Protein 8ENQ (pdb70)

Foldseek 3Di:
DDEEEEEAEEEDAEEEAEEEDCEPCEYEYEYEAYHDEYYYEYDNEYNEYHYEYEHEYQEYEYYYEHQEYCEYEYEHAEYENEYEYEYENYYNYYDYYYYYYYNHYDYYYYD/DDEEEEEAEEEEAEEEAEEEDCEELEYEYHYEAYHNEYEHEYDNEYNEYHAEYHHEHQEYEYYYEPCEYVEYEYEYHEYHNAYEYEYENYYPYYYYHYYYYYNHYYYYYYD/DDEEEEEAEEEEAEEEAEEEPCEECEYEYHYEAYHNEYYYEYANEYNEYAYYYEHEHQEYEYYYEPCEYNEYHAAYEYYHNEYEYEYENYYPYYDYHYYYYYNHYYYYYYD/DDEEEEEAEEEDAEEEAEEEDCEACEYEYEHEAYHAEYYYEYANEYNEYAYHYEHEHQEYEYYAEPQEYCEYHEEYEEYENAYEAEYANYYVYYDYYYYYYYNHYYYYYHD/DDEEEEEEEAEDAEEEAEEEPCEELEYEYYEEAYHNEYEYEYANEYNEYHEEYEYEHQEYEYYYAHCEYVEYEYEYHEYENAYEYEAHNYYNYYHYHYHYYYNHYYYYYDD/DDEEEEEAEEEDAEEEAEEEDCEECEYEYHYEAYHNEYYYEYDNEYLEYHAEYAHEHQEYEYYYEPQEYVEYEYEHHAYENEYEYEYENYYNYYYYHYHYYYNHYYYYYYD/DDEEEEEAEEEDAEEEAEEEPCEELEYEYAHEAYHAEYYYEYHNEYNEYEAEAEHEHQEYEAYYEHQEYNEYEYAHAYYHNEYEYEYHDYYPYYHYHYHYYYNHYYYYYYD

B-factor: mean 49.04, std 2.46, range [44.82, 58.32]

InterPro domains:
  IPR009742 Curlin associated [PF07012] (40-74)
  IPR009742 Curlin associated [PF07012] (86-119)
  IPR061451 Major curlin subunit, enterobacterales [NF007470] (1-151)

GO terms:
  GO:0042802 identical protein binding (F, IPI)
  GO:0044010 single-species biofilm formation (P, IMP)
  GO:0005515 protein binding (F, IPI)
  GO:1905906 regulation of amyloid fibril formation (P, IDA)
  GO:1990000 amyloid fibril formation (P, IDA)

Sequence (777 aa):
PNSELNIYQYGGGNSALALQTDCRNSDLTITQHGGGNGADVGQGSDDSSIDLTQRGFGNSATLDQWNGKNSEMTVKQFGGGNGAAVDQTASNSSVNVTQCGFGNNATAHQYPNSELNIYQYGGGNSALALQTDCRNSDLTITQHGGGNGADVGQGSDDSSIDLTQRGFGNSATLDQWNGKNSEMTVKQFGGGNGAAVDQTASNSSVNVTQCGFGNNATAHQYPNSELNIYQYGGGNSALALQTDCRNSDLTITQHGGGNGADVGQGSDDSSIDLTQRGFGNSATLDQWNGKNSEMTVKQFGGGNGAAVDQTASNSSVNVTQCGFGNNATAHQYPNSELNIYQYGGGNSALALQTDCRNSDLTITQHGGGNGADVGQGSDDSSIDLTQRGFGNSATLDQWNGKNSEMTVKQFGGGNGAAVDQTASNSSVNVTQCGFGNNATAHQYPNSELNIYQYGGGNSALALQTDCRNSDLTITQHGGGNGADVGQGSDDSSIDLTQRGFGNSATLDQWNGKNSEMTVKQFGGGNGAAVDQTASNSSVNVTQCGFGNNATAHQYPNSELNIYQYGGGNSALALQTDCRNSDLTITQHGGGNGADVGQGSDDSSIDLTQRGFGNSATLDQWNGKNSEMTVKQFGGGNGAAVDQTASNSSVNVTQCGFGNNATAHQYPNSELNIYQYGGGNSALALQTDCRNSDLTITQHGGGNGADVGQGSDDSSIDLTQRGFGNSATLDQWNGKNSEMTVKQFGGGNGAAVDQTASNSSVNVTQCGFGNNATAHQY

Nearest PDB structures (foldseek):
  8enr-assembly1_D  TM=1.000E+00  e=5.403E-21  Escherichia coli
  8c50-assembly1_A  TM=5.095E-01  e=7.195E-02  Pontibacter korlensis
  6pyk-assembly1_A-2  TM=2.033E-01  e=8.465E+00  Proteus mirabilis
  5keh-assembly1_A-2  TM=1.816E-01  e=7.923E+00  Proteus mirabilis
  8enr-assembly1_D  TM=1.001E+00  e=1.506E-17  Escherichia coli

Radius of gyration: 50.18 Å; Cα contacts (8 Å, |Δi|>4): 2850; chains: 7; bounding box: 32×31×168 Å

Solvent-accessible surface area: 28391 Å² total; per-residue (Å²): 101,112,6,67,0,12,4,66,4,79,35,30,46,1,54,0,79,0,64,8,41,129,4,114,69,0,69,0,33,0,34,0,75,25,10,48,1,23,9,64,1,6,0,13,1,44,51,5,37,3,58,1,31,0,158,12,144,43,2,59,4,66,2,46,0,75,117,2,102,93,4,91,0,18,1,87,0,71,26,10,48,1,17,9,40,4,50,0,46,16,51,119,19,56,16,104,20,100,10,100,24,174,61,47,127,22,99,17,100,51,181,48,85,6,46,0,13,0,56,4,100,48,37,44,1,46,3,89,0,74,2,32,78,0,43,86,1,71,0,36,0,30,0,75,35,22,44,0,24,9,48,5,7,0,11,1,35,68,7,38,4,60,0,30,0,158,22,119,38,2,60,2,51,0,43,3,80,122,2,112,92,6,86,1,25,0,62,0,64,22,2,42,1,22,7,40,1,47,3,52,13,46,58,4,21,2,38,4,29,0,63,22,140,50,5,81,3,42,1,44,0,107,79,72,2,39,3,20,2,60,0,94,38,21,28,1,40,2,71,2,66,4,28,103,2,131,59,0,65,0,34,0,25,0,78,35,20,46,1,25,9,65,1,7,0,12,1,36,64,4,38,2,54,0,34,0,156,22,120,38,1,60,2,60,0,44,0,78,124,2,115,78,0,73,2,32,0,83,0,71,22,2,41,1,24,8,44,2,43,0,46,19,49,65,4,26,0,32,1,28,0,60,21,134,42,2,76,0,38,0,45,1,105,83,127,13,69,0,15,1,68,1,71,33,30,47,0,53,1,75,0,54,5,39,131,9,96,65,1,71,0,33,0,28,0,77,34,21,46,1,24,9,62,1,5,0,14,0,28,58,5,37,3,56,0,34,0,158,22,123,38,1,62,2,61,2,51,2,76,119,2,101,92,4,81,3,19,0,84,0,66,23,2,41,1,21,8,42,8,31,2,33,12,58,119,7,14,2,28,5,41,0,64,18,137,39,4,71,6,50,4,69,0,117,80,58,3,37,1,12,0,53,6,104,48,32,36,6,47,4,78,2,73,1,40,91,2,110,78,0,68,0,33,1,26,0,78,34,21,47,1,23,9,60,1,5,0,12,0,18,64,6,36,3,50,1,35,0,154,21,121,38,1,60,2,64,0,42,0,75,122,1,113,90,3,88,0,20,0,83,0,69,23,3,42,1,20,9,36,1,46,1,54,8,44,80,3,10,2,41,2,48,0,84,23,149,52,2,72,4,41,9,52,1,104,43,76,5,35,0,11,0,55,3,104,52,33,32,6,50,6,81,1,78,2,44,86,2,93,85,0,65,0,33,0,27,0,74,36,22,47,0,25,10,63,1,5,0,12,0,18,73,5,37,3,54,0,15,0,120,24,120,34,0,59,4,67,1,43,0,74,124,2,116,90,2,92,2,17,0,88,0,67,22,2,42,1,24,7,39,1,45,0,47,13,38,54,4,24,0,36,1,25,0,48,12,123,52,2,76,0,32,0,42,2,102,53,116,3,69,0,14,0,72,0,81,40,35,48,2,40,0,83,4,64,1,27,105,7,128,81,5,58,0,18,0,31,0,76,34,21,49,1,22,1,63,6,6,0,12,2,17,68,5,34,0,56,0,31,0,156,20,121,40,1,60,0,65,0,41,2,76,127,3,113,89,5,92,0,18,0,86,0,71,21,2,40,1,22,7,39,2,50,2,49,20,52,123,21,58,12,109,14,101,8,100,23,150,60,51,126,27,87,27,95,54,173

Secondary structure (DSSP, 8-state):
--EEEEEEEEEES-EEEEEE-S-TT-EEEEEEEEES-EEEEEEEEET-EEEEEEEEES-EEEEEEEEEES-EEEEEEEEES-EEEEEE--SS-EEEEEEEEES-EEEEEE-/---EEEEEEEEES-EEEEEE-S--S-EEEEEEEEES-EEEEEEEEET-EEEEEEEEES-EEEEEEEEEES-EEEEEEEEES-EEEEEE--SSEEEEEEEEEES-EEEEEE-/---EEEEEEEEES-EEEEEE-S-TT-EEEEEEEEES-EEEEEEEEET-EEEEEEEEES-EEEEEEEEEES-EEEEEEEEES-EEEEEE--SSEEEEEEEEEES-EEEEEE-/--EEEEEEEEEES-EEEEEE-S-TT-EEEEEEEEES-EEEEEEEEET-EEEEEEEEES-EEEEEEEEEES-EEEEEEEEES-EEEEEE--SS-EEEEEEEEESEEEEEEE-/---EEEEEEEEES-EEEEEE-S-TT-EEEEEEEEES-EEEEEEEEET-EEEEEEEEES-EEEEEEEEEES-EEEEEEEEES-EEEEEE--SSEEEEEEEEEES-EEEEEE-/---EEEEEEEEES-EEEEEE-S--S-EEEEEEEEES-EEEEEEEEET-EEEEEEEEES-EEEEEEEEEES-EEEEEEEEES-EEEEEE--TT-EEEEEEEEES-EEEEEE-/---EEEEEEEEES-EEEEEE-S-TT-EEEEEEEEES-EEEEEEEEET-EEEEEEEEES-EEEEEEEEEES-EEEEEEEEES-EEEEEE--SS-EEEEEEEEES-EEEEEE-

Organism: Escherichia coli (strain K12) (NCBI:txid83333)

Structure (mmCIF, N/CA/C/O backbone):
data_8ENQ
#
_entry.id   8ENQ
#
_cell.length_a   1.00
_cell.length_b   1.00
_cell.length_c   1.00
_cell.angle_alpha   90.00
_cell.angle_beta   90.00
_cell.angle_gamma   90.00
#
_symmetry.space_group_name_H-M   'P 1'
#
loop_
_atom_site.group_PDB
_atom_site.id
_atom_site.type_symbol
_atom_site.label_atom_id
_atom_site.label_alt_id
_atom_site.label_comp_id
_atom_site.label_asym_id
_atom_site.label_entity_id
_atom_site.label_seq_id
_atom_site.pdbx_PDB_ins_code
_atom_site.Cartn_x
_atom_site.Cartn_y
_atom_site.Cartn_z
_atom_site.occupancy
_atom_site.B_iso_or_equiv
_atom_site.auth_seq_id
_atom_site.auth_comp_id
_atom_site.auth_asym_id
_atom_site.auth_atom_id
_atom_site.pdbx_PDB_model_num
ATOM 1 N N . PRO A 1 22 ? 103.370 121.809 37.574 1.00 45.96 41 PRO A N 1
ATOM 2 C CA . PRO A 1 22 ? 102.695 121.124 36.467 1.00 45.96 41 PRO A CA 1
ATOM 3 C C . PRO A 1 22 ? 101.367 120.503 36.886 1.00 45.96 41 PRO A C 1
ATOM 4 O O . PRO A 1 22 ? 101.353 119.448 37.522 1.00 45.96 41 PRO A O 1
ATOM 8 N N . ASN A 1 23 ? 100.260 121.149 36.525 1.00 46.34 42 ASN A N 1
ATOM 9 C CA . ASN A 1 23 ? 98.929 120.678 36.902 1.00 46.34 42 ASN A CA 1
ATOM 10 C C . ASN A 1 23 ? 98.530 119.547 35.964 1.00 46.34 42 ASN A C 1
ATOM 11 O O . ASN A 1 23 ? 98.029 119.783 34.863 1.00 46.34 42 ASN A O 1
ATOM 16 N N . SER A 1 24 ? 98.733 118.309 36.411 1.00 46.50 43 SER A N 1
ATOM 17 C CA . SER A 1 24 ? 98.456 117.121 35.614 1.00 46.50 43 SER A CA 1
ATOM 18 C C . SER A 1 24 ? 97.371 116.307 36.300 1.00 46.50 43 SER A C 1
ATOM 19 O O . SER A 1 24 ? 97.515 115.939 37.469 1.00 46.50 43 SER A O 1
ATOM 22 N N . GLU A 1 25 ? 96.297 116.015 35.572 1.00 47.22 44 GLU A N 1
ATOM 23 C CA . GLU A 1 25 ? 95.146 115.301 36.106 1.00 47.22 44 GLU A CA 1
ATOM 24 C C . GLU A 1 25 ? 94.896 114.040 35.294 1.00 47.22 44 GLU A C 1
ATOM 25 O O . GLU A 1 25 ? 94.929 114.076 34.059 1.00 47.22 44 GLU A O 1
ATOM 31 N N . LEU A 1 26 ? 94.665 112.927 35.986 1.00 47.76 45 LEU A N 1
ATOM 32 C CA . LEU A 1 26 ? 94.269 111.676 35.352 1.00 47.76 45 LEU A CA 1
ATOM 33 C C . LEU A 1 26 ? 92.998 111.185 36.032 1.00 47.76 45 LEU A C 1
ATOM 34 O O . LEU A 1 26 ? 92.998 110.913 37.237 1.00 47.76 45 LEU A O 1
ATOM 39 N N . ASN A 1 27 ? 91.922 111.076 35.258 1.00 47.70 46 ASN A N 1
ATOM 40 C CA . ASN A 1 27 ? 90.610 110.705 35.764 1.00 47.70 46 ASN A CA 1
ATOM 41 C C . ASN A 1 27 ? 90.099 109.492 35.000 1.00 47.70 46 ASN A C 1
ATOM 42 O O . ASN A 1 27 ? 90.179 109.450 33.766 1.00 47.70 46 ASN A O 1
ATOM 47 N N . ILE A 1 28 ? 89.584 108.508 35.731 1.00 47.87 47 ILE A N 1
ATOM 48 C CA . ILE A 1 28 ? 88.957 107.335 35.136 1.00 47.87 47 ILE A CA 1
ATOM 49 C C . ILE A 1 28 ? 87.578 107.177 35.755 1.00 47.87 47 ILE A C 1
ATOM 50 O O . ILE A 1 28 ? 87.450 107.094 36.982 1.00 47.87 47 ILE A O 1
ATOM 55 N N . TYR A 1 29 ? 86.552 107.145 34.911 1.00 46.91 48 TYR A N 1
ATOM 56 C CA . TYR A 1 29 ? 85.169 106.968 35.329 1.00 46.91 48 TYR A CA 1
ATOM 57 C C . TYR A 1 29 ? 84.656 105.693 34.679 1.00 46.91 48 TYR A C 1
ATOM 58 O O . TYR A 1 29 ? 84.758 105.537 33.457 1.00 46.91 48 TYR A O 1
ATOM 67 N N . GLN A 1 30 ? 84.142 104.772 35.488 1.00 47.30 49 GLN A N 1
ATOM 68 C CA . GLN A 1 30 ? 83.594 103.516 34.991 1.00 47.30 49 GLN A CA 1
ATOM 69 C C . GLN A 1 30 ? 82.201 103.312 35.567 1.00 47.30 49 GLN A C 1
ATOM 70 O O . GLN A 1 30 ? 82.006 103.413 36.783 1.00 47.30 49 GLN A O 1
ATOM 76 N N . TYR A 1 31 ? 81.239 103.032 34.693 1.00 46.87 50 TYR A N 1
ATOM 77 C CA . TYR A 1 31 ? 79.853 102.804 35.081 1.00 46.87 50 TYR A CA 1
ATOM 78 C C . TYR A 1 31 ? 79.417 101.476 34.484 1.00 46.87 50 TYR A C 1
ATOM 79 O O . TYR A 1 31 ? 79.654 101.222 33.299 1.00 46.87 50 TYR A O 1
ATOM 88 N N . GLY A 1 32 ? 78.798 100.626 35.298 1.00 47.19 51 GLY A N 1
ATOM 89 C CA . GLY A 1 32 ? 78.379 99.330 34.803 1.00 47.19 51 GLY A CA 1
ATOM 90 C C . GLY A 1 32 ? 79.134 98.174 35.422 1.00 47.19 51 GLY A C 1
ATOM 91 O O . GLY A 1 32 ? 79.289 98.118 36.644 1.00 47.19 51 GLY A O 1
ATOM 92 N N . GLY A 1 33 ? 79.582 97.227 34.598 1.00 46.70 52 GLY A N 1
ATOM 93 C CA . GLY A 1 33 ? 80.267 96.066 35.134 1.00 46.70 52 GLY A CA 1
ATOM 94 C C . GLY A 1 33 ? 81.399 95.503 34.298 1.00 46.70 52 GLY A C 1
ATOM 95 O O . GLY A 1 33 ? 81.307 95.440 33.069 1.00 46.70 52 GLY A O 1
ATOM 96 N N . GLY A 1 34 ? 82.470 95.072 34.963 1.00 46.25 53 GLY A N 1
ATOM 97 C CA . GLY A 1 34 ? 83.574 94.402 34.305 1.00 46.25 53 GLY A CA 1
ATOM 98 C C . GLY A 1 34 ? 84.535 95.292 33.552 1.00 46.25 53 GLY A C 1
ATOM 99 O O . GLY A 1 34 ? 85.420 94.773 32.867 1.00 46.25 53 GLY A O 1
ATOM 100 N N . ASN A 1 35 ? 84.405 96.611 33.662 1.00 46.43 54 ASN A N 1
ATOM 101 C CA . ASN A 1 35 ? 85.283 97.523 32.942 1.00 46.43 54 ASN A CA 1
ATOM 102 C C . ASN A 1 35 ? 86.669 97.526 33.566 1.00 46.43 54 ASN A C 1
ATOM 103 O O . ASN A 1 35 ? 86.813 97.383 34.778 1.00 46.43 54 ASN A O 1
ATOM 108 N N . SER A 1 36 ? 87.692 97.679 32.730 1.00 45.70 55 SER A N 1
ATOM 109 C CA . SER A 1 36 ? 89.071 97.714 33.193 1.00 45.70 55 SER A CA 1
ATOM 110 C C . SER A 1 36 ? 89.823 98.844 32.506 1.00 45.70 55 SER A C 1
ATOM 111 O O . SER A 1 36 ? 89.743 99.007 31.284 1.00 45.70 55 SER A O 1
ATOM 114 N N . ALA A 1 37 ? 90.570 99.610 33.295 1.00 46.35 56 ALA A N 1
ATOM 115 C CA . ALA A 1 37 ? 91.354 100.718 32.773 1.00 46.35 56 ALA A CA 1
ATOM 116 C C . ALA A 1 37 ? 92.735 100.707 33.407 1.00 46.35 56 ALA A C 1
ATOM 117 O O . ALA A 1 37 ? 92.859 100.590 34.628 1.00 46.35 56 ALA A O 1
ATOM 119 N N . LEU A 1 38 ? 93.765 100.803 32.573 1.00 47.02 57 LEU A N 1
ATOM 120 C CA . LEU A 1 38 ? 95.140 101.011 33.003 1.00 47.02 57 LEU A CA 1
ATOM 121 C C . LEU A 1 38 ? 95.605 102.368 32.497 1.00 47.02 57 LEU A C 1
ATOM 122 O O . LEU A 1 38 ? 95.498 102.654 31.299 1.00 47.02 57 LEU A O 1
ATOM 127 N N . ALA A 1 39 ? 96.112 103.203 33.402 1.00 47.53 58 ALA A N 1
ATOM 128 C CA . ALA A 1 39 ? 96.462 104.572 33.054 1.00 47.53 58 ALA A CA 1
ATOM 129 C C . ALA A 1 39 ? 97.824 104.943 33.622 1.00 47.53 58 ALA A C 1
ATOM 130 O O . ALA A 1 39 ? 98.132 104.632 34.775 1.00 47.53 58 ALA A O 1
ATOM 132 N N . LEU A 1 40 ? 98.631 105.609 32.798 1.00 48.12 59 LEU A N 1
ATOM 133 C CA . LEU A 1 40 ? 99.977 106.043 33.149 1.00 48.12 59 LEU A CA 1
ATOM 134 C C . LEU A 1 40 ? 100.174 107.481 32.699 1.00 48.12 59 LEU A C 1
ATOM 135 O O . LEU A 1 40 ? 99.926 107.799 31.533 1.00 48.12 59 LEU A O 1
ATOM 140 N N . GLN A 1 41 ? 100.602 108.352 33.612 1.00 46.19 60 GLN A N 1
ATOM 141 C CA . GLN A 1 41 ? 100.984 109.716 33.261 1.00 46.19 60 GLN A CA 1
ATOM 142 C C . GLN A 1 41 ? 102.341 110.026 33.877 1.00 46.19 60 GLN A C 1
ATOM 143 O O . GLN A 1 41 ? 102.482 110.021 35.104 1.00 46.19 60 GLN A O 1
ATOM 149 N N . THR A 1 42 ? 103.334 110.301 33.028 1.00 46.30 61 THR A N 1
ATOM 150 C CA . THR A 1 42 ? 104.694 110.584 33.470 1.00 46.30 61 THR A CA 1
ATOM 151 C C . THR A 1 42 ? 105.327 111.660 32.594 1.00 46.30 61 THR A C 1
ATOM 152 O O . THR A 1 42 ? 105.090 111.707 31.383 1.00 46.30 61 THR A O 1
ATOM 156 N N . ASP A 1 43 ? 106.114 112.538 33.225 1.00 46.13 62 ASP A N 1
ATOM 157 C CA . ASP A 1 43 ? 106.851 113.610 32.544 1.00 46.13 62 ASP A CA 1
ATOM 158 C C . ASP A 1 43 ? 105.927 114.522 31.741 1.00 46.13 62 ASP A C 1
ATOM 159 O O . ASP A 1 43 ? 106.349 115.145 30.763 1.00 46.13 62 ASP A O 1
ATOM 164 N N . CYS A 1 44 ? 104.664 114.604 32.142 1.00 46.16 63 CYS A N 1
ATOM 165 C CA . CYS A 1 44 ? 103.599 115.147 31.304 1.00 46.16 63 CYS A CA 1
ATOM 166 C C . CYS A 1 44 ? 102.986 116.342 32.034 1.00 46.16 63 CYS A C 1
ATOM 167 O O . CYS A 1 44 ? 102.135 116.185 32.910 1.00 46.16 63 CYS A O 1
ATOM 170 N N . ARG A 1 45 ? 103.439 117.548 31.677 1.00 45.95 64 ARG A N 1
ATOM 171 C CA . ARG A 1 45 ? 103.084 118.757 32.420 1.00 45.95 64 ARG A CA 1
ATOM 172 C C . ARG A 1 45 ? 101.852 119.455 31.854 1.00 45.95 64 ARG A C 1
ATOM 173 O O . ARG A 1 45 ? 101.663 119.532 30.636 1.00 45.95 64 ARG A O 1
ATOM 181 N N . ASN A 1 46 ? 101.028 119.986 32.765 1.00 46.05 65 ASN A N 1
ATOM 182 C CA . ASN A 1 46 ? 99.825 120.748 32.419 1.00 46.05 65 ASN A CA 1
ATOM 183 C C . ASN A 1 46 ? 98.953 119.986 31.430 1.00 46.05 65 ASN A C 1
ATOM 184 O O . ASN A 1 46 ? 98.484 120.532 30.431 1.00 46.05 65 ASN A O 1
ATOM 189 N N . SER A 1 47 ? 98.732 118.709 31.716 1.00 46.30 66 SER A N 1
ATOM 190 C CA . SER A 1 47 ? 98.052 117.820 30.793 1.00 46.30 66 SER A CA 1
ATOM 191 C C . SER A 1 47 ? 96.975 117.019 31.508 1.00 46.30 66 SER A C 1
ATOM 192 O O . SER A 1 47 ? 97.076 116.742 32.704 1.00 46.30 66 SER A O 1
ATOM 195 N N . ASP A 1 48 ? 95.945 116.644 30.753 1.00 47.22 67 ASP A N 1
ATOM 196 C CA . ASP A 1 48 ? 94.792 115.918 31.269 1.00 47.22 67 ASP A CA 1
ATOM 197 C C . ASP A 1 48 ? 94.644 114.600 30.523 1.00 47.22 67 ASP A C 1
ATOM 198 O O . ASP A 1 48 ? 94.810 114.553 29.300 1.00 47.22 67 ASP A O 1
ATOM 203 N N . LEU A 1 49 ? 94.358 113.531 31.261 1.00 47.30 68 LEU A N 1
ATOM 204 C CA . LEU A 1 49 ? 94.050 112.225 30.684 1.00 47.30 68 LEU A CA 1
ATOM 205 C C . LEU A 1 49 ? 92.742 111.760 31.311 1.00 47.30 68 LEU A C 1
ATOM 206 O O . LEU A 1 49 ? 92.656 111.628 32.535 1.00 47.30 68 LEU A O 1
ATOM 211 N N . THR A 1 50 ? 91.722 111.529 30.486 1.00 46.99 69 THR A N 1
ATOM 212 C CA . THR A 1 50 ? 90.405 111.138 30.969 1.00 46.99 69 THR A CA 1
ATOM 213 C C . THR A 1 50 ? 89.909 109.904 30.224 1.00 46.99 69 THR A C 1
ATOM 214 O O . THR A 1 50 ? 89.971 109.846 28.989 1.00 46.99 69 THR A O 1
ATOM 218 N N . ILE A 1 51 ? 89.430 108.920 30.982 1.00 47.36 70 ILE A N 1
ATOM 219 C CA . ILE A 1 51 ? 88.760 107.741 30.443 1.00 47.36 70 ILE A CA 1
ATOM 220 C C . ILE A 1 51 ? 87.340 107.727 30.988 1.00 47.36 70 ILE A C 1
ATOM 221 O O . ILE A 1 51 ? 87.135 107.914 32.194 1.00 47.36 70 ILE A O 1
ATOM 226 N N . THR A 1 52 ? 86.364 107.530 30.105 1.00 46.12 71 THR A N 1
ATOM 227 C CA . THR A 1 52 ? 84.974 107.339 30.501 1.00 46.12 71 THR A CA 1
ATOM 228 C C . THR A 1 52 ? 84.450 106.071 29.844 1.00 46.12 71 THR A C 1
ATOM 229 O O . THR A 1 52 ? 84.342 106.006 28.615 1.00 46.12 71 THR A O 1
ATOM 233 N N . GLN A 1 53 ? 84.125 105.071 30.658 1.00 46.82 72 GLN A N 1
ATOM 234 C CA . GLN A 1 53 ? 83.606 103.799 30.172 1.00 46.82 72 GLN A CA 1
ATOM 235 C C . GLN A 1 53 ? 82.212 103.578 30.739 1.00 46.82 72 GLN A C 1
ATOM 236 O O . GLN A 1 53 ? 82.012 103.650 31.957 1.00 46.82 72 GLN A O 1
ATOM 242 N N . HIS A 1 54 ? 81.256 103.326 29.854 1.00 46.50 73 HIS A N 1
ATOM 243 C CA . HIS A 1 54 ? 79.881 103.013 30.212 1.00 46.50 73 HIS A CA 1
ATOM 244 C C . HIS A 1 54 ? 79.551 101.632 29.667 1.00 46.50 73 HIS A C 1
ATOM 245 O O . HIS A 1 54 ? 79.828 101.347 28.498 1.00 46.50 73 HIS A O 1
ATOM 252 N N . GLY A 1 55 ? 78.981 100.773 30.508 1.00 46.55 74 GLY A N 1
ATOM 253 C CA . GLY A 1 55 ? 78.559 99.470 30.032 1.00 46.55 74 GLY A CA 1
ATOM 254 C C . GLY A 1 55 ? 79.346 98.309 30.601 1.00 46.55 74 GLY A C 1
ATOM 255 O O . GLY A 1 55 ? 79.494 98.187 31.824 1.00 46.55 74 GLY A O 1
ATOM 256 N N . GLY A 1 56 ? 79.863 97.449 29.724 1.00 46.18 75 GLY A N 1
ATOM 257 C CA . GLY A 1 56 ? 80.510 96.239 30.195 1.00 46.18 75 GLY A CA 1
ATOM 258 C C . GLY A 1 56 ? 81.693 95.729 29.398 1.00 46.18 75 GLY A C 1
ATOM 259 O O . GLY A 1 56 ? 81.733 95.851 28.173 1.00 46.18 75 GLY A O 1
ATOM 260 N N . GLY A 1 57 ? 82.671 95.154 30.097 1.00 45.80 76 GLY A N 1
ATOM 261 C CA . GLY A 1 57 ? 83.789 94.496 29.450 1.00 45.80 76 GLY A CA 1
ATOM 262 C C . GLY A 1 57 ? 84.741 95.407 28.711 1.00 45.80 76 GLY A C 1
ATOM 263 O O . GLY A 1 57 ? 85.614 94.917 27.991 1.00 45.80 76 GLY A O 1
ATOM 264 N N . ASN A 1 58 ? 84.613 96.719 28.879 1.00 46.19 77 ASN A N 1
ATOM 265 C CA . ASN A 1 58 ? 85.454 97.659 28.154 1.00 46.19 77 ASN A CA 1
ATOM 266 C C . ASN A 1 58 ? 86.874 97.612 28.694 1.00 46.19 77 ASN A C 1
ATOM 267 O O . ASN A 1 58 ? 87.089 97.508 29.903 1.00 46.19 77 ASN A O 1
ATOM 272 N N . GLY A 1 59 ? 87.842 97.680 27.797 1.00 45.39 78 GLY A N 1
ATOM 273 C CA . GLY A 1 59 ? 89.248 97.652 28.169 1.00 45.39 78 GLY A CA 1
ATOM 274 C C . GLY A 1 59 ? 89.959 98.895 27.677 1.00 45.39 78 GLY A C 1
ATOM 275 O O . GLY A 1 59 ? 89.793 99.297 26.525 1.00 45.39 78 GLY A O 1
ATOM 276 N N . ALA A 1 60 ? 90.755 99.500 28.556 1.00 46.16 79 ALA A N 1
ATOM 277 C CA . ALA A 1 60 ? 91.522 100.685 28.193 1.00 46.16 79 ALA A CA 1
ATOM 278 C C . ALA A 1 60 ? 92.941 100.566 28.725 1.00 46.16 79 ALA A C 1
ATOM 279 O O . ALA A 1 60 ? 93.142 100.135 29.862 1.00 46.16 79 ALA A O 1
ATOM 281 N N . ASP A 1 61 ? 93.921 100.926 27.896 1.00 46.54 80 ASP A N 1
ATOM 282 C CA . ASP A 1 61 ? 95.318 101.023 28.313 1.00 46.54 80 ASP A CA 1
ATOM 283 C C . ASP A 1 61 ? 95.908 102.290 27.716 1.00 46.54 80 ASP A C 1
ATOM 284 O O . ASP A 1 61 ? 96.069 102.374 26.497 1.00 46.54 80 ASP A O 1
ATOM 289 N N . VAL A 1 62 ? 96.260 103.259 28.562 1.00 46.91 81 VAL A N 1
ATOM 290 C CA . VAL A 1 62 ? 96.622 104.593 28.089 1.00 46.91 81 VAL A CA 1
ATOM 291 C C . VAL A 1 62 ? 97.893 105.068 28.786 1.00 46.91 81 VAL A C 1
ATOM 292 O O . VAL A 1 62 ? 98.000 104.994 30.016 1.00 46.91 81 VAL A O 1
ATOM 296 N N . GLY A 1 63 ? 98.853 105.540 27.995 1.00 47.37 82 GLY A N 1
ATOM 297 C CA . GLY A 1 63 ? 100.049 106.199 28.504 1.00 47.37 82 GLY A CA 1
ATOM 298 C C . GLY A 1 63 ? 100.147 107.621 27.962 1.00 47.37 82 GLY A C 1
ATOM 299 O O . GLY A 1 63 ? 99.905 107.855 26.776 1.00 47.37 82 GLY A O 1
ATOM 300 N N . GLN A 1 64 ? 100.499 108.557 28.846 1.00 46.41 83 GLN A N 1
ATOM 301 C CA . GLN A 1 64 ? 100.578 109.973 28.497 1.00 46.41 83 GLN A CA 1
ATOM 302 C C . GLN A 1 64 ? 101.882 110.569 29.006 1.00 46.41 83 GLN A C 1
ATOM 303 O O . GLN A 1 64 ? 102.087 110.671 30.219 1.00 46.41 83 GLN A O 1
ATOM 309 N N . GLY A 1 65 ? 102.756 110.968 28.085 1.00 46.18 84 GLY A N 1
ATOM 310 C CA . GLY A 1 65 ? 103.965 111.694 28.423 1.00 46.18 84 GLY A CA 1
ATOM 311 C C . GLY A 1 65 ? 104.255 112.899 27.545 1.00 46.18 84 GLY A C 1
ATOM 312 O O . GLY A 1 65 ? 105.422 113.165 27.244 1.00 46.18 84 GLY A O 1
ATOM 313 N N . SER A 1 66 ? 103.227 113.631 27.112 1.00 45.91 85 SER A N 1
ATOM 314 C CA . SER A 1 66 ? 103.406 114.737 26.178 1.00 45.91 85 SER A CA 1
ATOM 315 C C . SER A 1 66 ? 102.938 116.036 26.814 1.00 45.91 85 SER A C 1
ATOM 316 O O . SER A 1 66 ? 101.957 116.055 27.561 1.00 45.91 85 SER A O 1
ATOM 319 N N . ASP A 1 67 ? 103.627 117.123 26.491 1.00 45.42 86 ASP A N 1
ATOM 320 C CA . ASP A 1 67 ? 103.454 118.357 27.235 1.00 45.42 86 ASP A CA 1
ATOM 321 C C . ASP A 1 67 ? 102.254 119.153 26.733 1.00 45.42 86 ASP A C 1
ATOM 322 O O . ASP A 1 67 ? 101.987 119.229 25.531 1.00 45.42 86 ASP A O 1
ATOM 327 N N . ASP A 1 68 ? 101.535 119.752 27.686 1.00 45.68 87 ASP A N 1
ATOM 328 C CA . ASP A 1 68 ? 100.407 120.647 27.410 1.00 45.68 87 ASP A CA 1
ATOM 329 C C . ASP A 1 68 ? 99.389 120.011 26.469 1.00 45.68 87 ASP A C 1
ATOM 330 O O . ASP A 1 68 ? 98.868 120.655 25.556 1.00 45.68 87 ASP A O 1
ATOM 335 N N . SER A 1 69 ? 99.087 118.739 26.705 1.00 45.85 88 SER A N 1
ATOM 336 C CA . SER A 1 69 ? 98.282 117.950 25.790 1.00 45.85 88 SER A CA 1
ATOM 337 C C . SER A 1 69 ? 97.175 117.233 26.553 1.00 45.85 88 SER A C 1
ATOM 338 O O . SER A 1 69 ? 97.182 117.177 27.782 1.00 45.85 88 SER A O 1
ATOM 341 N N . SER A 1 70 ? 96.202 116.696 25.819 1.00 46.72 89 SER A N 1
ATOM 342 C CA . SER A 1 70 ? 95.057 116.066 26.462 1.00 46.72 89 SER A CA 1
ATOM 343 C C . SER A 1 70 ? 94.703 114.751 25.779 1.00 46.72 89 SER A C 1
ATOM 344 O O . SER A 1 70 ? 94.899 114.577 24.570 1.00 46.72 89 SER A O 1
ATOM 347 N N . ILE A 1 71 ? 94.177 113.830 26.584 1.00 46.72 90 ILE A N 1
ATOM 348 C CA . ILE A 1 71 ? 93.651 112.545 26.133 1.00 46.72 90 ILE A CA 1
ATOM 349 C C . ILE A 1 71 ? 92.215 112.424 26.616 1.00 46.72 90 ILE A C 1
ATOM 350 O O . ILE A 1 71 ? 91.942 112.603 27.809 1.00 46.72 90 ILE A O 1
ATOM 355 N N . ASP A 1 72 ? 91.302 112.114 25.700 1.00 46.06 91 ASP A N 1
ATOM 356 C CA . ASP A 1 72 ? 89.926 111.783 26.051 1.00 46.06 91 ASP A CA 1
ATOM 357 C C . ASP A 1 72 ? 89.541 110.485 25.348 1.00 46.06 91 ASP A C 1
ATOM 358 O O . ASP A 1 72 ? 89.477 110.429 24.110 1.00 46.06 91 ASP A O 1
ATOM 363 N N . LEU A 1 73 ? 89.285 109.449 26.138 1.00 46.74 92 LEU A N 1
ATOM 364 C CA . LEU A 1 73 ? 88.783 108.178 25.636 1.00 46.74 92 LEU A CA 1
ATOM 365 C C . LEU A 1 73 ? 87.369 107.986 26.162 1.00 46.74 92 LEU A C 1
ATOM 366 O O . LEU A 1 73 ? 87.140 108.089 27.372 1.00 46.74 92 LEU A O 1
ATOM 371 N N . THR A 1 74 ? 86.423 107.752 25.257 1.00 46.04 93 THR A N 1
ATOM 372 C CA . THR A 1 74 ? 85.045 107.450 25.614 1.00 46.04 93 THR A CA 1
ATOM 373 C C . THR A 1 74 ? 84.667 106.120 24.985 1.00 46.04 93 THR A C 1
ATOM 374 O O . THR A 1 74 ? 84.767 105.956 23.765 1.00 46.04 93 THR A O 1
ATOM 378 N N . GLN A 1 75 ? 84.270 105.167 25.818 1.00 46.82 94 GLN A N 1
ATOM 379 C CA . GLN A 1 75 ? 83.753 103.884 25.365 1.00 46.82 94 GLN A CA 1
ATOM 380 C C . GLN A 1 75 ? 82.365 103.717 25.958 1.00 46.82 94 GLN A C 1
ATOM 381 O O . GLN A 1 75 ? 82.202 103.785 27.180 1.00 46.82 94 GLN A O 1
ATOM 387 N N . ARG A 1 76 ? 81.366 103.526 25.103 1.00 46.28 95 ARG A N 1
ATOM 388 C CA . ARG A 1 76 ? 79.996 103.308 25.550 1.00 46.28 95 ARG A CA 1
ATOM 389 C C . ARG A 1 76 ? 79.479 102.044 24.880 1.00 46.28 95 ARG A C 1
ATOM 390 O O . ARG A 1 76 ? 79.286 102.017 23.659 1.00 46.28 95 ARG A O 1
ATOM 398 N N . GLY A 1 77 ? 79.259 101.000 25.674 1.00 46.29 96 GLY A N 1
ATOM 399 C CA . GLY A 1 77 ? 78.789 99.736 25.148 1.00 46.29 96 GLY A CA 1
ATOM 400 C C . GLY A 1 77 ? 79.466 98.536 25.774 1.00 46.29 96 GLY A C 1
ATOM 401 O O . GLY A 1 77 ? 79.714 98.509 26.986 1.00 46.29 96 GLY A O 1
ATOM 402 N N . PHE A 1 78 ? 79.753 97.521 24.960 1.00 46.09 97 PHE A N 1
ATOM 403 C CA . PHE A 1 78 ? 80.309 96.270 25.459 1.00 46.09 97 PHE A CA 1
ATOM 404 C C . PHE A 1 78 ? 81.488 95.819 24.610 1.00 46.09 97 PHE A C 1
ATOM 405 O O . PHE A 1 78 ? 81.512 96.029 23.395 1.00 46.09 97 PHE A O 1
ATOM 413 N N . GLY A 1 79 ? 82.471 95.208 25.270 1.00 45.67 98 GLY A N 1
ATOM 414 C CA . GLY A 1 79 ? 83.598 94.578 24.606 1.00 45.67 98 GLY A CA 1
ATOM 415 C C . GLY A 1 79 ? 84.536 95.511 23.876 1.00 45.67 98 GLY A C 1
ATOM 416 O O . GLY A 1 79 ? 85.398 95.042 23.130 1.00 45.67 98 GLY A O 1
ATOM 417 N N . ASN A 1 80 ? 84.422 96.816 24.090 1.00 46.21 99 ASN A N 1
ATOM 418 C CA . ASN A 1 80 ? 85.287 97.766 23.408 1.00 46.21 99 ASN A CA 1
ATOM 419 C C . ASN A 1 80 ? 86.707 97.663 23.945 1.00 46.21 99 ASN A C 1
ATOM 420 O O . ASN A 1 80 ? 86.926 97.362 25.121 1.00 46.21 99 ASN A O 1
ATOM 425 N N . SER A 1 81 ? 87.680 97.905 23.073 1.00 45.47 100 SER A N 1
ATOM 426 C CA . SER A 1 81 ? 89.082 97.844 23.457 1.00 45.47 100 SER A CA 1
ATOM 427 C C . SER A 1 81 ? 89.820 99.062 22.927 1.00 45.47 100 SER A C 1
ATOM 428 O O . SER A 1 81 ? 89.629 99.458 21.773 1.00 45.47 100 SER A O 1
ATOM 431 N N . ALA A 1 82 ? 90.666 99.656 23.769 1.00 46.03 101 ALA A N 1
ATOM 432 C CA . ALA A 1 82 ? 91.442 100.820 23.364 1.00 46.03 101 ALA A CA 1
ATOM 433 C C . ALA A 1 82 ? 92.853 100.750 23.930 1.00 46.03 101 ALA A C 1
ATOM 434 O O . ALA A 1 82 ? 93.041 100.502 25.126 1.00 46.03 101 ALA A O 1
ATOM 436 N N . THR A 1 83 ? 93.837 100.971 23.062 1.00 46.32 102 THR A N 1
ATOM 437 C CA . THR A 1 83 ? 95.239 101.099 23.447 1.00 46.32 102 THR A CA 1
ATOM 438 C C . THR A 1 83 ? 95.755 102.430 22.919 1.00 46.32 102 THR A C 1
ATOM 439 O O . THR A 1 83 ? 95.903 102.600 21.703 1.00 46.32 102 THR A O 1
ATOM 443 N N . LEU A 1 84 ? 96.059 103.354 23.828 1.00 46.57 103 LEU A N 1
ATOM 444 C CA . LEU A 1 84 ? 96.356 104.735 23.478 1.00 46.57 103 LEU A CA 1
ATOM 445 C C . LEU A 1 84 ? 97.700 105.128 24.077 1.00 46.57 103 LEU A C 1
ATOM 446 O O . LEU A 1 84 ? 97.933 104.935 25.275 1.00 46.57 103 LEU A O 1
ATOM 451 N N . ASP A 1 85 ? 98.577 105.683 23.245 1.00 47.08 104 ASP A N 1
ATOM 452 C CA . ASP A 1 85 ? 99.907 106.106 23.670 1.00 47.08 104 ASP A CA 1
ATOM 453 C C . ASP A 1 85 ? 100.162 107.493 23.100 1.00 47.08 104 ASP A C 1
ATOM 454 O O . ASP A 1 85 ? 100.097 107.683 21.881 1.00 47.08 104 ASP A O 1
ATOM 459 N N . GLN A 1 86 ? 100.425 108.460 23.971 1.00 46.22 105 GLN A N 1
ATOM 460 C CA . GLN A 1 86 ? 100.750 109.827 23.567 1.00 46.22 105 GLN A CA 1
ATOM 461 C C . GLN A 1 86 ? 102.117 110.174 24.150 1.00 46.22 105 GLN A C 1
ATOM 462 O O . GLN A 1 86 ? 102.292 110.168 25.370 1.00 46.22 105 GLN A O 1
ATOM 468 N N . TRP A 1 87 ? 103.106 110.416 23.286 1.00 46.17 106 TRP A N 1
ATOM 469 C CA . TRP A 1 87 ? 104.483 110.567 23.737 1.00 46.17 106 TRP A CA 1
ATOM 470 C C . TRP A 1 87 ? 105.216 111.620 22.913 1.00 46.17 106 TRP A C 1
ATOM 471 O O . TRP A 1 87 ? 105.036 111.702 21.696 1.00 46.17 106 TRP A O 1
ATOM 482 N N . ASN A 1 88 ? 106.034 112.432 23.590 1.00 45.68 107 ASN A N 1
ATOM 483 C CA . ASN A 1 88 ? 106.993 113.348 22.968 1.00 45.68 107 ASN A CA 1
ATOM 484 C C . ASN A 1 88 ? 106.367 114.477 22.149 1.00 45.68 107 ASN A C 1
ATOM 485 O O . ASN A 1 88 ? 107.092 115.262 21.531 1.00 45.68 107 ASN A O 1
ATOM 490 N N . GLY A 1 89 ? 105.037 114.576 22.125 1.00 45.57 108 GLY A N 1
ATOM 491 C CA . GLY A 1 89 ? 104.387 115.691 21.468 1.00 45.57 108 GLY A CA 1
ATOM 492 C C . GLY A 1 89 ? 104.179 116.876 22.397 1.00 45.57 108 GLY A C 1
ATOM 493 O O . GLY A 1 89 ? 104.398 116.804 23.605 1.00 45.57 108 GLY A O 1
ATOM 494 N N . LYS A 1 90 ? 103.767 118.001 21.812 1.00 44.82 109 LYS A N 1
ATOM 495 C CA . LYS A 1 90 ? 103.344 119.156 22.592 1.00 44.82 109 LYS A CA 1
ATOM 496 C C . LYS A 1 90 ? 102.136 119.821 21.947 1.00 44.82 109 LYS A C 1
ATOM 497 O O . LYS A 1 90 ? 102.008 119.864 20.721 1.00 44.82 109 LYS A O 1
ATOM 503 N N . ASN A 1 91 ? 101.254 120.344 22.803 1.00 45.11 110 ASN A N 1
ATOM 504 C CA . ASN A 1 91 ? 100.024 121.016 22.382 1.00 45.11 110 ASN A CA 1
ATOM 505 C C . ASN A 1 91 ? 99.186 120.112 21.482 1.00 45.11 110 ASN A C 1
ATOM 506 O O . ASN A 1 91 ? 98.712 120.517 20.419 1.00 45.11 110 ASN A O 1
ATOM 511 N N . SER A 1 92 ? 98.996 118.875 21.927 1.00 45.53 111 SER A N 1
ATOM 512 C CA . SER A 1 92 ? 98.347 117.846 21.131 1.00 45.53 111 SER A CA 1
ATOM 513 C C . SER A 1 92 ? 97.066 117.388 21.811 1.00 45.53 111 SER A C 1
ATOM 514 O O . SER A 1 92 ? 96.965 117.399 23.038 1.00 45.53 111 SER A O 1
ATOM 517 N N . GLU A 1 93 ? 96.075 117.011 21.014 1.00 46.47 112 GLU A N 1
ATOM 518 C CA . GLU A 1 93 ? 94.815 116.508 21.539 1.00 46.47 112 GLU A CA 1
ATOM 519 C C . GLU A 1 93 ? 94.503 115.157 20.916 1.00 46.47 112 GLU A C 1
ATOM 520 O O . GLU A 1 93 ? 94.626 114.980 19.696 1.00 46.47 112 GLU A O 1
ATOM 526 N N . MET A 1 94 ? 94.115 114.203 21.756 1.00 46.61 113 MET A N 1
ATOM 527 C CA . MET A 1 94 ? 93.775 112.861 21.308 1.00 46.61 113 MET A CA 1
ATOM 528 C C . MET A 1 94 ? 92.373 112.528 21.796 1.00 46.61 113 MET A C 1
ATOM 529 O O . MET A 1 94 ? 92.081 112.678 22.986 1.00 46.61 113 MET A O 1
ATOM 534 N N . THR A 1 95 ? 91.496 112.119 20.878 1.00 46.25 114 THR A N 1
ATOM 535 C CA . THR A 1 95 ? 90.138 111.713 21.227 1.00 46.25 114 THR A CA 1
ATOM 536 C C . THR A 1 95 ? 89.780 110.416 20.512 1.00 46.25 114 THR A C 1
ATOM 537 O O . THR A 1 95 ? 89.963 110.300 19.293 1.00 46.25 114 THR A O 1
ATOM 541 N N . VAL A 1 96 ? 89.278 109.443 21.268 1.00 46.66 115 VAL A N 1
ATOM 542 C CA . VAL A 1 96 ? 88.681 108.243 20.683 1.00 46.66 115 VAL A CA 1
ATOM 543 C C . VAL A 1 96 ? 87.291 108.064 21.274 1.00 46.66 115 VAL A C 1
ATOM 544 O O . VAL A 1 96 ? 87.118 108.159 22.494 1.00 46.66 115 VAL A O 1
ATOM 548 N N . LYS A 1 97 ? 86.300 107.845 20.412 1.00 46.37 116 LYS A N 1
ATOM 549 C CA . LYS A 1 97 ? 84.932 107.569 20.835 1.00 46.37 116 LYS A CA 1
ATOM 550 C C . LYS A 1 97 ? 84.456 106.281 20.180 1.00 46.37 116 LYS A C 1
ATOM 551 O O . LYS A 1 97 ? 84.365 106.204 18.951 1.00 46.37 116 LYS A O 1
ATOM 557 N N . GLN A 1 98 ? 84.150 105.281 21.003 1.00 47.01 117 GLN A N 1
ATOM 558 C CA . GLN A 1 98 ? 83.732 103.959 20.546 1.00 47.01 117 GLN A CA 1
ATOM 559 C C . GLN A 1 98 ? 82.344 103.669 21.097 1.00 47.01 117 GLN A C 1
ATOM 560 O O . GLN A 1 98 ? 82.174 103.524 22.313 1.00 47.01 117 GLN A O 1
ATOM 566 N N . PHE A 1 99 ? 81.364 103.547 20.208 1.00 46.65 118 PHE A N 1
ATOM 567 C CA . PHE A 1 99 ? 79.984 103.270 20.582 1.00 46.65 118 PHE A CA 1
ATOM 568 C C . PHE A 1 99 ? 79.585 101.907 20.031 1.00 46.65 118 PHE A C 1
ATOM 569 O O . PHE A 1 99 ? 79.736 101.650 18.831 1.00 46.65 118 PHE A O 1
ATOM 577 N N . GLY A 1 100 ? 79.090 101.035 20.906 1.00 46.60 119 GLY A N 1
ATOM 578 C CA . GLY A 1 100 ? 78.612 99.741 20.459 1.00 46.60 119 GLY A CA 1
ATOM 579 C C . GLY A 1 100 ? 79.378 98.544 20.986 1.00 46.60 119 GLY A C 1
ATOM 580 O O . GLY A 1 100 ? 79.689 98.467 22.181 1.00 46.60 119 GLY A O 1
ATOM 581 N N . GLY A 1 101 ? 79.674 97.593 20.102 1.00 46.17 120 GLY A N 1
ATOM 582 C CA . GLY A 1 101 ? 80.261 96.334 20.519 1.00 46.17 120 GLY A CA 1
ATOM 583 C C . GLY A 1 101 ? 81.485 95.888 19.745 1.00 46.17 120 GLY A C 1
ATOM 584 O O . GLY A 1 101 ? 81.554 96.048 18.527 1.00 46.17 120 GLY A O 1
ATOM 585 N N . GLY A 1 102 ? 82.469 95.342 20.453 1.00 45.81 121 GLY A N 1
ATOM 586 C CA . GLY A 1 102 ? 83.616 94.724 19.813 1.00 45.81 121 GLY A CA 1
ATOM 587 C C . GLY A 1 102 ? 84.517 95.669 19.052 1.00 45.81 121 GLY A C 1
ATOM 588 O O . GLY A 1 102 ? 85.342 95.216 18.256 1.00 45.81 121 GLY A O 1
ATOM 589 N N . ASN A 1 103 ? 84.407 96.971 19.300 1.00 46.48 122 ASN A N 1
ATOM 590 C CA . ASN A 1 103 ? 85.206 97.948 18.578 1.00 46.48 122 ASN A CA 1
ATOM 591 C C . ASN A 1 103 ? 86.653 97.883 19.042 1.00 46.48 122 ASN A C 1
ATOM 592 O O . ASN A 1 103 ? 86.930 97.645 20.220 1.00 46.48 122 ASN A O 1
ATOM 597 N N . GLY A 1 104 ? 87.578 98.089 18.114 1.00 46.28 123 GLY A N 1
ATOM 598 C CA . GLY A 1 104 ? 88.981 98.117 18.473 1.00 46.28 123 GLY A CA 1
ATOM 599 C C . GLY A 1 104 ? 89.639 99.428 18.103 1.00 46.28 123 GLY A C 1
ATOM 600 O O . GLY A 1 104 ? 89.428 99.922 16.996 1.00 46.28 123 GLY A O 1
ATOM 601 N N . ALA A 1 105 ? 90.417 100.019 19.010 1.00 46.57 124 ALA A N 1
ATOM 602 C CA . ALA A 1 105 ? 91.174 101.227 18.703 1.00 46.57 124 ALA A CA 1
ATOM 603 C C . ALA A 1 105 ? 92.607 101.087 19.196 1.00 46.57 124 ALA A C 1
ATOM 604 O O . ALA A 1 105 ? 92.839 100.684 20.340 1.00 46.57 124 ALA A O 1
ATOM 606 N N . ALA A 1 106 ? 93.562 101.418 18.330 1.00 46.72 125 ALA A N 1
ATOM 607 C CA . ALA A 1 106 ? 94.970 101.500 18.706 1.00 46.72 125 ALA A CA 1
ATOM 608 C C . ALA A 1 106 ? 95.541 102.791 18.142 1.00 46.72 125 ALA A C 1
ATOM 609 O O . ALA A 1 106 ? 95.541 102.985 16.922 1.00 46.72 125 ALA A O 1
ATOM 611 N N . VAL A 1 107 ? 96.028 103.672 19.016 1.00 46.64 126 VAL A N 1
ATOM 612 C CA . VAL A 1 107 ? 96.465 105.002 18.602 1.00 46.64 126 VAL A CA 1
ATOM 613 C C . VAL A 1 107 ? 97.817 105.321 19.227 1.00 46.64 126 VAL A C 1
ATOM 614 O O . VAL A 1 107 ? 98.011 105.130 20.434 1.00 46.64 126 VAL A O 1
ATOM 618 N N . ASP A 1 108 ? 98.749 105.792 18.402 1.00 47.34 127 ASP A N 1
ATOM 619 C CA . ASP A 1 108 ? 100.017 106.357 18.848 1.00 47.34 127 ASP A CA 1
ATOM 620 C C . ASP A 1 108 ? 100.147 107.779 18.316 1.00 47.34 127 ASP A C 1
ATOM 621 O O . ASP A 1 108 ? 99.974 108.011 17.112 1.00 47.34 127 ASP A O 1
ATOM 626 N N . GLN A 1 109 ? 100.457 108.727 19.200 1.00 46.60 128 GLN A N 1
ATOM 627 C CA . GLN A 1 109 ? 100.656 110.112 18.785 1.00 46.60 128 GLN A CA 1
ATOM 628 C C . GLN A 1 109 ? 102.012 110.556 19.315 1.00 46.60 128 GLN A C 1
ATOM 629 O O . GLN A 1 109 ? 102.358 110.267 20.465 1.00 46.60 128 GLN A O 1
ATOM 635 N N . THR A 1 110 ? 102.821 111.159 18.441 1.00 46.55 129 THR A N 1
ATOM 636 C CA . THR A 1 110 ? 104.023 111.877 18.842 1.00 46.55 129 THR A CA 1
ATOM 637 C C . THR A 1 110 ? 104.132 113.270 18.238 1.00 46.55 129 THR A C 1
ATOM 638 O O . THR A 1 110 ? 104.962 114.061 18.705 1.00 46.55 129 THR A O 1
ATOM 642 N N . ALA A 1 111 ? 103.335 113.588 17.216 1.00 46.60 130 ALA A N 1
ATOM 643 C CA . ALA A 1 111 ? 103.442 114.865 16.521 1.00 46.60 130 ALA A CA 1
ATOM 644 C C . ALA A 1 111 ? 103.054 116.025 17.430 1.00 46.60 130 ALA A C 1
ATOM 645 O O . ALA A 1 111 ? 102.210 115.894 18.320 1.00 46.60 130 ALA A O 1
ATOM 647 N N . SER A 1 112 ? 103.679 117.175 17.193 1.00 45.56 131 SER A N 1
ATOM 648 C CA . SER A 1 112 ? 103.413 118.376 17.970 1.00 45.56 131 SER A CA 1
ATOM 649 C C . SER A 1 112 ? 102.353 119.236 17.292 1.00 45.56 131 SER A C 1
ATOM 650 O O . SER A 1 112 ? 102.220 119.240 16.065 1.00 45.56 131 SER A O 1
ATOM 653 N N . ASN A 1 113 ? 101.595 119.969 18.114 1.00 45.50 132 ASN A N 1
ATOM 654 C CA . ASN A 1 113 ? 100.523 120.847 17.638 1.00 45.50 132 ASN A CA 1
ATOM 655 C C . ASN A 1 113 ? 99.550 120.090 16.738 1.00 45.50 132 ASN A C 1
ATOM 656 O O . ASN A 1 113 ? 99.112 120.595 15.703 1.00 45.50 132 ASN A O 1
ATOM 661 N N . SER A 1 114 ? 99.211 118.866 17.131 1.00 45.97 133 SER A N 1
ATOM 662 C CA . SER A 1 114 ? 98.440 117.973 16.284 1.00 45.97 133 SER A CA 1
ATOM 663 C C . SER A 1 114 ? 97.302 117.345 17.075 1.00 45.97 133 SER A C 1
ATOM 664 O O . SER A 1 114 ? 97.359 117.225 18.299 1.00 45.97 133 SER A O 1
ATOM 667 N N . SER A 1 115 ? 96.260 116.936 16.357 1.00 46.49 134 SER A N 1
ATOM 668 C CA . SER A 1 115 ? 95.082 116.331 16.963 1.00 46.49 134 SER A CA 1
ATOM 669 C C . SER A 1 115 ? 94.697 115.083 16.186 1.00 46.49 134 SER A C 1
ATOM 670 O O . SER A 1 115 ? 94.683 115.095 14.951 1.00 46.49 134 SER A O 1
ATOM 673 N N . VAL A 1 116 ? 94.388 114.011 16.909 1.00 46.76 135 VAL A N 1
ATOM 674 C CA . VAL A 1 116 ? 93.880 112.780 16.310 1.00 46.76 135 VAL A CA 1
ATOM 675 C C . VAL A 1 116 ? 92.504 112.497 16.892 1.00 46.76 135 VAL A C 1
ATOM 676 O O . VAL A 1 116 ? 92.318 112.552 18.113 1.00 46.76 135 VAL A O 1
ATOM 680 N N . ASN A 1 117 ? 91.541 112.222 16.016 1.00 46.69 136 ASN A N 1
ATOM 681 C CA . ASN A 1 117 ? 90.173 111.909 16.408 1.00 46.69 136 ASN A CA 1
ATOM 682 C C . ASN A 1 117 ? 89.758 110.623 15.712 1.00 46.69 136 ASN A C 1
ATOM 683 O O . ASN A 1 117 ? 89.814 110.539 14.481 1.00 46.69 136 ASN A O 1
ATOM 688 N N . VAL A 1 118 ? 89.358 109.622 16.488 1.00 46.98 137 VAL A N 1
ATOM 689 C CA . VAL A 1 118 ? 88.836 108.376 15.937 1.00 46.98 137 VAL A CA 1
ATOM 690 C C . VAL A 1 118 ? 87.428 108.175 16.477 1.00 46.98 137 VAL A C 1
ATOM 691 O O . VAL A 1 118 ? 87.199 108.299 17.687 1.00 46.98 137 VAL A O 1
ATOM 695 N N . THR A 1 119 ? 86.484 107.895 15.580 1.00 46.61 138 THR A N 1
ATOM 696 C CA . THR A 1 119 ? 85.102 107.629 15.956 1.00 46.61 138 THR A CA 1
ATOM 697 C C . THR A 1 119 ? 84.672 106.311 15.333 1.00 46.61 138 THR A C 1
ATOM 698 O O . THR A 1 119 ? 84.721 106.156 14.108 1.00 46.61 138 THR A O 1
ATOM 702 N N . GLN A 1 120 ? 84.260 105.366 16.171 1.00 47.19 139 GLN A N 1
ATOM 703 C CA . GLN A 1 120 ? 83.771 104.069 15.727 1.00 47.19 139 GLN A CA 1
ATOM 704 C C . GLN A 1 120 ? 82.362 103.877 16.264 1.00 47.19 139 GLN A C 1
ATOM 705 O O . GLN A 1 120 ? 82.116 104.088 17.457 1.00 47.19 139 GLN A O 1
ATOM 711 N N . CYS A 1 121 ? 81.441 103.493 15.390 1.00 47.09 140 CYS A N 1
ATOM 712 C CA . CYS A 1 121 ? 80.072 103.193 15.783 1.00 47.09 140 CYS A CA 1
ATOM 713 C C . CYS A 1 121 ? 79.677 101.838 15.216 1.00 47.09 140 CYS A C 1
ATOM 714 O O . CYS A 1 121 ? 79.943 101.550 14.045 1.00 47.09 140 CYS A O 1
ATOM 717 N N . GLY A 1 122 ? 79.059 101.007 16.051 1.00 46.92 141 GLY A N 1
ATOM 718 C CA . GLY A 1 122 ? 78.554 99.731 15.583 1.00 46.92 141 GLY A CA 1
ATOM 719 C C . GLY A 1 122 ? 79.252 98.526 16.179 1.00 46.92 141 GLY A C 1
ATOM 720 O O . GLY A 1 122 ? 79.622 98.537 17.357 1.00 46.92 141 GLY A O 1
ATOM 721 N N . PHE A 1 123 ? 79.427 97.477 15.379 1.00 46.67 142 PHE A N 1
ATOM 722 C CA . PHE A 1 123 ? 79.995 96.217 15.840 1.00 46.67 142 PHE A CA 1
ATOM 723 C C . PHE A 1 123 ? 81.181 95.815 14.974 1.00 46.67 142 PHE A C 1
ATOM 724 O O . PHE A 1 123 ? 81.131 95.937 13.747 1.00 46.67 142 PHE A O 1
ATOM 732 N N . GLY A 1 124 ? 82.245 95.344 15.623 1.00 46.24 143 GLY A N 1
ATOM 733 C CA . GLY A 1 124 ? 83.392 94.779 14.937 1.00 46.24 143 GLY A CA 1
ATOM 734 C C . GLY A 1 124 ? 84.331 95.767 14.283 1.00 46.24 143 GLY A C 1
ATOM 735 O O . GLY A 1 124 ? 85.191 95.357 13.501 1.00 46.24 143 GLY A O 1
ATOM 736 N N . ASN A 1 125 ? 84.214 97.053 14.596 1.00 46.85 144 ASN A N 1
ATOM 737 C CA . ASN A 1 125 ? 85.072 98.053 13.975 1.00 46.85 144 ASN A CA 1
ATOM 738 C C . ASN A 1 125 ? 86.500 97.941 14.499 1.00 46.85 144 ASN A C 1
ATOM 739 O O . ASN A 1 125 ? 86.724 97.651 15.677 1.00 46.85 144 ASN A O 1
ATOM 744 N N . ASN A 1 126 ? 87.471 98.166 13.615 1.00 46.97 145 ASN A N 1
ATOM 745 C CA . ASN A 1 126 ? 88.877 98.235 13.998 1.00 46.97 145 ASN A CA 1
ATOM 746 C C . ASN A 1 126 ? 89.490 99.498 13.411 1.00 46.97 145 ASN A C 1
ATOM 747 O O . ASN A 1 126 ? 89.328 99.772 12.218 1.00 46.97 145 ASN A O 1
ATOM 752 N N . ALA A 1 127 ? 90.194 100.262 14.247 1.00 47.07 146 ALA A N 1
ATOM 753 C CA . ALA A 1 127 ? 90.813 101.514 13.837 1.00 47.07 146 ALA A CA 1
ATOM 754 C C . ALA A 1 127 ? 92.224 101.607 14.398 1.00 47.07 146 ALA A C 1
ATOM 755 O O . ALA A 1 127 ? 92.447 101.354 15.588 1.00 47.07 146 ALA A O 1
ATOM 757 N N . THR A 1 128 ? 93.169 101.964 13.536 1.00 47.49 147 THR A N 1
ATOM 758 C CA . THR A 1 128 ? 94.553 102.198 13.916 1.00 47.49 147 THR A CA 1
ATOM 759 C C . THR A 1 128 ? 94.955 103.594 13.466 1.00 47.49 147 THR A C 1
ATOM 760 O O . THR A 1 128 ? 94.810 103.937 12.287 1.00 47.49 147 THR A O 1
ATOM 764 N N . ALA A 1 129 ? 95.459 104.393 14.402 1.00 47.15 148 ALA A N 1
ATOM 765 C CA . ALA A 1 129 ? 95.878 105.759 14.120 1.00 47.15 148 ALA A CA 1
ATOM 766 C C . ALA A 1 129 ? 97.305 105.955 14.604 1.00 47.15 148 ALA A C 1
ATOM 767 O O . ALA A 1 129 ? 97.643 105.574 15.728 1.00 47.15 148 ALA A O 1
ATOM 769 N N . HIS A 1 130 ? 98.142 106.525 13.745 1.00 47.58 149 HIS A N 1
ATOM 770 C CA . HIS A 1 130 ? 99.514 106.869 14.086 1.00 47.58 149 HIS A CA 1
ATOM 771 C C . HIS A 1 130 ? 99.792 108.264 13.557 1.00 47.58 149 HIS A C 1
ATOM 772 O O . HIS A 1 130 ? 99.544 108.541 12.379 1.00 47.58 149 HIS A O 1
ATOM 779 N N . GLN A 1 131 ? 100.307 109.140 14.414 1.00 47.15 150 GLN A N 1
ATOM 780 C CA . GLN A 1 131 ? 100.612 110.506 14.004 1.00 47.15 150 GLN A CA 1
ATOM 781 C C . GLN A 1 131 ? 101.993 110.885 14.515 1.00 47.15 150 GLN A C 1
ATOM 782 O O . GLN A 1 131 ? 102.226 110.903 15.727 1.00 47.15 150 GLN A O 1
ATOM 788 N N . TYR A 1 132 ? 102.899 111.190 13.590 1.00 47.18 151 TYR A N 1
ATOM 789 C CA . TYR A 1 132 ? 104.293 111.451 13.931 1.00 47.18 151 TYR A CA 1
ATOM 790 C C . TYR A 1 132 ? 104.702 112.876 13.578 1.00 47.18 151 TYR A C 1
ATOM 791 O O . TYR A 1 132 ? 104.287 113.424 12.555 1.00 47.18 151 TYR A O 1
ATOM 800 N N . PRO B 1 22 ? 102.179 120.386 61.984 1.00 46.56 41 PRO B N 1
ATOM 801 C CA . PRO B 1 22 ? 101.559 119.656 60.875 1.00 46.56 41 PRO B CA 1
ATOM 802 C C . PRO B 1 22 ? 100.211 119.058 61.255 1.00 46.56 41 PRO B C 1
ATOM 803 O O . PRO B 1 22 ? 100.146 117.979 61.843 1.00 46.56 41 PRO B O 1
ATOM 807 N N . ASN B 1 23 ? 99.138 119.760 60.906 1.00 47.43 42 ASN B N 1
ATOM 808 C CA . ASN B 1 23 ? 97.788 119.319 61.238 1.00 47.43 42 ASN B CA 1
ATOM 809 C C . ASN B 1 23 ? 97.459 118.140 60.331 1.00 47.43 42 ASN B C 1
ATOM 810 O O . ASN B 1 23 ? 97.094 118.320 59.168 1.00 47.43 42 ASN B O 1
ATOM 815 N N . SER B 1 24 ? 97.607 116.924 60.856 1.00 47.54 43 SER B N 1
ATOM 816 C CA . SER B 1 24 ? 97.355 115.703 60.100 1.00 47.54 43 SER B CA 1
ATOM 817 C C . SER B 1 24 ? 96.259 114.900 60.781 1.00 47.54 43 SER B C 1
ATOM 818 O O . SER B 1 24 ? 96.398 114.516 61.946 1.00 47.54 43 SER B O 1
ATOM 821 N N . GLU B 1 25 ? 95.189 114.623 60.041 1.00 47.99 44 GLU B N 1
ATOM 822 C CA . GLU B 1 25 ? 94.016 113.939 60.563 1.00 47.99 44 GLU B CA 1
ATOM 823 C C . GLU B 1 25 ? 93.720 112.699 59.735 1.00 47.99 44 GLU B C 1
ATOM 824 O O . GLU B 1 25 ? 93.691 112.762 58.501 1.00 47.99 44 GLU B O 1
ATOM 830 N N . LEU B 1 26 ? 93.502 111.575 60.411 1.00 48.29 45 LEU B N 1
ATOM 831 C CA . LEU B 1 26 ? 93.070 110.349 59.755 1.00 48.29 45 LEU B CA 1
ATOM 832 C C . LEU B 1 26 ? 91.817 109.853 60.470 1.00 48.29 45 LEU B C 1
ATOM 833 O O . LEU B 1 26 ? 91.848 109.589 61.676 1.00 48.29 45 LEU B O 1
ATOM 838 N N . ASN B 1 27 ? 90.724 109.730 59.724 1.00 47.74 46 ASN B N 1
ATOM 839 C CA . ASN B 1 27 ? 89.422 109.348 60.250 1.00 47.74 46 ASN B CA 1
ATOM 840 C C . ASN B 1 27 ? 88.904 108.147 59.475 1.00 47.74 46 ASN B C 1
ATOM 841 O O . ASN B 1 27 ? 89.024 108.101 58.248 1.00 47.74 46 ASN B O 1
ATOM 846 N N . ILE B 1 28 ? 88.349 107.170 60.186 1.00 47.35 47 ILE B N 1
ATOM 847 C CA . ILE B 1 28 ? 87.589 106.091 59.561 1.00 47.35 47 ILE B CA 1
ATOM 848 C C . ILE B 1 28 ? 86.270 105.925 60.297 1.00 47.35 47 ILE B C 1
ATOM 849 O O . ILE B 1 28 ? 86.254 105.752 61.521 1.00 47.35 47 ILE B O 1
ATOM 854 N N . TYR B 1 29 ? 85.171 105.970 59.549 1.00 47.30 48 TYR B N 1
ATOM 855 C CA . TYR B 1 29 ? 83.821 105.806 60.072 1.00 47.30 48 TYR B CA 1
ATOM 856 C C . TYR B 1 29 ? 83.264 104.526 59.469 1.00 47.30 48 TYR B C 1
ATOM 857 O O . TYR B 1 29 ? 83.347 104.335 58.252 1.00 47.30 48 TYR B O 1
ATOM 866 N N . GLN B 1 30 ? 82.738 103.633 60.305 1.00 48.26 49 GLN B N 1
ATOM 867 C CA . GLN B 1 30 ? 82.102 102.412 59.820 1.00 48.26 49 GLN B CA 1
ATOM 868 C C . GLN B 1 30 ? 80.700 102.293 60.398 1.00 48.26 49 GLN B C 1
ATOM 869 O O . GLN B 1 30 ? 80.509 102.413 61.612 1.00 48.26 49 GLN B O 1
ATOM 875 N N . TYR B 1 31 ? 79.728 102.049 59.522 1.00 48.83 50 TYR B N 1
ATOM 876 C CA . TYR B 1 31 ? 78.331 101.881 59.900 1.00 48.83 50 TYR B CA 1
ATOM 877 C C . TYR B 1 31 ? 77.871 100.539 59.349 1.00 48.83 50 TYR B C 1
ATOM 878 O O . TYR B 1 31 ? 78.064 100.262 58.161 1.00 48.83 50 TYR B O 1
ATOM 887 N N . GLY B 1 32 ? 77.288 99.701 60.202 1.00 49.64 51 GLY B N 1
ATOM 888 C CA . GLY B 1 32 ? 76.899 98.376 59.759 1.00 49.64 51 GLY B CA 1
ATOM 889 C C . GLY B 1 32 ? 77.731 97.275 60.385 1.00 49.64 51 GLY B C 1
ATOM 890 O O . GLY B 1 32 ? 78.040 97.338 61.576 1.00 49.64 51 GLY B O 1
ATOM 891 N N . GLY B 1 33 ? 78.087 96.254 59.608 1.00 49.72 52 GLY B N 1
ATOM 892 C CA . GLY B 1 33 ? 78.835 95.142 60.171 1.00 49.72 52 GLY B CA 1
ATOM 893 C C . GLY B 1 33 ? 79.806 94.433 59.247 1.00 49.72 52 GLY B C 1
ATOM 894 O O . GLY B 1 33 ? 79.544 94.286 58.054 1.00 49.72 52 GLY B O 1
ATOM 895 N N . GLY B 1 34 ? 80.920 93.954 59.799 1.00 49.23 53 GLY B N 1
ATOM 896 C CA . GLY B 1 34 ? 81.900 93.200 59.039 1.00 49.23 53 GLY B CA 1
ATOM 897 C C . GLY B 1 34 ? 82.877 94.019 58.229 1.00 49.23 53 GLY B C 1
ATOM 898 O O . GLY B 1 34 ? 83.687 93.441 57.499 1.00 49.23 53 GLY B O 1
ATOM 899 N N . ASN B 1 35 ? 82.842 95.344 58.342 1.00 48.91 54 ASN B N 1
ATOM 900 C CA . ASN B 1 35 ? 83.777 96.188 57.614 1.00 48.91 54 ASN B CA 1
ATOM 901 C C . ASN B 1 35 ? 85.146 96.162 58.280 1.00 48.91 54 ASN B C 1
ATOM 902 O O . ASN B 1 35 ? 85.255 96.067 59.505 1.00 48.91 54 ASN B O 1
ATOM 907 N N . SER B 1 36 ? 86.194 96.239 57.465 1.00 47.09 55 SER B N 1
ATOM 908 C CA . SER B 1 36 ? 87.564 96.251 57.954 1.00 47.09 55 SER B CA 1
ATOM 909 C C . SER B 1 36 ? 88.349 97.353 57.260 1.00 47.09 55 SER B C 1
ATOM 910 O O . SER B 1 36 ? 88.300 97.490 56.032 1.00 47.09 55 SER B O 1
ATOM 913 N N . ALA B 1 37 ? 89.091 98.126 58.047 1.00 46.53 56 ALA B N 1
ATOM 914 C CA . ALA B 1 37 ? 89.843 99.246 57.507 1.00 46.53 56 ALA B CA 1
ATOM 915 C C . ALA B 1 37 ? 91.244 99.272 58.096 1.00 46.53 56 ALA B C 1
ATOM 916 O O . ALA B 1 37 ? 91.413 99.205 59.316 1.00 46.53 56 ALA B O 1
ATOM 918 N N . LEU B 1 38 ? 92.235 99.360 57.218 1.00 46.84 57 LEU B N 1
ATOM 919 C CA . LEU B 1 38 ? 93.638 99.535 57.563 1.00 46.84 57 LEU B CA 1
ATOM 920 C C . LEU B 1 38 ? 94.093 100.895 57.061 1.00 46.84 57 LEU B C 1
ATOM 921 O O . LEU B 1 38 ? 93.918 101.209 55.882 1.00 46.84 57 LEU B O 1
ATOM 926 N N . ALA B 1 39 ? 94.656 101.707 57.952 1.00 47.48 58 ALA B N 1
ATOM 927 C CA . ALA B 1 39 ? 95.079 103.048 57.582 1.00 47.48 58 ALA B CA 1
ATOM 928 C C . ALA B 1 39 ? 96.379 103.408 58.284 1.00 47.48 58 ALA B C 1
ATOM 929 O O . ALA B 1 39 ? 96.519 103.205 59.493 1.00 47.48 58 ALA B O 1
ATOM 931 N N . LEU B 1 40 ? 97.324 103.947 57.518 1.00 48.48 59 LEU B N 1
ATOM 932 C CA . LEU B 1 40 ? 98.614 104.378 58.048 1.00 48.48 59 LEU B CA 1
ATOM 933 C C . LEU B 1 40 ? 98.954 105.759 57.512 1.00 48.48 59 LEU B C 1
ATOM 934 O O . LEU B 1 40 ? 98.844 105.999 56.305 1.00 48.48 59 LEU B O 1
ATOM 939 N N . GLN B 1 41 ? 99.347 106.667 58.405 1.00 47.87 60 GLN B N 1
ATOM 940 C CA . GLN B 1 41 ? 99.766 108.010 58.023 1.00 47.87 60 GLN B CA 1
ATOM 941 C C . GLN B 1 41 ? 101.122 108.305 58.649 1.00 47.87 60 GLN B C 1
ATOM 942 O O . GLN B 1 41 ? 101.229 108.435 59.872 1.00 47.87 60 GLN B O 1
ATOM 948 N N . THR B 1 42 ? 102.152 108.421 57.809 1.00 47.78 61 THR B N 1
ATOM 949 C CA . THR B 1 42 ? 103.517 108.679 58.251 1.00 47.78 61 THR B CA 1
ATOM 950 C C . THR B 1 42 ? 104.216 109.607 57.267 1.00 47.78 61 THR B C 1
ATOM 951 O O . THR B 1 42 ? 103.965 109.546 56.060 1.00 47.78 61 THR B O 1
ATOM 955 N N . ASP B 1 43 ? 105.087 110.472 57.794 1.00 47.73 62 ASP B N 1
ATOM 956 C CA . ASP B 1 43 ? 105.811 111.474 57.006 1.00 47.73 62 ASP B CA 1
ATOM 957 C C . ASP B 1 43 ? 104.861 112.390 56.237 1.00 47.73 62 ASP B C 1
ATOM 958 O O . ASP B 1 43 ? 105.222 112.943 55.196 1.00 47.73 62 ASP B O 1
ATOM 963 N N . CYS B 1 44 ? 103.647 112.563 56.746 1.00 47.66 63 CYS B N 1
ATOM 964 C CA . CYS B 1 44 ? 102.554 113.165 55.995 1.00 47.66 63 CYS B CA 1
ATOM 965 C C . CYS B 1 44 ? 102.084 114.414 56.740 1.00 47.66 63 CYS B C 1
ATOM 966 O O . CYS B 1 44 ? 101.239 114.345 57.635 1.00 47.66 63 CYS B O 1
ATOM 969 N N . ARG B 1 45 ? 102.652 115.563 56.373 1.00 47.31 64 ARG B N 1
ATOM 970 C CA . ARG B 1 45 ? 102.264 116.849 56.944 1.00 47.31 64 ARG B CA 1
ATOM 971 C C . ARG B 1 45 ? 101.057 117.456 56.254 1.00 47.31 64 ARG B C 1
ATOM 972 O O . ARG B 1 45 ? 100.884 117.334 55.037 1.00 47.31 64 ARG B O 1
ATOM 980 N N . ASN B 1 46 ? 100.245 118.148 57.054 1.00 46.95 65 ASN B N 1
ATOM 981 C CA . ASN B 1 46 ? 99.161 119.004 56.574 1.00 46.95 65 ASN B CA 1
ATOM 982 C C . ASN B 1 46 ? 98.227 118.256 55.634 1.00 46.95 65 ASN B C 1
ATOM 983 O O . ASN B 1 46 ? 97.807 118.780 54.601 1.00 46.95 65 ASN B O 1
ATOM 988 N N . SER B 1 47 ? 97.900 117.020 55.988 1.00 47.60 66 SER B N 1
ATOM 989 C CA . SER B 1 47 ? 97.127 116.163 55.107 1.00 47.60 66 SER B CA 1
ATOM 990 C C . SER B 1 47 ? 96.032 115.440 55.877 1.00 47.60 66 SER B C 1
ATOM 991 O O . SER B 1 47 ? 96.127 115.233 57.089 1.00 47.60 66 SER B O 1
ATOM 994 N N . ASP B 1 48 ? 94.981 115.065 55.152 1.00 48.09 67 ASP B N 1
ATOM 995 C CA . ASP B 1 48 ? 93.831 114.360 55.699 1.00 48.09 67 ASP B CA 1
ATOM 996 C C . ASP B 1 48 ? 93.640 113.042 54.963 1.00 48.09 67 ASP B C 1
ATOM 997 O O . ASP B 1 48 ? 93.776 112.985 53.736 1.00 48.09 67 ASP B O 1
ATOM 1002 N N . LEU B 1 49 ? 93.344 111.988 55.717 1.00 48.00 68 LEU B N 1
ATOM 1003 C CA . LEU B 1 49 ? 92.955 110.691 55.169 1.00 48.00 68 LEU B CA 1
ATOM 1004 C C . LEU B 1 49 ? 91.618 110.318 55.800 1.00 48.00 68 LEU B C 1
ATOM 1005 O O . LEU B 1 49 ? 91.509 110.253 57.027 1.00 48.00 68 LEU B O 1
ATOM 1010 N N . THR B 1 50 ? 90.601 110.091 54.973 1.00 46.94 69 THR B N 1
ATOM 1011 C CA . THR B 1 50 ? 89.263 109.761 55.443 1.00 46.94 69 THR B CA 1
ATOM 1012 C C . THR B 1 50 ? 88.759 108.507 54.740 1.00 46.94 69 THR B C 1
ATOM 1013 O O . THR B 1 50 ? 88.849 108.399 53.513 1.00 46.94 69 THR B O 1
ATOM 1017 N N . ILE B 1 51 ? 88.250 107.558 55.521 1.00 46.86 70 ILE B N 1
ATOM 1018 C CA . ILE B 1 51 ? 87.600 106.357 55.007 1.00 46.86 70 ILE B CA 1
ATOM 1019 C C . ILE B 1 51 ? 86.209 106.292 55.623 1.00 46.86 70 ILE B C 1
ATOM 1020 O O . ILE B 1 51 ? 86.058 106.451 56.841 1.00 46.86 70 ILE B O 1
ATOM 1025 N N . THR B 1 52 ? 85.196 106.087 54.786 1.00 46.67 71 THR B N 1
ATOM 1026 C CA . THR B 1 52 ? 83.814 105.969 55.235 1.00 46.67 71 THR B CA 1
ATOM 1027 C C . THR B 1 52 ? 83.200 104.718 54.624 1.00 46.67 71 THR B C 1
ATOM 1028 O O . THR B 1 52 ? 83.056 104.634 53.401 1.00 46.67 71 THR B O 1
ATOM 1032 N N . GLN B 1 53 ? 82.829 103.758 55.469 1.00 48.12 72 GLN B N 1
ATOM 1033 C CA . GLN B 1 53 ? 82.254 102.496 55.020 1.00 48.12 72 GLN B CA 1
ATOM 1034 C C . GLN B 1 53 ? 80.844 102.347 55.574 1.00 48.12 72 GLN B C 1
ATOM 1035 O O . GLN B 1 53 ? 80.628 102.473 56.784 1.00 48.12 72 GLN B O 1
ATOM 1041 N N . HIS B 1 54 ? 79.894 102.091 54.683 1.00 49.08 73 HIS B N 1
ATOM 1042 C CA . HIS B 1 54 ? 78.496 101.860 55.013 1.00 49.08 73 HIS B CA 1
ATOM 1043 C C . HIS B 1 54 ? 78.119 100.466 54.532 1.00 49.08 73 HIS B C 1
ATOM 1044 O O . HIS B 1 54 ? 78.403 100.112 53.383 1.00 49.08 73 HIS B O 1
ATOM 1051 N N . GLY B 1 55 ? 77.495 99.675 55.401 1.00 49.51 74 GLY B N 1
ATOM 1052 C CA . GLY B 1 55 ? 77.036 98.362 54.991 1.00 49.51 74 GLY B CA 1
ATOM 1053 C C . GLY B 1 55 ? 77.802 97.214 55.615 1.00 49.51 74 GLY B C 1
ATOM 1054 O O . GLY B 1 55 ? 77.977 97.166 56.837 1.00 49.51 74 GLY B O 1
ATOM 1055 N N . GLY B 1 56 ? 78.271 96.286 54.782 1.00 49.64 75 GLY B N 1
ATOM 1056 C CA . GLY B 1 56 ? 78.912 95.098 55.312 1.00 49.64 75 GLY B CA 1
ATOM 1057 C C . GLY B 1 56 ? 80.039 94.477 54.511 1.00 49.64 75 GLY B C 1
ATOM 1058 O O . GLY B 1 56 ? 79.978 94.406 53.283 1.00 49.64 75 GLY B O 1
ATOM 1059 N N . GLY B 1 57 ? 81.075 94.009 55.204 1.00 48.92 76 GLY B N 1
ATOM 1060 C CA . GLY B 1 57 ? 82.133 93.251 54.562 1.00 48.92 76 GLY B CA 1
ATOM 1061 C C . GLY B 1 57 ? 83.074 94.043 53.682 1.00 48.92 76 GLY B C 1
ATOM 1062 O O . GLY B 1 57 ? 83.868 93.444 52.952 1.00 48.92 76 GLY B O 1
ATOM 1063 N N . ASN B 1 58 ? 83.021 95.371 53.732 1.00 48.74 77 ASN B N 1
ATOM 1064 C CA . ASN B 1 58 ? 83.919 96.187 52.929 1.00 48.74 77 ASN B CA 1
ATOM 1065 C C . ASN B 1 58 ? 85.328 96.127 53.500 1.00 48.74 77 ASN B C 1
ATOM 1066 O O . ASN B 1 58 ? 85.518 96.123 54.719 1.00 48.74 77 ASN B O 1
ATOM 1071 N N . GLY B 1 59 ? 86.312 96.070 52.619 1.00 47.05 78 GLY B N 1
ATOM 1072 C CA . GLY B 1 59 ? 87.711 96.031 53.016 1.00 47.05 78 GLY B CA 1
ATOM 1073 C C . GLY B 1 59 ? 88.474 97.190 52.410 1.00 47.05 78 GLY B C 1
ATOM 1074 O O . GLY B 1 59 ? 88.351 97.469 51.214 1.00 47.05 78 GLY B O 1
ATOM 1075 N N . ALA B 1 60 ? 89.263 97.865 53.238 1.00 46.56 79 ALA B N 1
ATOM 1076 C CA . ALA B 1 60 ? 90.046 98.998 52.763 1.00 46.56 79 ALA B CA 1
ATOM 1077 C C . ALA B 1 60 ? 91.437 98.946 53.368 1.00 46.56 79 ALA B C 1
ATOM 1078 O O . ALA B 1 60 ? 91.583 98.625 54.549 1.00 46.56 79 ALA B O 1
ATOM 1080 N N . ASP B 1 61 ? 92.455 99.236 52.560 1.00 46.90 80 ASP B N 1
ATOM 1081 C CA . ASP B 1 61 ? 93.817 99.413 53.059 1.00 46.90 80 ASP B CA 1
ATOM 1082 C C . ASP B 1 61 ? 94.413 100.649 52.397 1.00 46.90 80 ASP B C 1
ATOM 1083 O O . ASP B 1 61 ? 94.430 100.748 51.167 1.00 46.90 80 ASP B O 1
ATOM 1088 N N . VAL B 1 62 ? 94.837 101.615 53.214 1.00 47.19 81 VAL B N 1
ATOM 1089 C CA . VAL B 1 62 ? 95.208 102.950 52.752 1.00 47.19 81 VAL B CA 1
ATOM 1090 C C . VAL B 1 62 ? 96.473 103.412 53.473 1.00 47.19 81 VAL B C 1
ATOM 1091 O O . VAL B 1 62 ? 96.527 103.414 54.711 1.00 47.19 81 VAL B O 1
ATOM 1095 N N . GLY B 1 63 ? 97.478 103.811 52.698 1.00 47.70 82 GLY B N 1
ATOM 1096 C CA . GLY B 1 63 ? 98.702 104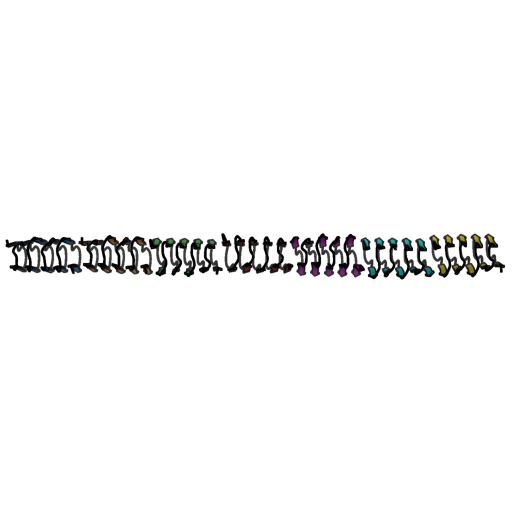.399 53.226 1.00 47.70 82 GLY B CA 1
ATOM 1097 C C . GLY B 1 63 ? 98.907 105.799 52.666 1.00 47.70 82 GLY B C 1
ATOM 1098 O O . GLY B 1 63 ? 98.704 106.031 51.470 1.00 47.70 82 GLY B O 1
ATOM 1099 N N . GLN B 1 64 ? 99.305 106.725 53.541 1.00 47.27 83 GLN B N 1
ATOM 1100 C CA . GLN B 1 64 ? 99.505 108.117 53.149 1.00 47.27 83 GLN B CA 1
ATOM 1101 C C . GLN B 1 64 ? 100.827 108.633 53.697 1.00 47.27 83 GLN B C 1
ATOM 1102 O O . GLN B 1 64 ? 101.015 108.691 54.916 1.00 47.27 83 GLN B O 1
ATOM 1108 N N . GLY B 1 65 ? 101.735 109.014 52.803 1.00 47.04 84 GLY B N 1
ATOM 1109 C CA . GLY B 1 65 ? 102.961 109.680 53.190 1.00 47.04 84 GLY B CA 1
ATOM 1110 C C . GLY B 1 65 ? 103.270 110.917 52.370 1.00 47.04 84 GLY B C 1
ATOM 1111 O O . GLY B 1 65 ? 104.440 111.210 52.111 1.00 47.04 84 GLY B O 1
ATOM 1112 N N . SER B 1 66 ? 102.241 111.659 51.965 1.00 46.89 85 SER B N 1
ATOM 1113 C CA . SER B 1 66 ? 102.400 112.755 51.019 1.00 46.89 85 SER B CA 1
ATOM 1114 C C . SER B 1 66 ? 101.994 114.069 51.669 1.00 46.89 85 SER B C 1
ATOM 1115 O O . SER B 1 66 ? 100.988 114.137 52.381 1.00 46.89 85 SER B O 1
ATOM 1118 N N . ASP B 1 67 ? 102.776 115.113 51.412 1.00 46.72 86 ASP B N 1
ATOM 1119 C CA . ASP B 1 67 ? 102.540 116.405 52.037 1.00 46.72 86 ASP B CA 1
ATOM 1120 C C . ASP B 1 67 ? 101.406 117.151 51.347 1.00 46.72 86 ASP B C 1
ATOM 1121 O O . ASP B 1 67 ? 101.249 117.097 50.123 1.00 46.72 86 ASP B O 1
ATOM 1126 N N . ASP B 1 68 ? 100.620 117.862 52.158 1.00 46.69 87 ASP B N 1
ATOM 1127 C CA . ASP B 1 68 ? 99.511 118.688 51.680 1.00 46.69 87 ASP B CA 1
ATOM 1128 C C . ASP B 1 68 ? 98.584 117.903 50.757 1.00 46.69 87 ASP B C 1
ATOM 1129 O O . ASP B 1 68 ? 98.138 118.400 49.721 1.00 46.69 87 ASP B O 1
ATOM 1134 N N . SER B 1 69 ? 98.278 116.668 51.142 1.00 47.20 88 SER B N 1
ATOM 1135 C CA . SER B 1 69 ? 97.527 115.757 50.294 1.00 47.20 88 SER B CA 1
ATOM 1136 C C . SER B 1 69 ? 96.235 115.350 50.986 1.00 47.20 88 SER B C 1
ATOM 1137 O O . SER B 1 69 ? 96.031 115.611 52.172 1.00 47.20 88 SER B O 1
ATOM 1140 N N . SER B 1 70 ? 95.334 114.740 50.224 1.00 47.78 89 SER B N 1
ATOM 1141 C CA . SER B 1 70 ? 94.076 114.292 50.793 1.00 47.78 89 SER B CA 1
ATOM 1142 C C . SER B 1 70 ? 93.692 112.940 50.215 1.00 47.78 89 SER B C 1
ATOM 1143 O O . SER B 1 70 ? 93.925 112.649 49.037 1.00 47.78 89 SER B O 1
ATOM 1146 N N . ILE B 1 71 ? 93.093 112.121 51.072 1.00 47.40 90 ILE B N 1
ATOM 1147 C CA . ILE B 1 71 ? 92.537 110.827 50.704 1.00 47.40 90 ILE B CA 1
ATOM 1148 C C . ILE B 1 71 ? 91.080 110.817 51.136 1.00 47.40 90 ILE B C 1
ATOM 1149 O O . ILE B 1 71 ? 90.774 111.100 52.300 1.00 47.40 90 ILE B O 1
ATOM 1154 N N . ASP B 1 72 ? 90.184 110.510 50.204 1.00 46.72 91 ASP B N 1
ATOM 1155 C CA . ASP B 1 72 ? 88.785 110.244 50.516 1.00 46.72 91 ASP B CA 1
ATOM 1156 C C . ASP B 1 72 ? 88.418 108.903 49.899 1.00 46.72 91 ASP B C 1
ATOM 1157 O O . ASP B 1 72 ? 88.448 108.751 48.672 1.00 46.72 91 ASP B O 1
ATOM 1162 N N . LEU B 1 73 ? 88.090 107.935 50.742 1.00 46.96 92 LEU B N 1
ATOM 1163 C CA . LEU B 1 73 ? 87.573 106.651 50.298 1.00 46.96 92 LEU B CA 1
ATOM 1164 C C . LEU B 1 73 ? 86.164 106.498 50.846 1.00 46.96 92 LEU B C 1
ATOM 1165 O O . LEU B 1 73 ? 85.946 106.649 52.052 1.00 46.96 92 LEU B O 1
ATOM 1170 N N . THR B 1 74 ? 85.208 106.244 49.959 1.00 46.97 93 THR B N 1
ATOM 1171 C CA . THR B 1 74 ? 83.829 105.984 50.347 1.00 46.97 93 THR B CA 1
ATOM 1172 C C . THR B 1 74 ? 83.428 104.631 49.784 1.00 46.97 93 THR B C 1
ATOM 1173 O O . THR B 1 74 ? 83.541 104.404 48.578 1.00 46.97 93 THR B O 1
ATOM 1177 N N . GLN B 1 75 ? 83.010 103.724 50.659 1.00 48.25 94 GLN B N 1
ATOM 1178 C CA . GLN B 1 75 ? 82.440 102.444 50.262 1.00 48.25 94 GLN B CA 1
ATOM 1179 C C . GLN B 1 75 ? 81.038 102.364 50.839 1.00 48.25 94 GLN B C 1
ATOM 1180 O O . GLN B 1 75 ? 80.852 102.561 52.042 1.00 48.25 94 GLN B O 1
ATOM 1186 N N . ARG B 1 76 ? 80.054 102.106 49.986 1.00 48.91 95 ARG B N 1
ATOM 1187 C CA . ARG B 1 76 ? 78.670 101.948 50.417 1.00 48.91 95 ARG B CA 1
ATOM 1188 C C . ARG B 1 76 ? 78.120 100.684 49.773 1.00 48.91 95 ARG B C 1
ATOM 1189 O O . ARG B 1 76 ? 77.966 100.625 48.548 1.00 48.91 95 ARG B O 1
ATOM 1197 N N . GLY B 1 77 ? 77.828 99.677 50.592 1.00 49.36 96 GLY B N 1
ATOM 1198 C CA . GLY B 1 77 ? 77.331 98.411 50.095 1.00 49.36 96 GLY B CA 1
ATOM 1199 C C . GLY B 1 77 ? 77.959 97.219 50.786 1.00 49.36 96 GLY B C 1
ATOM 1200 O O . GLY B 1 77 ? 78.133 97.222 52.010 1.00 49.36 96 GLY B O 1
ATOM 1201 N N . PHE B 1 78 ? 78.303 96.189 50.013 1.00 50.00 97 PHE B N 1
ATOM 1202 C CA . PHE B 1 78 ? 78.877 94.974 50.575 1.00 50.00 97 PHE B CA 1
ATOM 1203 C C . PHE B 1 78 ? 80.025 94.444 49.725 1.00 50.00 97 PHE B C 1
ATOM 1204 O O . PHE B 1 78 ? 79.989 94.519 48.495 1.00 50.00 97 PHE B O 1
ATOM 1212 N N . GLY B 1 79 ? 81.046 93.915 50.398 1.00 48.93 98 GLY B N 1
ATOM 1213 C CA . GLY B 1 79 ? 82.124 93.196 49.740 1.00 48.93 98 GLY B CA 1
ATOM 1214 C C . GLY B 1 79 ? 83.046 94.024 48.874 1.00 48.93 98 GLY B C 1
ATOM 1215 O O . GLY B 1 79 ? 83.800 93.460 48.077 1.00 48.93 98 GLY B O 1
ATOM 1216 N N . ASN B 1 80 ? 83.027 95.346 49.013 1.00 48.57 99 ASN B N 1
ATOM 1217 C CA . ASN B 1 80 ? 83.921 96.195 48.241 1.00 48.57 99 ASN B CA 1
ATOM 1218 C C . ASN B 1 80 ? 85.339 96.108 48.791 1.00 48.57 99 ASN B C 1
ATOM 1219 O O . ASN B 1 80 ? 85.550 95.885 49.985 1.00 48.57 99 ASN B O 1
ATOM 1224 N N . SER B 1 81 ? 86.319 96.276 47.905 1.00 46.90 100 SER B N 1
ATOM 1225 C CA . SER B 1 81 ? 87.722 96.235 48.291 1.00 46.90 100 SER B CA 1
ATOM 1226 C C . SER B 1 81 ? 88.471 97.404 47.669 1.00 46.90 100 SER B C 1
ATOM 1227 O O . SER B 1 81 ? 88.319 97.688 46.476 1.00 46.90 100 SER B O 1
ATOM 1230 N N . ALA B 1 82 ? 89.287 98.076 48.478 1.00 46.88 101 ALA B N 1
ATOM 1231 C CA . ALA B 1 82 ? 90.069 99.204 47.985 1.00 46.88 101 ALA B CA 1
ATOM 1232 C C . ALA B 1 82 ? 91.478 99.164 48.557 1.00 46.88 101 ALA B C 1
ATOM 1233 O O . ALA B 1 82 ? 91.665 98.921 49.754 1.00 46.88 101 ALA B O 1
ATOM 1235 N N . THR B 1 83 ? 92.465 99.393 47.692 1.00 46.91 102 THR B N 1
ATOM 1236 C CA . THR B 1 83 ? 93.868 99.485 48.083 1.00 46.91 102 THR B CA 1
ATOM 1237 C C . THR B 1 83 ? 94.434 100.798 47.562 1.00 46.91 102 THR B C 1
ATOM 1238 O O . THR B 1 83 ? 94.583 100.967 46.348 1.00 46.91 102 THR B O 1
ATOM 1242 N N . LEU B 1 84 ? 94.783 101.706 48.475 1.00 47.50 103 LEU B N 1
ATOM 1243 C CA . LEU B 1 84 ? 95.169 103.067 48.126 1.00 47.50 103 LEU B CA 1
ATOM 1244 C C . LEU B 1 84 ? 96.533 103.385 48.721 1.00 47.50 103 LEU B C 1
ATOM 1245 O O . LEU B 1 84 ? 96.755 103.182 49.921 1.00 47.50 103 LEU B O 1
ATOM 1250 N N . ASP B 1 85 ? 97.442 103.887 47.888 1.00 47.61 104 ASP B N 1
ATOM 1251 C CA . ASP B 1 85 ? 98.782 104.252 48.344 1.00 47.61 104 ASP B CA 1
ATOM 1252 C C . ASP B 1 85 ? 99.161 105.611 47.775 1.00 47.61 104 ASP B C 1
ATOM 1253 O O . ASP B 1 85 ? 99.427 105.728 46.577 1.00 47.61 104 ASP B O 1
ATOM 1258 N N . GLN B 1 86 ? 99.227 106.627 48.634 1.00 46.78 105 GLN B N 1
ATOM 1259 C CA . GLN B 1 86 ? 99.617 107.979 48.231 1.00 46.78 105 GLN B CA 1
ATOM 1260 C C . GLN B 1 86 ? 100.965 108.302 48.861 1.00 46.78 105 GLN B C 1
ATOM 1261 O O . GLN B 1 86 ? 101.037 108.613 50.052 1.00 46.78 105 GLN B O 1
ATOM 1267 N N . TRP B 1 87 ? 102.027 108.260 48.057 1.00 46.73 106 TRP B N 1
ATOM 1268 C CA . TRP B 1 87 ? 103.382 108.380 48.578 1.00 46.73 106 TRP B CA 1
ATOM 1269 C C . TRP B 1 87 ? 104.201 109.394 47.793 1.00 46.73 106 TRP B C 1
ATOM 1270 O O . TRP B 1 87 ? 104.104 109.470 46.566 1.00 46.73 106 TRP B O 1
ATOM 1281 N N . ASN B 1 88 ? 105.011 110.166 48.519 1.00 45.79 107 ASN B N 1
ATOM 1282 C CA . ASN B 1 88 ? 106.026 111.073 47.985 1.00 45.79 107 ASN B CA 1
ATOM 1283 C C . ASN B 1 88 ? 105.449 112.221 47.166 1.00 45.79 107 ASN B C 1
ATOM 1284 O O . ASN B 1 88 ? 106.212 113.012 46.597 1.00 45.79 107 ASN B O 1
ATOM 1289 N N . GLY B 1 89 ? 104.128 112.336 47.079 1.00 46.07 108 GLY B N 1
ATOM 1290 C CA . GLY B 1 89 ? 103.526 113.433 46.353 1.00 46.07 108 GLY B CA 1
ATOM 1291 C C . GLY B 1 89 ? 103.331 114.666 47.213 1.00 46.07 108 GLY B C 1
ATOM 1292 O O . GLY B 1 89 ? 103.477 114.645 48.434 1.00 46.07 108 GLY B O 1
ATOM 1293 N N . LYS B 1 90 ? 103.012 115.773 46.545 1.00 46.17 109 LYS B N 1
ATOM 1294 C CA . LYS B 1 90 ? 102.620 117.001 47.220 1.00 46.17 109 LYS B CA 1
ATOM 1295 C C . LYS B 1 90 ? 101.438 117.625 46.494 1.00 46.17 109 LYS B C 1
ATOM 1296 O O . LYS B 1 90 ? 101.344 117.569 45.265 1.00 46.17 109 LYS B O 1
ATOM 1302 N N . ASN B 1 91 ? 100.537 118.223 47.277 1.00 46.29 110 ASN B N 1
ATOM 1303 C CA . ASN B 1 91 ? 99.336 118.879 46.754 1.00 46.29 110 ASN B CA 1
ATOM 1304 C C . ASN B 1 91 ? 98.526 117.920 45.881 1.00 46.29 110 ASN B C 1
ATOM 1305 O O . ASN B 1 91 ? 98.086 118.261 44.782 1.00 46.29 110 ASN B O 1
ATOM 1310 N N . SER B 1 92 ? 98.328 116.708 46.390 1.00 46.97 111 SER B N 1
ATOM 1311 C CA . SER B 1 92 ? 97.739 115.613 45.634 1.00 46.97 111 SER B CA 1
ATOM 1312 C C . SER B 1 92 ? 96.453 115.151 46.305 1.00 46.97 111 SER B C 1
ATOM 1313 O O . SER B 1 92 ? 96.366 115.114 47.534 1.00 46.97 111 SER B O 1
ATOM 1316 N N . GLU B 1 93 ? 95.452 114.806 45.501 1.00 47.67 112 GLU B N 1
ATOM 1317 C CA . GLU B 1 93 ? 94.163 114.355 46.008 1.00 47.67 112 GLU B CA 1
ATOM 1318 C C . GLU B 1 93 ? 93.794 113.017 45.384 1.00 47.67 112 GLU B C 1
ATOM 1319 O O . GLU B 1 93 ? 93.948 112.829 44.173 1.00 47.67 112 GLU B O 1
ATOM 1325 N N . MET B 1 94 ? 93.328 112.083 46.212 1.00 48.09 113 MET B N 1
ATOM 1326 C CA . MET B 1 94 ? 92.769 110.824 45.728 1.00 48.09 113 MET B CA 1
ATOM 1327 C C . MET B 1 94 ? 91.364 110.653 46.287 1.00 48.09 113 MET B C 1
ATOM 1328 O O . MET B 1 94 ? 91.161 110.765 47.500 1.00 48.09 113 MET B O 1
ATOM 1333 N N . THR B 1 95 ? 90.399 110.410 45.401 1.00 47.53 114 THR B N 1
ATOM 1334 C CA . THR B 1 95 ? 89.027 110.087 45.779 1.00 47.53 114 THR B CA 1
ATOM 1335 C C . THR B 1 95 ? 88.619 108.785 45.105 1.00 47.53 114 THR B C 1
ATOM 1336 O O . THR B 1 95 ? 88.694 108.667 43.878 1.00 47.53 114 THR B O 1
ATOM 1340 N N . VAL B 1 96 ? 88.188 107.815 45.905 1.00 47.78 115 VAL B N 1
ATOM 1341 C CA . VAL B 1 96 ? 87.692 106.541 45.397 1.00 47.78 115 VAL B CA 1
ATOM 1342 C C . VAL B 1 96 ? 86.318 106.304 46.001 1.00 47.78 115 VAL B C 1
ATOM 1343 O O . VAL B 1 96 ? 86.160 106.365 47.226 1.00 47.78 115 VAL B O 1
ATOM 1347 N N . LYS B 1 97 ? 85.326 106.056 45.150 1.00 47.81 116 LYS B N 1
ATOM 1348 C CA . LYS B 1 97 ? 83.948 105.849 45.579 1.00 47.81 116 LYS B CA 1
ATOM 1349 C C . LYS B 1 97 ? 83.449 104.532 45.002 1.00 47.81 116 LYS B C 1
ATOM 1350 O O . LYS B 1 97 ? 83.516 104.320 43.787 1.00 47.81 116 LYS B O 1
ATOM 1356 N N . GLN B 1 98 ? 82.984 103.642 45.876 1.00 48.53 117 GLN B N 1
ATOM 1357 C CA . GLN B 1 98 ? 82.522 102.307 45.508 1.00 48.53 117 GLN B CA 1
ATOM 1358 C C . GLN B 1 98 ? 81.095 102.140 46.009 1.00 48.53 117 GLN B C 1
ATOM 1359 O O . GLN B 1 98 ? 80.869 102.070 47.222 1.00 48.53 117 GLN B O 1
ATOM 1365 N N . PHE B 1 99 ? 80.141 102.036 45.090 1.00 48.83 118 PHE B N 1
ATOM 1366 C CA . PHE B 1 99 ? 78.742 101.813 45.430 1.00 48.83 118 PHE B CA 1
ATOM 1367 C C . PHE B 1 99 ? 78.331 100.432 44.937 1.00 48.83 118 PHE B C 1
ATOM 1368 O O . PHE B 1 99 ? 78.526 100.106 43.761 1.00 48.83 118 PHE B O 1
ATOM 1376 N N . GLY B 1 100 ? 77.773 99.624 45.835 1.00 49.18 119 GLY B N 1
ATOM 1377 C CA . GLY B 1 100 ? 77.264 98.326 45.445 1.00 49.18 119 GLY B CA 1
ATOM 1378 C C . GLY B 1 100 ? 77.994 97.147 46.052 1.00 49.18 119 GLY B C 1
ATOM 1379 O O . GLY B 1 100 ? 78.308 97.142 47.248 1.00 49.18 119 GLY B O 1
ATOM 1380 N N . GLY B 1 101 ? 78.260 96.131 45.235 1.00 49.29 120 GLY B N 1
ATOM 1381 C CA . GLY B 1 101 ? 78.814 94.894 45.746 1.00 49.29 120 GLY B CA 1
ATOM 1382 C C . GLY B 1 101 ? 80.040 94.364 45.030 1.00 49.29 120 GLY B C 1
ATOM 1383 O O . GLY B 1 101 ? 80.073 94.301 43.799 1.00 49.29 120 GLY B O 1
ATOM 1384 N N . GLY B 1 102 ? 81.058 93.981 45.796 1.00 48.77 121 GLY B N 1
ATOM 1385 C CA . GLY B 1 102 ? 82.198 93.275 45.241 1.00 48.77 121 GLY B CA 1
ATOM 1386 C C . GLY B 1 102 ? 83.082 94.079 44.313 1.00 48.77 121 GLY B C 1
ATOM 1387 O O . GLY B 1 102 ? 83.803 93.493 43.499 1.00 48.77 121 GLY B O 1
ATOM 1388 N N . ASN B 1 103 ? 83.058 95.404 44.417 1.00 48.57 122 ASN B N 1
ATOM 1389 C CA . ASN B 1 103 ? 83.900 96.240 43.574 1.00 48.57 122 ASN B CA 1
ATOM 1390 C C . ASN B 1 103 ? 85.339 96.198 44.067 1.00 48.57 122 ASN B C 1
ATOM 1391 O O . ASN B 1 103 ? 85.597 96.135 45.272 1.00 48.57 122 ASN B O 1
ATOM 1396 N N . GLY B 1 104 ? 86.278 96.223 43.127 1.00 47.11 123 GLY B N 1
ATOM 1397 C CA . GLY B 1 104 ? 87.682 96.261 43.479 1.00 47.11 123 GLY B CA 1
ATOM 1398 C C . GLY B 1 104 ? 88.390 97.455 42.879 1.00 47.11 123 GLY B C 1
ATOM 1399 O O . GLY B 1 104 ? 88.240 97.724 41.688 1.00 47.11 123 GLY B O 1
ATOM 1400 N N . ALA B 1 105 ? 89.142 98.200 43.683 1.00 47.30 124 ALA B N 1
ATOM 1401 C CA . ALA B 1 105 ? 89.917 99.325 43.172 1.00 47.30 124 ALA B CA 1
ATOM 1402 C C . ALA B 1 105 ? 91.321 99.294 43.757 1.00 47.30 124 ALA B C 1
ATOM 1403 O O . ALA B 1 105 ? 91.489 99.093 44.964 1.00 47.30 124 ALA B O 1
ATOM 1405 N N . ALA B 1 106 ? 92.326 99.481 42.902 1.00 47.34 125 ALA B N 1
ATOM 1406 C CA . ALA B 1 106 ? 93.720 99.546 43.336 1.00 47.34 125 ALA B CA 1
ATOM 1407 C C . ALA B 1 106 ? 94.365 100.785 42.735 1.00 47.34 125 ALA B C 1
ATOM 1408 O O . ALA B 1 106 ? 94.506 100.875 41.513 1.00 47.34 125 ALA B O 1
ATOM 1410 N N . VAL B 1 107 ? 94.773 101.730 43.585 1.00 47.57 126 VAL B N 1
ATOM 1411 C CA . VAL B 1 107 ? 95.218 103.043 43.127 1.00 47.57 126 VAL B CA 1
ATOM 1412 C C . VAL B 1 107 ? 96.513 103.423 43.840 1.00 47.57 126 VAL B C 1
ATOM 1413 O O . VAL B 1 107 ? 96.577 103.418 45.078 1.00 47.57 126 VAL B O 1
ATOM 1417 N N . ASP B 1 108 ? 97.534 103.761 43.056 1.00 47.81 127 ASP B N 1
ATOM 1418 C CA . ASP B 1 108 ? 98.808 104.270 43.549 1.00 47.81 127 ASP B CA 1
ATOM 1419 C C . ASP B 1 108 ? 99.029 105.673 42.998 1.00 47.81 127 ASP B C 1
ATOM 1420 O O . ASP B 1 108 ? 98.835 105.907 41.800 1.00 47.81 127 ASP B O 1
ATOM 1425 N N . GLN B 1 109 ? 99.420 106.607 43.863 1.00 46.44 128 GLN B N 1
ATOM 1426 C CA . GLN B 1 109 ? 99.609 107.997 43.461 1.00 46.44 128 GLN B CA 1
ATOM 1427 C C . GLN B 1 109 ? 100.895 108.543 44.071 1.00 46.44 128 GLN B C 1
ATOM 1428 O O . GLN B 1 109 ? 101.038 108.599 45.298 1.00 46.44 128 GLN B O 1
ATOM 1434 N N . THR B 1 110 ? 101.828 108.939 43.205 1.00 45.45 129 THR B N 1
ATOM 1435 C CA . THR B 1 110 ? 103.074 109.569 43.608 1.00 45.45 129 THR B CA 1
ATOM 1436 C C . THR B 1 110 ? 103.246 110.961 43.010 1.00 45.45 129 THR B C 1
ATOM 1437 O O . THR B 1 110 ? 103.953 111.789 43.597 1.00 45.45 129 THR B O 1
ATOM 1441 N N . ALA B 1 111 ? 102.566 111.260 41.904 1.00 46.37 130 ALA B N 1
ATOM 1442 C CA . ALA B 1 111 ? 102.719 112.542 41.230 1.00 46.37 130 ALA B CA 1
ATOM 1443 C C . ALA B 1 111 ? 102.270 113.689 42.127 1.00 46.37 130 ALA B C 1
ATOM 1444 O O . ALA B 1 111 ? 101.350 113.554 42.938 1.00 46.37 130 ALA B O 1
ATOM 1446 N N . SER B 1 112 ? 102.940 114.827 41.977 1.00 46.17 131 SER B N 1
ATOM 1447 C CA . SER B 1 112 ? 102.590 116.031 42.714 1.00 46.17 131 SER B CA 1
ATOM 1448 C C . SER B 1 112 ? 101.641 116.898 41.895 1.00 46.17 131 SER B C 1
ATOM 1449 O O . SER B 1 112 ? 101.634 116.851 40.661 1.00 46.17 131 SER B O 1
ATOM 1452 N N . ASN B 1 113 ? 100.833 117.692 42.604 1.00 46.29 132 ASN B N 1
ATOM 1453 C CA . ASN B 1 113 ? 99.852 118.586 41.986 1.00 46.29 132 ASN B CA 1
ATOM 1454 C C . ASN B 1 113 ? 98.913 117.821 41.057 1.00 46.29 132 ASN B C 1
ATOM 1455 O O . ASN B 1 113 ? 98.562 118.292 39.973 1.00 46.29 132 ASN B O 1
ATOM 1460 N N . SER B 1 114 ? 98.499 116.630 41.484 1.00 46.91 133 SER B N 1
ATOM 1461 C CA . SER B 1 114 ? 97.707 115.740 40.651 1.00 46.91 133 SER B CA 1
ATOM 1462 C C . SER B 1 114 ? 96.530 115.186 41.443 1.00 46.91 133 SER B C 1
ATOM 1463 O O . SER B 1 114 ? 96.542 115.157 42.676 1.00 46.91 133 SER B O 1
ATOM 1466 N N . SER B 1 115 ? 95.506 114.743 40.716 1.00 47.45 134 SER B N 1
ATOM 1467 C CA . SER B 1 115 ? 94.283 114.219 41.313 1.00 47.45 134 SER B CA 1
ATOM 1468 C C . SER B 1 115 ? 93.898 112.910 40.639 1.00 47.45 134 SER B C 1
ATOM 1469 O O . SER B 1 115 ? 93.966 112.796 39.411 1.00 47.45 134 SER B O 1
ATOM 1472 N N . VAL B 1 116 ? 93.501 111.927 41.444 1.00 47.88 135 VAL B N 1
ATOM 1473 C CA . VAL B 1 116 ? 92.980 110.655 40.954 1.00 47.88 135 VAL B CA 1
ATOM 1474 C C . VAL B 1 116 ? 91.559 110.490 41.470 1.00 47.88 135 VAL B C 1
ATOM 1475 O O . VAL B 1 116 ? 91.300 110.694 42.661 1.00 47.88 135 VAL B O 1
ATOM 1479 N N . ASN B 1 117 ? 90.640 110.145 40.571 1.00 47.93 136 ASN B N 1
ATOM 1480 C CA . ASN B 1 117 ? 89.238 109.939 40.912 1.00 47.93 136 ASN B CA 1
ATOM 1481 C C . ASN B 1 117 ? 88.776 108.622 40.308 1.00 47.93 136 ASN B C 1
ATOM 1482 O O . ASN B 1 117 ? 88.835 108.443 39.088 1.00 47.93 136 ASN B O 1
ATOM 1487 N N . VAL B 1 118 ? 88.331 107.702 41.157 1.00 48.73 137 VAL B N 1
ATOM 1488 C CA . VAL B 1 118 ? 87.799 106.416 40.721 1.00 48.73 137 VAL B CA 1
ATOM 1489 C C . VAL B 1 118 ? 86.366 106.313 41.219 1.00 48.73 137 VAL B C 1
ATOM 1490 O O . VAL B 1 118 ? 86.097 106.556 42.402 1.00 48.73 137 VAL B O 1
ATOM 1494 N N . THR B 1 119 ? 85.447 105.975 40.319 1.00 47.90 138 THR B N 1
ATOM 1495 C CA . THR B 1 119 ? 84.043 105.797 40.667 1.00 47.90 138 THR B CA 1
ATOM 1496 C C . THR B 1 119 ? 83.576 104.453 40.131 1.00 47.90 138 THR B C 1
ATOM 1497 O O . THR B 1 119 ? 83.643 104.208 38.923 1.00 47.90 138 THR B O 1
ATOM 1501 N N . GLN B 1 120 ? 83.114 103.584 41.027 1.00 48.61 139 GLN B N 1
ATOM 1502 C CA . GLN B 1 120 ? 82.593 102.273 40.671 1.00 48.61 139 GLN B CA 1
ATOM 1503 C C . GLN B 1 120 ? 81.158 102.176 41.160 1.00 48.61 139 GLN B C 1
ATOM 1504 O O . GLN B 1 120 ? 80.878 102.466 42.328 1.00 48.61 139 GLN B O 1
ATOM 1510 N N . CYS B 1 121 ? 80.255 101.782 40.273 1.00 48.61 140 CYS B N 1
ATOM 1511 C CA . CYS B 1 121 ? 78.861 101.561 40.625 1.00 48.61 140 CYS B CA 1
ATOM 1512 C C . CYS B 1 121 ? 78.441 100.181 40.145 1.00 48.61 140 CYS B C 1
ATOM 1513 O O . CYS B 1 121 ? 78.704 99.812 38.995 1.00 48.61 140 CYS B O 1
ATOM 1516 N N . GLY B 1 122 ? 77.800 99.420 41.027 1.00 48.72 141 GLY B N 1
ATOM 1517 C CA . GLY B 1 122 ? 77.273 98.130 40.636 1.00 48.72 141 GLY B CA 1
ATOM 1518 C C . GLY B 1 122 ? 77.962 96.956 41.296 1.00 48.72 141 GLY B C 1
ATOM 1519 O O . GLY B 1 122 ? 78.322 97.021 42.475 1.00 48.72 141 GLY B O 1
ATOM 1520 N N . PHE B 1 123 ? 78.142 95.872 40.545 1.00 49.19 142 PHE B N 1
ATOM 1521 C CA . PHE B 1 123 ? 78.654 94.617 41.077 1.00 49.19 142 PHE B CA 1
ATOM 1522 C C . PHE B 1 123 ? 79.850 94.143 40.261 1.00 49.19 142 PHE B C 1
ATOM 1523 O O . PHE B 1 123 ? 79.796 94.120 39.027 1.00 49.19 142 PHE B O 1
ATOM 1531 N N . GLY B 1 124 ? 80.923 93.763 40.955 1.00 48.66 143 GLY B N 1
ATOM 1532 C CA . GLY B 1 124 ? 82.047 93.088 40.331 1.00 48.66 143 GLY B CA 1
ATOM 1533 C C . GLY B 1 124 ? 82.975 93.944 39.500 1.00 48.66 143 GLY B C 1
ATOM 1534 O O . GLY B 1 124 ? 83.715 93.407 38.673 1.00 48.66 143 GLY B O 1
ATOM 1535 N N . ASN B 1 125 ? 82.969 95.259 39.697 1.00 48.26 144 ASN B N 1
ATOM 1536 C CA . ASN B 1 125 ? 83.879 96.130 38.966 1.00 48.26 144 ASN B CA 1
ATOM 1537 C C . ASN B 1 125 ? 85.307 95.958 39.465 1.00 48.26 144 ASN B C 1
ATOM 1538 O O . ASN B 1 125 ? 85.541 95.693 40.647 1.00 48.26 144 ASN B O 1
ATOM 1543 N N . ASN B 1 126 ? 86.268 96.101 38.555 1.00 46.62 145 ASN B N 1
ATOM 1544 C CA . ASN B 1 126 ? 87.677 96.170 38.917 1.00 46.62 145 ASN B CA 1
ATOM 1545 C C . ASN B 1 126 ? 88.256 97.380 38.200 1.00 46.62 145 ASN B C 1
ATOM 1546 O O . ASN B 1 126 ? 88.072 97.533 36.993 1.00 46.62 145 ASN B O 1
ATOM 1551 N N . ALA B 1 127 ? 88.950 98.237 38.939 1.00 47.18 146 ALA B N 1
ATOM 1552 C CA . ALA B 1 127 ? 89.607 99.400 38.359 1.00 47.18 146 ALA B CA 1
ATOM 1553 C C . ALA B 1 127 ? 90.981 99.569 38.987 1.00 47.18 146 ALA B C 1
ATOM 1554 O O . ALA B 1 127 ? 91.129 99.473 40.212 1.00 47.18 146 ALA B O 1
ATOM 1556 N N . THR B 1 128 ? 91.982 99.813 38.149 1.00 47.25 147 THR B N 1
ATOM 1557 C CA . THR B 1 128 ? 93.345 100.056 38.595 1.00 47.25 147 THR B CA 1
ATOM 1558 C C . THR B 1 128 ? 93.790 101.422 38.095 1.00 47.25 147 THR B C 1
ATOM 1559 O O . THR B 1 128 ? 93.644 101.730 36.909 1.00 47.25 147 THR B O 1
ATOM 1563 N N . ALA B 1 129 ? 94.316 102.242 38.999 1.00 47.70 148 ALA B N 1
ATOM 1564 C CA . ALA B 1 129 ? 94.788 103.577 38.663 1.00 47.70 148 ALA B CA 1
ATOM 1565 C C . ALA B 1 129 ? 96.191 103.771 39.215 1.00 47.70 148 ALA B C 1
ATOM 1566 O O . ALA B 1 129 ? 96.457 103.452 40.377 1.00 47.70 148 ALA B O 1
ATOM 1568 N N . HIS B 1 130 ? 97.085 104.279 38.374 1.00 47.82 149 HIS B N 1
ATOM 1569 C CA . HIS B 1 130 ? 98.453 104.595 38.759 1.00 47.82 149 HIS B CA 1
ATOM 1570 C C . HIS B 1 130 ? 98.787 105.982 38.235 1.00 47.82 149 HIS B C 1
ATOM 1571 O O . HIS B 1 130 ? 98.515 106.288 37.071 1.00 47.82 149 HIS B O 1
ATOM 1578 N N . GLN B 1 131 ? 99.361 106.822 39.092 1.00 46.36 150 GLN B N 1
ATOM 1579 C CA . GLN B 1 131 ? 99.731 108.177 38.703 1.00 46.36 150 GLN B CA 1
ATOM 1580 C C . GLN B 1 131 ? 101.082 108.509 39.316 1.00 46.36 150 GLN B C 1
ATOM 1581 O O . GLN B 1 131 ? 101.205 108.578 40.541 1.00 46.36 150 GLN B O 1
ATOM 1587 N N . TYR B 1 132 ? 102.085 108.717 38.469 1.00 46.13 151 TYR B N 1
ATOM 1588 C CA . TYR B 1 132 ? 103.452 108.943 38.934 1.00 46.13 151 TYR B CA 1
ATOM 1589 C C . TYR B 1 132 ? 103.974 110.319 38.540 1.00 46.13 151 TYR B C 1
ATOM 1590 O O . TYR B 1 132 ? 103.529 110.914 37.560 1.00 46.13 151 TYR B O 1
ATOM 1599 N N . PRO C 1 22 ? 108.761 116.467 62.128 1.00 46.23 41 PRO C N 1
ATOM 1600 C CA . PRO C 1 22 ? 107.687 116.070 63.045 1.00 46.23 41 PRO C CA 1
ATOM 1601 C C . PRO C 1 22 ? 106.890 114.870 62.538 1.00 46.23 41 PRO C C 1
ATOM 1602 O O . PRO C 1 22 ? 105.931 115.029 61.777 1.00 46.23 41 PRO C O 1
ATOM 1606 N N . ASN C 1 23 ? 107.294 113.676 62.966 1.00 46.84 42 ASN C N 1
ATOM 1607 C CA . ASN C 1 23 ? 106.658 112.430 62.544 1.00 46.84 42 ASN C CA 1
ATOM 1608 C C . ASN C 1 23 ? 105.455 112.152 63.434 1.00 46.84 42 ASN C C 1
ATOM 1609 O O . ASN C 1 23 ? 105.597 111.710 64.575 1.00 46.84 42 ASN C O 1
ATOM 1614 N N . SER C 1 24 ? 104.260 112.392 62.902 1.00 47.14 43 SER C N 1
ATOM 1615 C CA . SER C 1 24 ? 103.015 112.174 63.624 1.00 47.14 43 SER C CA 1
ATOM 1616 C C . SER C 1 24 ? 102.220 111.091 62.913 1.00 47.14 43 SER C C 1
ATOM 1617 O O . SER C 1 24 ? 101.945 111.205 61.715 1.00 47.14 43 SER C O 1
ATOM 1620 N N . GLU C 1 25 ? 101.854 110.044 63.650 1.00 46.98 44 GLU C N 1
ATOM 1621 C CA . GLU C 1 25 ? 101.156 108.895 63.089 1.00 46.98 44 GLU C CA 1
ATOM 1622 C C . GLU C 1 25 ? 99.856 108.655 63.842 1.00 46.98 44 GLU C C 1
ATOM 1623 O O . GLU C 1 25 ? 99.842 108.647 65.079 1.00 46.98 44 GLU C O 1
ATOM 1629 N N . LEU C 1 26 ? 98.768 108.480 63.093 1.00 48.09 45 LEU C N 1
ATOM 1630 C CA . LEU C 1 26 ? 97.471 108.091 63.632 1.00 48.09 45 LEU C CA 1
ATOM 1631 C C . LEU C 1 26 ? 97.051 106.818 62.910 1.00 48.09 45 LEU C C 1
ATOM 1632 O O . LEU C 1 26 ? 96.940 106.807 61.680 1.00 48.09 45 LEU C O 1
ATOM 1637 N N . ASN C 1 27 ? 96.827 105.750 63.665 1.00 48.66 46 ASN C N 1
ATOM 1638 C CA . ASN C 1 27 ? 96.482 104.451 63.104 1.00 48.66 46 ASN C CA 1
ATOM 1639 C C . ASN C 1 27 ? 95.154 103.999 63.688 1.00 48.66 46 ASN C C 1
ATOM 1640 O O . ASN C 1 27 ? 94.912 104.180 64.883 1.00 48.66 46 ASN C O 1
ATOM 1645 N N . ILE C 1 28 ? 94.282 103.453 62.842 1.00 47.35 47 ILE C N 1
ATOM 1646 C CA . ILE C 1 28 ? 93.016 102.872 63.283 1.00 47.35 47 ILE C CA 1
ATOM 1647 C C . ILE C 1 28 ? 92.837 101.521 62.600 1.00 47.35 47 ILE C C 1
ATOM 1648 O O . ILE C 1 28 ? 92.926 101.422 61.370 1.00 47.35 47 ILE C O 1
ATOM 1653 N N . TYR C 1 29 ? 92.596 100.488 63.402 1.00 48.04 48 TYR C N 1
ATOM 1654 C CA . TYR C 1 29 ? 92.417 99.115 62.953 1.00 48.04 48 TYR C CA 1
ATOM 1655 C C . TYR C 1 29 ? 91.061 98.661 63.477 1.00 48.04 48 TYR C C 1
ATOM 1656 O O . TYR C 1 29 ? 90.837 98.685 64.692 1.00 48.04 48 TYR C O 1
ATOM 1665 N N . GLN C 1 30 ? 90.155 98.260 62.590 1.00 47.70 49 GLN C N 1
ATOM 1666 C CA . GLN C 1 30 ? 88.826 97.836 63.018 1.00 47.70 49 GLN C CA 1
ATOM 1667 C C . GLN C 1 30 ? 88.528 96.447 62.470 1.00 47.70 49 GLN C C 1
ATOM 1668 O O . GLN C 1 30 ? 88.616 96.221 61.260 1.00 47.70 49 GLN C O 1
ATOM 1674 N N . TYR C 1 31 ? 88.183 95.521 63.364 1.00 48.92 50 TYR C N 1
ATOM 1675 C CA . TYR C 1 31 ? 87.938 94.127 63.016 1.00 48.92 50 TYR C CA 1
ATOM 1676 C C . TYR C 1 31 ? 86.564 93.748 63.542 1.00 48.92 50 TYR C C 1
ATOM 1677 O O . TYR C 1 31 ? 86.281 93.931 64.731 1.00 48.92 50 TYR C O 1
ATOM 1686 N N . GLY C 1 32 ? 85.718 93.213 62.671 1.00 49.65 51 GLY C N 1
ATOM 1687 C CA . GLY C 1 32 ? 84.369 92.880 63.072 1.00 49.65 51 GLY C CA 1
ATOM 1688 C C . GLY C 1 32 ? 83.386 93.884 62.516 1.00 49.65 51 GLY C C 1
ATOM 1689 O O . GLY C 1 32 ? 83.571 94.376 61.401 1.00 49.65 51 GLY C O 1
ATOM 1690 N N . GLY C 1 33 ? 82.351 94.216 63.280 1.00 49.60 52 GLY C N 1
ATOM 1691 C CA . GLY C 1 33 ? 81.329 95.092 62.738 1.00 49.60 52 GLY C CA 1
ATOM 1692 C C . GLY C 1 33 ? 80.665 96.054 63.699 1.00 49.60 52 GLY C C 1
ATOM 1693 O O . GLY C 1 33 ? 80.469 95.740 64.873 1.00 49.60 52 GLY C O 1
ATOM 1694 N N . GLY C 1 34 ? 80.285 97.227 63.196 1.00 49.62 53 GLY C N 1
ATOM 1695 C CA . GLY C 1 34 ? 79.596 98.209 64.008 1.00 49.62 53 GLY C CA 1
ATOM 1696 C C . GLY C 1 34 ? 80.476 99.037 64.910 1.00 49.62 53 GLY C C 1
ATOM 1697 O O . GLY C 1 34 ? 79.953 99.801 65.725 1.00 49.62 53 GLY C O 1
ATOM 1698 N N . ASN C 1 35 ? 81.793 98.907 64.800 1.00 49.49 54 ASN C N 1
ATOM 1699 C CA . ASN C 1 35 ? 82.694 99.776 65.538 1.00 49.49 54 ASN C CA 1
ATOM 1700 C C . ASN C 1 35 ? 82.876 101.092 64.792 1.00 49.49 54 ASN C C 1
ATOM 1701 O O . ASN C 1 35 ? 82.987 101.116 63.563 1.00 49.49 54 ASN C O 1
ATOM 1706 N N . SER C 1 36 ? 82.903 102.188 65.545 1.00 48.02 55 SER C N 1
ATOM 1707 C CA . SER C 1 36 ? 83.050 103.526 64.995 1.00 48.02 55 SER C CA 1
ATOM 1708 C C . SER C 1 36 ? 84.100 104.281 65.792 1.00 48.02 55 SER C C 1
ATOM 1709 O O . SER C 1 36 ? 84.130 104.198 67.023 1.00 48.02 55 SER C O 1
ATOM 1712 N N . ALA C 1 37 ? 84.968 105.011 65.093 1.00 47.22 56 ALA C N 1
ATOM 1713 C CA . ALA C 1 37 ? 86.019 105.762 65.765 1.00 47.22 56 ALA C CA 1
ATOM 1714 C C . ALA C 1 37 ? 86.253 107.095 65.074 1.00 47.22 56 ALA C C 1
ATOM 1715 O O . ALA C 1 37 ? 86.429 107.151 63.855 1.00 47.22 56 ALA C O 1
ATOM 1717 N N . LEU C 1 38 ? 86.265 108.159 65.867 1.00 47.61 57 LEU C N 1
ATOM 1718 C CA . LEU C 1 38 ? 86.663 109.489 65.433 1.00 47.61 57 LEU C CA 1
ATOM 1719 C C . LEU C 1 38 ? 87.980 109.842 66.108 1.00 47.61 57 LEU C C 1
ATOM 1720 O O . LEU C 1 38 ? 88.103 109.724 67.332 1.00 47.61 57 LEU C O 1
ATOM 1725 N N . ALA C 1 39 ? 88.968 110.251 65.315 1.00 48.10 58 ALA C N 1
ATOM 1726 C CA . ALA C 1 39 ? 90.290 110.557 65.840 1.00 48.10 58 ALA C CA 1
ATOM 1727 C C . ALA C 1 39 ? 90.799 111.863 65.248 1.00 48.10 58 ALA C C 1
ATOM 1728 O O . ALA C 1 39 ? 90.719 112.081 64.037 1.00 48.10 58 ALA C O 1
ATOM 1730 N N . LEU C 1 40 ? 91.333 112.723 66.112 1.00 48.00 59 LEU C N 1
ATOM 1731 C CA . LEU C 1 40 ? 91.860 114.024 65.724 1.00 48.00 59 LEU C CA 1
ATOM 1732 C C . LEU C 1 40 ? 93.255 114.196 66.299 1.00 48.00 59 LEU C C 1
ATOM 1733 O O . LEU C 1 40 ? 93.464 113.982 67.496 1.00 48.00 59 LEU C O 1
ATOM 1738 N N . GLN C 1 41 ? 94.206 114.558 65.443 1.00 47.61 60 GLN C N 1
ATOM 1739 C CA . GLN C 1 41 ? 95.570 114.866 65.854 1.00 47.61 60 GLN C CA 1
ATOM 1740 C C . GLN C 1 41 ? 95.956 116.210 65.252 1.00 47.61 60 GLN C C 1
ATOM 1741 O O . GLN C 1 41 ? 96.025 116.344 64.027 1.00 47.61 60 GLN C O 1
ATOM 1747 N N . THR C 1 42 ? 96.205 117.200 66.107 1.00 47.46 61 THR C N 1
ATOM 1748 C CA . THR C 1 42 ? 96.526 118.544 65.646 1.00 47.46 61 THR C CA 1
ATOM 1749 C C . THR C 1 42 ? 97.602 119.158 66.530 1.00 47.46 61 THR C C 1
ATOM 1750 O O . THR C 1 42 ? 97.607 118.958 67.748 1.00 47.46 61 THR C O 1
ATOM 1754 N N . ASP C 1 43 ? 98.528 119.886 65.898 1.00 47.70 62 ASP C N 1
ATOM 1755 C CA . ASP C 1 43 ? 99.640 120.548 66.587 1.00 47.70 62 ASP C CA 1
ATOM 1756 C C . ASP C 1 43 ? 100.461 119.558 67.406 1.00 47.70 62 ASP C C 1
ATOM 1757 O O . ASP C 1 43 ? 101.031 119.913 68.443 1.00 47.70 62 ASP C O 1
ATOM 1762 N N . CYS C 1 44 ? 100.508 118.308 66.961 1.00 47.39 63 CYS C N 1
ATOM 1763 C CA . CYS C 1 44 ? 100.924 117.186 67.796 1.00 47.39 63 CYS C CA 1
ATOM 1764 C C . CYS C 1 44 ? 102.139 116.535 67.137 1.00 47.39 63 CYS C C 1
ATOM 1765 O O . CYS C 1 44 ? 102.008 115.669 66.271 1.00 47.39 63 CYS C O 1
ATOM 1768 N N . ARG C 1 45 ? 103.332 116.972 67.545 1.00 46.10 64 ARG C N 1
ATOM 1769 C CA . ARG C 1 45 ? 104.571 116.590 66.874 1.00 46.10 64 ARG C CA 1
ATOM 1770 C C . ARG C 1 45 ? 105.197 115.351 67.509 1.00 46.10 64 ARG C C 1
ATOM 1771 O O . ARG C 1 45 ? 105.191 115.195 68.733 1.00 46.10 64 ARG C O 1
ATOM 1779 N N . ASN C 1 46 ? 105.751 114.479 66.659 1.00 46.21 65 ASN C N 1
ATOM 1780 C CA . ASN C 1 46 ? 106.441 113.261 67.097 1.00 46.21 65 ASN C CA 1
ATOM 1781 C C . ASN C 1 46 ? 105.581 112.449 68.056 1.00 46.21 65 ASN C C 1
ATOM 1782 O O . ASN C 1 46 ? 106.050 111.969 69.088 1.00 46.21 65 ASN C O 1
ATOM 1787 N N . SER C 1 47 ? 104.309 112.295 67.711 1.00 46.81 66 SER C N 1
ATOM 1788 C CA . SER C 1 47 ? 103.352 111.660 68.596 1.00 46.81 66 SER C CA 1
ATOM 1789 C C . SER C 1 47 ? 102.537 110.618 67.847 1.00 46.81 66 SER C C 1
ATOM 1790 O O . SER C 1 47 ? 102.283 110.749 66.648 1.00 46.81 66 SER C O 1
ATOM 1793 N N . ASP C 1 48 ? 102.128 109.580 68.574 1.00 46.95 67 ASP C N 1
ATOM 1794 C CA . ASP C 1 48 ? 101.420 108.438 68.012 1.00 46.95 67 ASP C CA 1
ATOM 1795 C C . ASP C 1 48 ? 100.054 108.307 68.670 1.00 46.95 67 ASP C C 1
ATOM 1796 O O . ASP C 1 48 ? 99.940 108.383 69.897 1.00 46.95 67 ASP C O 1
ATOM 1801 N N . LEU C 1 49 ? 99.020 108.128 67.852 1.00 48.17 68 LEU C N 1
ATOM 1802 C CA . LEU C 1 49 ? 97.672 107.828 68.329 1.00 48.17 68 LEU C CA 1
ATOM 1803 C C . LEU C 1 49 ? 97.222 106.552 67.629 1.00 48.17 68 LEU C C 1
ATOM 1804 O O . LEU C 1 49 ? 97.197 106.499 66.396 1.00 48.17 68 LEU C O 1
ATOM 1809 N N . THR C 1 50 ? 96.880 105.528 68.406 1.00 48.35 69 THR C N 1
ATOM 1810 C CA . THR C 1 50 ? 96.500 104.225 67.875 1.00 48.35 69 THR C CA 1
ATOM 1811 C C . THR C 1 50 ? 95.141 103.821 68.429 1.00 48.35 69 THR C C 1
ATOM 1812 O O . THR C 1 50 ? 94.910 103.915 69.637 1.00 48.35 69 THR C O 1
ATOM 1816 N N . ILE C 1 51 ? 94.242 103.394 67.546 1.00 47.26 70 ILE C N 1
ATOM 1817 C CA . ILE C 1 51 ? 92.941 102.841 67.913 1.00 47.26 70 ILE C CA 1
ATOM 1818 C C . ILE C 1 51 ? 92.838 101.454 67.297 1.00 47.26 70 ILE C C 1
ATOM 1819 O O . ILE C 1 51 ? 93.098 101.285 66.101 1.00 47.26 70 ILE C O 1
ATOM 1824 N N . THR C 1 52 ? 92.497 100.459 68.111 1.00 47.48 71 THR C N 1
ATOM 1825 C CA . THR C 1 52 ? 92.265 99.104 67.623 1.00 47.48 71 THR C CA 1
ATOM 1826 C C . THR C 1 52 ? 91.007 98.547 68.273 1.00 47.48 71 THR C C 1
ATOM 1827 O O . THR C 1 52 ? 90.939 98.420 69.502 1.00 47.48 71 THR C O 1
ATOM 1831 N N . GLN C 1 53 ? 90.019 98.214 67.449 1.00 48.08 72 GLN C N 1
ATOM 1832 C CA . GLN C 1 53 ? 88.735 97.710 67.919 1.00 48.08 72 GLN C CA 1
ATOM 1833 C C . GLN C 1 53 ? 88.517 96.310 67.367 1.00 48.08 72 GLN C C 1
ATOM 1834 O O . GLN C 1 53 ? 88.665 96.085 66.163 1.00 48.08 72 GLN C O 1
ATOM 1840 N N . HIS C 1 54 ? 88.199 95.373 68.252 1.00 49.08 73 HIS C N 1
ATOM 1841 C CA . HIS C 1 54 ? 87.893 93.995 67.903 1.00 49.08 73 HIS C CA 1
ATOM 1842 C C . HIS C 1 54 ? 86.480 93.688 68.371 1.00 49.08 73 HIS C C 1
ATOM 1843 O O . HIS C 1 54 ? 86.146 93.930 69.535 1.00 49.08 73 HIS C O 1
ATOM 1850 N N . GLY C 1 55 ? 85.651 93.163 67.475 1.00 49.78 74 GLY C N 1
ATOM 1851 C CA . GLY C 1 55 ? 84.313 92.784 67.878 1.00 49.78 74 GLY C CA 1
ATOM 1852 C C . GLY C 1 55 ? 83.237 93.668 67.286 1.00 49.78 74 GLY C C 1
ATOM 1853 O O . GLY C 1 55 ? 83.201 93.888 66.070 1.00 49.78 74 GLY C O 1
ATOM 1854 N N . GLY C 1 56 ? 82.360 94.194 68.136 1.00 49.60 75 GLY C N 1
ATOM 1855 C CA . GLY C 1 56 ? 81.221 94.928 67.626 1.00 49.60 75 GLY C CA 1
ATOM 1856 C C . GLY C 1 56 ? 80.712 96.095 68.446 1.00 49.60 75 GLY C C 1
ATOM 1857 O O . GLY C 1 56 ? 80.799 96.088 69.675 1.00 49.60 75 GLY C O 1
ATOM 1858 N N . GLY C 1 57 ? 80.186 97.114 67.769 1.00 49.68 76 GLY C N 1
ATOM 1859 C CA . GLY C 1 57 ? 79.482 98.183 68.451 1.00 49.68 76 GLY C CA 1
ATOM 1860 C C . GLY C 1 57 ? 80.327 99.046 69.358 1.00 49.68 76 GLY C C 1
ATOM 1861 O O . GLY C 1 57 ? 79.778 99.771 70.191 1.00 49.68 76 GLY C O 1
ATOM 1862 N N . ASN C 1 58 ? 81.649 98.980 69.236 1.00 49.74 77 ASN C N 1
ATOM 1863 C CA . ASN C 1 58 ? 82.525 99.789 70.070 1.00 49.74 77 ASN C CA 1
ATOM 1864 C C . ASN C 1 58 ? 82.659 101.193 69.495 1.00 49.74 77 ASN C C 1
ATOM 1865 O O . ASN C 1 58 ? 82.786 101.374 68.281 1.00 49.74 77 ASN C O 1
ATOM 1870 N N . GLY C 1 59 ? 82.636 102.186 70.371 1.00 48.32 78 GLY C N 1
ATOM 1871 C CA . GLY C 1 59 ? 82.741 103.582 69.969 1.00 48.32 78 GLY C CA 1
ATOM 1872 C C . GLY C 1 59 ? 83.977 104.225 70.562 1.00 48.32 78 GLY C C 1
ATOM 1873 O O . GLY C 1 59 ? 84.311 103.990 71.725 1.00 48.32 78 GLY C O 1
ATOM 1874 N N . ALA C 1 60 ? 84.660 105.034 69.754 1.00 47.04 79 ALA C N 1
ATOM 1875 C CA . ALA C 1 60 ? 85.890 105.684 70.185 1.00 47.04 79 ALA C CA 1
ATOM 1876 C C . ALA C 1 60 ? 85.915 107.124 69.698 1.00 47.04 79 ALA C C 1
ATOM 1877 O O . ALA C 1 60 ? 85.538 107.401 68.557 1.00 47.04 79 ALA C O 1
ATOM 1879 N N . ASP C 1 61 ? 86.342 108.036 70.569 1.00 47.19 80 ASP C N 1
ATOM 1880 C CA . ASP C 1 61 ? 86.538 109.443 70.224 1.00 47.19 80 ASP C CA 1
ATOM 1881 C C . ASP C 1 61 ? 87.824 109.909 70.894 1.00 47.19 80 ASP C C 1
ATOM 1882 O O . ASP C 1 61 ? 87.879 110.008 72.124 1.00 47.19 80 ASP C O 1
ATOM 1887 N N . VAL C 1 62 ? 88.851 110.207 70.100 1.00 47.85 81 VAL C N 1
ATOM 1888 C CA . VAL C 1 62 ? 90.185 110.475 70.632 1.00 47.85 81 VAL C CA 1
ATOM 1889 C C . VAL C 1 62 ? 90.715 111.771 70.031 1.00 47.85 81 VAL C C 1
ATOM 1890 O O . VAL C 1 62 ? 90.738 111.927 68.8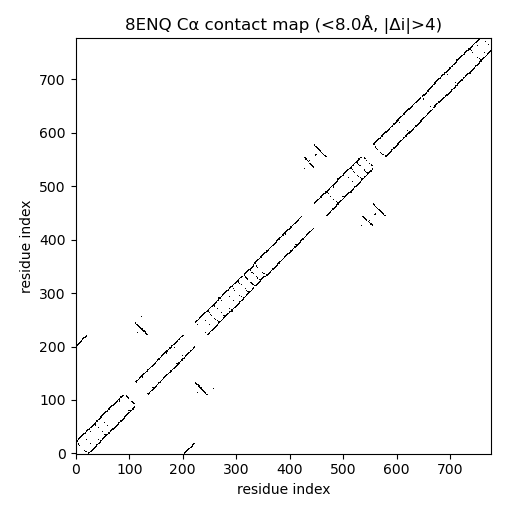06 1.00 47.85 81 VAL C O 1
ATOM 1894 N N . GLY C 1 63 ? 91.129 112.695 70.894 1.00 48.05 82 GLY C N 1
ATOM 1895 C CA . GLY C 1 63 ? 91.801 113.919 70.488 1.00 48.05 82 GLY C CA 1
ATOM 1896 C C . GLY C 1 63 ? 93.187 113.988 71.113 1.00 48.05 82 GLY C C 1
ATOM 1897 O O . GLY C 1 63 ? 93.348 113.747 72.312 1.00 48.05 82 GLY C O 1
ATOM 1898 N N . GLN C 1 64 ? 94.178 114.305 70.282 1.00 47.53 83 GLN C N 1
ATOM 1899 C CA . GLN C 1 64 ? 95.570 114.364 70.715 1.00 47.53 83 GLN C CA 1
ATOM 1900 C C . GLN C 1 64 ? 96.211 115.629 70.166 1.00 47.53 83 GLN C C 1
ATOM 1901 O O . GLN C 1 64 ? 96.313 115.796 68.947 1.00 47.53 83 GLN C O 1
ATOM 1907 N N . GLY C 1 65 ? 96.647 116.512 71.059 1.00 46.97 84 GLY C N 1
ATOM 1908 C CA . GLY C 1 65 ? 97.372 117.696 70.644 1.00 46.97 84 GLY C CA 1
ATOM 1909 C C . GLY C 1 65 ? 98.649 117.923 71.425 1.00 46.97 84 GLY C C 1
ATOM 1910 O O . GLY C 1 65 ? 99.021 119.070 71.689 1.00 46.97 84 GLY C O 1
ATOM 1911 N N . SER C 1 66 ? 99.336 116.845 71.792 1.00 47.12 85 SER C N 1
ATOM 1912 C CA . SER C 1 66 ? 100.462 116.919 72.712 1.00 47.12 85 SER C CA 1
ATOM 1913 C C . SER C 1 66 ? 101.730 116.423 72.034 1.00 47.12 85 SER C C 1
ATOM 1914 O O . SER C 1 66 ? 101.717 115.409 71.332 1.00 47.12 85 SER C O 1
ATOM 1917 N N . ASP C 1 67 ? 102.827 117.136 72.264 1.00 46.57 86 ASP C N 1
ATOM 1918 C CA . ASP C 1 67 ? 104.084 116.813 71.612 1.00 46.57 86 ASP C CA 1
ATOM 1919 C C . ASP C 1 67 ? 104.764 115.632 72.295 1.00 46.57 86 ASP C C 1
ATOM 1920 O O . ASP C 1 67 ? 104.711 115.478 73.519 1.00 46.57 86 ASP C O 1
ATOM 1925 N N . ASP C 1 68 ? 105.408 114.797 71.476 1.00 46.18 87 ASP C N 1
ATOM 1926 C CA . ASP C 1 68 ? 106.149 113.625 71.948 1.00 46.18 87 ASP C CA 1
ATOM 1927 C C . ASP C 1 68 ? 105.302 112.766 72.882 1.00 46.18 87 ASP C C 1
ATOM 1928 O O . ASP C 1 68 ? 105.775 112.269 73.906 1.00 46.18 87 ASP C O 1
ATOM 1933 N N . SER C 1 69 ? 104.038 112.577 72.517 1.00 46.91 88 SER C N 1
ATOM 1934 C CA . SER C 1 69 ? 103.067 111.914 73.372 1.00 46.91 88 SER C CA 1
ATOM 1935 C C . SER C 1 69 ? 102.469 110.729 72.630 1.00 46.91 88 SER C C 1
ATOM 1936 O O . SER C 1 69 ? 102.577 110.618 71.409 1.00 46.91 88 SER C O 1
ATOM 1939 N N . SER C 1 70 ? 101.853 109.818 73.376 1.00 47.24 89 SER C N 1
ATOM 1940 C CA . SER C 1 70 ? 101.244 108.650 72.761 1.00 47.24 89 SER C CA 1
ATOM 1941 C C . SER C 1 70 ? 99.898 108.365 73.407 1.00 47.24 89 SER C C 1
ATOM 1942 O O . SER C 1 70 ? 99.722 108.537 74.612 1.00 47.24 89 SER C O 1
ATOM 1945 N N . ILE C 1 71 ? 98.943 107.949 72.581 1.00 48.32 90 ILE C N 1
ATOM 1946 C CA . ILE C 1 71 ? 97.663 107.420 73.038 1.00 48.32 90 ILE C CA 1
ATOM 1947 C C . ILE C 1 71 ? 97.469 106.063 72.380 1.00 48.32 90 ILE C C 1
ATOM 1948 O O . ILE C 1 71 ? 97.603 105.937 71.157 1.00 48.32 90 ILE C O 1
ATOM 1953 N N . ASP C 1 72 ? 97.185 105.047 73.190 1.00 48.21 91 ASP C N 1
ATOM 1954 C CA . ASP C 1 72 ? 96.877 103.703 72.714 1.00 48.21 91 ASP C CA 1
ATOM 1955 C C . ASP C 1 72 ? 95.503 103.329 73.253 1.00 48.21 91 ASP C C 1
ATOM 1956 O O . ASP C 1 72 ? 95.297 103.324 74.470 1.00 48.21 91 ASP C O 1
ATOM 1961 N N . LEU C 1 73 ? 94.563 103.042 72.357 1.00 46.93 92 LEU C N 1
ATOM 1962 C CA . LEU C 1 73 ? 93.229 102.595 72.727 1.00 46.93 92 LEU C CA 1
ATOM 1963 C C . LEU C 1 73 ? 92.994 101.230 72.094 1.00 46.93 92 LEU C C 1
ATOM 1964 O O . LEU C 1 73 ? 93.169 101.065 70.882 1.00 46.93 92 LEU C O 1
ATOM 1969 N N . THR C 1 74 ? 92.640 100.250 72.919 1.00 47.40 93 THR C N 1
ATOM 1970 C CA . THR C 1 74 ? 92.273 98.920 72.454 1.00 47.40 93 THR C CA 1
ATOM 1971 C C . THR C 1 74 ? 90.954 98.530 73.100 1.00 47.40 93 THR C C 1
ATOM 1972 O O . THR C 1 74 ? 90.846 98.504 74.330 1.00 47.40 93 THR C O 1
ATOM 1976 N N . GLN C 1 75 ? 89.953 98.246 72.276 1.00 48.26 94 GLN C N 1
ATOM 1977 C CA . GLN C 1 75 ? 88.680 97.717 72.748 1.00 48.26 94 GLN C CA 1
ATOM 1978 C C . GLN C 1 75 ? 88.493 96.336 72.147 1.00 48.26 94 GLN C C 1
ATOM 1979 O O . GLN C 1 75 ? 88.664 96.159 70.940 1.00 48.26 94 GLN C O 1
ATOM 1985 N N . ARG C 1 76 ? 88.189 95.356 72.989 1.00 49.20 95 ARG C N 1
ATOM 1986 C CA . ARG C 1 76 ? 87.952 93.985 72.553 1.00 49.20 95 ARG C CA 1
ATOM 1987 C C . ARG C 1 76 ? 86.639 93.517 73.163 1.00 49.20 95 ARG C C 1
ATOM 1988 O O . ARG C 1 76 ? 86.546 93.351 74.382 1.00 49.20 95 ARG C O 1
ATOM 1996 N N . GLY C 1 77 ? 85.634 93.296 72.322 1.00 49.88 96 GLY C N 1
ATOM 1997 C CA . GLY C 1 77 ? 84.336 92.872 72.804 1.00 49.88 96 GLY C CA 1
ATOM 1998 C C . GLY C 1 77 ? 83.197 93.587 72.110 1.00 49.88 96 GLY C C 1
ATOM 1999 O O . GLY C 1 77 ? 83.230 93.776 70.890 1.00 49.88 96 GLY C O 1
ATOM 2000 N N . PHE C 1 78 ? 82.183 93.994 72.872 1.00 50.44 97 PHE C N 1
ATOM 2001 C CA . PHE C 1 78 ? 81.019 94.657 72.297 1.00 50.44 97 PHE C CA 1
ATOM 2002 C C . PHE C 1 78 ? 80.569 95.841 73.142 1.00 50.44 97 PHE C C 1
ATOM 2003 O O . PHE C 1 78 ? 80.681 95.822 74.370 1.00 50.44 97 PHE C O 1
ATOM 2011 N N . GLY C 1 79 ? 80.071 96.878 72.465 1.00 50.13 98 GLY C N 1
ATOM 2012 C CA . GLY C 1 79 ? 79.394 97.984 73.122 1.00 50.13 98 GLY C CA 1
ATOM 2013 C C . GLY C 1 79 ? 80.249 98.846 74.022 1.00 50.13 98 GLY C C 1
ATOM 2014 O O . GLY C 1 79 ? 79.710 99.562 74.871 1.00 50.13 98 GLY C O 1
ATOM 2015 N N . ASN C 1 80 ? 81.567 98.803 73.869 1.00 49.75 99 ASN C N 1
ATOM 2016 C CA . ASN C 1 80 ? 82.445 99.629 74.684 1.00 49.75 99 ASN C CA 1
ATOM 2017 C C . ASN C 1 80 ? 82.536 101.041 74.114 1.00 49.75 99 ASN C C 1
ATOM 2018 O O . ASN C 1 80 ? 82.469 101.249 72.900 1.00 49.75 99 ASN C O 1
ATOM 2023 N N . SER C 1 81 ? 82.693 102.018 75.005 1.00 47.86 100 SER C N 1
ATOM 2024 C CA . SER C 1 81 ? 82.782 103.419 74.616 1.00 47.86 100 SER C CA 1
ATOM 2025 C C . SER C 1 81 ? 84.011 104.054 75.246 1.00 47.86 100 SER C C 1
ATOM 2026 O O . SER C 1 81 ? 84.306 103.826 76.423 1.00 47.86 100 SER C O 1
ATOM 2029 N N . ALA C 1 82 ? 84.725 104.856 74.460 1.00 46.82 101 ALA C N 1
ATOM 2030 C CA . ALA C 1 82 ? 85.928 105.517 74.944 1.00 46.82 101 ALA C CA 1
ATOM 2031 C C . ALA C 1 82 ? 85.964 106.956 74.458 1.00 46.82 101 ALA C C 1
ATOM 2032 O O . ALA C 1 82 ? 85.716 107.225 73.279 1.00 46.82 101 ALA C O 1
ATOM 2034 N N . THR C 1 83 ? 86.266 107.874 75.370 1.00 46.94 102 THR C N 1
ATOM 2035 C CA . THR C 1 83 ? 86.511 109.274 75.051 1.00 46.94 102 THR C CA 1
ATOM 2036 C C . THR C 1 83 ? 87.831 109.677 75.694 1.00 46.94 102 THR C C 1
ATOM 2037 O O . THR C 1 83 ? 87.950 109.681 76.925 1.00 46.94 102 THR C O 1
ATOM 2041 N N . LEU C 1 84 ? 88.817 110.006 74.863 1.00 47.90 103 LEU C N 1
ATOM 2042 C CA . LEU C 1 84 ? 90.181 110.256 75.311 1.00 47.90 103 LEU C CA 1
ATOM 2043 C C . LEU C 1 84 ? 90.652 111.594 74.768 1.00 47.90 103 LEU C C 1
ATOM 2044 O O . LEU C 1 84 ? 90.574 111.830 73.560 1.00 47.90 103 LEU C O 1
ATOM 2049 N N . ASP C 1 85 ? 91.145 112.462 75.650 1.00 48.45 104 ASP C N 1
ATOM 2050 C CA . ASP C 1 85 ? 91.682 113.762 75.257 1.00 48.45 104 ASP C CA 1
ATOM 2051 C C . ASP C 1 85 ? 93.033 113.957 75.930 1.00 48.45 104 ASP C C 1
ATOM 2052 O O . ASP C 1 85 ? 93.114 113.994 77.161 1.00 48.45 104 ASP C O 1
ATOM 2057 N N . GLN C 1 86 ? 94.084 114.084 75.127 1.00 47.57 105 GLN C N 1
ATOM 2058 C CA . GLN C 1 86 ? 95.433 114.369 75.614 1.00 47.57 105 GLN C CA 1
ATOM 2059 C C . GLN C 1 86 ? 95.859 115.698 75.004 1.00 47.57 105 GLN C C 1
ATOM 2060 O O . GLN C 1 86 ? 96.212 115.757 73.823 1.00 47.57 105 GLN C O 1
ATOM 2066 N N . TRP C 1 87 ? 95.844 116.760 75.804 1.00 47.83 106 TRP C N 1
ATOM 2067 C CA . TRP C 1 87 ? 96.069 118.099 75.277 1.00 47.83 106 TRP C CA 1
ATOM 2068 C C . TRP C 1 87 ? 97.129 118.848 76.066 1.00 47.83 106 TRP C C 1
ATOM 2069 O O . TRP C 1 87 ? 97.199 118.743 77.293 1.00 47.83 106 TRP C O 1
ATOM 2080 N N . ASN C 1 88 ? 97.956 119.596 75.337 1.00 47.62 107 ASN C N 1
ATOM 2081 C CA . ASN C 1 88 ? 98.939 120.535 75.871 1.00 47.62 107 ASN C CA 1
ATOM 2082 C C . ASN C 1 88 ? 100.046 119.857 76.667 1.00 47.62 107 ASN C C 1
ATOM 2083 O O . ASN C 1 88 ? 100.890 120.545 77.255 1.00 47.62 107 ASN C O 1
ATOM 2088 N N . GLY C 1 89 ? 100.065 118.529 76.711 1.00 47.04 108 GLY C N 1
ATOM 2089 C CA . GLY C 1 89 ? 101.115 117.825 77.411 1.00 47.04 108 GLY C CA 1
ATOM 2090 C C . GLY C 1 89 ? 102.346 117.613 76.554 1.00 47.04 108 GLY C C 1
ATOM 2091 O O . GLY C 1 89 ? 102.351 117.832 75.343 1.00 47.04 108 GLY C O 1
ATOM 2092 N N . LYS C 1 90 ? 103.423 117.201 77.215 1.00 46.61 109 LYS C N 1
ATOM 2093 C CA . LYS C 1 90 ? 104.637 116.773 76.539 1.00 46.61 109 LYS C CA 1
ATOM 2094 C C . LYS C 1 90 ? 105.171 115.524 77.225 1.00 46.61 109 LYS C C 1
ATOM 2095 O O . LYS C 1 90 ? 105.144 115.415 78.454 1.00 46.61 109 LYS C O 1
ATOM 2101 N N . ASN C 1 91 ? 105.657 114.582 76.414 1.00 46.47 110 ASN C N 1
ATOM 2102 C CA . ASN C 1 91 ? 106.181 113.306 76.908 1.00 46.47 110 ASN C CA 1
ATOM 2103 C C . ASN C 1 91 ? 105.148 112.581 77.774 1.00 46.47 110 ASN C C 1
ATOM 2104 O O . ASN C 1 91 ? 105.449 112.091 78.865 1.00 46.47 110 ASN C O 1
ATOM 2109 N N . SER C 1 92 ? 103.918 112.506 77.270 1.00 47.16 111 SER C N 1
ATOM 2110 C CA . SER C 1 92 ? 102.777 112.006 78.025 1.00 47.16 111 SER C CA 1
ATOM 2111 C C . SER C 1 92 ? 102.219 110.755 77.358 1.00 47.16 111 SER C C 1
ATOM 2112 O O . SER C 1 92 ? 102.158 110.674 76.129 1.00 47.16 111 SER C O 1
ATOM 2115 N N . GLU C 1 93 ? 101.815 109.776 78.166 1.00 47.11 112 GLU C N 1
ATOM 2116 C CA . GLU C 1 93 ? 101.329 108.498 77.659 1.00 47.11 112 GLU C CA 1
ATOM 2117 C C . GLU C 1 93 ? 99.929 108.189 78.178 1.00 47.11 112 GLU C C 1
ATOM 2118 O O . GLU C 1 93 ? 99.640 108.369 79.366 1.00 47.11 112 GLU C O 1
ATOM 2124 N N . MET C 1 94 ? 99.071 107.728 77.270 1.00 48.51 113 MET C N 1
ATOM 2125 C CA . MET C 1 94 ? 97.723 107.255 77.559 1.00 48.51 113 MET C CA 1
ATOM 2126 C C . MET C 1 94 ? 97.598 105.813 77.092 1.00 48.51 113 MET C C 1
ATOM 2127 O O . MET C 1 94 ? 97.894 105.511 75.932 1.00 48.51 113 MET C O 1
ATOM 2132 N N . THR C 1 95 ? 97.166 104.927 77.985 1.00 48.39 114 THR C N 1
ATOM 2133 C CA . THR C 1 95 ? 96.812 103.563 77.612 1.00 48.39 114 THR C CA 1
ATOM 2134 C C . THR C 1 95 ? 95.405 103.284 78.114 1.00 48.39 114 THR C C 1
ATOM 2135 O O . THR C 1 95 ? 95.115 103.506 79.292 1.00 48.39 114 THR C O 1
ATOM 2139 N N . VAL C 1 96 ? 94.522 102.853 77.216 1.00 47.23 115 VAL C N 1
ATOM 2140 C CA . VAL C 1 96 ? 93.157 102.478 77.570 1.00 47.23 115 VAL C CA 1
ATOM 2141 C C . VAL C 1 96 ? 92.856 101.133 76.930 1.00 47.23 115 VAL C C 1
ATOM 2142 O O . VAL C 1 96 ? 93.020 100.970 75.715 1.00 47.23 115 VAL C O 1
ATOM 2146 N N . LYS C 1 97 ? 92.446 100.168 77.746 1.00 47.61 116 LYS C N 1
ATOM 2147 C CA . LYS C 1 97 ? 92.163 98.815 77.287 1.00 47.61 116 LYS C CA 1
ATOM 2148 C C . LYS C 1 97 ? 90.848 98.357 77.898 1.00 47.61 116 LYS C C 1
ATOM 2149 O O . LYS C 1 97 ? 90.744 98.229 79.124 1.00 47.61 116 LYS C O 1
ATOM 2155 N N . GLN C 1 98 ? 89.852 98.104 77.054 1.00 48.23 117 GLN C N 1
ATOM 2156 C CA . GLN C 1 98 ? 88.526 97.700 77.514 1.00 48.23 117 GLN C CA 1
ATOM 2157 C C . GLN C 1 98 ? 88.208 96.315 76.969 1.00 48.23 117 GLN C C 1
ATOM 2158 O O . GLN C 1 98 ? 88.052 96.144 75.757 1.00 48.23 117 GLN C O 1
ATOM 2164 N N . PHE C 1 99 ? 88.075 95.339 77.861 1.00 48.59 118 PHE C N 1
ATOM 2165 C CA . PHE C 1 99 ? 87.790 93.959 77.493 1.00 48.59 118 PHE C CA 1
ATOM 2166 C C . PHE C 1 99 ? 86.394 93.605 77.984 1.00 48.59 118 PHE C C 1
ATOM 2167 O O . PHE C 1 99 ? 86.088 93.774 79.170 1.00 48.59 118 PHE C O 1
ATOM 2175 N N . GLY C 1 100 ? 85.553 93.116 77.080 1.00 49.80 119 GLY C N 1
ATOM 2176 C CA . GLY C 1 100 ? 84.220 92.702 77.459 1.00 49.80 119 GLY C CA 1
ATOM 2177 C C . GLY C 1 100 ? 83.112 93.521 76.832 1.00 49.80 119 GLY C C 1
ATOM 2178 O O . GLY C 1 100 ? 83.145 93.827 75.635 1.00 49.80 119 GLY C O 1
ATOM 2179 N N . GLY C 1 101 ? 82.113 93.872 77.634 1.00 50.41 120 GLY C N 1
ATOM 2180 C CA . GLY C 1 101 ? 80.926 94.508 77.102 1.00 50.41 120 GLY C CA 1
ATOM 2181 C C . GLY C 1 101 ? 80.463 95.758 77.820 1.00 50.41 120 GLY C C 1
ATOM 2182 O O . GLY C 1 101 ? 80.435 95.801 79.052 1.00 50.41 120 GLY C O 1
ATOM 2183 N N . GLY C 1 102 ? 80.102 96.786 77.056 1.00 50.25 121 GLY C N 1
ATOM 2184 C CA . GLY C 1 102 ? 79.452 97.953 77.625 1.00 50.25 121 GLY C CA 1
ATOM 2185 C C . GLY C 1 102 ? 80.304 98.772 78.568 1.00 50.25 121 GLY C C 1
ATOM 2186 O O . GLY C 1 102 ? 79.765 99.432 79.462 1.00 50.25 121 GLY C O 1
ATOM 2187 N N . ASN C 1 103 ? 81.623 98.738 78.405 1.00 49.68 122 ASN C N 1
ATOM 2188 C CA . ASN C 1 103 ? 82.509 99.508 79.264 1.00 49.68 122 ASN C CA 1
ATOM 2189 C C . ASN C 1 103 ? 82.627 100.939 78.756 1.00 49.68 122 ASN C C 1
ATOM 2190 O O . ASN C 1 103 ? 82.718 101.182 77.550 1.00 49.68 122 ASN C O 1
ATOM 2195 N N . GLY C 1 104 ? 82.625 101.889 79.687 1.00 47.76 123 GLY C N 1
ATOM 2196 C CA . GLY C 1 104 ? 82.771 103.286 79.334 1.00 47.76 123 GLY C CA 1
ATOM 2197 C C . GLY C 1 104 ? 84.000 103.902 79.965 1.00 47.76 123 GLY C C 1
ATOM 2198 O O . GLY C 1 104 ? 84.242 103.713 81.158 1.00 47.76 123 GLY C O 1
ATOM 2199 N N . ALA C 1 105 ? 84.798 104.617 79.179 1.00 46.91 124 ALA C N 1
ATOM 2200 C CA . ALA C 1 105 ? 86.003 105.267 79.679 1.00 46.91 124 ALA C CA 1
ATOM 2201 C C . ALA C 1 105 ? 86.027 106.714 79.214 1.00 46.91 124 ALA C C 1
ATOM 2202 O O . ALA C 1 105 ? 85.728 106.998 78.053 1.00 46.91 124 ALA C O 1
ATOM 2204 N N . ALA C 1 106 ? 86.357 107.625 80.125 1.00 46.82 125 ALA C N 1
ATOM 2205 C CA . ALA C 1 106 ? 86.551 109.033 79.798 1.00 46.82 125 ALA C CA 1
ATOM 2206 C C . ALA C 1 106 ? 87.819 109.509 80.487 1.00 46.82 125 ALA C C 1
ATOM 2207 O O . ALA C 1 106 ? 87.905 109.471 81.720 1.00 46.82 125 ALA C O 1
ATOM 2209 N N . VAL C 1 107 ? 88.803 109.947 79.703 1.00 47.59 126 VAL C N 1
ATOM 2210 C CA . VAL C 1 107 ? 90.108 110.312 80.245 1.00 47.59 126 VAL C CA 1
ATOM 2211 C C . VAL C 1 107 ? 90.564 111.631 79.634 1.00 47.59 126 VAL C C 1
ATOM 2212 O O . VAL C 1 107 ? 90.530 111.800 78.409 1.00 47.59 126 VAL C O 1
ATOM 2216 N N . ASP C 1 108 ? 90.977 112.562 80.488 1.00 48.28 127 ASP C N 1
ATOM 2217 C CA . ASP C 1 108 ? 91.621 113.799 80.069 1.00 48.28 127 ASP C CA 1
ATOM 2218 C C . ASP C 1 108 ? 92.992 113.905 80.721 1.00 48.28 127 ASP C C 1
ATOM 2219 O O . ASP C 1 108 ? 93.115 113.760 81.943 1.00 48.28 127 ASP C O 1
ATOM 2224 N N . GLN C 1 109 ? 94.017 114.152 79.906 1.00 47.63 128 GLN C N 1
ATOM 2225 C CA . GLN C 1 109 ? 95.384 114.316 80.391 1.00 47.63 128 GLN C CA 1
ATOM 2226 C C . GLN C 1 109 ? 95.977 115.586 79.793 1.00 47.63 128 GLN C C 1
ATOM 2227 O O . GLN C 1 109 ? 96.052 115.730 78.565 1.00 47.63 128 GLN C O 1
ATOM 2233 N N . THR C 1 110 ? 96.398 116.503 80.663 1.00 47.22 129 THR C N 1
ATOM 2234 C CA . THR C 1 110 ? 97.142 117.683 80.254 1.00 47.22 129 THR C CA 1
ATOM 2235 C C . THR C 1 110 ? 98.524 117.777 80.886 1.00 47.22 129 THR C C 1
ATOM 2236 O O . THR C 1 110 ? 99.309 118.645 80.484 1.00 47.22 129 THR C O 1
ATOM 2240 N N . ALA C 1 111 ? 98.834 116.937 81.871 1.00 47.48 130 ALA C N 1
ATOM 2241 C CA . ALA C 1 111 ? 100.133 116.987 82.530 1.00 47.48 130 ALA C CA 1
ATOM 2242 C C . ALA C 1 111 ? 101.238 116.502 81.599 1.00 47.48 130 ALA C C 1
ATOM 2243 O O . ALA C 1 111 ? 101.028 115.641 80.740 1.00 47.48 130 ALA C O 1
ATOM 2245 N N . SER C 1 112 ? 102.428 117.066 81.778 1.00 46.96 131 SER C N 1
ATOM 2246 C CA . SER C 1 112 ? 103.602 116.638 81.035 1.00 46.96 131 SER C CA 1
ATOM 2247 C C . SER C 1 112 ? 104.407 115.628 81.845 1.00 46.96 131 SER C C 1
ATOM 2248 O O . SER C 1 112 ? 104.368 115.621 83.080 1.00 46.96 131 SER C O 1
ATOM 2251 N N . ASN C 1 113 ? 105.134 114.765 81.129 1.00 46.83 132 ASN C N 1
ATOM 2252 C CA . ASN C 1 113 ? 105.937 113.702 81.739 1.00 46.83 132 ASN C CA 1
ATOM 2253 C C . ASN C 1 113 ? 105.090 112.826 82.661 1.00 46.83 132 ASN C C 1
ATOM 2254 O O . ASN C 1 113 ? 105.525 112.430 83.744 1.00 46.83 132 ASN C O 1
ATOM 2259 N N . SER C 1 114 ? 103.869 112.519 82.230 1.00 47.71 133 SER C N 1
ATOM 2260 C CA . SER C 1 114 ? 102.914 111.792 83.052 1.00 47.71 133 SER C CA 1
ATOM 2261 C C . SER C 1 114 ? 102.274 110.672 82.243 1.00 47.71 133 SER C C 1
ATOM 2262 O O . SER C 1 114 ? 102.277 110.688 81.010 1.00 47.71 133 SER C O 1
ATOM 2265 N N . SER C 1 115 ? 101.718 109.694 82.956 1.00 48.47 134 SER C N 1
ATOM 2266 C CA . SER C 1 115 ? 101.142 108.504 82.344 1.00 48.47 134 SER C CA 1
ATOM 2267 C C . SER C 1 115 ? 99.784 108.206 82.963 1.00 48.47 134 SER C C 1
ATOM 2268 O O . SER C 1 115 ? 99.627 108.277 84.185 1.00 48.47 134 SER C O 1
ATOM 2271 N N . VAL C 1 116 ? 98.808 107.877 82.120 1.00 48.91 135 VAL C N 1
ATOM 2272 C CA . VAL C 1 116 ? 97.497 107.413 82.566 1.00 48.91 135 VAL C CA 1
ATOM 2273 C C . VAL C 1 116 ? 97.246 106.037 81.967 1.00 48.91 135 VAL C C 1
ATOM 2274 O O . VAL C 1 116 ? 97.426 105.839 80.759 1.00 48.91 135 VAL C O 1
ATOM 2278 N N . ASN C 1 117 ? 96.842 105.090 82.811 1.00 48.85 136 ASN C N 1
ATOM 2279 C CA . ASN C 1 117 ? 96.527 103.733 82.379 1.00 48.85 136 ASN C CA 1
ATOM 2280 C C . ASN C 1 117 ? 95.143 103.363 82.889 1.00 48.85 136 ASN C C 1
ATOM 2281 O O . ASN C 1 117 ? 94.899 103.388 84.100 1.00 48.85 136 ASN C O 1
ATOM 2286 N N . VAL C 1 118 ? 94.242 103.028 81.971 1.00 47.15 137 VAL C N 1
ATOM 2287 C CA . VAL C 1 118 ? 92.900 102.567 82.298 1.00 47.15 137 VAL C CA 1
ATOM 2288 C C . VAL C 1 118 ? 92.738 101.177 81.705 1.00 47.15 137 VAL C C 1
ATOM 2289 O O . VAL C 1 118 ? 92.969 100.976 80.506 1.00 47.15 137 VAL C O 1
ATOM 2293 N N . THR C 1 119 ? 92.360 100.217 82.542 1.00 47.29 138 THR C N 1
ATOM 2294 C CA . THR C 1 119 ? 92.098 98.856 82.098 1.00 47.29 138 THR C CA 1
ATOM 2295 C C . THR C 1 119 ? 90.789 98.405 82.720 1.00 47.29 138 THR C C 1
ATOM 2296 O O . THR C 1 119 ? 90.665 98.374 83.948 1.00 47.29 138 THR C O 1
ATOM 2300 N N . GLN C 1 120 ? 89.818 98.063 81.884 1.00 48.02 139 GLN C N 1
ATOM 2301 C CA . GLN C 1 120 ? 88.518 97.608 82.353 1.00 48.02 139 GLN C CA 1
ATOM 2302 C C . GLN C 1 120 ? 88.273 96.203 81.833 1.00 48.02 139 GLN C C 1
ATOM 2303 O O . GLN C 1 120 ? 88.516 95.923 80.657 1.00 48.02 139 GLN C O 1
ATOM 2309 N N . CYS C 1 121 ? 87.822 95.320 82.716 1.00 48.32 140 CYS C N 1
ATOM 2310 C CA . CYS C 1 121 ? 87.529 93.939 82.368 1.00 48.32 140 CYS C CA 1
ATOM 2311 C C . CYS C 1 121 ? 86.112 93.603 82.804 1.00 48.32 140 CYS C C 1
ATOM 2312 O O . CYS C 1 121 ? 85.730 93.872 83.948 1.00 48.32 140 CYS C O 1
ATOM 2315 N N . GLY C 1 122 ? 85.336 93.021 81.895 1.00 49.57 141 GLY C N 1
ATOM 2316 C CA . GLY C 1 122 ? 84.000 92.584 82.241 1.00 49.57 141 GLY C CA 1
ATOM 2317 C C . GLY C 1 122 ? 82.895 93.368 81.565 1.00 49.57 141 GLY C C 1
ATOM 2318 O O . GLY C 1 122 ? 83.012 93.736 80.392 1.00 49.57 141 GLY C O 1
ATOM 2319 N N . PHE C 1 123 ? 81.810 93.620 82.295 1.00 50.58 142 PHE C N 1
ATOM 2320 C CA . PHE C 1 123 ? 80.616 94.260 81.758 1.00 50.58 142 PHE C CA 1
ATOM 2321 C C . PHE C 1 123 ? 80.266 95.491 82.584 1.00 50.58 142 PHE C C 1
ATOM 2322 O O . PHE C 1 123 ? 80.291 95.443 83.818 1.00 50.58 142 PHE C O 1
ATOM 2330 N N . GLY C 1 124 ? 79.939 96.588 81.900 1.00 50.08 143 GLY C N 1
ATOM 2331 C CA . GLY C 1 124 ? 79.346 97.740 82.553 1.00 50.08 143 GLY C CA 1
ATOM 2332 C C . GLY C 1 124 ? 80.267 98.575 83.413 1.00 50.08 143 GLY C C 1
ATOM 2333 O O . GLY C 1 124 ? 79.791 99.261 84.321 1.00 50.08 143 GLY C O 1
ATOM 2334 N N . ASN C 1 125 ? 81.572 98.532 83.169 1.00 49.23 144 ASN C N 1
ATOM 2335 C CA . ASN C 1 125 ? 82.486 99.390 83.910 1.00 49.23 144 ASN C CA 1
ATOM 2336 C C . ASN C 1 125 ? 82.397 100.830 83.416 1.00 49.23 144 ASN C C 1
ATOM 2337 O O . ASN C 1 125 ? 82.181 101.084 82.227 1.00 49.23 144 ASN C O 1
ATOM 2342 N N . ASN C 1 126 ? 82.551 101.776 84.341 1.00 46.96 145 ASN C N 1
ATOM 2343 C CA . ASN C 1 126 ? 82.698 103.187 84.011 1.00 46.96 145 ASN C CA 1
ATOM 2344 C C . ASN C 1 126 ? 83.978 103.651 84.685 1.00 46.96 145 ASN C C 1
ATOM 2345 O O . ASN C 1 126 ? 84.155 103.453 85.889 1.00 46.96 145 ASN C O 1
ATOM 2350 N N . ALA C 1 127 ? 84.860 104.269 83.913 1.00 46.73 146 ALA C N 1
ATOM 2351 C CA . ALA C 1 127 ? 86.125 104.769 84.425 1.00 46.73 146 ALA C CA 1
ATOM 2352 C C . ALA C 1 127 ? 86.305 106.204 83.967 1.00 46.73 146 ALA C C 1
ATOM 2353 O O . ALA C 1 127 ? 86.075 106.520 82.796 1.00 46.73 146 ALA C O 1
ATOM 2355 N N . THR C 1 128 ? 86.688 107.071 84.895 1.00 46.24 147 THR C N 1
ATOM 2356 C CA . THR C 1 128 ? 87.021 108.451 84.588 1.00 46.24 147 THR C CA 1
ATOM 2357 C C . THR C 1 128 ? 88.413 108.743 85.125 1.00 46.24 147 THR C C 1
ATOM 2358 O O . THR C 1 128 ? 88.726 108.407 86.270 1.00 46.24 147 THR C O 1
ATOM 2362 N N . ALA C 1 129 ? 89.254 109.340 84.290 1.00 47.06 148 ALA C N 1
ATOM 2363 C CA . ALA C 1 129 ? 90.607 109.695 84.694 1.00 47.06 148 ALA C CA 1
ATOM 2364 C C . ALA C 1 129 ? 90.891 111.139 84.311 1.00 47.06 148 ALA C C 1
ATOM 2365 O O . ALA C 1 129 ? 90.612 111.552 83.181 1.00 47.06 148 ALA C O 1
ATOM 2367 N N . HIS C 1 130 ? 91.435 111.901 85.259 1.00 48.10 149 HIS C N 1
ATOM 2368 C CA . HIS C 1 130 ? 91.817 113.290 85.041 1.00 48.10 149 HIS C CA 1
ATOM 2369 C C . HIS C 1 130 ? 93.242 113.484 85.530 1.00 48.10 149 HIS C C 1
ATOM 2370 O O . HIS C 1 130 ? 93.557 113.150 86.675 1.00 48.10 149 HIS C O 1
ATOM 2377 N N . GLN C 1 131 ? 94.102 114.024 84.674 1.00 48.17 150 GLN C N 1
ATOM 2378 C CA . GLN C 1 131 ? 95.485 114.285 85.049 1.00 48.17 150 GLN C CA 1
ATOM 2379 C C . GLN C 1 131 ? 95.909 115.617 84.454 1.00 48.17 150 GLN C C 1
ATOM 2380 O O . GLN C 1 131 ? 95.987 115.756 83.229 1.00 48.17 150 GLN C O 1
ATOM 2386 N N . TYR C 1 132 ? 96.181 116.588 85.318 1.00 48.03 151 TYR C N 1
ATOM 2387 C CA . TYR C 1 132 ? 96.574 117.919 84.878 1.00 48.03 151 TYR C CA 1
ATOM 2388 C C . TYR C 1 132 ? 97.985 118.270 85.332 1.00 48.03 151 TYR C C 1
ATOM 2389 O O . TYR C 1 132 ? 98.481 117.741 86.325 1.00 48.03 151 TYR C O 1
ATOM 2398 N N . PRO D 1 22 ? 109.834 114.808 86.194 1.00 46.93 41 PRO D N 1
ATOM 2399 C CA . PRO D 1 22 ? 109.021 114.218 87.263 1.00 46.93 41 PRO D CA 1
ATOM 2400 C C . PRO D 1 22 ? 108.234 112.997 86.798 1.00 46.93 41 PRO D C 1
ATOM 2401 O O . PRO D 1 22 ? 107.211 113.140 86.127 1.00 46.93 41 PRO D O 1
ATOM 2405 N N . ASN D 1 23 ? 108.706 111.807 87.161 1.00 48.66 42 ASN D N 1
ATOM 2406 C CA . ASN D 1 23 ? 108.049 110.559 86.777 1.00 48.66 42 ASN D CA 1
ATOM 2407 C C . ASN D 1 23 ? 106.842 110.351 87.683 1.00 48.66 42 ASN D C 1
ATOM 2408 O O . ASN D 1 23 ? 106.963 109.825 88.791 1.00 48.66 42 ASN D O 1
ATOM 2413 N N . SER D 1 24 ? 105.665 110.748 87.199 1.00 49.75 43 SER D N 1
ATOM 2414 C CA . SER D 1 24 ? 104.424 110.678 87.960 1.00 49.75 43 SER D CA 1
ATOM 2415 C C . SER D 1 24 ? 103.450 109.759 87.240 1.00 49.75 43 SER D C 1
ATOM 2416 O O . SER D 1 24 ? 103.152 109.973 86.061 1.00 49.75 43 SER D O 1
ATOM 2419 N N . GLU D 1 25 ? 102.945 108.752 87.948 1.00 50.47 44 GLU D N 1
ATOM 2420 C CA . GLU D 1 25 ? 102.097 107.728 87.354 1.00 50.47 44 GLU D CA 1
ATOM 2421 C C . GLU D 1 25 ? 100.757 107.668 88.071 1.00 50.47 44 GLU D C 1
ATOM 2422 O O . GLU D 1 25 ? 100.706 107.665 89.306 1.00 50.47 44 GLU D O 1
ATOM 2428 N N . LEU D 1 26 ? 99.679 107.637 87.289 1.00 50.64 45 LEU D N 1
ATOM 2429 C CA . LEU D 1 26 ? 98.324 107.451 87.790 1.00 50.64 45 LEU D CA 1
ATOM 2430 C C . LEU D 1 26 ? 97.730 106.238 87.087 1.00 50.64 45 LEU D C 1
ATOM 2431 O O . LEU D 1 26 ? 97.612 106.226 85.857 1.00 50.64 45 LEU D O 1
ATOM 2436 N N . ASN D 1 27 ? 97.357 105.227 87.866 1.00 49.81 46 ASN D N 1
ATOM 2437 C CA . ASN D 1 27 ? 96.873 103.957 87.344 1.00 49.81 46 ASN D CA 1
ATOM 2438 C C . ASN D 1 27 ? 95.486 103.679 87.904 1.00 49.81 46 ASN D C 1
ATOM 2439 O O . ASN D 1 27 ? 95.252 103.859 89.103 1.00 49.81 46 ASN D O 1
ATOM 2444 N N . ILE D 1 28 ? 94.566 103.260 87.037 1.00 48.09 47 ILE D N 1
ATOM 2445 C CA . ILE D 1 28 ? 93.232 102.833 87.445 1.00 48.09 47 ILE D CA 1
ATOM 2446 C C . ILE D 1 28 ? 92.954 101.471 86.827 1.00 48.09 47 ILE D C 1
ATOM 2447 O O . ILE D 1 28 ? 93.058 101.306 85.607 1.00 48.09 47 ILE D O 1
ATOM 2452 N N . TYR D 1 29 ? 92.619 100.497 87.669 1.00 47.88 48 TYR D N 1
ATOM 2453 C CA . TYR D 1 29 ? 92.266 99.147 87.245 1.00 47.88 48 TYR D CA 1
ATOM 2454 C C . TYR D 1 29 ? 90.893 98.831 87.821 1.00 47.88 48 TYR D C 1
ATOM 2455 O O . TYR D 1 29 ? 90.692 98.944 89.036 1.00 47.88 48 TYR D O 1
ATOM 2464 N N . GLN D 1 30 ? 89.951 98.447 86.965 1.00 47.54 49 GLN D N 1
ATOM 2465 C CA . GLN D 1 30 ? 88.594 98.143 87.406 1.00 47.54 49 GLN D CA 1
ATOM 2466 C C . GLN D 1 30 ? 88.188 96.771 86.890 1.00 47.54 49 GLN D C 1
ATOM 2467 O O . GLN D 1 30 ? 88.331 96.486 85.698 1.00 47.54 49 GLN D O 1
ATOM 2473 N N . TYR D 1 31 ? 87.691 95.924 87.790 1.00 47.44 50 TYR D N 1
ATOM 2474 C CA . TYR D 1 31 ? 87.274 94.565 87.467 1.00 47.44 50 TYR D CA 1
ATOM 2475 C C . TYR D 1 31 ? 85.871 94.363 88.013 1.00 47.44 50 TYR D C 1
ATOM 2476 O O . TYR D 1 31 ? 85.615 94.655 89.186 1.00 47.44 50 TYR D O 1
ATOM 2485 N N . GLY D 1 32 ? 84.965 93.868 87.178 1.00 48.37 51 GLY D N 1
ATOM 2486 C CA . GLY D 1 32 ? 83.596 93.698 87.622 1.00 48.37 51 GLY D CA 1
ATOM 2487 C C . GLY D 1 32 ? 82.629 94.654 86.954 1.00 48.37 51 GLY D C 1
ATOM 2488 O O . GLY D 1 32 ? 82.686 94.845 85.737 1.00 48.37 51 GLY D O 1
ATOM 2489 N N . GLY D 1 33 ? 81.716 95.239 87.727 1.00 49.04 52 GLY D N 1
ATOM 2490 C CA . GLY D 1 33 ? 80.753 96.151 87.137 1.00 49.04 52 GLY D CA 1
ATOM 2491 C C . GLY D 1 33 ? 80.284 97.294 88.016 1.00 49.04 52 GLY D C 1
ATOM 2492 O O . GLY D 1 33 ? 80.020 97.108 89.207 1.00 49.04 52 GLY D O 1
ATOM 2493 N N . GLY D 1 34 ? 80.151 98.481 87.424 1.00 48.45 53 GLY D N 1
ATOM 2494 C CA . GLY D 1 34 ? 79.570 99.618 88.113 1.00 48.45 53 GLY D CA 1
ATOM 2495 C C . GLY D 1 34 ? 80.474 100.360 89.071 1.00 48.45 53 GLY D C 1
ATOM 2496 O O . GLY D 1 34 ? 79.989 101.233 89.798 1.00 48.45 53 GLY D O 1
ATOM 2497 N N . ASN D 1 35 ? 81.767 100.051 89.106 1.00 47.63 54 ASN D N 1
ATOM 2498 C CA . ASN D 1 35 ? 82.699 100.817 89.921 1.00 47.63 54 ASN D CA 1
ATOM 2499 C C . ASN D 1 35 ? 83.011 102.150 89.253 1.00 47.63 54 ASN D C 1
ATOM 2500 O O . ASN D 1 35 ? 83.040 102.251 88.025 1.00 47.63 54 ASN D O 1
ATOM 2505 N N . SER D 1 36 ? 83.236 103.177 90.069 1.00 46.21 55 SER D N 1
ATOM 2506 C CA . SER D 1 36 ? 83.516 104.520 89.579 1.00 46.21 55 SER D CA 1
ATOM 2507 C C . SER D 1 36 ? 84.745 105.076 90.278 1.00 46.21 55 SER D C 1
ATOM 2508 O O . SER D 1 36 ? 84.886 104.956 91.499 1.00 46.21 55 SER D O 1
ATOM 2511 N N . ALA D 1 37 ? 85.631 105.693 89.501 1.00 46.00 56 ALA D N 1
ATOM 2512 C CA . ALA D 1 37 ? 86.867 106.241 90.038 1.00 46.00 56 ALA D CA 1
ATOM 2513 C C . ALA D 1 37 ? 87.135 107.600 89.417 1.00 46.00 56 ALA D C 1
ATOM 2514 O O . ALA D 1 37 ? 87.068 107.750 88.195 1.00 46.00 56 ALA D O 1
ATOM 2516 N N . LEU D 1 38 ? 87.409 108.588 90.262 1.00 47.09 57 LEU D N 1
ATOM 2517 C CA . LEU D 1 38 ? 87.892 109.896 89.846 1.00 47.09 57 LEU D CA 1
ATOM 2518 C C . LEU D 1 38 ? 89.263 110.119 90.469 1.00 47.09 57 LEU D C 1
ATOM 2519 O O . LEU D 1 38 ? 89.428 109.965 91.685 1.00 47.09 57 LEU D O 1
ATOM 2524 N N . ALA D 1 39 ? 90.241 110.476 89.642 1.00 47.94 58 ALA D N 1
ATOM 2525 C CA . ALA D 1 39 ? 91.615 110.606 90.102 1.00 47.94 58 ALA D CA 1
ATOM 2526 C C . ALA D 1 39 ? 92.192 111.931 89.627 1.00 47.94 58 ALA D C 1
ATOM 2527 O O . ALA D 1 39 ? 91.883 112.386 88.524 1.00 47.94 58 ALA D O 1
ATOM 2529 N N . LEU D 1 40 ? 93.001 112.558 90.482 1.00 49.29 59 LEU D N 1
ATOM 2530 C CA . LEU D 1 40 ? 93.659 113.826 90.190 1.00 49.29 59 LEU D CA 1
ATOM 2531 C C . LEU D 1 40 ? 95.081 113.808 90.727 1.00 49.29 59 LEU D C 1
ATOM 2532 O O . LEU D 1 40 ? 95.296 113.511 91.906 1.00 49.29 59 LEU D O 1
ATOM 2537 N N . GLN D 1 41 ? 96.048 114.114 89.865 1.00 49.74 60 GLN D N 1
ATOM 2538 C CA . GLN D 1 41 ? 97.441 114.285 90.261 1.00 49.74 60 GLN D CA 1
ATOM 2539 C C . GLN D 1 41 ? 97.980 115.561 89.630 1.00 49.74 60 GLN D C 1
ATOM 2540 O O . GLN D 1 41 ? 98.057 115.659 88.401 1.00 49.74 60 GLN D O 1
ATOM 2546 N N . THR D 1 42 ? 98.357 116.530 90.463 1.00 49.98 61 THR D N 1
ATOM 2547 C CA . THR D 1 42 ? 98.851 117.812 89.976 1.00 49.98 61 THR D CA 1
ATOM 2548 C C . THR D 1 42 ? 99.988 118.304 90.860 1.00 49.98 61 THR D C 1
ATOM 2549 O O . THR D 1 42 ? 99.968 118.107 92.079 1.00 49.98 61 THR D O 1
ATOM 2553 N N . ASP D 1 43 ? 100.992 118.922 90.230 1.00 50.29 62 ASP D N 1
ATOM 2554 C CA . ASP D 1 43 ? 102.167 119.459 90.921 1.00 50.29 62 ASP D CA 1
ATOM 2555 C C . ASP D 1 43 ? 102.861 118.392 91.760 1.00 50.29 62 ASP D C 1
ATOM 2556 O O . ASP D 1 43 ? 103.482 118.694 92.784 1.00 50.29 62 ASP D O 1
ATOM 2561 N N . CYS D 1 44 ? 102.741 117.140 91.338 1.00 50.22 63 CYS D N 1
ATOM 2562 C CA . CYS D 1 44 ? 103.008 115.983 92.184 1.00 50.22 63 CYS D CA 1
ATOM 2563 C C . CYS D 1 44 ? 104.153 115.202 91.542 1.00 50.22 63 CYS D C 1
ATOM 2564 O O . CYS D 1 44 ? 103.943 114.363 90.664 1.00 50.22 63 CYS D O 1
ATOM 2567 N N . ARG D 1 45 ? 105.377 115.498 91.978 1.00 48.97 64 ARG D N 1
ATOM 2568 C CA . ARG D 1 45 ? 106.579 115.005 91.313 1.00 48.97 64 ARG D CA 1
ATOM 2569 C C . ARG D 1 45 ? 107.094 113.700 91.917 1.00 48.97 64 ARG D C 1
ATOM 2570 O O . ARG D 1 45 ? 107.160 113.541 93.141 1.00 48.97 64 ARG D O 1
ATOM 2578 N N . ASN D 1 46 ? 107.502 112.784 91.032 1.00 48.66 65 ASN D N 1
ATOM 2579 C CA . ASN D 1 46 ? 107.974 111.445 91.403 1.00 48.66 65 ASN D CA 1
ATOM 2580 C C . ASN D 1 46 ? 107.025 110.772 92.385 1.00 48.66 65 ASN D C 1
ATOM 2581 O O . ASN D 1 46 ? 107.438 110.267 93.429 1.00 48.66 65 ASN D O 1
ATOM 2586 N N . SER D 1 47 ? 105.743 110.765 92.050 1.00 50.23 66 SER D N 1
ATOM 2587 C CA . SER D 1 47 ? 104.729 110.221 92.934 1.00 50.23 66 SER D CA 1
ATOM 2588 C C . SER D 1 47 ? 103.793 109.295 92.169 1.00 50.23 66 SER D C 1
ATOM 2589 O O . SER D 1 47 ? 103.595 109.444 90.961 1.00 50.23 66 SER D O 1
ATOM 2592 N N . ASP D 1 48 ? 103.223 108.330 92.888 1.00 51.00 67 ASP D N 1
ATOM 2593 C CA . ASP D 1 48 ? 102.373 107.300 92.304 1.00 51.00 67 ASP D CA 1
ATOM 2594 C C . ASP D 1 48 ? 100.990 107.342 92.935 1.00 51.00 67 ASP D C 1
ATOM 2595 O O . ASP D 1 48 ? 100.863 107.475 94.156 1.00 51.00 67 ASP D O 1
ATOM 2600 N N . LEU D 1 49 ? 99.959 107.251 92.097 1.00 50.82 68 LEU D N 1
ATOM 2601 C CA . LEU D 1 49 ? 98.574 107.123 92.542 1.00 50.82 68 LEU D CA 1
ATOM 2602 C C . LEU D 1 49 ? 97.990 105.903 91.840 1.00 50.82 68 LEU D C 1
ATOM 2603 O O . LEU D 1 49 ? 97.943 105.858 90.607 1.00 50.82 68 LEU D O 1
ATOM 2608 N N . THR D 1 50 ? 97.559 104.912 92.618 1.00 49.27 69 THR D N 1
ATOM 2609 C CA . THR D 1 50 ? 97.013 103.669 92.087 1.00 49.27 69 THR D CA 1
ATOM 2610 C C . THR D 1 50 ? 95.636 103.415 92.686 1.00 49.27 69 THR D C 1
ATOM 2611 O O . THR D 1 50 ? 95.459 103.519 93.902 1.00 49.27 69 THR D O 1
ATOM 2615 N N . ILE D 1 51 ? 94.665 103.103 91.832 1.00 47.63 70 ILE D N 1
ATOM 2616 C CA . ILE D 1 51 ? 93.329 102.690 92.251 1.00 47.63 70 ILE D CA 1
ATOM 2617 C C . ILE D 1 51 ? 93.049 101.331 91.629 1.00 47.63 70 ILE D C 1
ATOM 2618 O O . ILE D 1 51 ? 93.219 101.154 90.417 1.00 47.63 70 ILE D O 1
ATOM 2623 N N . THR D 1 52 ? 92.655 100.365 92.456 1.00 46.82 71 THR D N 1
ATOM 2624 C CA . THR D 1 52 ? 92.283 99.035 91.989 1.00 46.82 71 THR D CA 1
ATOM 2625 C C . THR D 1 52 ? 90.968 98.632 92.640 1.00 46.82 71 THR D C 1
ATOM 2626 O O . THR D 1 52 ? 90.888 98.508 93.869 1.00 46.82 71 THR D O 1
ATOM 2630 N N . GLN D 1 53 ? 89.943 98.429 91.819 1.00 47.04 72 GLN D N 1
ATOM 2631 C CA . GLN D 1 53 ? 88.600 98.124 92.298 1.00 47.04 72 GLN D CA 1
ATOM 2632 C C . GLN D 1 53 ? 88.171 96.768 91.757 1.00 47.04 72 GLN D C 1
ATOM 2633 O O . GLN D 1 53 ? 88.275 96.516 90.554 1.00 47.04 72 GLN D O 1
ATOM 2639 N N . HIS D 1 54 ? 87.722 95.895 92.652 1.00 47.03 73 HIS D N 1
ATOM 2640 C CA . HIS D 1 54 ? 87.251 94.558 92.327 1.00 47.03 73 HIS D CA 1
ATOM 2641 C C . HIS D 1 54 ? 85.817 94.429 92.816 1.00 47.03 73 HIS D C 1
ATOM 2642 O O . HIS D 1 54 ? 85.537 94.701 93.987 1.00 47.03 73 HIS D O 1
ATOM 2649 N N . GLY D 1 55 ? 84.913 94.020 91.932 1.00 47.54 74 GLY D N 1
ATOM 2650 C CA . GLY D 1 55 ? 83.535 93.835 92.346 1.00 47.54 74 GLY D CA 1
ATOM 2651 C C . GLY D 1 55 ? 82.568 94.836 91.746 1.00 47.54 74 GLY D C 1
ATOM 2652 O O . GLY D 1 55 ? 82.560 95.051 90.529 1.00 47.54 74 GLY D O 1
ATOM 2653 N N . GLY D 1 56 ? 81.750 95.463 92.589 1.00 48.05 75 GLY D N 1
ATOM 2654 C CA . GLY D 1 56 ? 80.712 96.329 92.061 1.00 48.05 75 GLY D CA 1
ATOM 2655 C C . GLY D 1 56 ? 80.333 97.547 92.879 1.00 48.05 75 GLY D C 1
ATOM 2656 O O . GLY D 1 56 ? 80.334 97.509 94.110 1.00 48.05 75 GLY D O 1
ATOM 2657 N N . GLY D 1 57 ? 80.006 98.643 92.197 1.00 47.71 76 GLY D N 1
ATOM 2658 C CA . GLY D 1 57 ? 79.467 99.807 92.872 1.00 47.71 76 GLY D CA 1
ATOM 2659 C C . GLY D 1 57 ? 80.421 100.533 93.792 1.00 47.71 76 GLY D C 1
ATOM 2660 O O . GLY D 1 57 ? 79.979 101.341 94.613 1.00 47.71 76 GLY D O 1
ATOM 2661 N N . ASN D 1 58 ? 81.719 100.265 93.692 1.00 47.38 77 ASN D N 1
ATOM 2662 C CA . ASN D 1 58 ? 82.697 100.946 94.527 1.00 47.38 77 ASN D CA 1
ATOM 2663 C C . ASN D 1 58 ? 83.006 102.324 93.955 1.00 47.38 77 ASN D C 1
ATOM 2664 O O . ASN D 1 58 ? 83.140 102.492 92.740 1.00 47.38 77 ASN D O 1
ATOM 2669 N N . GLY D 1 59 ? 83.122 103.307 94.834 1.00 46.20 78 GLY D N 1
ATOM 2670 C CA . GLY D 1 59 ? 83.377 104.683 94.432 1.00 46.20 78 GLY D CA 1
ATOM 2671 C C . GLY D 1 59 ? 84.668 105.198 95.032 1.00 46.20 78 GLY D C 1
ATOM 2672 O O . GLY D 1 59 ? 84.945 104.976 96.213 1.00 46.20 78 GLY D O 1
ATOM 2673 N N . ALA D 1 60 ? 85.458 105.887 94.213 1.00 46.18 79 ALA D N 1
ATOM 2674 C CA . ALA D 1 60 ? 86.734 106.424 94.665 1.00 46.18 79 ALA D CA 1
ATOM 2675 C C . ALA D 1 60 ? 86.922 107.834 94.131 1.00 46.18 79 ALA D C 1
ATOM 2676 O O . ALA D 1 60 ? 86.604 108.106 92.972 1.00 46.18 79 ALA D O 1
ATOM 2678 N N . ASP D 1 61 ? 87.418 108.728 94.984 1.00 47.11 80 ASP D N 1
ATOM 2679 C CA . ASP D 1 61 ? 87.784 110.089 94.599 1.00 47.11 80 ASP D CA 1
ATOM 2680 C C . ASP D 1 61 ? 89.122 110.406 95.254 1.00 47.11 80 ASP D C 1
ATOM 2681 O O . ASP D 1 61 ? 89.199 110.519 96.482 1.00 47.11 80 ASP D O 1
ATOM 2686 N N . VAL D 1 62 ? 90.171 110.564 94.449 1.00 48.01 81 VAL D N 1
ATOM 2687 C CA . VAL D 1 62 ? 91.532 110.659 94.968 1.00 48.01 81 VAL D CA 1
ATOM 2688 C C . VAL D 1 62 ? 92.198 111.900 94.392 1.00 48.01 81 VAL D C 1
ATOM 2689 O O . VAL D 1 62 ? 92.160 112.120 93.177 1.00 48.01 81 VAL D O 1
ATOM 2693 N N . GLY D 1 63 ? 92.773 112.723 95.265 1.00 49.21 82 GLY D N 1
ATOM 2694 C CA . GLY D 1 63 ? 93.604 113.848 94.867 1.00 49.21 82 GLY D CA 1
ATOM 2695 C C . GLY D 1 63 ? 94.990 113.721 95.484 1.00 49.21 82 GLY D C 1
ATOM 2696 O O . GLY D 1 63 ? 95.121 113.416 96.671 1.00 49.21 82 GLY D O 1
ATOM 2697 N N . GLN D 1 64 ? 96.014 113.939 94.659 1.00 50.27 83 GLN D N 1
ATOM 2698 C CA . GLN D 1 64 ? 97.405 113.876 95.100 1.00 50.27 83 GLN D CA 1
ATOM 2699 C C . GLN D 1 64 ? 98.173 115.059 94.529 1.00 50.27 83 GLN D C 1
ATOM 2700 O O . GLN D 1 64 ? 98.270 115.207 93.307 1.00 50.27 83 GLN D O 1
ATOM 2706 N N . GLY D 1 65 ? 98.723 115.893 95.408 1.00 50.05 84 GLY D N 1
ATOM 2707 C CA . GLY D 1 65 ? 99.589 116.979 94.993 1.00 50.05 84 GLY D CA 1
ATOM 2708 C C . GLY D 1 65 ? 100.881 117.060 95.781 1.00 50.05 84 GLY D C 1
ATOM 2709 O O . GLY D 1 65 ? 101.374 118.159 96.053 1.00 50.05 84 GLY D O 1
ATOM 2710 N N . SER D 1 66 ? 101.445 115.912 96.152 1.00 50.10 85 SER D N 1
ATOM 2711 C CA . SER D 1 66 ? 102.565 115.860 97.081 1.00 50.10 85 SER D CA 1
ATOM 2712 C C . SER D 1 66 ? 103.775 115.219 96.417 1.00 50.10 85 SER D C 1
ATOM 2713 O O . SER D 1 66 ? 103.646 114.231 95.690 1.00 50.10 85 SER D O 1
ATOM 2716 N N . ASP D 1 67 ? 104.952 115.778 96.685 1.00 49.28 86 ASP D N 1
ATOM 2717 C CA . ASP D 1 67 ? 106.172 115.314 96.044 1.00 49.28 86 ASP D CA 1
ATOM 2718 C C . ASP D 1 67 ? 106.673 114.022 96.679 1.00 49.28 86 ASP D C 1
ATOM 2719 O O . ASP D 1 67 ? 106.600 113.831 97.897 1.00 49.28 86 ASP D O 1
ATOM 2724 N N . ASP D 1 68 ? 107.193 113.136 95.824 1.00 48.97 87 ASP D N 1
ATOM 2725 C CA . ASP D 1 68 ? 107.770 111.854 96.238 1.00 48.97 87 ASP D CA 1
ATOM 2726 C C . ASP D 1 68 ? 106.825 111.084 97.156 1.00 48.97 87 ASP D C 1
ATOM 2727 O O . ASP D 1 68 ? 107.238 110.491 98.154 1.00 48.97 87 ASP D O 1
ATOM 2732 N N . SER D 1 69 ? 105.544 111.080 96.804 1.00 50.10 88 SER D N 1
ATOM 2733 C CA . SER D 1 69 ? 104.500 110.546 97.662 1.00 50.10 88 SER D CA 1
ATOM 2734 C C . SER D 1 69 ? 103.774 109.423 96.939 1.00 50.10 88 SER D C 1
ATOM 2735 O O . SER D 1 69 ? 103.950 109.216 95.739 1.00 50.10 88 SER D O 1
ATOM 2738 N N . SER D 1 70 ? 102.980 108.664 97.686 1.00 50.39 89 SER D N 1
ATOM 2739 C CA . SER D 1 70 ? 102.234 107.567 97.091 1.00 50.39 89 SER D CA 1
ATOM 2740 C C . SER D 1 70 ? 100.832 107.515 97.677 1.00 50.39 89 SER D C 1
ATOM 2741 O O . SER D 1 70 ? 100.617 107.855 98.839 1.00 50.39 89 SER D O 1
ATOM 2744 N N . ILE D 1 71 ? 99.873 107.120 96.843 1.00 50.54 90 ILE D N 1
ATOM 2745 C CA . ILE D 1 71 ? 98.536 106.731 97.282 1.00 50.54 90 ILE D CA 1
ATOM 2746 C C . ILE D 1 71 ? 98.199 105.401 96.621 1.00 50.54 90 ILE D C 1
ATOM 2747 O O . ILE D 1 71 ? 98.288 105.273 95.393 1.00 50.54 90 ILE D O 1
ATOM 2752 N N . ASP D 1 72 ? 97.841 104.410 97.433 1.00 48.46 91 ASP D N 1
ATOM 2753 C CA . ASP D 1 72 ? 97.344 103.117 96.972 1.00 48.46 91 ASP D CA 1
ATOM 2754 C C . ASP D 1 72 ? 95.938 102.941 97.524 1.00 48.46 91 ASP D C 1
ATOM 2755 O O . ASP D 1 72 ? 95.739 102.994 98.742 1.00 48.46 91 ASP D O 1
ATOM 2760 N N . LEU D 1 73 ? 94.966 102.757 96.638 1.00 46.85 92 LEU D N 1
ATOM 2761 C CA . LEU D 1 73 ? 93.587 102.483 97.017 1.00 46.85 92 LEU D CA 1
ATOM 2762 C C . LEU D 1 73 ? 93.194 101.136 96.425 1.00 46.85 92 LEU D C 1
ATOM 2763 O O . LEU D 1 73 ? 93.350 100.917 95.220 1.00 46.85 92 LEU D O 1
ATOM 2768 N N . THR D 1 74 ? 92.733 100.225 97.276 1.00 46.23 93 THR D N 1
ATOM 2769 C CA . THR D 1 74 ? 92.233 98.928 96.843 1.00 46.23 93 THR D CA 1
ATOM 2770 C C . THR D 1 74 ? 90.872 98.703 97.479 1.00 46.23 93 THR D C 1
ATOM 2771 O O . THR D 1 74 ? 90.749 98.730 98.707 1.00 46.23 93 THR D O 1
ATOM 2775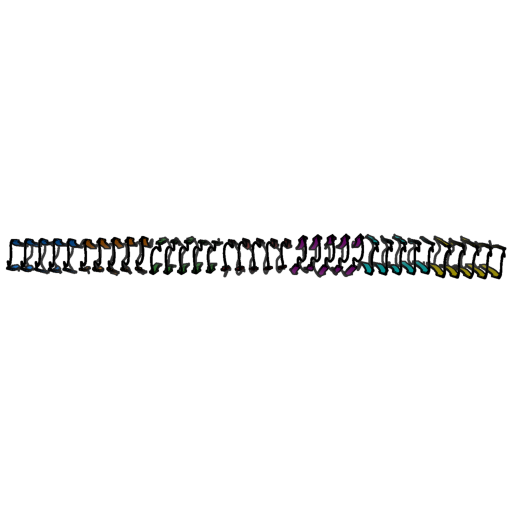 N N . GLN D 1 75 ? 89.855 98.505 96.651 1.00 46.77 94 GLN D N 1
ATOM 2776 C CA . GLN D 1 75 ? 88.525 98.146 97.129 1.00 46.77 94 GLN D CA 1
ATOM 2777 C C . GLN D 1 75 ? 88.157 96.797 96.540 1.00 46.77 94 GLN D C 1
ATOM 2778 O O . GLN D 1 75 ? 88.295 96.592 95.334 1.00 46.77 94 GLN D O 1
ATOM 2784 N N . ARG D 1 76 ? 87.734 95.870 97.394 1.00 46.83 95 ARG D N 1
ATOM 2785 C CA . ARG D 1 76 ? 87.330 94.532 96.976 1.00 46.83 95 ARG D CA 1
ATOM 2786 C C . ARG D 1 76 ? 85.977 94.218 97.598 1.00 46.83 95 ARG D C 1
ATOM 2787 O O . ARG D 1 76 ? 85.884 94.005 98.812 1.00 46.83 95 ARG D O 1
ATOM 2795 N N . GLY D 1 77 ? 84.936 94.166 96.771 1.00 47.22 96 GLY D N 1
ATOM 2796 C CA . GLY D 1 77 ? 83.593 93.920 97.259 1.00 47.22 96 GLY D CA 1
ATOM 2797 C C . GLY D 1 77 ? 82.547 94.782 96.580 1.00 47.22 96 GLY D C 1
ATOM 2798 O O . GLY D 1 77 ? 82.600 94.987 95.362 1.00 47.22 96 GLY D O 1
ATOM 2799 N N . PHE D 1 78 ? 81.588 95.296 97.349 1.00 48.02 97 PHE D N 1
ATOM 2800 C CA . PHE D 1 78 ? 80.518 96.097 96.768 1.00 48.02 97 PHE D CA 1
ATOM 2801 C C . PHE D 1 78 ? 80.199 97.322 97.614 1.00 48.02 97 PHE D C 1
ATOM 2802 O O . PHE D 1 78 ? 80.198 97.260 98.846 1.00 48.02 97 PHE D O 1
ATOM 2810 N N . GLY D 1 79 ? 79.929 98.436 96.935 1.00 47.74 98 GLY D N 1
ATOM 2811 C CA . GLY D 1 79 ? 79.417 99.630 97.584 1.00 47.74 98 GLY D CA 1
ATOM 2812 C C . GLY D 1 79 ? 80.371 100.349 98.512 1.00 47.74 98 GLY D C 1
ATOM 2813 O O . GLY D 1 79 ? 79.926 101.147 99.340 1.00 47.74 98 GLY D O 1
ATOM 2814 N N . ASN D 1 80 ? 81.671 100.100 98.400 1.00 47.42 99 ASN D N 1
ATOM 2815 C CA . ASN D 1 80 ? 82.640 100.817 99.217 1.00 47.42 99 ASN D CA 1
ATOM 2816 C C . ASN D 1 80 ? 82.874 102.216 98.656 1.00 47.42 99 ASN D C 1
ATOM 2817 O O . ASN D 1 80 ? 82.803 102.440 97.445 1.00 47.42 99 ASN D O 1
ATOM 2822 N N . SER D 1 81 ? 83.156 103.162 99.548 1.00 45.99 100 SER D N 1
ATOM 2823 C CA . SER D 1 81 ? 83.369 104.552 99.167 1.00 45.99 100 SER D CA 1
ATOM 2824 C C . SER D 1 81 ? 84.670 105.058 99.769 1.00 45.99 100 SER D C 1
ATOM 2825 O O . SER D 1 81 ? 84.964 104.798 100.939 1.00 45.99 100 SER D O 1
ATOM 2828 N N . ALA D 1 82 ? 85.450 105.781 98.967 1.00 46.18 101 ALA D N 1
ATOM 2829 C CA . ALA D 1 82 ? 86.719 106.323 99.433 1.00 46.18 101 ALA D CA 1
ATOM 2830 C C . AL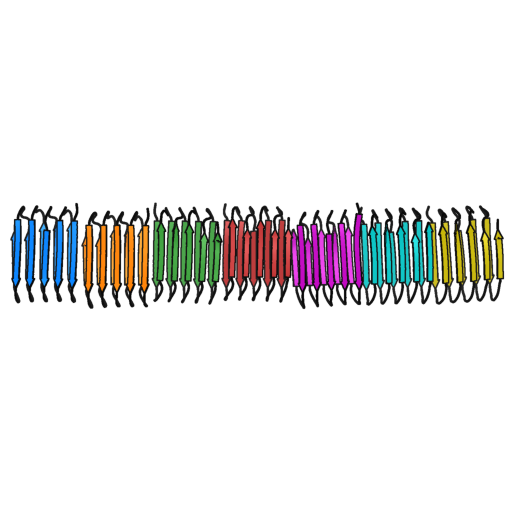A D 1 82 ? 86.931 107.724 98.884 1.00 46.18 101 ALA D C 1
ATOM 2831 O O . ALA D 1 82 ? 86.716 107.969 97.694 1.00 46.18 101 ALA D O 1
ATOM 2833 N N . THR D 1 83 ? 87.343 108.637 99.760 1.00 46.92 102 THR D N 1
ATOM 2834 C CA . THR D 1 83 ? 87.766 109.982 99.386 1.00 46.92 102 THR D CA 1
ATOM 2835 C C . THR D 1 83 ? 89.113 110.257 100.041 1.00 46.92 102 THR D C 1
ATOM 2836 O O . THR D 1 83 ? 89.209 110.315 101.273 1.00 46.92 102 THR D O 1
ATOM 2840 N N . LEU D 1 84 ? 90.143 110.438 99.217 1.00 47.89 103 LEU D N 1
ATOM 2841 C CA . LEU D 1 84 ? 91.520 110.564 99.676 1.00 47.89 103 LEU D CA 1
ATOM 2842 C C . LEU D 1 84 ? 92.111 111.857 99.138 1.00 47.89 103 LEU D C 1
ATOM 2843 O O . LEU D 1 84 ? 91.936 112.174 97.958 1.00 47.89 103 LEU D O 1
ATOM 2848 N N . ASP D 1 85 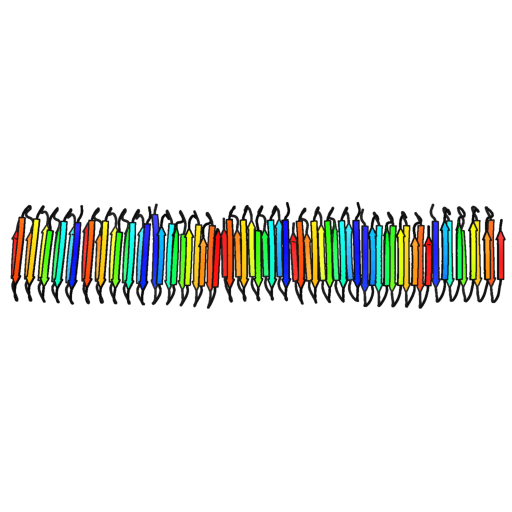? 92.793 112.609 100.001 1.00 49.28 104 ASP D N 1
ATOM 2849 C CA . ASP D 1 85 ? 93.449 113.851 99.602 1.00 49.28 104 ASP D CA 1
ATOM 2850 C C . ASP D 1 85 ? 94.824 113.917 100.248 1.00 49.28 104 ASP D C 1
ATOM 2851 O O . ASP D 1 85 ? 94.925 114.073 101.465 1.00 49.28 104 ASP D O 1
ATOM 2856 N N . GLN D 1 86 ? 95.878 113.835 99.439 1.00 50.30 105 GLN D N 1
ATOM 2857 C CA . GLN D 1 86 ? 97.260 113.903 99.917 1.00 50.30 105 GLN D CA 1
ATOM 2858 C C . GLN D 1 86 ? 97.882 115.163 99.324 1.00 50.30 105 GLN D C 1
ATOM 2859 O O . GLN D 1 86 ? 98.251 115.179 98.147 1.00 50.30 105 GLN D O 1
ATOM 2865 N N . TRP D 1 87 ? 98.018 116.210 100.139 1.00 50.44 106 TRP D N 1
ATOM 2866 C CA . TRP D 1 87 ? 98.391 117.531 99.648 1.00 50.44 106 TRP D CA 1
ATOM 2867 C C . TRP D 1 87 ? 99.515 118.136 100.478 1.00 50.44 106 TRP D C 1
ATOM 2868 O O . TRP D 1 87 ? 99.577 117.940 101.693 1.00 50.44 106 TRP D O 1
ATOM 2879 N N . ASN D 1 88 ? 100.404 118.867 99.802 1.00 50.61 107 ASN D N 1
ATOM 2880 C CA . ASN D 1 88 ? 101.465 119.692 100.382 1.00 50.61 107 ASN D CA 1
ATOM 2881 C C . ASN D 1 88 ? 102.566 118.878 101.068 1.00 50.61 107 ASN D C 1
ATOM 2882 O O . ASN D 1 88 ? 103.638 119.421 101.368 1.00 50.61 107 ASN D O 1
ATOM 2887 N N . GLY D 1 89 ? 102.378 117.571 101.243 1.00 50.35 108 GLY D N 1
ATOM 2888 C CA . GLY D 1 89 ? 103.372 116.765 101.920 1.00 50.35 108 GLY D CA 1
ATOM 2889 C C . GLY D 1 89 ? 104.521 116.347 101.017 1.00 50.35 108 GLY D C 1
ATOM 2890 O O . GLY D 1 89 ? 104.501 116.534 99.801 1.00 50.35 108 GLY D O 1
ATOM 2891 N N . LYS D 1 90 ? 105.561 115.794 101.643 1.00 49.32 109 LYS D N 1
ATOM 2892 C CA . LYS D 1 90 ? 106.667 115.169 100.930 1.00 49.32 109 LYS D CA 1
ATOM 2893 C C . LYS D 1 90 ? 107.056 113.870 101.620 1.00 49.32 109 LYS D C 1
ATOM 2894 O O . LYS D 1 90 ? 106.958 113.745 102.844 1.00 49.32 109 LYS D O 1
ATOM 2900 N N . ASN D 1 91 ? 107.502 112.902 100.813 1.00 48.82 110 ASN D N 1
ATOM 2901 C CA . ASN D 1 91 ? 107.887 111.572 101.293 1.00 48.82 110 ASN D CA 1
ATOM 2902 C C . ASN D 1 91 ? 106.764 110.944 102.118 1.00 48.82 110 ASN D C 1
ATOM 2903 O O . ASN D 1 91 ? 106.986 110.387 103.195 1.00 48.82 110 ASN D O 1
ATOM 2908 N N . SER D 1 92 ? 105.543 111.031 101.593 1.00 50.20 111 SER D N 1
ATOM 2909 C CA . SER D 1 92 ? 104.333 110.689 102.330 1.00 50.20 111 SER D CA 1
ATOM 2910 C C . SER D 1 92 ? 103.605 109.539 101.650 1.00 50.20 111 SER D C 1
ATOM 2911 O O . SER D 1 92 ? 103.640 109.413 100.424 1.00 50.20 111 SER D O 1
ATOM 2914 N N . GLU D 1 93 ? 102.957 108.688 102.444 1.00 50.24 112 GLU D N 1
ATOM 2915 C CA . GLU D 1 93 ? 102.358 107.465 101.924 1.00 50.24 112 GLU D CA 1
ATOM 2916 C C . GLU D 1 93 ? 100.903 107.324 102.351 1.00 50.24 112 GLU D C 1
ATOM 2917 O O . GLU D 1 93 ? 100.544 107.644 103.487 1.00 50.24 112 GLU D O 1
ATOM 2923 N N . MET D 1 94 ? 100.074 106.858 101.422 1.00 49.67 113 MET D N 1
ATOM 2924 C CA . MET D 1 94 ? 98.692 106.472 101.665 1.00 49.67 113 MET D CA 1
ATOM 2925 C C . MET D 1 94 ? 98.457 105.029 101.260 1.00 49.67 113 MET D C 1
ATOM 2926 O O . MET D 1 94 ? 98.785 104.638 100.136 1.00 49.67 113 MET D O 1
ATOM 2931 N N . THR D 1 95 ? 97.878 104.246 102.169 1.00 48.01 114 THR D N 1
ATOM 2932 C CA . THR D 1 95 ? 97.299 102.950 101.825 1.00 48.01 114 THR D CA 1
ATOM 2933 C C . THR D 1 95 ? 95.875 102.891 102.359 1.00 48.01 114 THR D C 1
ATOM 2934 O O . THR D 1 95 ? 95.646 103.162 103.540 1.00 48.01 114 THR D O 1
ATOM 2938 N N . VAL D 1 96 ? 94.921 102.568 101.487 1.00 46.39 115 VAL D N 1
ATOM 2939 C CA . VAL D 1 96 ? 93.534 102.335 101.875 1.00 46.39 115 VAL D CA 1
ATOM 2940 C C . VAL D 1 96 ? 93.110 101.005 101.280 1.00 46.39 115 VAL D C 1
ATOM 2941 O O . VAL D 1 96 ? 93.277 100.784 100.075 1.00 46.39 115 VAL D O 1
ATOM 2945 N N . LYS D 1 97 ? 92.607 100.109 102.121 1.00 46.05 116 LYS D N 1
ATOM 2946 C CA . LYS D 1 97 ? 92.170 98.787 101.690 1.00 46.05 116 LYS D CA 1
ATOM 2947 C C . LYS D 1 97 ? 90.803 98.501 102.293 1.00 46.05 116 LYS D C 1
ATOM 2948 O O . LYS D 1 97 ? 90.679 98.366 103.514 1.00 46.05 116 LYS D O 1
ATOM 2954 N N . GLN D 1 98 ? 89.785 98.396 101.443 1.00 46.72 117 GLN D N 1
ATOM 2955 C CA . GLN D 1 98 ? 88.410 98.200 101.894 1.00 46.72 117 GLN D CA 1
ATOM 2956 C C . GLN D 1 98 ? 87.899 96.870 101.360 1.00 46.72 117 GLN D C 1
ATOM 2957 O O . GLN D 1 98 ? 87.727 96.711 100.148 1.00 46.72 117 GLN D O 1
ATOM 2963 N N . PHE D 1 99 ? 87.622 95.933 102.263 1.00 46.75 118 PHE D N 1
ATOM 2964 C CA . PHE D 1 99 ? 87.194 94.585 101.917 1.00 46.75 118 PHE D CA 1
ATOM 2965 C C . PHE D 1 99 ? 85.774 94.380 102.428 1.00 46.75 118 PHE D C 1
ATOM 2966 O O . PHE D 1 99 ? 85.515 94.539 103.627 1.00 46.75 118 PHE D O 1
ATOM 2974 N N . GLY D 1 100 ? 84.863 94.022 101.528 1.00 47.33 119 GLY D N 1
ATOM 2975 C CA . GLY D 1 100 ? 83.490 93.775 101.924 1.00 47.33 119 GLY D CA 1
ATOM 2976 C C . GLY D 1 100 ? 82.466 94.716 101.321 1.00 47.33 119 GLY D C 1
ATOM 2977 O O . GLY D 1 100 ? 82.519 95.028 100.126 1.00 47.33 119 GLY D O 1
ATOM 2978 N N . GLY D 1 101 ? 81.513 95.163 102.135 1.00 47.90 120 GLY D N 1
ATOM 2979 C CA . GLY D 1 101 ? 80.413 95.947 101.611 1.00 47.90 120 GLY D CA 1
ATOM 2980 C C . GLY D 1 101 ? 80.090 97.239 102.334 1.00 47.90 120 GLY D C 1
ATOM 2981 O O . GLY D 1 101 ? 79.950 97.261 103.559 1.00 47.90 120 GLY D O 1
ATOM 2982 N N . GLY D 1 102 ? 79.955 98.324 101.578 1.00 48.08 121 GLY D N 1
ATOM 2983 C CA . GLY D 1 102 ? 79.468 99.569 102.140 1.00 48.08 121 GLY D CA 1
ATOM 2984 C C . GLY D 1 102 ? 80.397 100.253 103.119 1.00 48.08 121 GLY D C 1
ATOM 2985 O O . GLY D 1 102 ? 79.929 100.991 103.991 1.00 48.08 121 GLY D O 1
ATOM 2986 N N . ASN D 1 103 ? 81.702 100.029 103.004 1.00 47.88 122 ASN D N 1
ATOM 2987 C CA . ASN D 1 103 ? 82.658 100.673 103.893 1.00 47.88 122 ASN D CA 1
ATOM 2988 C C . ASN D 1 103 ? 82.940 102.092 103.418 1.00 47.88 122 ASN D C 1
ATOM 2989 O O . ASN D 1 103 ? 82.989 102.361 102.215 1.00 47.88 122 ASN D O 1
ATOM 2994 N N . GLY D 1 104 ? 83.127 103.002 104.370 1.00 46.64 123 GLY D N 1
ATOM 2995 C CA . GLY D 1 104 ? 83.407 104.385 104.034 1.00 46.64 123 GLY D CA 1
ATOM 2996 C C . GLY D 1 104 ? 84.745 104.872 104.553 1.00 46.64 123 GLY D C 1
ATOM 2997 O O . GLY D 1 104 ? 85.073 104.649 105.721 1.00 46.64 123 GLY D O 1
ATOM 2998 N N . ALA D 1 105 ? 85.536 105.523 103.701 1.00 46.49 124 ALA D N 1
ATOM 2999 C CA . ALA D 1 105 ? 86.828 106.068 104.103 1.00 46.49 124 ALA D CA 1
ATOM 3000 C C . ALA D 1 105 ? 86.985 107.493 103.592 1.00 46.49 124 ALA D C 1
ATOM 3001 O O . ALA D 1 105 ? 86.692 107.772 102.427 1.00 46.49 124 ALA D O 1
ATOM 3003 N N . ALA D 1 106 ? 87.433 108.391 104.468 1.00 47.05 125 ALA D N 1
ATOM 3004 C CA . ALA D 1 106 ? 87.764 109.766 104.107 1.00 47.05 125 ALA D CA 1
ATOM 3005 C C . ALA D 1 106 ? 89.054 110.153 104.815 1.00 47.05 125 ALA D C 1
ATOM 3006 O O . ALA D 1 106 ? 89.137 110.068 106.044 1.00 47.05 125 ALA D O 1
ATOM 3008 N N . VAL D 1 107 ? 90.068 110.556 104.052 1.00 48.19 126 VAL D N 1
ATOM 3009 C CA . VAL D 1 107 ? 91.376 110.877 104.623 1.00 48.19 126 VAL D CA 1
ATOM 3010 C C . VAL D 1 107 ? 91.957 112.121 103.961 1.00 48.19 126 VAL D C 1
ATOM 3011 O O . VAL D 1 107 ? 91.889 112.271 102.734 1.00 48.19 126 VAL D O 1
ATOM 3015 N N . ASP D 1 108 ? 92.509 113.014 104.779 1.00 50.22 127 ASP D N 1
ATOM 3016 C CA . ASP D 1 108 ? 93.374 114.094 104.327 1.00 50.22 127 ASP D CA 1
ATOM 3017 C C . ASP D 1 108 ? 94.744 113.946 104.976 1.00 50.22 127 ASP D C 1
ATOM 3018 O O . ASP D 1 108 ? 94.839 113.754 106.190 1.00 50.22 127 ASP D O 1
ATOM 3023 N N . GLN D 1 109 ? 95.796 114.032 104.163 1.00 50.55 128 GLN D N 1
ATOM 3024 C CA . GLN D 1 109 ? 97.181 113.870 104.603 1.00 50.55 128 GLN D CA 1
ATOM 3025 C C . GLN D 1 109 ? 98.005 115.039 104.077 1.00 50.55 128 GLN D C 1
ATOM 3026 O O . GLN D 1 109 ? 98.141 115.206 102.860 1.00 50.55 128 GLN D O 1
ATOM 3032 N N . THR D 1 110 ? 98.564 115.844 104.984 1.00 50.39 129 THR D N 1
ATOM 3033 C CA . THR D 1 110 ? 99.457 116.928 104.595 1.00 50.39 129 THR D CA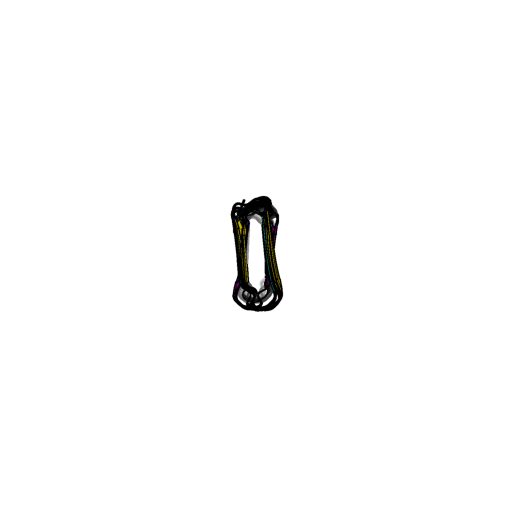 1
ATOM 3034 C C . THR D 1 110 ? 100.832 116.862 105.246 1.00 50.39 129 THR D C 1
ATOM 3035 O O . THR D 1 110 ? 101.716 117.635 104.857 1.00 50.39 129 THR D O 1
ATOM 3039 N N . ALA D 1 111 ? 101.034 115.984 106.225 1.00 51.22 130 ALA D N 1
ATOM 3040 C CA . ALA D 1 111 ? 102.318 115.894 106.906 1.00 51.22 130 ALA D CA 1
ATOM 3041 C C . ALA D 1 111 ? 103.394 115.347 105.975 1.00 51.22 130 ALA D C 1
ATOM 3042 O O . ALA D 1 111 ? 103.125 114.540 105.082 1.00 51.22 130 ALA D O 1
ATOM 3044 N N . SER D 1 112 ? 104.626 115.800 106.192 1.00 50.13 131 SER D N 1
ATOM 3045 C CA . SER D 1 112 ? 105.767 115.335 105.419 1.00 50.13 131 SER D CA 1
ATOM 3046 C C . SER D 1 112 ? 106.482 114.203 106.145 1.00 50.13 131 SER D C 1
ATOM 3047 O O . SER D 1 112 ? 106.457 114.114 107.376 1.00 50.13 131 SER D O 1
ATOM 3050 N N . ASN D 1 113 ? 107.123 113.333 105.362 1.00 49.36 132 ASN D N 1
ATOM 3051 C CA . ASN D 1 113 ? 107.810 112.155 105.892 1.00 49.36 132 ASN D CA 1
ATOM 3052 C C . ASN D 1 113 ? 106.856 111.306 106.727 1.00 49.36 132 ASN D C 1
ATOM 3053 O O . ASN D 1 113 ? 107.229 110.757 107.765 1.00 49.36 132 ASN D O 1
ATOM 3058 N N . SER D 1 114 ? 105.614 111.194 106.267 1.00 50.62 133 SER D N 1
ATOM 3059 C CA . SER D 1 114 ? 104.534 110.636 107.064 1.00 50.62 133 SER D CA 1
ATOM 3060 C C . SER D 1 114 ? 103.748 109.614 106.251 1.00 50.62 133 SER D C 1
ATOM 3061 O O . SER D 1 114 ? 103.799 109.595 105.022 1.00 50.62 133 SER D O 1
ATOM 3064 N N . SER D 1 115 ? 103.031 108.741 106.955 1.00 50.82 134 SER D N 1
ATOM 3065 C CA . SER D 1 115 ? 102.300 107.643 106.333 1.00 50.82 134 SER D CA 1
ATOM 3066 C C . SER D 1 115 ? 100.953 107.476 107.023 1.00 50.82 134 SER D C 1
ATOM 3067 O O . SER D 1 115 ? 100.854 107.669 108.238 1.00 50.82 134 SER D O 1
ATOM 3070 N N . VAL D 1 116 ? 99.915 107.158 106.246 1.00 50.16 135 VAL D N 1
ATOM 3071 C CA . VAL D 1 116 ? 98.592 106.832 106.774 1.00 50.16 135 VAL D CA 1
ATOM 3072 C C . VAL D 1 116 ? 98.125 105.509 106.166 1.00 50.16 135 VAL D C 1
ATOM 3073 O O . VAL D 1 116 ? 98.233 105.301 104.948 1.00 50.16 135 VAL D O 1
ATOM 3077 N N . ASN D 1 117 ? 97.610 104.618 107.016 1.00 48.50 136 ASN D N 1
ATOM 3078 C CA . ASN D 1 117 ? 97.089 103.321 106.596 1.00 48.50 136 ASN D CA 1
ATOM 3079 C C . ASN D 1 117 ? 95.675 103.163 107.135 1.00 48.50 136 ASN D C 1
ATOM 3080 O O . ASN D 1 117 ? 95.445 103.340 108.336 1.00 48.50 136 ASN D O 1
ATOM 3085 N N . VAL D 1 118 ? 94.730 102.858 106.250 1.00 46.27 137 VAL D N 1
ATOM 3086 C CA . VAL D 1 118 ? 93.359 102.534 106.626 1.00 46.27 137 VAL D CA 1
ATOM 3087 C C . VAL D 1 118 ? 93.027 101.166 106.046 1.00 46.27 137 VAL D C 1
ATOM 3088 O O . VAL D 1 118 ? 93.235 100.929 104.850 1.00 46.27 137 VAL D O 1
ATOM 3092 N N . THR D 1 119 ? 92.529 100.264 106.890 1.00 45.69 138 THR D N 1
ATOM 3093 C CA . THR D 1 119 ? 92.067 98.955 106.444 1.00 45.69 138 THR D CA 1
ATOM 3094 C C . THR D 1 119 ? 90.717 98.669 107.079 1.00 45.69 138 THR D C 1
ATOM 3095 O O . THR D 1 119 ? 90.605 98.628 108.307 1.00 45.69 138 THR D O 1
ATOM 3099 N N . GLN D 1 120 ? 89.702 98.458 106.251 1.00 46.89 139 GLN D N 1
ATOM 3100 C CA . GLN D 1 120 ? 88.356 98.172 106.724 1.00 46.89 139 GLN D CA 1
ATOM 3101 C C . GLN D 1 120 ? 87.943 96.802 106.215 1.00 46.89 139 GLN D C 1
ATOM 3102 O O . GLN D 1 120 ? 88.146 96.490 105.039 1.00 46.89 139 GLN D O 1
ATOM 3108 N N . CYS D 1 121 ? 87.400 95.976 107.102 1.00 47.33 140 CYS D N 1
ATOM 3109 C CA . CYS D 1 121 ? 86.914 94.651 106.746 1.00 47.33 140 CYS D CA 1
ATOM 3110 C C . CYS D 1 121 ? 85.488 94.484 107.246 1.00 47.33 140 CYS D C 1
ATOM 3111 O O . CYS D 1 121 ? 85.198 94.771 108.412 1.00 47.33 140 CYS D O 1
ATOM 3114 N N . GLY D 1 122 ? 84.603 94.019 106.370 1.00 47.49 141 GLY D N 1
ATOM 3115 C CA . GLY D 1 122 ? 83.234 93.762 106.776 1.00 47.49 141 GLY D CA 1
ATOM 3116 C C . GLY D 1 122 ? 82.206 94.649 106.105 1.00 47.49 141 GLY D C 1
ATOM 3117 O O . GLY D 1 122 ? 82.335 94.969 104.920 1.00 47.49 141 GLY D O 1
ATOM 3118 N N . PHE D 1 123 ? 81.171 95.042 106.845 1.00 48.20 142 PHE D N 1
ATOM 3119 C CA . PHE D 1 123 ? 80.062 95.816 106.302 1.00 48.20 142 PHE D CA 1
ATOM 3120 C C . PHE D 1 123 ? 79.847 97.081 107.122 1.00 48.20 142 PHE D C 1
ATOM 3121 O O . PHE D 1 123 ? 79.779 97.022 108.354 1.00 48.20 142 PHE D O 1
ATOM 3129 N N . GLY D 1 124 ? 79.724 98.215 106.436 1.00 48.35 143 GLY D N 1
ATOM 3130 C CA . GLY D 1 124 ? 79.348 99.450 107.096 1.00 48.35 143 GLY D CA 1
ATOM 3131 C C . GLY D 1 124 ? 80.416 100.115 107.932 1.00 48.35 143 GLY D C 1
ATOM 3132 O O . GLY D 1 124 ? 80.084 100.838 108.875 1.00 48.35 143 GLY D O 1
ATOM 3133 N N . ASN D 1 125 ? 81.691 99.890 107.629 1.00 48.35 144 ASN D N 1
ATOM 3134 C CA . ASN D 1 125 ? 82.760 100.553 108.364 1.00 48.35 144 ASN D CA 1
ATOM 3135 C C . ASN D 1 125 ? 82.851 102.028 107.982 1.00 48.35 144 ASN D C 1
ATOM 3136 O O . ASN D 1 125 ? 82.587 102.408 106.838 1.00 48.35 144 ASN D O 1
ATOM 3141 N N . ASN D 1 126 ? 83.223 102.863 108.954 1.00 46.61 145 ASN D N 1
ATOM 3142 C CA . ASN D 1 126 ? 83.500 104.277 108.727 1.00 46.61 145 ASN D CA 1
ATOM 3143 C C . ASN D 1 126 ? 84.875 104.607 109.286 1.00 46.61 145 ASN D C 1
ATOM 3144 O O . ASN D 1 126 ? 85.190 104.238 110.421 1.00 46.61 145 ASN D O 1
ATOM 3149 N N . ALA D 1 127 ? 85.696 105.281 108.485 1.00 46.63 146 ALA D N 1
ATOM 3150 C CA . ALA D 1 127 ? 87.022 105.710 108.907 1.00 46.63 146 ALA D CA 1
ATOM 3151 C C . ALA D 1 127 ? 87.323 107.079 108.319 1.00 46.63 146 ALA D C 1
ATOM 3152 O O . ALA D 1 127 ? 87.116 107.299 107.123 1.00 46.63 146 ALA D O 1
ATOM 3154 N N . THR D 1 128 ? 87.790 107.997 109.162 1.00 46.87 147 THR D N 1
ATOM 3155 C CA . THR D 1 128 ? 88.298 109.291 108.724 1.00 46.87 147 THR D CA 1
ATOM 3156 C C . THR D 1 128 ? 89.667 109.520 109.348 1.00 46.87 147 THR D C 1
ATOM 3157 O O . THR D 1 128 ? 89.831 109.376 110.561 1.00 46.87 147 THR D O 1
ATOM 3161 N N . ALA D 1 129 ? 90.643 109.887 108.527 1.00 48.61 148 ALA D N 1
ATOM 3162 C CA . ALA D 1 129 ? 92.003 110.104 109.008 1.00 48.61 148 ALA D CA 1
ATOM 3163 C C . ALA D 1 129 ? 92.495 111.471 108.557 1.00 48.61 148 ALA D C 1
ATOM 3164 O O . ALA D 1 129 ? 92.231 111.889 107.426 1.00 48.61 148 ALA D O 1
ATOM 3166 N N . HIS D 1 130 ? 93.185 112.173 109.455 1.00 50.91 149 HIS D N 1
ATOM 3167 C CA . HIS D 1 130 ? 93.660 113.526 109.199 1.00 50.91 149 HIS D CA 1
ATOM 3168 C C . HIS D 1 130 ? 95.087 113.668 109.704 1.00 50.91 149 HIS D C 1
ATOM 3169 O O . HIS D 1 130 ? 95.325 113.616 110.914 1.00 50.91 149 HIS D O 1
ATOM 3176 N N . GLN D 1 131 ? 96.021 113.924 108.793 1.00 51.74 150 GLN D N 1
ATOM 3177 C CA . GLN D 1 131 ? 97.435 114.007 109.136 1.00 51.74 150 GLN D CA 1
ATOM 3178 C C . GLN D 1 131 ? 97.967 115.343 108.650 1.00 51.74 150 GLN D C 1
ATOM 3179 O O . GLN D 1 131 ? 97.949 115.618 107.447 1.00 51.74 150 GLN D O 1
ATOM 3185 N N . TYR D 1 132 ? 98.438 116.165 109.582 1.00 51.47 151 TYR D N 1
ATOM 3186 C CA . TYR D 1 132 ? 98.864 117.522 109.263 1.00 51.47 151 TYR D CA 1
ATOM 3187 C C . TYR D 1 132 ? 100.350 117.746 109.521 1.00 51.47 151 TYR D C 1
ATOM 3188 O O . TYR D 1 132 ? 100.990 117.019 110.281 1.00 51.47 151 TYR D O 1
ATOM 3197 N N . PRO E 1 22 ? 103.321 121.192 133.554 1.00 56.56 41 PRO E N 1
ATOM 3198 C CA . PRO E 1 22 ? 103.138 119.999 132.724 1.00 56.56 41 PRO E CA 1
ATOM 3199 C C . PRO E 1 22 ? 102.221 118.949 133.317 1.00 56.56 41 PRO E C 1
ATOM 3200 O O . PRO E 1 22 ? 102.620 118.116 134.158 1.00 56.56 41 PRO E O 1
ATOM 3204 N N . ASN E 1 23 ? 100.965 118.996 132.874 1.00 57.70 42 ASN E N 1
ATOM 3205 C CA . ASN E 1 23 ? 99.897 118.164 133.418 1.00 57.70 42 ASN E CA 1
ATOM 3206 C C . ASN E 1 23 ? 99.571 117.031 132.462 1.00 57.70 42 ASN E C 1
ATOM 3207 O O . ASN E 1 23 ? 99.320 117.247 131.278 1.00 57.70 42 ASN E O 1
ATOM 3212 N N . SER E 1 24 ? 99.594 115.818 132.986 1.00 58.32 43 SER E N 1
ATOM 3213 C CA . SER E 1 24 ? 99.221 114.626 132.249 1.00 58.32 43 SER E CA 1
ATOM 3214 C C . SER E 1 24 ? 98.035 113.989 132.957 1.00 58.32 43 SER E C 1
ATOM 3215 O O . SER E 1 24 ? 98.053 113.849 134.186 1.00 58.32 43 SER E O 1
ATOM 3218 N N . GLU E 1 25 ? 96.990 113.656 132.199 1.00 56.58 44 GLU E N 1
ATOM 3219 C CA . GLU E 1 25 ? 95.791 113.036 132.744 1.00 56.58 44 GLU E CA 1
ATOM 3220 C C . GLU E 1 25 ? 95.431 111.806 131.935 1.00 56.58 44 GLU E C 1
ATOM 3221 O O . GLU E 1 25 ? 95.468 111.840 130.703 1.00 56.58 44 GLU E O 1
ATOM 3227 N N . LEU E 1 26 ? 95.099 110.723 132.630 1.00 54.09 45 LEU E N 1
ATOM 3228 C CA . LEU E 1 26 ? 94.530 109.539 132.009 1.00 54.09 45 LEU E CA 1
ATOM 3229 C C . LEU E 1 26 ? 93.309 109.164 132.845 1.00 54.09 45 LEU E C 1
ATOM 3230 O O . LEU E 1 26 ? 93.385 109.126 134.078 1.00 54.09 45 LEU E O 1
ATOM 3235 N N . ASN E 1 27 ? 92.186 108.923 132.177 1.00 52.64 46 ASN E N 1
ATOM 3236 C CA . ASN E 1 27 ? 90.887 108.772 132.813 1.00 52.64 46 ASN E CA 1
ATOM 3237 C C . ASN E 1 27 ? 90.253 107.477 132.337 1.00 52.64 46 ASN E C 1
ATOM 3238 O O . ASN E 1 27 ? 90.366 107.134 131.157 1.00 52.64 46 ASN E O 1
ATOM 3243 N N . ILE E 1 28 ? 89.592 106.760 133.245 1.00 50.58 47 ILE E N 1
ATOM 3244 C CA . ILE E 1 28 ? 88.803 105.578 132.905 1.00 50.58 47 ILE E CA 1
ATOM 3245 C C . ILE E 1 28 ? 87.437 105.689 133.566 1.00 50.58 47 ILE E C 1
ATOM 3246 O O . ILE E 1 28 ? 87.341 106.027 134.751 1.00 50.58 47 ILE E O 1
ATOM 3251 N N . TYR E 1 29 ? 86.387 105.460 132.778 1.00 50.83 48 TYR E N 1
ATOM 3252 C CA . TYR E 1 29 ? 85.000 105.444 133.223 1.00 50.83 48 TYR E CA 1
ATOM 3253 C C . TYR E 1 29 ? 84.371 104.149 132.721 1.00 50.83 48 TYR E C 1
ATOM 3254 O O . TYR E 1 29 ? 84.434 103.856 131.519 1.00 50.83 48 TYR E O 1
ATOM 3263 N N . GLN E 1 30 ? 83.766 103.373 133.621 1.00 51.02 49 GLN E N 1
ATOM 3264 C CA . GLN E 1 30 ? 82.988 102.204 133.219 1.00 51.02 49 GLN E CA 1
ATOM 3265 C C . GLN E 1 30 ? 81.564 102.316 133.737 1.00 51.02 49 GLN E C 1
ATOM 3266 O O . GLN E 1 30 ? 81.348 102.589 134.922 1.00 51.02 49 GLN E O 1
ATOM 3272 N N . TYR E 1 31 ? 80.598 102.084 132.850 1.00 52.29 50 TYR E N 1
ATOM 3273 C CA . TYR E 1 31 ? 79.188 102.028 133.210 1.00 52.29 50 TYR E CA 1
ATOM 3274 C C . TYR E 1 31 ? 78.648 100.703 132.696 1.00 52.29 50 TYR E C 1
ATOM 3275 O O . TYR E 1 31 ? 78.804 100.390 131.512 1.00 52.29 50 TYR E O 1
ATOM 3284 N N . GLY E 1 32 ? 78.038 99.917 133.578 1.00 52.33 51 GLY E N 1
ATOM 3285 C CA . GLY E 1 32 ? 77.562 98.608 133.178 1.00 52.33 51 GLY E CA 1
ATOM 3286 C C . GLY E 1 32 ? 78.383 97.483 133.771 1.00 52.33 51 GLY E C 1
ATOM 3287 O O . GLY E 1 32 ? 78.833 97.579 134.916 1.00 52.33 51 GLY E O 1
ATOM 3288 N N . GLY E 1 33 ? 78.591 96.414 133.008 1.00 52.00 52 GLY E N 1
ATOM 3289 C CA . GLY E 1 33 ? 79.257 95.253 133.570 1.00 52.00 52 GLY E CA 1
ATOM 3290 C C . GLY E 1 33 ? 80.158 94.468 132.639 1.00 52.00 52 GLY E C 1
ATOM 3291 O O . GLY E 1 33 ? 79.845 94.286 131.461 1.00 52.00 52 GLY E O 1
ATOM 3292 N N . GLY E 1 34 ? 81.271 93.967 133.172 1.00 51.45 53 GLY E N 1
ATOM 3293 C CA . GLY E 1 34 ? 82.189 93.145 132.407 1.00 51.45 53 GLY E CA 1
ATOM 3294 C C . GLY E 1 34 ? 83.167 93.888 131.529 1.00 51.45 53 GLY E C 1
ATOM 3295 O O . GLY E 1 34 ? 83.937 93.245 130.809 1.00 51.45 53 GLY E O 1
ATOM 3296 N N . ASN E 1 35 ? 83.179 95.216 131.573 1.00 51.32 54 ASN E N 1
ATOM 3297 C CA . ASN E 1 35 ? 84.126 95.989 130.783 1.00 51.32 54 ASN E CA 1
ATOM 3298 C C . ASN E 1 35 ? 85.511 95.924 131.414 1.00 51.32 54 ASN E C 1
ATOM 3299 O O . ASN E 1 35 ? 85.646 95.878 132.639 1.00 51.32 54 ASN E O 1
ATOM 3304 N N . SER E 1 36 ? 86.543 95.921 130.572 1.00 49.52 55 SER E N 1
ATOM 3305 C CA . SER E 1 36 ? 87.922 95.798 131.023 1.00 49.52 55 SER E CA 1
ATOM 3306 C C . SER E 1 36 ? 88.799 96.824 130.319 1.00 49.52 55 SER E C 1
ATOM 3307 O O . SER E 1 36 ? 88.671 97.042 129.110 1.00 49.52 55 SER E O 1
ATOM 3310 N N . ALA E 1 37 ? 89.700 97.445 131.078 1.00 48.67 56 ALA E N 1
ATOM 3311 C CA . ALA E 1 37 ? 90.555 98.495 130.544 1.00 48.67 56 ALA E CA 1
ATOM 3312 C C . ALA E 1 37 ? 91.971 98.352 131.078 1.00 48.67 56 ALA E C 1
ATOM 3313 O O . ALA E 1 37 ? 92.174 98.219 132.286 1.00 48.67 56 ALA E O 1
ATOM 3315 N N . LEU E 1 38 ? 92.940 98.365 130.171 1.00 48.64 57 LEU E N 1
ATOM 3316 C CA . LEU E 1 38 ? 94.354 98.509 130.487 1.00 48.64 57 LEU E CA 1
ATOM 3317 C C . LEU E 1 38 ? 94.857 99.814 129.891 1.00 48.64 57 LEU E C 1
ATOM 3318 O O . LEU E 1 38 ? 94.649 100.078 128.702 1.00 48.64 57 LEU E O 1
ATOM 3323 N N . ALA E 1 39 ? 95.511 100.629 130.712 1.00 49.80 58 ALA E N 1
ATOM 3324 C CA . ALA E 1 39 ? 95.961 101.941 130.277 1.00 49.80 58 ALA E CA 1
ATOM 3325 C C . ALA E 1 39 ? 97.408 102.152 130.698 1.00 49.80 58 ALA E C 1
ATOM 3326 O O . ALA E 1 39 ? 97.824 101.686 131.760 1.00 49.80 58 ALA E O 1
ATOM 3328 N N . LEU E 1 40 ? 98.184 102.805 129.834 1.00 52.37 59 LEU E N 1
ATOM 3329 C CA . LEU E 1 40 ? 99.580 103.130 130.102 1.00 52.37 59 LEU E CA 1
ATOM 3330 C C . LEU E 1 40 ? 99.882 104.515 129.553 1.00 52.37 59 LEU E C 1
ATOM 3331 O O . LEU E 1 40 ? 99.599 104.793 128.384 1.00 52.37 59 LEU E O 1
ATOM 3336 N N . GLN E 1 41 ? 100.423 105.391 130.396 1.00 54.72 60 GLN E N 1
ATOM 3337 C CA . GLN E 1 41 ? 100.898 106.703 129.970 1.00 54.72 60 GLN E CA 1
ATOM 3338 C C . GLN E 1 41 ? 102.273 106.959 130.572 1.00 54.72 60 GLN E C 1
ATOM 3339 O O . GLN E 1 41 ? 102.396 107.124 131.790 1.00 54.72 60 GLN E O 1
ATOM 3345 N N . THR E 1 42 ? 103.299 107.012 129.718 1.00 55.38 61 THR E N 1
ATOM 3346 C CA . THR E 1 42 ? 104.681 107.181 130.154 1.00 55.38 61 THR E CA 1
ATOM 3347 C C . THR E 1 42 ? 105.428 108.104 129.199 1.00 55.38 61 THR E C 1
ATOM 3348 O O . THR E 1 42 ? 105.201 108.071 127.986 1.00 55.38 61 THR E O 1
ATOM 3352 N N . ASP E 1 43 ? 106.310 108.939 129.758 1.00 55.92 62 ASP E N 1
ATOM 3353 C CA . ASP E 1 43 ? 107.071 109.938 128.998 1.00 55.92 62 ASP E CA 1
ATOM 3354 C C . ASP E 1 43 ? 106.155 110.861 128.205 1.00 55.92 62 ASP E C 1
ATOM 3355 O O . ASP E 1 43 ? 106.535 111.375 127.148 1.00 55.92 62 ASP E O 1
ATOM 3360 N N . CYS E 1 44 ? 104.943 111.068 128.700 1.00 55.78 63 CYS E N 1
ATOM 3361 C CA . CYS E 1 44 ? 103.857 111.635 127.911 1.00 55.78 63 CYS E CA 1
ATOM 3362 C C . CYS E 1 44 ? 103.424 112.934 128.586 1.00 55.78 63 CYS E C 1
ATOM 3363 O O . CYS E 1 44 ? 102.625 112.936 129.523 1.00 55.78 63 CYS E O 1
ATOM 3366 N N . ARG E 1 45 ? 103.984 114.046 128.120 1.00 56.19 64 ARG E N 1
ATOM 3367 C CA . ARG E 1 45 ? 103.765 115.333 128.765 1.00 56.19 64 ARG E CA 1
ATOM 3368 C C . ARG E 1 45 ? 102.612 116.093 128.126 1.00 56.19 64 ARG E C 1
ATOM 3369 O O . ARG E 1 45 ? 102.379 115.988 126.919 1.00 56.19 64 ARG E O 1
ATOM 3377 N N . ASN E 1 46 ? 101.905 116.877 128.949 1.00 56.45 65 ASN E N 1
ATOM 3378 C CA . ASN E 1 46 ? 100.810 117.750 128.506 1.00 56.45 65 ASN E CA 1
ATOM 3379 C C . ASN E 1 46 ? 99.798 116.985 127.660 1.00 56.45 65 ASN E C 1
ATOM 3380 O O . ASN E 1 46 ? 99.293 117.481 126.651 1.00 56.45 65 ASN E O 1
ATOM 3385 N N . SER E 1 47 ? 99.485 115.766 128.082 1.00 56.58 66 SER E N 1
ATOM 3386 C CA . SER E 1 47 ? 98.674 114.873 127.274 1.00 56.58 66 SER E CA 1
ATOM 3387 C C . SER E 1 47 ? 97.558 114.245 128.096 1.00 56.58 66 SER E C 1
ATOM 3388 O O . SER E 1 47 ? 97.709 113.981 129.292 1.00 56.58 66 SER E O 1
ATOM 3391 N N . ASP E 1 48 ? 96.434 114.001 127.425 1.00 56.00 67 ASP E N 1
ATOM 3392 C CA . ASP E 1 48 ? 95.241 113.422 128.024 1.00 56.00 67 ASP E CA 1
ATOM 3393 C C . ASP E 1 48 ? 94.905 112.125 127.305 1.00 56.00 67 ASP E C 1
ATOM 3394 O O . ASP E 1 48 ? 94.934 112.067 126.072 1.00 56.00 67 ASP E O 1
ATOM 3399 N N . LEU E 1 49 ? 94.607 111.090 128.078 1.00 53.03 68 LEU E N 1
ATOM 3400 C CA . LEU E 1 49 ? 94.099 109.821 127.568 1.00 53.03 68 LEU E CA 1
ATOM 3401 C C . LEU E 1 49 ? 92.789 109.569 128.305 1.00 53.03 68 LEU E C 1
ATOM 3402 O O . LEU E 1 49 ? 92.763 109.590 129.535 1.00 53.03 68 LEU E O 1
ATOM 3407 N N . THR E 1 50 ? 91.700 109.384 127.565 1.00 50.61 69 THR E N 1
ATOM 3408 C CA . THR E 1 50 ? 90.371 109.234 128.140 1.00 50.61 69 THR E CA 1
ATOM 3409 C C . THR E 1 50 ? 89.739 107.951 127.617 1.00 50.61 69 THR E C 1
ATOM 3410 O O . THR E 1 50 ? 89.771 107.681 126.410 1.00 50.61 69 THR E O 1
ATOM 3414 N N . ILE E 1 51 ? 89.191 107.153 128.526 1.00 49.53 70 ILE E N 1
ATOM 3415 C CA . ILE E 1 51 ? 88.645 105.845 128.204 1.00 49.53 70 ILE E CA 1
ATOM 3416 C C . ILE E 1 51 ? 87.262 105.785 128.833 1.00 49.53 70 ILE E C 1
ATOM 3417 O O . ILE E 1 51 ? 87.133 105.948 130.050 1.00 49.53 70 ILE E O 1
ATOM 3422 N N . THR E 1 52 ? 86.227 105.595 128.017 1.00 49.46 71 THR E N 1
ATOM 3423 C CA . THR E 1 52 ? 84.855 105.594 128.515 1.00 49.46 71 THR E CA 1
ATOM 3424 C C . THR E 1 52 ? 84.076 104.444 127.888 1.00 49.46 71 THR E C 1
ATOM 3425 O O . THR E 1 52 ? 83.905 104.405 126.665 1.00 49.46 71 THR E O 1
ATOM 3429 N N . GLN E 1 53 ? 83.594 103.514 128.716 1.00 50.10 72 GLN E N 1
ATOM 3430 C CA . GLN E 1 53 ? 82.846 102.362 128.218 1.00 50.10 72 GLN E CA 1
ATOM 3431 C C . GLN E 1 53 ? 81.454 102.332 128.836 1.00 50.10 72 GLN E C 1
ATOM 3432 O O . GLN E 1 53 ? 81.305 102.486 130.052 1.00 50.10 72 GLN E O 1
ATOM 3438 N N . HIS E 1 54 ? 80.447 102.145 127.990 1.00 51.91 73 HIS E N 1
ATOM 3439 C CA . HIS E 1 54 ? 79.055 101.980 128.378 1.00 51.91 73 HIS E CA 1
ATOM 3440 C C . HIS E 1 54 ? 78.599 100.608 127.901 1.00 51.91 73 HIS E C 1
ATOM 3441 O O . HIS E 1 54 ? 78.803 100.262 126.733 1.00 51.91 73 HIS E O 1
ATOM 3448 N N . GLY E 1 55 ? 78.010 99.819 128.796 1.00 51.91 74 GLY E N 1
ATOM 3449 C CA . GLY E 1 55 ? 77.494 98.525 128.392 1.00 51.91 74 GLY E CA 1
ATOM 3450 C C . GLY E 1 55 ? 78.239 97.349 128.987 1.00 51.91 74 GLY E C 1
ATOM 3451 O O . GLY E 1 55 ? 78.470 97.296 130.202 1.00 51.91 74 GLY E O 1
ATOM 3452 N N . GLY E 1 56 ? 78.630 96.400 128.139 1.00 51.43 75 GLY E N 1
ATOM 3453 C CA . GLY E 1 56 ? 79.223 95.179 128.649 1.00 51.43 75 GLY E CA 1
ATOM 3454 C C . GLY E 1 56 ? 80.268 94.498 127.790 1.00 51.43 75 GLY E C 1
ATOM 3455 O O . GLY E 1 56 ? 80.178 94.498 126.562 1.00 51.43 75 GLY E O 1
ATOM 3456 N N . GLY E 1 57 ? 81.269 93.905 128.436 1.00 50.90 76 GLY E N 1
ATOM 3457 C CA . GLY E 1 57 ? 82.252 93.110 127.727 1.00 50.90 76 GLY E CA 1
ATOM 3458 C C . GLY E 1 57 ? 83.187 93.886 126.831 1.00 50.90 76 GLY E C 1
ATOM 3459 O O . GLY E 1 57 ? 83.915 93.279 126.042 1.00 50.90 76 GLY E O 1
ATOM 3460 N N . ASN E 1 58 ? 83.197 95.212 126.931 1.00 50.93 77 ASN E N 1
ATOM 3461 C CA . ASN E 1 58 ? 84.091 96.023 126.118 1.00 50.93 77 ASN E CA 1
ATOM 3462 C C . ASN E 1 58 ? 85.511 95.929 126.657 1.00 50.93 77 ASN E C 1
ATOM 3463 O O . ASN E 1 58 ? 85.737 96.003 127.867 1.00 50.93 77 ASN E O 1
ATOM 3468 N N . GLY E 1 59 ? 86.467 95.769 125.757 1.00 49.18 78 GLY E N 1
ATOM 3469 C CA . GLY E 1 59 ? 87.867 95.625 126.128 1.00 49.18 78 GLY E CA 1
ATOM 3470 C C . GLY E 1 59 ? 88.704 96.730 125.515 1.00 49.18 78 GLY E C 1
ATOM 3471 O O . GLY E 1 59 ? 88.545 97.058 124.338 1.00 49.18 78 GLY E O 1
ATOM 3472 N N . ALA E 1 60 ? 89.594 97.301 126.320 1.00 47.90 79 ALA E N 1
ATOM 3473 C CA . ALA E 1 60 ? 90.457 98.373 125.843 1.00 47.90 79 ALA E CA 1
ATOM 3474 C C . ALA E 1 60 ? 91.873 98.156 126.347 1.00 47.90 79 ALA E C 1
ATOM 3475 O O . ALA E 1 60 ? 92.068 97.764 127.498 1.00 47.90 79 ALA E O 1
ATOM 3477 N N . ASP E 1 61 ? 92.853 98.383 125.476 1.00 47.54 80 ASP E N 1
ATOM 3478 C CA . ASP E 1 61 ? 94.263 98.401 125.853 1.00 47.54 80 ASP E CA 1
ATOM 3479 C C . ASP E 1 61 ? 94.932 99.573 125.156 1.00 47.54 80 ASP E C 1
ATOM 3480 O O . ASP E 1 61 ? 95.049 99.576 123.928 1.00 47.54 80 ASP E O 1
ATOM 3485 N N . VAL E 1 62 ? 95.382 100.558 125.929 1.00 48.35 81 VAL E N 1
ATOM 3486 C CA . VAL E 1 62 ? 95.797 101.842 125.373 1.00 48.35 81 VAL E CA 1
ATOM 3487 C C . VAL E 1 62 ? 97.158 102.230 125.938 1.00 48.35 81 VAL E C 1
ATOM 3488 O O . VAL E 1 62 ? 97.378 102.147 127.151 1.00 48.35 81 VAL E O 1
ATOM 3492 N N . GLY E 1 63 ? 98.074 102.615 125.053 1.00 51.41 82 GLY E N 1
ATOM 3493 C CA . GLY E 1 63 ? 99.364 103.173 125.430 1.00 51.41 82 GLY E CA 1
ATOM 3494 C C . GLY E 1 63 ? 99.550 104.549 124.811 1.00 51.41 82 GLY E C 1
ATOM 3495 O O . GLY E 1 63 ? 99.250 104.755 123.633 1.00 51.41 82 GLY E O 1
ATOM 3496 N N . GLN E 1 64 ? 100.034 105.490 125.623 1.00 53.75 83 GLN E N 1
ATOM 3497 C CA . GLN E 1 64 ? 100.289 106.855 125.176 1.00 53.75 83 GLN E CA 1
ATOM 3498 C C . GLN E 1 64 ? 101.626 107.333 125.722 1.00 53.75 83 GLN E C 1
ATOM 3499 O O . GLN E 1 64 ? 101.785 107.480 126.938 1.00 53.75 83 GLN E O 1
ATOM 3505 N N . GLY E 1 65 ? 102.572 107.601 124.827 1.00 54.26 84 GLY E N 1
ATOM 3506 C CA . GLY E 1 65 ? 103.841 108.191 125.200 1.00 54.26 84 GLY E CA 1
ATOM 3507 C C . GLY E 1 65 ? 104.200 109.385 124.340 1.00 54.26 84 GLY E C 1
ATOM 3508 O O . GLY E 1 65 ? 105.376 109.605 124.032 1.00 54.26 84 GLY E O 1
ATOM 3509 N N . SER E 1 66 ? 103.198 110.170 123.950 1.00 54.29 85 SER E N 1
ATOM 3510 C CA . SER E 1 66 ? 103.383 111.257 123.001 1.00 54.29 85 SER E CA 1
ATOM 3511 C C . SER E 1 66 ? 103.092 112.586 123.680 1.00 54.29 85 SER E C 1
ATOM 3512 O O . SER E 1 66 ? 102.093 112.724 124.392 1.00 54.29 85 SER E O 1
ATOM 3515 N N . ASP E 1 67 ? 103.961 113.565 123.450 1.00 55.28 86 ASP E N 1
ATOM 3516 C CA . ASP E 1 67 ? 103.832 114.851 124.115 1.00 55.28 86 ASP E CA 1
ATOM 3517 C C . ASP E 1 67 ? 102.749 115.697 123.456 1.00 55.28 86 ASP E C 1
ATOM 3518 O O . ASP E 1 67 ? 102.553 115.656 122.238 1.00 55.28 86 ASP E O 1
ATOM 3523 N N . ASP E 1 68 ? 102.045 116.469 124.288 1.00 55.34 87 ASP E N 1
ATOM 3524 C CA . ASP E 1 68 ? 100.992 117.381 123.835 1.00 55.34 87 ASP E CA 1
ATOM 3525 C C . ASP E 1 68 ? 99.964 116.666 122.962 1.00 55.34 87 ASP E C 1
ATOM 3526 O O . ASP E 1 68 ? 99.493 117.200 121.956 1.00 55.34 87 ASP E O 1
ATOM 3531 N N . SER E 1 69 ? 99.596 115.452 123.359 1.00 55.40 88 SER E N 1
ATOM 3532 C CA . SER E 1 69 ? 98.785 114.580 122.525 1.00 55.40 88 SER E CA 1
ATOM 3533 C C . SER E 1 69 ? 97.525 114.166 123.273 1.00 55.40 88 SER E C 1
ATOM 3534 O O . SER E 1 69 ? 97.420 114.326 124.489 1.00 55.40 88 SER E O 1
ATOM 3537 N N . SER E 1 70 ? 96.550 113.649 122.529 1.00 53.73 89 SER E N 1
ATOM 3538 C CA . SER E 1 70 ? 95.304 113.209 123.137 1.00 53.73 89 SER E CA 1
ATOM 3539 C C . SER E 1 70 ? 94.887 111.860 122.569 1.00 53.73 89 SER E C 1
ATOM 3540 O O . SER E 1 70 ? 95.041 111.593 121.377 1.00 53.73 89 SER E O 1
ATOM 3543 N N . ILE E 1 71 ? 94.371 111.010 123.453 1.00 51.40 90 ILE E N 1
ATOM 3544 C CA . ILE E 1 71 ? 93.667 109.782 123.095 1.00 51.40 90 ILE E CA 1
ATOM 3545 C C . ILE E 1 71 ? 92.289 109.838 123.730 1.00 51.40 90 ILE E C 1
ATOM 3546 O O . ILE E 1 71 ? 92.157 110.200 124.902 1.00 51.40 90 ILE E O 1
ATOM 3551 N N . ASP E 1 72 ? 91.265 109.536 122.945 1.00 48.70 91 ASP E N 1
ATOM 3552 C CA . ASP E 1 72 ? 89.906 109.361 123.444 1.00 48.70 91 ASP E CA 1
ATOM 3553 C C . ASP E 1 72 ? 89.335 108.095 122.828 1.00 48.70 91 ASP E C 1
ATOM 3554 O O . ASP E 1 72 ? 89.207 108.011 121.603 1.00 48.70 91 ASP E O 1
ATOM 3559 N N . LEU E 1 73 ? 88.990 107.115 123.655 1.00 47.99 92 LEU E N 1
ATOM 3560 C CA . LEU E 1 73 ? 88.230 105.968 123.179 1.00 47.99 92 LEU E CA 1
ATOM 3561 C C . LEU E 1 73 ? 86.900 105.934 123.919 1.00 47.99 92 LEU E C 1
ATOM 3562 O O . LEU E 1 73 ? 86.870 105.966 125.156 1.00 47.99 92 LEU E O 1
ATOM 3567 N N . THR E 1 74 ? 85.811 105.904 123.159 1.00 48.40 93 THR E N 1
ATOM 3568 C CA . THR E 1 74 ? 84.475 105.699 123.700 1.00 48.40 93 THR E CA 1
ATOM 3569 C C . THR E 1 74 ? 83.923 104.415 123.102 1.00 48.40 93 THR E C 1
ATOM 3570 O O . THR E 1 74 ? 83.847 104.281 121.877 1.00 48.40 93 THR E O 1
ATOM 3574 N N . GLN E 1 75 ? 83.568 103.468 123.960 1.00 49.76 94 GLN E N 1
ATOM 3575 C CA . GLN E 1 75 ? 82.918 102.231 123.549 1.00 49.76 94 GLN E CA 1
ATOM 3576 C C . GLN E 1 75 ? 81.524 102.220 124.151 1.00 49.76 94 GLN E C 1
ATOM 3577 O O . GLN E 1 75 ? 81.374 102.418 125.357 1.00 49.76 94 GLN E O 1
ATOM 3583 N N . ARG E 1 76 ? 80.510 102.035 123.313 1.00 51.32 95 ARG E N 1
ATOM 3584 C CA . ARG E 1 76 ? 79.120 101.974 123.752 1.00 51.32 95 ARG E CA 1
ATOM 3585 C C . ARG E 1 76 ? 78.478 100.744 123.127 1.00 51.32 95 ARG E C 1
ATOM 3586 O O . ARG E 1 76 ? 78.276 100.697 121.909 1.00 51.32 95 ARG E O 1
ATOM 3594 N N . GLY E 1 77 ? 78.152 99.758 123.957 1.00 51.64 96 GLY E N 1
ATOM 3595 C CA . GLY E 1 77 ? 77.546 98.535 123.474 1.00 51.64 96 GLY E CA 1
ATOM 3596 C C . GLY E 1 77 ? 78.106 97.297 124.142 1.00 51.64 96 GLY E C 1
ATOM 3597 O O . GLY E 1 77 ? 78.348 97.292 125.354 1.00 51.64 96 GLY E O 1
ATOM 3598 N N . PHE E 1 78 ? 78.319 96.241 123.362 1.00 51.63 97 PHE E N 1
ATOM 3599 C CA . PHE E 1 78 ? 78.811 94.984 123.907 1.00 51.63 97 PHE E CA 1
ATOM 3600 C C . PHE E 1 78 ? 79.901 94.383 123.029 1.00 51.63 97 PHE E C 1
ATOM 3601 O O . PHE E 1 78 ? 79.829 94.442 121.799 1.00 51.63 97 PHE E O 1
ATOM 3609 N N . GLY E 1 79 ? 80.914 93.810 123.678 1.00 50.76 98 GLY E N 1
ATOM 3610 C CA . GLY E 1 79 ? 81.948 93.059 122.989 1.00 50.76 98 GLY E CA 1
ATOM 3611 C C . GLY E 1 79 ? 82.865 93.862 122.096 1.00 50.76 98 GLY E C 1
ATOM 3612 O O . GLY E 1 79 ? 83.564 93.279 121.263 1.00 50.76 98 GLY E O 1
ATOM 3613 N N . ASN E 1 80 ? 82.900 95.182 122.248 1.00 50.57 99 ASN E N 1
ATOM 3614 C CA . ASN E 1 80 ? 83.817 95.999 121.467 1.00 50.57 99 ASN E CA 1
ATOM 3615 C C . ASN E 1 80 ? 85.239 95.831 121.987 1.00 50.57 99 ASN E C 1
ATOM 3616 O O . ASN E 1 80 ? 85.466 95.671 123.188 1.00 50.57 99 ASN E O 1
ATOM 3621 N N . SER E 1 81 ? 86.201 95.865 121.072 1.00 48.88 100 SER E N 1
ATOM 3622 C CA . SER E 1 81 ? 87.604 95.697 121.422 1.00 48.88 100 SER E CA 1
ATOM 3623 C C . SER E 1 81 ? 88.430 96.790 120.764 1.00 48.88 100 SER E C 1
ATOM 3624 O O . SER E 1 81 ? 88.242 97.095 119.583 1.00 48.88 100 SER E O 1
ATOM 3627 N N . ALA E 1 82 ? 89.340 97.383 121.532 1.00 47.70 101 ALA E N 1
ATOM 3628 C CA . ALA E 1 82 ? 90.203 98.429 121.002 1.00 47.70 101 ALA E CA 1
ATOM 3629 C C . ALA E 1 82 ? 91.609 98.286 121.560 1.00 47.70 101 ALA E C 1
ATOM 3630 O O . ALA E 1 82 ? 91.788 98.100 122.767 1.00 47.70 101 ALA E O 1
ATOM 3632 N N . THR E 1 83 ? 92.599 98.367 120.677 1.00 47.07 102 THR E N 1
ATOM 3633 C CA . THR E 1 83 ? 94.002 98.439 121.067 1.00 47.07 102 THR E CA 1
ATOM 3634 C C . THR E 1 83 ? 94.604 99.682 120.429 1.00 47.07 102 THR E C 1
ATOM 3635 O O . THR E 1 83 ? 94.745 99.750 119.203 1.00 47.07 102 THR E O 1
ATOM 3639 N N . LEU E 1 84 ? 94.979 100.647 121.262 1.00 48.48 103 LEU E N 1
ATOM 3640 C CA . LEU E 1 84 ? 95.383 101.972 120.816 1.00 48.48 103 LEU E CA 1
ATOM 3641 C C . LEU E 1 84 ? 96.806 102.227 121.281 1.00 48.48 103 LEU E C 1
ATOM 3642 O O . LEU E 1 84 ? 97.143 101.935 122.430 1.00 48.48 103 LEU E O 1
ATOM 3647 N N . ASP E 1 85 ? 97.645 102.746 120.390 1.00 51.12 104 ASP E N 1
ATOM 3648 C CA . ASP E 1 85 ? 99.036 103.042 120.717 1.00 51.12 104 ASP E CA 1
ATOM 3649 C C . ASP E 1 85 ? 99.409 104.361 120.056 1.00 51.12 104 ASP E C 1
ATOM 3650 O O . ASP E 1 85 ? 99.303 104.491 118.836 1.00 51.12 104 ASP E O 1
ATOM 3655 N N . GLN E 1 86 ? 99.813 105.345 120.856 1.00 53.00 105 GLN E N 1
ATOM 3656 C CA . GLN E 1 86 ? 100.281 106.638 120.353 1.00 53.00 105 GLN E CA 1
ATOM 3657 C C . GLN E 1 86 ? 101.651 106.918 120.963 1.00 53.00 105 GLN E C 1
ATOM 3658 O O . GLN E 1 86 ? 101.741 107.350 122.114 1.00 53.00 105 GLN E O 1
ATOM 3664 N N . TRP E 1 87 ? 102.709 106.710 120.185 1.00 52.96 106 TRP E N 1
ATOM 3665 C CA . TRP E 1 87 ? 104.076 106.785 120.679 1.00 52.96 106 TRP E CA 1
ATOM 3666 C C . TRP E 1 87 ? 104.905 107.734 119.826 1.00 52.96 106 TRP E C 1
ATOM 3667 O O . TRP E 1 87 ? 104.755 107.774 118.601 1.00 52.96 106 TRP E O 1
ATOM 3678 N N . ASN E 1 88 ? 105.769 108.505 120.490 1.00 52.81 107 ASN E N 1
ATOM 3679 C CA . ASN E 1 88 ? 106.795 109.330 119.854 1.00 52.81 107 ASN E CA 1
ATOM 3680 C C . ASN E 1 88 ? 106.229 110.476 119.020 1.00 52.81 107 ASN E C 1
ATOM 3681 O O . ASN E 1 88 ? 106.986 111.184 118.347 1.00 52.81 107 ASN E O 1
ATOM 3686 N N . GLY E 1 89 ? 104.909 110.667 119.043 1.00 53.05 108 GLY E N 1
ATOM 3687 C CA . GLY E 1 89 ? 104.310 111.793 118.360 1.00 53.05 108 GLY E CA 1
ATOM 3688 C C . GLY E 1 89 ? 104.257 113.038 119.226 1.00 53.05 108 GLY E C 1
ATOM 3689 O O . GLY E 1 89 ? 104.477 113.005 120.436 1.00 53.05 108 GLY E O 1
ATOM 3690 N N . LYS E 1 90 ? 103.977 114.169 118.580 1.00 52.94 109 LYS E N 1
ATOM 3691 C CA . LYS E 1 90 ? 103.722 115.419 119.280 1.00 52.94 109 LYS E CA 1
ATOM 3692 C C . LYS E 1 90 ? 102.555 116.145 118.628 1.00 52.94 109 LYS E C 1
ATOM 3693 O O . LYS E 1 90 ? 102.407 116.140 117.403 1.00 52.94 109 LYS E O 1
ATOM 3699 N N . ASN E 1 91 ? 101.733 116.780 119.466 1.00 53.54 110 ASN E N 1
ATOM 3700 C CA . ASN E 1 91 ? 100.557 117.523 119.012 1.00 53.54 110 ASN E CA 1
ATOM 3701 C C . ASN E 1 91 ? 99.643 116.640 118.161 1.00 53.54 110 ASN E C 1
ATOM 3702 O O . ASN E 1 91 ? 99.143 117.051 117.113 1.00 53.54 110 ASN E O 1
ATOM 3707 N N . SER E 1 92 ? 99.415 115.416 118.633 1.00 54.04 111 SER E N 1
ATOM 3708 C CA . SER E 1 92 ? 98.689 114.401 117.883 1.00 54.04 111 SER E CA 1
ATOM 3709 C C . SER E 1 92 ? 97.415 114.007 118.619 1.00 54.04 111 SER E C 1
ATOM 3710 O O . SER E 1 92 ? 97.400 113.920 119.849 1.00 54.04 111 SER E O 1
ATOM 3713 N N . GLU E 1 93 ? 96.347 113.767 117.862 1.00 52.59 112 GLU E N 1
ATOM 3714 C CA . GLU E 1 93 ? 95.045 113.422 118.419 1.00 52.59 112 GLU E CA 1
ATOM 3715 C C . GLU E 1 93 ? 94.562 112.098 117.845 1.00 52.59 112 GLU E C 1
ATOM 3716 O O . GLU E 1 93 ? 94.642 111.880 116.635 1.00 52.59 112 GLU E O 1
ATOM 3722 N N . MET E 1 94 ? 94.078 111.215 118.715 1.00 50.45 113 MET E N 1
ATOM 3723 C CA . MET E 1 94 ? 93.495 109.939 118.318 1.00 50.45 113 MET E CA 1
ATOM 3724 C C . MET E 1 94 ? 92.132 109.797 118.982 1.00 50.45 113 MET E C 1
ATOM 3725 O O . MET E 1 94 ? 92.019 109.936 120.204 1.00 50.45 113 MET E O 1
ATOM 3730 N N . THR E 1 95 ? 91.102 109.547 118.177 1.00 48.05 114 THR E N 1
ATOM 3731 C CA . THR E 1 95 ? 89.739 109.348 118.653 1.00 48.05 114 THR E CA 1
ATOM 3732 C C . THR E 1 95 ? 89.192 108.062 118.048 1.00 48.05 114 THR E C 1
ATOM 3733 O O . THR E 1 95 ? 89.213 107.891 116.825 1.00 48.05 114 THR E O 1
ATOM 3737 N N . VAL E 1 96 ? 88.717 107.160 118.900 1.00 47.13 115 VAL E N 1
ATOM 3738 C CA . VAL E 1 96 ? 88.089 105.919 118.466 1.00 47.13 115 VAL E CA 1
ATOM 3739 C C . VAL E 1 96 ? 86.740 105.817 119.160 1.00 47.13 115 VAL E C 1
ATOM 3740 O O . VAL E 1 96 ? 86.656 105.954 120.385 1.00 47.13 115 VAL E O 1
ATOM 3744 N N . LYS E 1 97 ? 85.687 105.611 118.378 1.00 47.79 116 LYS E N 1
ATOM 3745 C CA . LYS E 1 97 ? 84.330 105.485 118.887 1.00 47.79 116 LYS E CA 1
ATOM 3746 C C . LYS E 1 97 ? 83.741 104.201 118.324 1.00 47.79 116 LYS E C 1
ATOM 3747 O O . LYS E 1 97 ? 83.682 104.033 117.102 1.00 47.79 116 LYS E O 1
ATOM 3753 N N . GLN E 1 98 ? 83.332 103.293 119.205 1.00 49.39 117 GLN E N 1
ATOM 3754 C CA . GLN E 1 98 ? 82.777 102.005 118.799 1.00 49.39 117 GLN E CA 1
ATOM 3755 C C . GLN E 1 98 ? 81.355 101.889 119.331 1.00 49.39 117 GLN E C 1
ATOM 3756 O O . GLN E 1 98 ? 81.156 101.751 120.541 1.00 49.39 117 GLN E O 1
ATOM 3762 N N . PHE E 1 99 ? 80.374 101.901 118.431 1.00 50.29 118 PHE E N 1
ATOM 3763 C CA . PHE E 1 99 ? 78.965 101.816 118.789 1.00 50.29 118 PHE E CA 1
ATOM 3764 C C . PHE E 1 99 ? 78.412 100.486 118.293 1.00 50.29 118 PHE E C 1
ATOM 3765 O O . PHE E 1 99 ? 78.503 100.176 117.098 1.00 50.29 118 PHE E O 1
ATOM 3773 N N . GLY E 1 100 ? 77.836 99.708 119.205 1.00 51.52 119 GLY E N 1
ATOM 3774 C CA . GLY E 1 100 ? 77.221 98.453 118.827 1.00 51.52 119 GLY E CA 1
ATOM 3775 C C . GLY E 1 100 ? 77.876 97.223 119.420 1.00 51.52 119 GLY E C 1
ATOM 3776 O O . GLY E 1 100 ? 78.237 97.203 120.601 1.00 51.52 119 GLY E O 1
ATOM 3777 N N . GLY E 1 101 ? 78.026 96.183 118.605 1.00 51.07 120 GLY E N 1
ATOM 3778 C CA . GLY E 1 101 ? 78.504 94.911 119.104 1.00 51.07 120 GLY E CA 1
ATOM 3779 C C . GLY E 1 101 ? 79.666 94.304 118.344 1.00 51.07 120 GLY E C 1
ATOM 3780 O O . GLY E 1 101 ? 79.652 94.240 117.113 1.00 51.07 120 GLY E O 1
ATOM 3781 N N . GLY E 1 102 ? 80.683 93.855 119.074 1.00 50.33 121 GLY E N 1
ATOM 3782 C CA . GLY E 1 102 ? 81.771 93.106 118.472 1.00 50.33 121 GLY E CA 1
ATOM 3783 C C . GLY E 1 102 ? 82.665 93.890 117.538 1.00 50.33 121 GLY E C 1
ATOM 3784 O O . GLY E 1 102 ? 83.327 93.292 116.684 1.00 50.33 121 GLY E O 1
ATOM 3785 N N . ASN E 1 103 ? 82.716 95.211 117.681 1.00 50.37 122 ASN E N 1
ATOM 3786 C CA . ASN E 1 103 ? 83.560 96.029 116.822 1.00 50.37 122 ASN E CA 1
ATOM 3787 C C . ASN E 1 103 ? 85.018 95.897 117.243 1.00 50.37 122 ASN E C 1
ATOM 3788 O O . ASN E 1 103 ? 85.334 95.865 118.435 1.00 50.37 122 ASN E O 1
ATOM 3793 N N . GLY E 1 104 ? 85.907 95.818 116.258 1.00 48.95 123 GLY E N 1
ATOM 3794 C CA . GLY E 1 104 ? 87.323 95.690 116.544 1.00 48.95 123 GLY E CA 1
ATOM 3795 C C . GLY E 1 104 ? 88.131 96.835 115.975 1.00 48.95 123 GLY E C 1
ATOM 3796 O O . GLY E 1 104 ? 87.958 97.190 114.807 1.00 48.95 123 GLY E O 1
ATOM 3797 N N . ALA E 1 105 ? 88.998 97.442 116.783 1.00 47.61 124 ALA E N 1
ATOM 3798 C CA . ALA E 1 105 ? 89.833 98.543 116.320 1.00 47.61 124 ALA E CA 1
ATOM 3799 C C . ALA E 1 105 ? 91.258 98.372 116.822 1.00 47.61 124 ALA E C 1
ATOM 3800 O O . ALA E 1 105 ? 91.476 98.063 117.997 1.00 47.61 124 ALA E O 1
ATOM 3802 N N . ALA E 1 106 ? 92.221 98.567 115.926 1.00 47.04 125 ALA E N 1
ATOM 3803 C CA . ALA E 1 106 ? 93.634 98.615 116.290 1.00 47.04 125 ALA E CA 1
ATOM 3804 C C . ALA E 1 106 ? 94.252 99.847 115.648 1.00 47.04 125 ALA E C 1
ATOM 3805 O O . ALA E 1 106 ? 94.230 99.981 114.422 1.00 47.04 125 ALA E O 1
ATOM 3807 N N . VAL E 1 107 ? 94.813 100.737 116.464 1.00 48.41 126 VAL E N 1
ATOM 3808 C CA . VAL E 1 107 ? 95.296 102.031 115.988 1.00 48.41 126 VAL E CA 1
ATOM 3809 C C . VAL E 1 107 ? 96.731 102.243 116.451 1.00 48.41 126 VAL E C 1
ATOM 3810 O O . VAL E 1 107 ? 97.033 102.091 117.640 1.00 48.41 126 VAL E O 1
ATOM 3814 N N . ASP E 1 108 ? 97.610 102.584 115.510 1.00 50.57 127 ASP E N 1
ATOM 3815 C CA . ASP E 1 108 ? 98.994 102.949 115.792 1.00 50.57 127 ASP E CA 1
ATOM 3816 C C . ASP E 1 108 ? 99.272 104.364 115.295 1.00 50.57 127 ASP E C 1
ATOM 3817 O O . ASP E 1 108 ? 98.910 104.717 114.165 1.00 50.57 127 ASP E O 1
ATOM 3822 N N . GLN E 1 109 ? 99.913 105.165 116.148 1.00 52.10 128 GLN E N 1
ATOM 3823 C CA . GLN E 1 109 ? 100.139 106.592 115.931 1.00 52.10 128 GLN E CA 1
ATOM 3824 C C . GLN E 1 109 ? 101.550 106.998 116.327 1.00 52.10 128 GLN E C 1
ATOM 3825 O O . GLN E 1 109 ? 101.852 107.099 117.517 1.00 52.10 128 GLN E O 1
ATOM 3831 N N . THR E 1 110 ? 102.392 107.303 115.341 1.00 51.45 129 THR E N 1
ATOM 3832 C CA . THR E 1 110 ? 103.705 107.871 115.618 1.00 51.45 129 THR E CA 1
ATOM 3833 C C . THR E 1 110 ? 103.908 109.261 115.032 1.00 51.45 129 THR E C 1
ATOM 3834 O O . THR E 1 110 ? 104.866 109.939 115.421 1.00 51.45 129 THR E O 1
ATOM 3838 N N . ALA E 1 111 ? 103.049 109.699 114.115 1.00 52.30 130 ALA E N 1
ATOM 3839 C CA . ALA E 1 111 ? 103.216 110.995 113.474 1.00 52.30 130 ALA E CA 1
ATOM 3840 C C . ALA E 1 111 ? 102.987 112.131 114.466 1.00 52.30 130 ALA E C 1
ATOM 3841 O O . ALA E 1 111 ? 102.261 111.990 115.453 1.00 52.30 130 ALA E O 1
ATOM 3843 N N . SER E 1 112 ? 103.639 113.260 114.205 1.00 52.91 131 SER E N 1
ATOM 3844 C CA . SER E 1 112 ? 103.389 114.484 114.950 1.00 52.91 131 SER E CA 1
ATOM 3845 C C . SER E 1 112 ? 102.412 115.372 114.189 1.00 52.91 131 SER E C 1
ATOM 3846 O O . SER E 1 112 ? 102.315 115.310 112.959 1.00 52.91 131 SER E O 1
ATOM 3849 N N . ASN E 1 113 ? 101.678 116.195 114.941 1.00 52.71 132 ASN E N 1
ATOM 3850 C CA . ASN E 1 113 ? 100.697 117.121 114.373 1.00 52.71 132 ASN E CA 1
ATOM 3851 C C . ASN E 1 113 ? 99.679 116.387 113.498 1.00 52.71 132 ASN E C 1
ATOM 3852 O O . ASN E 1 113 ? 99.334 116.844 112.408 1.00 52.71 132 ASN E O 1
ATOM 3857 N N . SER E 1 114 ? 99.191 115.240 113.971 1.00 52.76 133 SER E N 1
ATOM 3858 C CA . SER E 1 114 ? 98.314 114.389 113.174 1.00 52.76 133 SER E CA 1
ATOM 3859 C C . SER E 1 114 ? 97.130 113.899 114.000 1.00 52.76 133 SER E C 1
ATOM 3860 O O . SER E 1 114 ? 97.138 113.957 115.231 1.00 52.76 133 SER E O 1
ATOM 3863 N N . SER E 1 115 ? 96.098 113.415 113.304 1.00 51.01 134 SER E N 1
ATOM 3864 C CA . SER E 1 115 ? 94.890 112.912 113.950 1.00 51.01 134 SER E CA 1
ATOM 3865 C C . SER E 1 115 ? 94.430 111.614 113.295 1.00 51.01 134 SER E C 1
ATOM 3866 O O . SER E 1 115 ? 94.435 111.489 112.067 1.00 51.01 134 SER E O 1
ATOM 3869 N N . VAL E 1 116 ? 94.037 110.654 114.127 1.00 49.07 135 VAL E N 1
ATOM 3870 C CA . VAL E 1 116 ? 93.374 109.426 113.703 1.00 49.07 135 VAL E CA 1
ATOM 3871 C C . VAL E 1 116 ? 91.956 109.462 114.248 1.00 49.07 135 VAL E C 1
ATOM 3872 O O . VAL E 1 116 ? 91.754 109.788 115.420 1.00 49.07 135 VAL E O 1
ATOM 3876 N N . ASN E 1 117 ? 90.976 109.147 113.404 1.00 47.52 136 ASN E N 1
ATOM 3877 C CA . ASN E 1 117 ? 89.594 109.013 113.851 1.00 47.52 136 ASN E CA 1
ATOM 3878 C C . ASN E 1 117 ? 89.013 107.719 113.306 1.00 47.52 136 ASN E C 1
ATOM 3879 O O . ASN E 1 117 ? 88.915 107.541 112.089 1.00 47.52 136 ASN E O 1
ATOM 3884 N N . VAL E 1 118 ? 88.618 106.822 114.197 1.00 46.86 137 VAL E N 1
ATOM 3885 C CA . VAL E 1 118 ? 87.922 105.605 113.810 1.00 46.86 137 VAL E CA 1
ATOM 3886 C C . VAL E 1 118 ? 86.536 105.680 114.418 1.00 46.86 137 VAL E C 1
ATOM 3887 O O . VAL E 1 118 ? 86.395 105.956 115.614 1.00 46.86 137 VAL E O 1
ATOM 3891 N N . THR E 1 119 ? 85.515 105.480 113.594 1.00 47.05 138 THR E N 1
ATOM 3892 C CA . THR E 1 119 ? 84.140 105.423 114.068 1.00 47.05 138 THR E CA 1
ATOM 3893 C C . THR E 1 119 ? 83.506 104.164 113.505 1.00 47.05 138 THR E C 1
ATOM 3894 O O . THR E 1 119 ? 83.265 104.075 112.297 1.00 47.05 138 THR E O 1
ATOM 3898 N N . GLN E 1 120 ? 83.217 103.203 114.374 1.00 48.83 139 GLN E N 1
ATOM 3899 C CA . GLN E 1 120 ? 82.618 101.944 113.965 1.00 48.83 139 GLN E CA 1
ATOM 3900 C C . GLN E 1 120 ? 81.186 101.913 114.462 1.00 48.83 139 GLN E C 1
ATOM 3901 O O . GLN E 1 120 ? 80.925 102.220 115.628 1.00 48.83 139 GLN E O 1
ATOM 3907 N N . CYS E 1 121 ? 80.263 101.580 113.570 1.00 50.26 140 CYS E N 1
ATOM 3908 C CA . CYS E 1 121 ? 78.852 101.474 113.903 1.00 50.26 140 CYS E CA 1
ATOM 3909 C C . CYS E 1 121 ? 78.342 100.108 113.475 1.00 50.26 140 CYS E C 1
ATOM 3910 O O . CYS E 1 121 ? 78.593 99.671 112.346 1.00 50.26 140 CYS E O 1
ATOM 3913 N N . GLY E 1 122 ? 77.645 99.432 114.381 1.00 51.32 141 GLY E N 1
ATOM 3914 C CA . GLY E 1 122 ? 76.998 98.189 114.018 1.00 51.32 141 GLY E CA 1
ATOM 3915 C C . GLY E 1 122 ? 77.607 96.969 114.667 1.00 51.32 141 GLY E C 1
ATOM 3916 O O . GLY E 1 122 ? 78.011 97.012 115.832 1.00 51.32 141 GLY E O 1
ATOM 3917 N N . PHE E 1 123 ? 77.673 95.869 113.921 1.00 51.45 142 PHE E N 1
ATOM 3918 C CA . PHE E 1 123 ? 78.120 94.585 114.442 1.00 51.45 142 PHE E CA 1
ATOM 3919 C C . PHE E 1 123 ? 79.251 94.034 113.585 1.00 51.45 142 PHE E C 1
ATOM 3920 O O . PHE E 1 123 ? 79.178 94.072 112.352 1.00 51.45 142 PHE E O 1
ATOM 3928 N N . GLY E 1 124 ? 80.293 93.526 114.241 1.00 50.30 143 GLY E N 1
ATOM 3929 C CA . GLY E 1 124 ? 81.355 92.828 113.544 1.00 50.30 143 GLY E CA 1
ATOM 3930 C C . GLY E 1 124 ? 82.267 93.694 112.710 1.00 50.30 143 GLY E C 1
ATOM 3931 O O . GLY E 1 124 ? 82.968 93.176 111.837 1.00 50.30 143 GLY E O 1
ATOM 3932 N N . ASN E 1 125 ? 82.286 95.001 112.954 1.00 49.83 144 ASN E N 1
ATOM 3933 C CA . ASN E 1 125 ? 83.168 95.889 112.211 1.00 49.83 144 ASN E CA 1
ATOM 3934 C C . ASN E 1 125 ? 84.621 95.667 112.618 1.00 49.83 144 ASN E C 1
ATOM 3935 O O . ASN E 1 125 ? 84.926 95.426 113.790 1.00 49.83 144 ASN E O 1
ATOM 3940 N N . ASN E 1 126 ? 85.520 95.735 111.638 1.00 47.95 145 ASN E N 1
ATOM 3941 C CA . ASN E 1 126 ? 86.956 95.646 111.876 1.00 47.95 145 ASN E CA 1
ATOM 3942 C C . ASN E 1 126 ? 87.644 96.838 111.233 1.00 47.95 145 ASN E C 1
ATOM 3943 O O . ASN E 1 126 ? 87.373 97.163 110.074 1.00 47.95 145 ASN E O 1
ATOM 3948 N N . ALA E 1 127 ? 88.522 97.493 111.987 1.00 47.28 146 ALA E N 1
ATOM 3949 C CA . ALA E 1 127 ? 89.296 98.613 111.475 1.00 47.28 146 ALA E CA 1
ATOM 3950 C C . ALA E 1 127 ? 90.682 98.614 112.099 1.00 47.28 146 ALA E C 1
ATOM 3951 O O . ALA E 1 127 ? 90.825 98.537 113.325 1.00 47.28 146 ALA E O 1
ATOM 3953 N N . THR E 1 128 ? 91.698 98.699 111.251 1.00 46.52 147 THR E N 1
ATOM 3954 C CA . THR E 1 128 ? 93.064 98.948 111.678 1.00 46.52 147 THR E CA 1
ATOM 3955 C C . THR E 1 128 ? 93.550 100.215 110.997 1.00 46.52 147 THR E C 1
ATOM 3956 O O . THR E 1 128 ? 93.458 100.342 109.773 1.00 46.52 147 THR E O 1
ATOM 3960 N N . ALA E 1 129 ? 94.051 101.152 111.790 1.00 48.30 148 ALA E N 1
ATOM 3961 C CA . ALA E 1 129 ? 94.591 102.399 111.277 1.00 48.30 148 ALA E CA 1
ATOM 3962 C C . ALA E 1 129 ? 96.031 102.524 111.738 1.00 48.30 148 ALA E C 1
ATOM 3963 O O . ALA E 1 129 ? 96.320 102.370 112.927 1.00 48.30 148 ALA E O 1
ATOM 3965 N N . HIS E 1 130 ? 96.928 102.792 110.796 1.00 49.62 149 HIS E N 1
ATOM 3966 C CA . HIS E 1 130 ? 98.337 102.989 111.095 1.00 49.62 149 HIS E CA 1
ATOM 3967 C C . HIS E 1 130 ? 98.750 104.311 110.477 1.00 49.62 149 HIS E C 1
ATOM 3968 O O . HIS E 1 130 ? 98.625 104.491 109.262 1.00 49.62 149 HIS E O 1
ATOM 3975 N N . GLN E 1 131 ? 99.245 105.232 111.299 1.00 51.31 150 GLN E N 1
ATOM 3976 C CA . GLN E 1 131 ? 99.599 106.554 110.805 1.00 51.31 150 GLN E CA 1
ATOM 3977 C C . GLN E 1 131 ? 100.967 106.905 111.367 1.00 51.31 150 GLN E C 1
ATOM 3978 O O . GLN E 1 131 ? 101.113 107.093 112.579 1.00 51.31 150 GLN E O 1
ATOM 3984 N N . TYR E 1 132 ? 101.967 106.965 110.490 1.00 50.80 151 TYR E N 1
ATOM 3985 C CA . TYR E 1 132 ? 103.348 107.160 110.909 1.00 50.80 151 TYR E CA 1
ATOM 3986 C C . TYR E 1 132 ? 103.845 108.561 110.587 1.00 50.80 151 TYR E C 1
ATOM 3987 O O . TYR E 1 132 ? 103.218 109.308 109.833 1.00 50.80 151 TYR E O 1
ATOM 3996 N N . PRO F 1 22 ? 107.745 114.547 133.543 1.00 55.72 41 PRO F N 1
ATOM 3997 C CA . PRO F 1 22 ? 106.892 114.145 134.667 1.00 55.72 41 PRO F CA 1
ATOM 3998 C C . PRO F 1 22 ? 106.020 112.967 134.290 1.00 55.72 41 PRO F C 1
ATOM 3999 O O . PRO F 1 22 ? 104.860 113.125 133.841 1.00 55.72 41 PRO F O 1
ATOM 4003 N N . ASN F 1 23 ? 106.574 111.783 134.495 1.00 56.67 42 ASN F N 1
ATOM 4004 C CA . ASN F 1 23 ? 105.884 110.558 134.141 1.00 56.67 42 ASN F CA 1
ATOM 4005 C C . ASN F 1 23 ? 104.728 110.458 135.116 1.00 56.67 42 ASN F C 1
ATOM 4006 O O . ASN F 1 23 ? 104.921 110.274 136.323 1.00 56.67 42 ASN F O 1
ATOM 4011 N N . SER F 1 24 ? 103.545 110.775 134.610 1.00 56.58 43 SER F N 1
ATOM 4012 C CA . SER F 1 24 ? 102.304 110.658 135.351 1.00 56.58 43 SER F CA 1
ATOM 4013 C C . SER F 1 24 ? 101.423 109.606 134.706 1.00 56.58 43 SER F C 1
ATOM 4014 O O . SER F 1 24 ? 101.008 109.739 133.548 1.00 56.58 43 SER F O 1
ATOM 4017 N N . GLU F 1 25 ? 101.106 108.590 135.495 1.00 54.26 44 GLU F N 1
ATOM 4018 C CA . GLU F 1 25 ? 100.336 107.447 135.051 1.00 54.26 44 GLU F CA 1
ATOM 4019 C C . GLU F 1 25 ? 99.100 107.296 135.923 1.00 54.26 44 GLU F C 1
ATOM 4020 O O . GLU F 1 25 ? 99.181 107.409 137.151 1.00 54.26 44 GLU F O 1
ATOM 4026 N N . LEU F 1 26 ? 97.956 107.062 135.295 1.00 53.34 45 LEU F N 1
ATOM 4027 C CA . LEU F 1 26 ? 96.754 106.711 136.029 1.00 53.34 45 LEU F CA 1
ATOM 4028 C C . LEU F 1 26 ? 96.244 105.427 135.393 1.00 53.34 45 LEU F C 1
ATOM 4029 O O . LEU F 1 26 ? 96.027 105.373 134.177 1.00 53.34 45 LEU F O 1
ATOM 4034 N N . ASN F 1 27 ? 96.122 104.388 136.210 1.00 51.42 46 ASN F N 1
ATOM 4035 C CA . ASN F 1 27 ? 95.842 103.031 135.779 1.00 51.42 46 ASN F CA 1
ATOM 4036 C C . ASN F 1 27 ? 94.572 102.594 136.481 1.00 51.42 46 ASN F C 1
ATOM 4037 O O . ASN F 1 27 ? 94.455 102.780 137.693 1.00 51.42 46 ASN F O 1
ATOM 4042 N N . ILE F 1 28 ? 93.628 102.014 135.748 1.00 49.72 47 ILE F N 1
ATOM 4043 C CA . ILE F 1 28 ? 92.484 101.350 136.365 1.00 49.72 47 ILE F CA 1
ATOM 4044 C C . ILE F 1 28 ? 92.277 100.016 135.667 1.00 49.72 47 ILE F C 1
ATOM 4045 O O . ILE F 1 28 ? 92.183 99.965 134.436 1.00 49.72 47 ILE F O 1
ATOM 4050 N N . TYR F 1 29 ? 92.226 98.945 136.454 1.00 48.89 48 TYR F N 1
ATOM 4051 C CA . TYR F 1 29 ? 92.095 97.571 135.987 1.00 48.89 48 TYR F CA 1
ATOM 4052 C C . TYR F 1 29 ? 90.803 97.039 136.588 1.00 48.89 48 TYR F C 1
ATOM 4053 O O . TYR F 1 29 ? 90.622 97.116 137.806 1.00 48.89 48 TYR F O 1
ATOM 4062 N N . GLN F 1 30 ? 89.895 96.529 135.761 1.00 49.14 49 GLN F N 1
ATOM 4063 C CA . GLN F 1 30 ? 88.635 95.994 136.271 1.00 49.14 49 GLN F CA 1
ATOM 4064 C C . GLN F 1 30 ? 88.409 94.578 135.769 1.00 49.14 49 GLN F C 1
ATOM 4065 O O . GLN F 1 30 ? 88.503 94.316 134.567 1.00 49.14 49 GLN F O 1
ATOM 4071 N N . TYR F 1 31 ? 88.104 93.672 136.697 1.00 49.14 50 TYR F N 1
ATOM 4072 C CA . TYR F 1 31 ? 87.892 92.261 136.407 1.00 49.14 50 TYR F CA 1
ATOM 4073 C C . TYR F 1 31 ? 86.575 91.855 137.050 1.00 49.14 50 TYR F C 1
ATOM 4074 O O . TYR F 1 31 ? 86.367 92.097 138.245 1.00 49.14 50 TYR F O 1
ATOM 4083 N N . GLY F 1 32 ? 85.688 91.242 136.273 1.00 50.62 51 GLY F N 1
ATOM 4084 C CA . GLY F 1 32 ? 84.388 90.873 136.798 1.00 50.62 51 GLY F CA 1
ATOM 4085 C C . GLY F 1 32 ? 83.272 91.712 136.213 1.00 50.62 51 GLY F C 1
ATOM 4086 O O . GLY F 1 32 ? 83.295 92.022 135.021 1.00 50.62 51 GLY F O 1
ATOM 4087 N N . GLY F 1 33 ? 82.287 92.084 137.029 1.00 50.68 52 GLY F N 1
ATOM 4088 C CA . GLY F 1 33 ? 81.160 92.835 136.506 1.00 50.68 52 GLY F CA 1
ATOM 4089 C C . GLY F 1 33 ? 80.557 93.874 137.431 1.00 50.68 52 GLY F C 1
ATOM 4090 O O . GLY F 1 33 ? 80.480 93.669 138.644 1.00 50.68 52 GLY F O 1
ATOM 4091 N N . GLY F 1 34 ? 80.105 94.991 136.861 1.00 50.78 53 GLY F N 1
ATOM 4092 C CA . GLY F 1 34 ? 79.414 96.019 137.617 1.00 50.78 53 GLY F CA 1
ATOM 4093 C C . GLY F 1 34 ? 80.292 96.957 138.412 1.00 50.78 53 GLY F C 1
ATOM 4094 O O . GLY F 1 34 ? 79.764 97.791 139.153 1.00 50.78 53 GLY F O 1
ATOM 4095 N N . ASN F 1 35 ? 81.611 96.858 138.283 1.00 50.55 54 ASN F N 1
ATOM 4096 C CA . ASN F 1 35 ? 82.506 97.769 138.981 1.00 50.55 54 ASN F CA 1
ATOM 4097 C C . ASN F 1 35 ? 82.557 99.115 138.272 1.00 50.55 54 ASN F C 1
ATOM 4098 O O . ASN F 1 35 ? 82.498 99.188 137.041 1.00 50.55 54 ASN F O 1
ATOM 4103 N N . SER F 1 36 ? 82.668 100.183 139.057 1.00 49.59 55 SER F N 1
ATOM 4104 C CA . SER F 1 36 ? 82.717 101.539 138.535 1.00 49.59 55 SER F CA 1
ATOM 4105 C C . SER F 1 36 ? 83.852 102.307 139.194 1.00 49.59 55 SER F C 1
ATOM 4106 O O . SER F 1 36 ? 84.027 102.252 140.416 1.00 49.59 55 SER F O 1
ATOM 4109 N N . ALA F 1 37 ? 84.612 103.036 138.381 1.00 49.35 56 ALA F N 1
ATOM 4110 C CA . ALA F 1 37 ? 85.734 103.816 138.880 1.00 49.35 56 ALA F CA 1
ATOM 4111 C C . ALA F 1 37 ? 85.721 105.196 138.245 1.00 49.35 56 ALA F C 1
ATOM 4112 O O . ALA F 1 37 ? 85.615 105.324 137.023 1.00 49.35 56 ALA F O 1
ATOM 4114 N N . LEU F 1 38 ? 85.815 106.219 139.085 1.00 50.26 57 LEU F N 1
ATOM 4115 C CA . LEU F 1 38 ? 86.035 107.595 138.673 1.00 50.26 57 LEU F CA 1
ATOM 4116 C C . LEU F 1 38 ? 87.419 108.015 139.140 1.00 50.26 57 LEU F C 1
ATOM 4117 O O . LEU F 1 38 ? 87.741 107.877 140.324 1.00 50.26 57 LEU F O 1
ATOM 4122 N N . ALA F 1 39 ? 88.242 108.499 138.215 1.00 51.87 58 ALA F N 1
ATOM 4123 C CA . ALA F 1 39 ? 89.609 108.877 138.541 1.00 51.87 58 ALA F CA 1
ATOM 4124 C C . ALA F 1 39 ? 89.939 110.223 137.914 1.00 51.87 58 ALA F C 1
ATOM 4125 O O . ALA F 1 39 ? 89.575 110.488 136.766 1.00 51.87 58 ALA F O 1
ATOM 4127 N N . LEU F 1 40 ? 90.614 111.075 138.685 1.00 54.55 59 LEU F N 1
ATOM 4128 C CA . LEU F 1 40 ? 91.005 112.414 138.256 1.00 54.55 59 LEU F CA 1
ATOM 4129 C C . LEU F 1 40 ? 92.438 112.685 138.691 1.00 54.55 59 LEU F C 1
ATOM 4130 O O . LEU F 1 40 ? 92.772 112.497 139.863 1.00 54.55 59 LEU F O 1
ATOM 4135 N N . GLN F 1 41 ? 93.289 113.095 137.751 1.00 56.04 60 GLN F N 1
ATOM 4136 C CA . GLN F 1 41 ? 94.664 113.477 138.060 1.00 56.04 60 GLN F CA 1
ATOM 4137 C C . GLN F 1 41 ? 94.993 114.792 137.368 1.00 56.04 60 GLN F C 1
ATOM 4138 O O . GLN F 1 41 ? 95.070 114.845 136.137 1.00 56.04 60 GLN F O 1
ATOM 4144 N N . THR F 1 42 ? 95.212 115.844 138.156 1.00 56.43 61 THR F N 1
ATOM 4145 C CA . THR F 1 42 ? 95.493 117.167 137.617 1.00 56.43 61 THR F CA 1
ATOM 4146 C C . THR F 1 42 ? 96.569 117.850 138.451 1.00 56.43 61 THR F C 1
ATOM 4147 O O . THR F 1 42 ? 96.632 117.666 139.670 1.00 56.43 61 THR F O 1
ATOM 4151 N N . ASP F 1 43 ? 97.430 118.617 137.779 1.00 56.37 62 ASP F N 1
ATOM 4152 C CA . ASP F 1 43 ? 98.535 119.337 138.419 1.00 56.37 62 ASP F CA 1
ATOM 4153 C C . ASP F 1 43 ? 99.447 118.399 139.200 1.00 56.37 62 ASP F C 1
ATOM 4154 O O . ASP F 1 43 ? 100.087 118.803 140.175 1.00 56.37 62 ASP F O 1
ATOM 4159 N N . CYS F 1 44 ? 99.517 117.144 138.771 1.00 56.32 63 CYS F N 1
ATOM 4160 C CA . CYS F 1 44 ? 100.045 116.059 139.591 1.00 56.32 63 CYS F CA 1
ATOM 4161 C C . CYS F 1 44 ? 101.256 115.463 138.874 1.00 56.32 63 CYS F C 1
ATOM 4162 O O . CYS F 1 44 ? 101.124 114.619 137.988 1.00 56.32 63 CYS F O 1
ATOM 4165 N N . ARG F 1 45 ? 102.446 115.926 139.255 1.00 55.99 64 ARG F N 1
ATOM 4166 C CA . ARG F 1 45 ? 103.675 115.562 138.561 1.00 55.99 64 ARG F CA 1
ATOM 4167 C C . ARG F 1 45 ? 104.376 114.385 139.229 1.00 55.99 64 ARG F C 1
ATOM 4168 O O . ARG F 1 45 ? 104.330 114.228 140.453 1.00 55.99 64 ARG F O 1
ATOM 4176 N N . ASN F 1 46 ? 105.047 113.571 138.409 1.00 55.90 65 ASN F N 1
ATOM 4177 C CA . ASN F 1 46 ? 105.860 112.446 138.883 1.00 55.90 65 ASN F CA 1
ATOM 4178 C C . ASN F 1 46 ? 105.062 111.535 139.806 1.00 55.90 65 ASN F C 1
ATOM 4179 O O . ASN F 1 46 ? 105.567 111.038 140.816 1.00 55.90 65 ASN F O 1
ATOM 4184 N N . SER F 1 47 ? 103.805 111.307 139.453 1.00 56.03 66 SER F N 1
ATOM 4185 C CA . SER F 1 47 ? 102.872 110.659 140.355 1.00 56.03 66 SER F CA 1
ATOM 4186 C C . SER F 1 47 ? 102.058 109.595 139.632 1.00 56.03 66 SER F C 1
ATOM 4187 O O . SER F 1 47 ? 101.788 109.695 138.433 1.00 56.03 66 SER F O 1
ATOM 4190 N N . ASP F 1 48 ? 101.678 108.569 140.388 1.00 55.14 67 ASP F N 1
ATOM 4191 C CA . ASP F 1 48 ? 100.947 107.420 139.876 1.00 55.14 67 ASP F CA 1
ATOM 4192 C C . ASP F 1 48 ? 99.670 107.237 140.682 1.00 55.14 67 ASP F C 1
ATOM 4193 O O . ASP F 1 48 ? 99.678 107.378 141.912 1.00 55.14 67 ASP F O 1
ATOM 4198 N N . LEU F 1 49 ? 98.576 106.940 139.987 1.00 52.52 68 LEU F N 1
ATOM 4199 C CA . LEU F 1 49 ? 97.318 106.567 140.627 1.00 52.52 68 LEU F CA 1
ATOM 4200 C C . LEU F 1 49 ? 96.938 105.207 140.053 1.00 52.52 68 LEU F C 1
ATOM 4201 O O . LEU F 1 49 ? 96.927 105.035 138.834 1.00 52.52 68 LEU F O 1
ATOM 4206 N N . THR F 1 50 ? 96.685 104.227 140.916 1.00 50.43 69 THR F N 1
ATOM 4207 C CA . THR F 1 50 ? 96.333 102.877 140.492 1.00 50.43 69 THR F CA 1
ATOM 4208 C C . THR F 1 50 ? 95.054 102.434 141.190 1.00 50.43 69 THR F C 1
ATOM 4209 O O . THR F 1 50 ? 94.930 102.577 142.407 1.00 50.43 69 THR F O 1
ATOM 4213 N N . ILE F 1 51 ? 94.100 101.928 140.414 1.00 49.43 70 ILE F N 1
ATOM 4214 C CA . ILE F 1 51 ? 92.850 101.374 140.923 1.00 49.43 70 ILE F CA 1
ATOM 4215 C C . ILE F 1 51 ? 92.709 99.974 140.344 1.00 49.43 70 ILE F C 1
ATOM 4216 O O . ILE F 1 51 ? 92.866 99.786 139.133 1.00 49.43 70 ILE F O 1
ATOM 4221 N N . THR F 1 52 ? 92.448 98.992 141.199 1.00 48.22 71 THR F N 1
ATOM 4222 C CA . THR F 1 52 ? 92.298 97.609 140.763 1.00 48.22 71 THR F CA 1
ATOM 4223 C C . THR F 1 52 ? 91.057 97.008 141.408 1.00 48.22 71 THR F C 1
ATOM 4224 O O . THR F 1 52 ? 91.008 96.856 142.631 1.00 48.22 71 THR F O 1
ATOM 4228 N N . GLN F 1 53 ? 90.075 96.642 140.588 1.00 48.99 72 GLN F N 1
ATOM 4229 C CA . GLN F 1 53 ? 88.804 96.103 141.057 1.00 48.99 72 GLN F CA 1
ATOM 4230 C C . GLN F 1 53 ? 88.656 94.661 140.601 1.00 48.99 72 GLN F C 1
ATOM 4231 O O . GLN F 1 53 ? 88.805 94.363 139.413 1.00 48.99 72 GLN F O 1
ATOM 4237 N N . HIS F 1 54 ? 88.381 93.772 141.548 1.00 49.01 73 HIS F N 1
ATOM 4238 C CA . HIS F 1 54 ? 88.104 92.369 141.289 1.00 49.01 73 HIS F CA 1
ATOM 4239 C C . HIS F 1 54 ? 86.732 92.043 141.858 1.00 49.01 73 HIS F C 1
ATOM 4240 O O . HIS F 1 54 ? 86.458 92.344 143.023 1.00 49.01 73 HIS F O 1
ATOM 4247 N N . GLY F 1 55 ? 85.871 91.442 141.042 1.00 49.99 74 GLY F N 1
ATOM 4248 C CA . GLY F 1 55 ? 84.578 91.023 141.546 1.00 49.99 74 GLY F CA 1
ATOM 4249 C C . GLY F 1 55 ? 83.414 91.820 140.996 1.00 49.99 74 GLY F C 1
ATOM 4250 O O . GLY F 1 55 ? 83.282 91.982 139.778 1.00 49.99 74 GLY F O 1
ATOM 4251 N N . GLY F 1 56 ? 82.566 92.334 141.885 1.00 50.06 75 GLY F N 1
ATOM 4252 C CA . GLY F 1 56 ? 81.362 93.002 141.433 1.00 50.06 75 GLY F CA 1
ATOM 4253 C C . GLY F 1 56 ? 80.858 94.174 142.250 1.00 50.06 75 GLY F C 1
ATOM 4254 O O . GLY F 1 56 ? 80.969 94.185 143.476 1.00 50.06 75 GLY F O 1
ATOM 4255 N N . GLY F 1 57 ? 80.299 95.175 141.571 1.00 50.05 76 GLY F N 1
ATOM 4256 C CA . GLY F 1 57 ? 79.614 96.261 142.248 1.00 50.05 76 GLY F CA 1
ATOM 4257 C C . GLY F 1 57 ? 80.493 97.194 143.047 1.00 50.05 76 GLY F C 1
ATOM 4258 O O . GLY F 1 57 ? 79.977 97.976 143.850 1.00 50.05 76 GLY F O 1
ATOM 4259 N N . ASN F 1 58 ? 81.806 97.139 142.855 1.00 49.96 77 ASN F N 1
ATOM 4260 C CA . ASN F 1 58 ? 82.713 97.996 143.603 1.00 49.96 77 ASN F CA 1
ATOM 4261 C C . ASN F 1 58 ? 82.722 99.400 143.016 1.00 49.96 77 ASN F C 1
ATOM 4262 O O . ASN F 1 58 ? 82.738 99.579 141.795 1.00 49.96 77 ASN F O 1
ATOM 4267 N N . GLY F 1 59 ? 82.719 100.394 143.890 1.00 49.12 78 GLY F N 1
ATOM 4268 C CA . GLY F 1 59 ? 82.697 101.790 143.482 1.00 49.12 78 GLY F CA 1
ATOM 4269 C C . GLY F 1 59 ? 83.916 102.531 143.997 1.00 49.12 78 GLY F C 1
ATOM 4270 O O . GLY F 1 59 ? 84.288 102.398 145.167 1.00 49.12 78 GLY F O 1
ATOM 4271 N N . ALA F 1 60 ? 84.529 103.318 143.119 1.00 49.12 79 ALA F N 1
ATOM 4272 C CA . ALA F 1 60 ? 85.729 104.062 143.476 1.00 49.12 79 ALA F CA 1
ATOM 4273 C C . ALA F 1 60 ? 85.623 105.486 142.958 1.00 49.12 79 ALA F C 1
ATOM 4274 O O . ALA F 1 60 ? 85.158 105.704 141.837 1.00 49.12 79 ALA F O 1
ATOM 4276 N N . ASP F 1 61 ? 86.041 106.449 143.775 1.00 49.90 80 ASP F N 1
ATOM 4277 C CA . ASP F 1 61 ? 86.163 107.844 143.357 1.00 49.90 80 ASP F CA 1
ATOM 4278 C C . ASP F 1 61 ? 87.481 108.375 143.899 1.00 49.90 80 ASP F C 1
ATOM 4279 O O . ASP F 1 61 ? 87.609 108.575 145.108 1.00 49.90 80 ASP F O 1
ATOM 4284 N N . VAL F 1 62 ? 88.449 108.625 143.018 1.00 50.83 81 VAL F N 1
ATOM 4285 C CA . VAL F 1 62 ? 89.816 108.939 143.426 1.00 50.83 81 VAL F CA 1
ATOM 4286 C C . VAL F 1 62 ? 90.293 110.186 142.689 1.00 50.83 81 VAL F C 1
ATOM 4287 O O . VAL F 1 62 ? 90.247 110.241 141.454 1.00 50.83 81 VAL F O 1
ATOM 4291 N N . GLY F 1 63 ? 90.752 111.179 143.448 1.00 53.31 82 GLY F N 1
ATOM 4292 C CA . GLY F 1 63 ? 91.345 112.390 142.898 1.00 53.31 82 GLY F CA 1
ATOM 4293 C C . GLY F 1 63 ? 92.765 112.582 143.431 1.00 53.31 82 GLY F C 1
ATOM 4294 O O . GLY F 1 63 ? 93.019 112.364 144.615 1.00 53.31 82 GLY F O 1
ATOM 4295 N N . GLN F 1 64 ? 93.669 112.974 142.535 1.00 54.81 83 GLN F N 1
ATOM 4296 C CA . GLN F 1 64 ? 95.074 113.171 142.882 1.00 54.81 83 GLN F CA 1
ATOM 4297 C C . GLN F 1 64 ? 95.591 114.451 142.241 1.00 54.81 83 GLN F C 1
ATOM 4298 O O . GLN F 1 64 ? 95.592 114.576 141.012 1.00 54.81 83 GLN F O 1
ATOM 4304 N N . GLY F 1 65 ? 96.038 115.392 143.069 1.00 54.81 84 GLY F N 1
ATOM 4305 C CA . GLY F 1 65 ? 96.698 116.590 142.589 1.00 54.81 84 GLY F CA 1
ATOM 4306 C C . GLY F 1 65 ? 97.993 116.899 143.311 1.00 54.81 84 GLY F C 1
ATOM 4307 O O . GLY F 1 65 ? 98.321 118.070 143.530 1.00 54.81 84 GLY F O 1
ATOM 4308 N N . SER F 1 66 ? 98.745 115.866 143.683 1.00 55.00 85 SER F N 1
ATOM 4309 C CA . SER F 1 66 ? 99.914 116.027 144.535 1.00 55.00 85 SER F CA 1
ATOM 4310 C C . SER F 1 66 ? 101.162 115.547 143.810 1.00 55.00 85 SER F C 1
ATOM 4311 O O . SER F 1 66 ? 101.149 114.499 143.158 1.00 55.00 85 SER F O 1
ATOM 4314 N N . ASP F 1 67 ? 102.242 116.311 143.939 1.00 55.47 86 ASP F N 1
ATOM 4315 C CA . ASP F 1 67 ? 103.474 116.001 143.233 1.00 55.47 86 ASP F CA 1
ATOM 4316 C C . ASP F 1 67 ? 104.227 114.867 143.916 1.00 55.47 86 ASP F C 1
ATOM 4317 O O . ASP F 1 67 ? 104.206 114.724 145.142 1.00 55.47 86 ASP F O 1
ATOM 4322 N N . ASP F 1 68 ? 104.899 114.057 143.094 1.00 55.11 87 ASP F N 1
ATOM 4323 C CA . ASP F 1 68 ? 105.735 112.948 143.562 1.00 55.11 87 ASP F CA 1
ATOM 4324 C C . ASP F 1 68 ? 104.970 112.030 144.512 1.00 55.11 87 ASP F C 1
ATOM 4325 O O . ASP F 1 68 ? 105.514 111.529 145.498 1.00 55.11 87 ASP F O 1
ATOM 4330 N N . SER F 1 69 ? 103.703 111.783 144.201 1.00 55.50 88 SER F N 1
ATOM 4331 C CA . SER F 1 69 ? 102.809 111.089 145.113 1.00 55.50 88 SER F CA 1
ATOM 4332 C C . SER F 1 69 ? 102.239 109.849 144.441 1.00 55.50 88 SER F C 1
ATOM 4333 O O . SER F 1 69 ? 102.329 109.679 143.225 1.00 55.50 88 SER F O 1
ATOM 4336 N N . SER F 1 70 ? 101.677 108.956 145.250 1.00 54.28 89 SER F N 1
ATOM 4337 C CA . SER F 1 70 ? 101.079 107.743 144.717 1.00 54.28 89 SER F CA 1
ATOM 4338 C C . SER F 1 70 ? 99.778 107.431 145.441 1.00 54.28 89 SER F C 1
ATOM 4339 O O . SER F 1 70 ? 99.651 107.635 146.652 1.00 54.28 89 SER F O 1
ATOM 4342 N N . ILE F 1 71 ? 98.814 106.930 144.674 1.00 51.93 90 ILE F N 1
ATOM 4343 C CA . ILE F 1 71 ? 97.566 106.379 145.195 1.00 51.93 90 ILE F CA 1
ATOM 4344 C C . ILE F 1 71 ? 97.449 104.941 144.722 1.00 51.93 90 ILE F C 1
ATOM 4345 O O . ILE F 1 71 ? 97.676 104.654 143.543 1.00 51.93 90 ILE F O 1
ATOM 4350 N N . ASP F 1 72 ? 97.141 104.034 145.645 1.00 49.96 91 ASP F N 1
ATOM 4351 C CA . ASP F 1 72 ? 96.900 102.631 145.325 1.00 49.96 91 ASP F CA 1
ATOM 4352 C C . ASP F 1 72 ? 95.600 102.193 145.990 1.00 49.96 91 ASP F C 1
ATOM 4353 O O . ASP F 1 72 ? 95.553 102.022 147.211 1.00 49.96 91 ASP F O 1
ATOM 4358 N N . LEU F 1 73 ? 94.561 101.986 145.190 1.00 49.15 92 LEU F N 1
ATOM 4359 C CA . LEU F 1 73 ? 93.279 101.474 145.655 1.00 49.15 92 LEU F CA 1
ATOM 4360 C C . LEU F 1 73 ? 93.077 100.078 145.089 1.00 49.15 92 LEU F C 1
ATOM 4361 O O . LEU F 1 73 ? 93.125 99.888 143.870 1.00 49.15 92 LEU F O 1
ATOM 4366 N N . THR F 1 74 ? 92.875 99.106 145.971 1.00 48.08 93 THR F N 1
ATOM 4367 C CA . THR F 1 74 ? 92.585 97.734 145.583 1.00 48.08 93 THR F CA 1
ATOM 4368 C C . THR F 1 74 ? 91.272 97.336 146.230 1.00 48.08 93 THR F C 1
ATOM 4369 O O . THR F 1 74 ? 91.134 97.426 147.453 1.00 48.08 93 THR F O 1
ATOM 4373 N N . GLN F 1 75 ? 90.302 96.937 145.419 1.00 49.04 94 GLN F N 1
ATOM 4374 C CA . GLN F 1 75 ? 89.024 96.445 145.910 1.00 49.04 94 GLN F CA 1
ATOM 4375 C C . GLN F 1 75 ? 88.821 95.045 145.358 1.00 49.04 94 GLN F C 1
ATOM 4376 O O . GLN F 1 75 ? 88.828 94.855 144.141 1.00 49.04 94 GLN F O 1
ATOM 4382 N N . ARG F 1 76 ? 88.668 94.066 146.246 1.00 48.44 95 ARG F N 1
ATOM 4383 C CA . ARG F 1 76 ? 88.451 92.676 145.859 1.00 48.44 95 ARG F CA 1
ATOM 4384 C C . ARG F 1 76 ? 87.226 92.165 146.602 1.00 48.44 95 ARG F C 1
ATOM 4385 O O . ARG F 1 76 ? 87.249 92.046 147.831 1.00 48.44 95 ARG F O 1
ATOM 4393 N N . GLY F 1 77 ? 86.165 91.857 145.862 1.00 49.59 96 GLY F N 1
ATOM 4394 C CA . GLY F 1 77 ? 84.935 91.384 146.462 1.00 49.59 96 GLY F CA 1
ATOM 4395 C C . GLY F 1 77 ? 83.705 91.993 145.822 1.00 49.59 96 GLY F C 1
ATOM 4396 O O . GLY F 1 77 ? 83.636 92.117 144.594 1.00 49.59 96 GLY F O 1
ATOM 4397 N N . PHE F 1 78 ? 82.727 92.377 146.640 1.00 50.24 97 PHE F N 1
ATOM 4398 C CA . PHE F 1 78 ? 81.491 92.957 146.132 1.00 50.24 97 PHE F CA 1
ATOM 4399 C C . PHE F 1 78 ? 81.036 94.138 146.979 1.00 50.24 97 PHE F C 1
ATOM 4400 O O . PHE F 1 78 ? 81.188 94.136 148.203 1.00 50.24 97 PHE F O 1
ATOM 4408 N N . GLY F 1 79 ? 80.482 95.150 146.311 1.00 49.86 98 GLY F N 1
ATOM 4409 C CA . GLY F 1 79 ? 79.828 96.259 146.985 1.00 49.86 98 GLY F CA 1
ATOM 4410 C C . GLY F 1 79 ? 80.727 97.168 147.791 1.00 49.86 98 GLY F C 1
ATOM 4411 O O . GLY F 1 79 ? 80.231 97.928 148.626 1.00 49.86 98 GLY F O 1
ATOM 4412 N N . ASN F 1 80 ? 82.035 97.122 147.567 1.00 49.69 99 ASN F N 1
ATOM 4413 C CA . ASN F 1 80 ? 82.949 98.006 148.274 1.00 49.69 99 ASN F CA 1
ATOM 4414 C C . ASN F 1 80 ? 82.925 99.400 147.660 1.00 49.69 99 ASN F C 1
ATOM 4415 O O . ASN F 1 80 ? 82.781 99.565 146.446 1.00 49.69 99 ASN F O 1
ATOM 4420 N N . SER F 1 81 ? 83.069 100.410 148.513 1.00 48.82 100 SER F N 1
ATOM 4421 C CA . SER F 1 81 ? 83.070 101.798 148.076 1.00 48.82 100 SER F CA 1
ATOM 4422 C C . SER F 1 81 ? 84.236 102.545 148.704 1.00 48.82 100 SER F C 1
ATOM 4423 O O . SER F 1 81 ? 84.507 102.406 149.902 1.00 48.82 100 SER F O 1
ATOM 4426 N N . ALA F 1 82 ? 84.926 103.337 147.888 1.00 49.01 101 ALA F N 1
ATOM 4427 C CA . ALA F 1 82 ? 86.057 104.115 148.375 1.00 49.01 101 ALA F CA 1
ATOM 4428 C C . ALA F 1 82 ? 86.025 105.513 147.781 1.00 49.01 101 ALA F C 1
ATOM 4429 O O . ALA F 1 82 ? 85.782 105.680 146.581 1.00 49.01 101 ALA F O 1
ATOM 4431 N N . THR F 1 83 ? 86.260 106.510 148.629 1.00 49.57 102 THR F N 1
ATOM 4432 C CA . THR F 1 83 ? 86.395 107.900 148.213 1.00 49.57 102 THR F CA 1
ATOM 4433 C C . THR F 1 83 ? 87.746 108.404 148.697 1.00 49.57 102 THR F C 1
ATOM 4434 O O . THR F 1 83 ? 87.965 108.535 149.904 1.00 49.57 102 THR F O 1
ATOM 4438 N N . LEU F 1 84 ? 88.634 108.703 147.754 1.00 50.84 103 LEU F N 1
ATOM 4439 C CA . LEU F 1 84 ? 90.048 108.932 148.010 1.00 50.84 103 LEU F CA 1
ATOM 4440 C C . LEU F 1 84 ? 90.438 110.261 147.383 1.00 50.84 103 LEU F C 1
ATOM 4441 O O . LEU F 1 84 ? 90.168 110.491 146.200 1.00 50.84 103 LEU F O 1
ATOM 4446 N N . ASP F 1 85 ? 91.056 111.141 148.166 1.00 53.39 104 ASP F N 1
ATOM 4447 C CA . ASP F 1 85 ? 91.470 112.454 147.675 1.00 53.39 104 ASP F CA 1
ATOM 4448 C C . ASP F 1 85 ? 92.855 112.762 148.221 1.00 53.39 104 ASP F C 1
ATOM 4449 O O . ASP F 1 85 ? 93.041 112.803 149.439 1.00 53.39 104 ASP F O 1
ATOM 4454 N N . GLN F 1 86 ? 93.825 112.965 147.334 1.00 54.18 105 GLN F N 1
ATOM 4455 C CA . GLN F 1 86 ? 95.190 113.322 147.722 1.00 54.18 105 GLN F CA 1
ATOM 4456 C C . GLN F 1 86 ? 95.541 114.642 147.042 1.00 54.18 105 GLN F C 1
ATOM 4457 O O . GLN F 1 86 ? 95.810 114.668 145.839 1.00 54.18 105 GLN F O 1
ATOM 4463 N N . TRP F 1 87 ? 95.558 115.730 147.811 1.00 54.32 106 TRP F N 1
ATOM 4464 C CA . TRP F 1 87 ? 95.706 117.067 147.250 1.00 54.32 106 TRP F CA 1
ATOM 4465 C C . TRP F 1 87 ? 96.760 117.875 147.993 1.00 54.32 106 TRP F C 1
ATOM 4466 O O . TRP F 1 87 ? 96.851 117.817 149.221 1.00 54.32 106 TRP F O 1
ATOM 4477 N N . ASN F 1 88 ? 97.549 118.631 147.230 1.00 53.84 107 ASN F N 1
ATOM 4478 C CA . ASN F 1 88 ? 98.492 119.641 147.711 1.00 53.84 107 ASN F CA 1
ATOM 4479 C C . ASN F 1 88 ? 99.658 119.061 148.505 1.00 53.84 107 ASN F C 1
ATOM 4480 O O . ASN F 1 88 ? 100.495 119.822 149.008 1.00 53.84 107 ASN F O 1
ATOM 4485 N N . GLY F 1 89 ? 99.743 117.740 148.633 1.00 54.06 108 GLY F N 1
ATOM 4486 C CA . GLY F 1 89 ? 100.882 117.126 149.280 1.00 54.06 108 GLY F CA 1
ATOM 4487 C C . GLY F 1 89 ? 102.031 116.882 148.319 1.00 54.06 108 GLY F C 1
ATOM 4488 O O . GLY F 1 89 ? 101.920 117.059 147.107 1.00 54.06 108 GLY F O 1
ATOM 4489 N N . LYS F 1 90 ? 103.173 116.490 148.883 1.00 54.21 109 LYS F N 1
ATOM 4490 C CA . LYS F 1 90 ? 104.317 116.062 148.091 1.00 54.21 109 LYS F CA 1
ATOM 4491 C C . LYS F 1 90 ? 104.974 114.847 148.733 1.00 54.21 109 LYS F C 1
ATOM 4492 O O . LYS F 1 90 ? 105.054 114.740 149.959 1.00 54.21 109 LYS F O 1
ATOM 4498 N N . ASN F 1 91 ? 105.446 113.935 147.879 1.00 54.26 110 ASN F N 1
ATOM 4499 C CA . ASN F 1 91 ? 106.138 112.711 148.296 1.00 54.26 110 ASN F CA 1
ATOM 4500 C C . ASN F 1 91 ? 105.233 111.939 149.275 1.00 54.26 110 ASN F C 1
ATOM 4501 O O . ASN F 1 91 ? 105.631 111.460 150.333 1.00 54.26 110 ASN F O 1
ATOM 4506 N N . SER F 1 92 ? 103.967 111.811 148.883 1.00 54.50 111 SER F N 1
ATOM 4507 C CA . SER F 1 92 ? 102.934 111.230 149.729 1.00 54.50 111 SER F CA 1
ATOM 4508 C C . SER F 1 92 ? 102.379 109.957 149.105 1.00 54.50 111 SER F C 1
ATOM 4509 O O . SER F 1 92 ? 102.198 109.877 147.888 1.00 54.50 111 SER F O 1
ATOM 4512 N N . GLU F 1 93 ? 102.108 108.965 149.947 1.00 52.70 112 GLU F N 1
ATOM 4513 C CA . GLU F 1 93 ? 101.604 107.671 149.510 1.00 52.70 112 GLU F CA 1
ATOM 4514 C C . GLU F 1 93 ? 100.299 107.360 150.224 1.00 52.70 112 GLU F C 1
ATOM 4515 O O . GLU F 1 93 ? 100.205 107.498 151.449 1.00 52.70 112 GLU F O 1
ATOM 4521 N N . MET F 1 94 ? 99.296 106.947 149.458 1.00 50.74 113 MET F N 1
ATOM 4522 C CA . MET F 1 94 ? 97.998 106.582 150.005 1.00 50.74 113 MET F CA 1
ATOM 4523 C C . MET F 1 94 ? 97.678 105.188 149.483 1.00 50.74 113 MET F C 1
ATOM 4524 O O . MET F 1 94 ? 97.862 104.917 148.293 1.00 50.74 113 MET F O 1
ATOM 4529 N N . THR F 1 95 ? 97.252 104.293 150.373 1.00 49.44 114 THR F N 1
ATOM 4530 C CA . THR F 1 95 ? 96.869 102.934 150.004 1.00 49.44 114 THR F CA 1
ATOM 4531 C C . THR F 1 95 ? 95.565 102.563 150.700 1.00 49.44 114 THR F C 1
ATOM 4532 O O . THR F 1 95 ? 95.416 102.791 151.903 1.00 49.44 114 THR F O 1
ATOM 4536 N N . VAL F 1 96 ? 94.619 102.013 149.941 1.00 48.83 115 VAL F N 1
ATOM 4537 C CA . VAL F 1 96 ? 93.398 101.418 150.483 1.00 48.83 115 VAL F CA 1
ATOM 4538 C C . VAL F 1 96 ? 93.268 100.009 149.924 1.00 48.83 115 VAL F C 1
ATOM 4539 O O . VAL F 1 96 ? 93.426 99.803 148.716 1.00 48.83 115 VAL F O 1
ATOM 4543 N N . LYS F 1 97 ? 93.012 99.040 150.799 1.00 48.14 116 LYS F N 1
ATOM 4544 C CA . LYS F 1 97 ? 92.788 97.655 150.402 1.00 48.14 116 LYS F CA 1
ATOM 4545 C C . LYS F 1 97 ? 91.504 97.161 151.046 1.00 48.14 116 LYS F C 1
ATOM 4546 O O . LYS F 1 97 ? 91.444 97.002 152.269 1.00 48.14 116 LYS F O 1
ATOM 4552 N N . GLN F 1 98 ? 90.492 96.891 150.226 1.00 49.12 117 GLN F N 1
ATOM 4553 C CA . GLN F 1 98 ? 89.174 96.495 150.709 1.00 49.12 117 GLN F CA 1
ATOM 4554 C C . GLN F 1 98 ? 88.873 95.087 150.217 1.00 49.12 117 GLN F C 1
ATOM 4555 O O . GLN F 1 98 ? 88.654 94.880 149.020 1.00 49.12 117 GLN F O 1
ATOM 4561 N N . PHE F 1 99 ? 88.821 94.133 151.139 1.00 48.97 118 PHE F N 1
ATOM 4562 C CA . PHE F 1 99 ? 88.584 92.731 150.826 1.00 48.97 118 PHE F CA 1
ATOM 4563 C C . PHE F 1 99 ? 87.240 92.326 151.416 1.00 48.97 118 PHE F C 1
ATOM 4564 O O . PHE F 1 99 ? 87.012 92.492 152.620 1.00 48.97 118 PHE F O 1
ATOM 4572 N N . GLY F 1 100 ? 86.357 91.801 150.573 1.00 49.66 119 GLY F N 1
ATOM 4573 C CA . GLY F 1 100 ? 85.069 91.340 151.048 1.00 49.66 119 GLY F CA 1
ATOM 4574 C C . GLY F 1 100 ? 83.885 92.122 150.518 1.00 49.66 119 GLY F C 1
ATOM 4575 O O . GLY F 1 100 ? 83.830 92.456 149.330 1.00 49.66 119 GLY F O 1
ATOM 4576 N N . GLY F 1 101 ? 82.925 92.416 151.391 1.00 49.84 120 GLY F N 1
ATOM 4577 C CA . GLY F 1 101 ? 81.673 92.995 150.948 1.00 49.84 120 GLY F CA 1
ATOM 4578 C C . GLY F 1 101 ? 81.215 94.245 151.672 1.00 49.84 120 GLY F C 1
ATOM 4579 O O . GLY F 1 101 ? 81.261 94.317 152.902 1.00 49.84 120 GLY F O 1
ATOM 4580 N N . GLY F 1 102 ? 80.775 95.243 150.908 1.00 49.74 121 GLY F N 1
ATOM 4581 C CA . GLY F 1 102 ? 80.113 96.403 151.478 1.00 49.74 121 GLY F CA 1
ATOM 4582 C C . GLY F 1 102 ? 80.983 97.293 152.336 1.00 49.74 121 GLY F C 1
ATOM 4583 O O . GLY F 1 102 ? 80.460 98.032 153.175 1.00 49.74 121 GLY F O 1
ATOM 4584 N N . ASN F 1 103 ? 82.297 97.249 152.147 1.00 49.78 122 ASN F N 1
ATOM 4585 C CA . ASN F 1 103 ? 83.195 98.075 152.938 1.00 49.78 122 ASN F CA 1
ATOM 4586 C C . ASN F 1 103 ? 83.210 99.499 152.404 1.00 49.78 122 ASN F C 1
ATOM 4587 O O . ASN F 1 103 ? 83.199 99.725 151.190 1.00 49.78 122 ASN F O 1
ATOM 4592 N N . GLY F 1 104 ? 83.235 100.461 153.319 1.00 48.96 123 GLY F N 1
ATOM 4593 C CA . GLY F 1 104 ? 83.300 101.858 152.944 1.00 48.96 123 GLY F CA 1
ATOM 4594 C C . GLY F 1 104 ? 84.544 102.530 153.480 1.00 48.96 123 GLY F C 1
ATOM 4595 O O . GLY F 1 104 ? 84.874 102.382 154.659 1.00 48.96 123 GLY F O 1
ATOM 4596 N N . ALA F 1 105 ? 85.261 103.252 152.623 1.00 49.11 124 ALA F N 1
ATOM 4597 C CA . ALA F 1 105 ? 86.460 103.969 153.040 1.00 49.11 124 ALA F CA 1
ATOM 4598 C C . ALA F 1 105 ? 86.401 105.399 152.531 1.00 49.11 124 ALA F C 1
ATOM 4599 O O . ALA F 1 105 ? 86.031 105.636 151.377 1.00 49.11 124 ALA F O 1
ATOM 4601 N N . ALA F 1 106 ? 86.751 106.349 153.395 1.00 49.20 125 ALA F N 1
ATOM 4602 C CA . ALA F 1 106 ? 86.861 107.751 153.006 1.00 49.20 125 ALA F CA 1
ATOM 4603 C C . ALA F 1 106 ? 88.197 108.284 153.498 1.00 49.20 125 ALA F C 1
ATOM 4604 O O . ALA F 1 106 ? 88.438 108.322 154.707 1.00 49.20 125 ALA F O 1
ATOM 4606 N N . VAL F 1 107 ? 89.054 108.707 152.570 1.00 50.57 126 VAL F N 1
ATOM 4607 C CA . VAL F 1 107 ? 90.415 109.130 152.883 1.00 50.57 126 VAL F CA 1
ATOM 4608 C C . VAL F 1 107 ? 90.697 110.461 152.201 1.00 50.57 126 VAL F C 1
ATOM 4609 O O . VAL F 1 107 ? 90.537 110.587 150.981 1.00 50.57 126 VAL F O 1
ATOM 4613 N N . ASP F 1 108 ? 91.111 111.449 152.987 1.00 53.09 127 ASP F N 1
ATOM 4614 C CA . ASP F 1 108 ? 91.642 112.707 152.473 1.00 53.09 127 ASP F CA 1
ATOM 4615 C C . ASP F 1 108 ? 93.065 112.885 152.979 1.00 53.09 127 ASP F C 1
ATOM 4616 O O . ASP F 1 108 ? 93.333 112.671 154.163 1.00 53.09 127 ASP F O 1
ATOM 4621 N N . GLN F 1 109 ? 93.979 113.249 152.082 1.00 53.59 128 GLN F N 1
ATOM 4622 C CA . GLN F 1 109 ? 95.384 113.422 152.435 1.00 53.59 128 GLN F CA 1
ATOM 4623 C C . GLN F 1 109 ? 95.903 114.699 151.787 1.00 53.59 128 GLN F C 1
ATOM 4624 O O . GLN F 1 109 ? 95.932 114.811 150.557 1.00 53.59 128 GLN F O 1
ATOM 4630 N N . THR F 1 110 ? 96.302 115.663 152.619 1.00 52.88 129 THR F N 1
ATOM 4631 C CA . THR F 1 110 ? 96.970 116.870 152.156 1.00 52.88 129 THR F CA 1
ATOM 4632 C C . THR F 1 110 ? 98.359 117.058 152.745 1.00 52.88 129 THR F C 1
ATOM 4633 O O . THR F 1 110 ? 99.100 117.925 152.266 1.00 52.88 129 THR F O 1
ATOM 4637 N N . ALA F 1 111 ? 98.726 116.295 153.771 1.00 53.34 130 ALA F N 1
ATOM 4638 C CA . ALA F 1 111 ? 100.049 116.421 154.363 1.00 53.34 130 ALA F CA 1
ATOM 4639 C C . ALA F 1 111 ? 101.123 115.993 153.370 1.00 53.34 130 ALA F C 1
ATOM 4640 O O . ALA F 1 111 ? 100.926 115.087 152.556 1.00 53.34 130 ALA F O 1
ATOM 4642 N N . SER F 1 112 ? 102.270 116.657 153.443 1.00 53.41 131 SER F N 1
ATOM 4643 C CA . SER F 1 112 ? 103.395 116.322 152.585 1.00 53.41 131 SER F CA 1
ATOM 4644 C C . SER F 1 112 ? 104.260 115.256 153.245 1.00 53.41 131 SER F C 1
ATOM 4645 O O . SER F 1 112 ? 104.324 115.153 154.473 1.00 53.41 131 SER F O 1
ATOM 4648 N N . ASN F 1 113 ? 104.918 114.456 152.407 1.00 53.42 132 ASN F N 1
ATOM 4649 C CA . ASN F 1 113 ? 105.825 113.402 152.861 1.00 53.42 132 ASN F CA 1
ATOM 4650 C C . ASN F 1 113 ? 105.121 112.442 153.816 1.00 53.42 132 ASN F C 1
ATOM 4651 O O . ASN F 1 113 ? 105.692 112.006 154.817 1.00 53.42 132 ASN F O 1
ATOM 4656 N N . SER F 1 114 ? 103.874 112.099 153.503 1.00 53.25 133 SER F N 1
ATOM 4657 C CA . SER F 1 114 ? 103.017 111.387 154.436 1.00 53.25 133 SER F CA 1
ATOM 4658 C C . SER F 1 114 ? 102.389 110.174 153.764 1.00 53.25 133 SER F C 1
ATOM 4659 O O . SER F 1 114 ? 102.302 110.091 152.539 1.00 53.25 133 SER F O 1
ATOM 4662 N N . SER F 1 115 ? 101.947 109.227 154.589 1.00 51.77 134 SER F N 1
ATOM 4663 C CA . SER F 1 115 ? 101.358 107.987 154.105 1.00 51.77 134 SER F CA 1
ATOM 4664 C C . SER F 1 115 ? 100.072 107.685 154.858 1.00 51.77 134 SER F C 1
ATOM 4665 O O . SER F 1 115 ? 100.012 107.824 156.082 1.00 51.77 134 SER F O 1
ATOM 4668 N N . VAL F 1 116 ? 99.053 107.270 154.121 1.00 50.57 135 VAL F N 1
ATOM 4669 C CA . VAL F 1 116 ? 97.810 106.770 154.695 1.00 50.57 135 VAL F CA 1
ATOM 4670 C C . VAL F 1 116 ? 97.634 105.336 154.225 1.00 50.57 135 VAL F C 1
ATOM 4671 O O . VAL F 1 116 ? 97.895 105.031 153.058 1.00 50.57 135 VAL F O 1
ATOM 4675 N N . ASN F 1 117 ? 97.242 104.449 155.136 1.00 49.46 136 ASN F N 1
ATOM 4676 C CA . ASN F 1 117 ? 97.004 103.051 154.793 1.00 49.46 136 ASN F CA 1
ATOM 4677 C C . ASN F 1 117 ? 95.715 102.581 155.451 1.00 49.46 136 ASN F C 1
ATOM 4678 O O . ASN F 1 117 ? 95.621 102.542 156.681 1.00 49.46 136 ASN F O 1
ATOM 4683 N N . VAL F 1 118 ? 94.733 102.208 154.638 1.00 48.50 137 VAL F N 1
ATOM 4684 C CA . VAL F 1 118 ? 93.465 101.676 155.120 1.00 48.50 137 VAL F CA 1
ATOM 4685 C C . VAL F 1 118 ? 93.379 100.233 154.659 1.00 48.50 137 VAL F C 1
ATOM 4686 O O . VAL F 1 118 ? 93.596 99.945 153.477 1.00 48.50 137 VAL F O 1
ATOM 4690 N N . THR F 1 119 ? 93.091 99.326 155.586 1.00 47.78 138 THR F N 1
ATOM 4691 C CA . THR F 1 119 ? 92.879 97.924 155.255 1.00 47.78 138 THR F CA 1
ATOM 4692 C C . THR F 1 119 ? 91.577 97.476 155.890 1.00 47.78 138 THR F C 1
ATOM 4693 O O . THR F 1 119 ? 91.445 97.495 157.116 1.00 47.78 138 THR F O 1
ATOM 4697 N N . GLN F 1 120 ? 90.621 97.075 155.065 1.00 49.10 139 GLN F N 1
ATOM 4698 C CA . GLN F 1 120 ? 89.345 96.579 155.549 1.00 49.10 139 GLN F CA 1
ATOM 4699 C C . GLN F 1 120 ? 89.161 95.161 155.042 1.00 49.10 139 GLN F C 1
ATOM 4700 O O . GLN F 1 120 ? 89.357 94.896 153.855 1.00 49.10 139 GLN F O 1
ATOM 4706 N N . CYS F 1 121 ? 88.828 94.249 155.944 1.00 49.28 140 CYS F N 1
ATOM 4707 C CA . CYS F 1 121 ? 88.547 92.868 155.588 1.00 49.28 140 CYS F CA 1
ATOM 4708 C C . CYS F 1 121 ? 87.220 92.463 156.210 1.00 49.28 140 CYS F C 1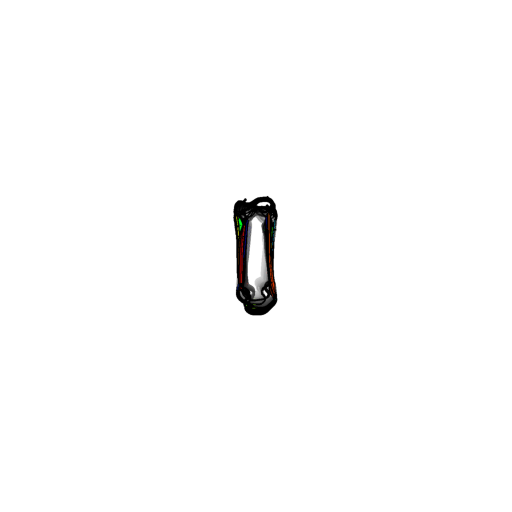
ATOM 4709 O O . CYS F 1 121 ? 86.997 92.680 157.406 1.00 49.28 140 CYS F O 1
ATOM 4712 N N . GLY F 1 122 ? 86.344 91.882 155.398 1.00 50.06 141 GLY F N 1
ATOM 4713 C CA . GLY F 1 122 ? 85.064 91.425 155.901 1.00 50.06 141 GLY F CA 1
ATOM 4714 C C . GLY F 1 122 ? 83.873 92.144 155.304 1.00 50.06 141 GLY F C 1
ATOM 4715 O O . GLY F 1 122 ? 83.885 92.497 154.121 1.00 50.06 141 GLY F O 1
ATOM 4716 N N . PHE F 1 123 ? 82.834 92.360 156.108 1.00 50.49 142 PHE F N 1
ATOM 4717 C CA . PHE F 1 123 ? 81.559 92.874 155.628 1.00 50.49 142 PHE F CA 1
ATOM 4718 C C . PHE F 1 123 ? 81.128 94.084 156.447 1.00 50.49 142 PHE F C 1
ATOM 4719 O O . PHE F 1 123 ? 81.190 94.058 157.681 1.00 50.49 142 PHE F O 1
ATOM 4727 N N . GLY F 1 124 ? 80.694 95.138 155.756 1.00 50.11 143 GLY F N 1
ATOM 4728 C CA . GLY F 1 124 ? 80.077 96.281 156.406 1.00 50.11 143 GLY F CA 1
ATOM 4729 C C . GLY F 1 124 ? 81.006 97.184 157.184 1.00 50.11 143 GLY F C 1
ATOM 4730 O O . GLY F 1 124 ? 80.541 97.960 158.022 1.00 50.11 143 GLY F O 1
ATOM 4731 N N . ASN F 1 125 ? 82.309 97.110 156.931 1.00 49.95 144 ASN F N 1
ATOM 4732 C CA . ASN F 1 125 ? 83.258 97.965 157.628 1.00 49.95 144 ASN F CA 1
ATOM 4733 C C . ASN F 1 125 ? 83.190 99.391 157.094 1.00 49.95 144 ASN F C 1
ATOM 4734 O O . ASN F 1 125 ? 82.958 99.615 155.902 1.00 49.95 144 ASN F O 1
ATOM 4739 N N . ASN F 1 126 ? 83.387 100.362 157.984 1.00 48.82 145 ASN F N 1
ATOM 4740 C CA . ASN F 1 126 ? 83.475 101.765 157.598 1.00 48.82 145 ASN F CA 1
ATOM 4741 C C . ASN F 1 126 ? 84.754 102.316 158.212 1.00 48.82 145 ASN F C 1
ATOM 4742 O O . ASN F 1 126 ? 85.019 102.100 159.398 1.00 48.82 145 ASN F O 1
ATOM 4747 N N . ALA F 1 127 ? 85.544 103.020 157.405 1.00 49.01 146 ALA F N 1
ATOM 4748 C CA . ALA F 1 127 ? 86.802 103.602 157.856 1.00 49.01 146 ALA F CA 1
ATOM 4749 C C . ALA F 1 127 ? 86.935 105.017 157.316 1.00 49.01 146 ALA F C 1
ATOM 4750 O O . ALA F 1 127 ? 86.680 105.261 156.130 1.00 49.01 146 ALA F O 1
ATOM 4752 N N . THR F 1 128 ? 87.328 105.942 158.186 1.00 48.65 147 THR F N 1
ATOM 4753 C CA . THR F 1 128 ? 87.550 107.332 157.816 1.00 48.65 147 THR F CA 1
ATOM 4754 C C . THR F 1 128 ? 88.957 107.741 158.225 1.00 48.65 147 THR F C 1
ATOM 4755 O O . THR F 1 128 ? 89.367 107.512 159.366 1.00 48.65 147 THR F O 1
ATOM 4759 N N . ALA F 1 129 ? 89.698 108.326 157.287 1.00 50.98 148 ALA F N 1
ATOM 4760 C CA . ALA F 1 129 ? 91.058 108.786 157.525 1.00 50.98 148 ALA F CA 1
ATOM 4761 C C . ALA F 1 129 ? 91.260 110.152 156.885 1.00 50.98 148 ALA F C 1
ATOM 4762 O O . ALA F 1 129 ? 90.966 110.340 155.699 1.00 50.98 148 ALA F O 1
ATOM 4764 N N . HIS F 1 130 ? 91.773 111.097 157.667 1.00 52.28 149 HIS F N 1
ATOM 4765 C CA . HIS F 1 130 ? 92.145 112.415 157.173 1.00 52.28 149 HIS F CA 1
ATOM 4766 C C . HIS F 1 130 ? 93.552 112.723 157.655 1.00 52.28 149 HIS F C 1
ATOM 4767 O O . HIS F 1 130 ? 93.874 112.488 158.823 1.00 52.28 149 HIS F O 1
ATOM 4774 N N . GLN F 1 131 ? 94.386 113.241 156.758 1.00 52.62 150 GLN F N 1
ATOM 4775 C CA . GLN F 1 131 ? 95.775 113.548 157.071 1.00 52.62 150 GLN F CA 1
ATOM 4776 C C . GLN F 1 131 ? 96.129 114.901 156.472 1.00 52.62 150 GLN F C 1
ATOM 4777 O O . GLN F 1 131 ? 96.125 115.062 155.248 1.00 52.62 150 GLN F O 1
ATOM 4783 N N . TYR F 1 132 ? 96.439 115.862 157.338 1.00 51.73 151 TYR F N 1
ATOM 4784 C CA . TYR F 1 132 ? 96.695 117.239 156.927 1.00 51.73 151 TYR F CA 1
ATOM 4785 C C . TYR F 1 132 ? 98.108 117.686 157.287 1.00 51.73 151 TYR F C 1
ATOM 4786 O O . TYR F 1 132 ? 98.664 117.285 158.310 1.00 51.73 151 TYR F O 1
ATOM 4795 N N . PRO G 1 22 ? 107.369 115.203 156.761 1.00 52.51 41 PRO G N 1
ATOM 4796 C CA . PRO G 1 22 ? 106.815 114.558 157.955 1.00 52.51 41 PRO G CA 1
ATOM 4797 C C . PRO G 1 22 ? 106.186 113.192 157.673 1.00 52.51 41 PRO G C 1
ATOM 4798 O O . PRO G 1 22 ? 105.043 113.122 157.221 1.00 52.51 41 PRO G O 1
ATOM 4802 N N . ASN G 1 23 ? 106.923 112.121 157.968 1.00 53.13 42 ASN G N 1
ATOM 4803 C CA . ASN G 1 23 ? 106.490 110.757 157.662 1.00 53.13 42 ASN G CA 1
ATOM 4804 C C . ASN G 1 23 ? 105.434 110.333 158.675 1.00 53.13 42 ASN G C 1
ATOM 4805 O O . ASN G 1 23 ? 105.752 109.789 159.735 1.00 53.13 42 ASN G O 1
ATOM 4810 N N . SER G 1 24 ? 104.167 110.542 158.323 1.00 52.56 43 SER G N 1
ATOM 4811 C CA . SER G 1 24 ? 103.037 110.283 159.206 1.00 52.56 43 SER G CA 1
ATOM 4812 C C . SER G 1 24 ? 102.177 109.192 158.590 1.00 52.56 43 SER G C 1
ATOM 4813 O O . SER G 1 24 ? 101.790 109.296 157.424 1.00 52.56 43 SER G O 1
ATOM 4816 N N . GLU G 1 25 ? 101.877 108.151 159.366 1.00 50.78 44 GLU G N 1
ATOM 4817 C CA . GLU G 1 25 ? 101.176 106.977 158.863 1.00 50.78 44 GLU G CA 1
ATOM 4818 C C . GLU G 1 25 ? 99.906 106.728 159.660 1.00 50.78 44 GLU G C 1
ATOM 4819 O O . GLU G 1 25 ? 99.914 106.813 160.893 1.00 50.78 44 GLU G O 1
ATOM 4825 N N . LEU G 1 26 ? 98.820 106.425 158.952 1.00 49.83 45 LEU G N 1
ATOM 4826 C CA . LEU G 1 26 ? 97.550 106.044 159.556 1.00 49.83 45 LEU G CA 1
ATOM 4827 C C . LEU G 1 26 ? 97.195 104.648 159.067 1.00 49.83 45 LEU G C 1
ATOM 4828 O O . LEU G 1 26 ? 97.160 104.403 157.857 1.00 49.83 45 LEU G O 1
ATOM 4833 N N . ASN G 1 27 ? 96.944 103.738 160.002 1.00 49.05 46 ASN G N 1
ATOM 4834 C CA . ASN G 1 27 ? 96.710 102.335 159.704 1.00 49.05 46 ASN G CA 1
ATOM 4835 C C . ASN G 1 27 ? 95.405 101.892 160.348 1.00 49.05 46 ASN G C 1
ATOM 4836 O O . ASN G 1 27 ? 95.183 102.128 161.542 1.00 49.05 46 ASN G O 1
ATOM 4841 N N . ILE G 1 28 ? 94.550 101.250 159.559 1.00 48.48 47 ILE G N 1
ATOM 4842 C CA . ILE G 1 28 ? 93.322 100.637 160.046 1.00 48.48 47 ILE G CA 1
ATOM 4843 C C . ILE G 1 28 ? 93.328 99.196 159.563 1.00 48.48 47 ILE G C 1
ATOM 4844 O O . ILE G 1 28 ? 93.453 98.948 158.359 1.00 48.48 47 ILE G O 1
ATOM 4849 N N . TYR G 1 29 ? 93.234 98.251 160.492 1.00 48.29 48 TYR G N 1
ATOM 4850 C CA . TYR G 1 29 ? 93.084 96.839 160.169 1.00 48.29 48 TYR G CA 1
ATOM 4851 C C . TYR G 1 29 ? 91.826 96.334 160.852 1.00 48.29 48 TYR G C 1
ATOM 4852 O O . TYR G 1 29 ? 91.691 96.460 162.072 1.00 48.29 48 TYR G O 1
ATOM 4861 N N . GLN G 1 30 ? 90.897 95.799 160.068 1.00 49.18 49 GLN G N 1
ATOM 4862 C CA . GLN G 1 30 ? 89.624 95.317 160.583 1.00 49.18 49 GLN G CA 1
ATOM 4863 C C . GLN G 1 30 ? 89.386 93.909 160.062 1.00 49.18 49 GLN G C 1
ATOM 4864 O O . GLN G 1 30 ? 89.376 93.687 158.848 1.00 49.18 49 GLN G O 1
ATOM 4870 N N . TYR G 1 31 ? 89.183 92.965 160.975 1.00 49.43 50 TYR G N 1
ATOM 4871 C CA . TYR G 1 31 ? 88.968 91.565 160.633 1.00 49.43 50 TYR G CA 1
ATOM 4872 C C . TYR G 1 31 ? 87.660 91.122 161.269 1.00 49.43 50 TYR G C 1
ATOM 4873 O O . TYR G 1 31 ? 87.432 91.375 162.456 1.00 49.43 50 TYR G O 1
ATOM 4882 N N . GLY G 1 32 ? 86.800 90.478 160.486 1.00 50.22 51 GLY G N 1
ATOM 4883 C CA . GLY G 1 32 ? 85.524 90.041 161.016 1.00 50.22 51 GLY G CA 1
ATOM 4884 C C . GLY G 1 32 ? 84.362 90.848 160.479 1.00 50.22 51 GLY G C 1
ATOM 4885 O O . GLY G 1 32 ? 84.314 91.152 159.283 1.00 50.22 51 GLY G O 1
ATOM 4886 N N . GLY G 1 33 ? 83.411 91.194 161.344 1.00 50.40 52 GLY G N 1
ATOM 4887 C CA . GLY G 1 33 ? 82.247 91.923 160.876 1.00 50.40 52 GLY G CA 1
ATOM 4888 C C . GLY G 1 33 ? 81.658 92.940 161.833 1.00 50.40 52 GLY G C 1
ATOM 4889 O O . GLY G 1 33 ? 81.580 92.701 163.040 1.00 50.40 52 GLY G O 1
ATOM 4890 N N . GLY G 1 34 ? 81.216 94.074 161.294 1.00 50.51 53 GLY G N 1
ATOM 4891 C CA . GLY G 1 34 ? 80.522 95.082 162.072 1.00 50.51 53 GLY G CA 1
ATOM 4892 C C . GLY G 1 34 ? 81.391 96.003 162.896 1.00 50.51 53 GLY G C 1
ATOM 4893 O O . GLY G 1 34 ? 80.853 96.836 163.632 1.00 50.51 53 GLY G O 1
ATOM 4894 N N . ASN G 1 35 ? 82.713 95.898 162.794 1.00 50.15 54 ASN G N 1
ATOM 4895 C CA . ASN G 1 35 ? 83.593 96.828 163.487 1.00 50.15 54 ASN G CA 1
ATOM 4896 C C . ASN G 1 35 ? 83.575 98.182 162.792 1.00 50.15 54 ASN G C 1
ATOM 4897 O O . ASN G 1 35 ? 83.430 98.268 161.570 1.00 50.15 54 ASN G O 1
ATOM 4902 N N . SER G 1 36 ? 83.713 99.244 163.581 1.00 49.20 55 SER G N 1
ATOM 4903 C CA . SER G 1 36 ? 83.720 100.604 163.067 1.00 49.20 55 SER G CA 1
ATOM 4904 C C . SER G 1 36 ? 84.889 101.370 163.667 1.00 49.20 55 SER G C 1
ATOM 4905 O O . SER G 1 36 ? 85.138 101.298 164.875 1.00 49.20 55 SER G O 1
ATOM 4908 N N . ALA G 1 37 ? 85.605 102.102 162.819 1.00 48.40 56 ALA G N 1
ATOM 4909 C CA . ALA G 1 37 ? 86.763 102.870 163.252 1.00 48.40 56 ALA G CA 1
ATOM 4910 C C . ALA G 1 37 ? 86.772 104.217 162.551 1.00 48.40 56 ALA G C 1
ATOM 4911 O O . ALA G 1 37 ? 86.665 104.282 161.323 1.00 48.40 56 ALA G O 1
ATOM 4913 N N . LEU G 1 38 ? 86.887 105.283 163.332 1.00 47.83 57 LEU G N 1
ATOM 4914 C CA . LEU G 1 38 ? 87.094 106.628 162.819 1.00 47.83 57 LEU G CA 1
ATOM 4915 C C . LEU G 1 38 ? 88.410 107.154 163.369 1.00 47.83 57 LEU G C 1
ATOM 4916 O O . LEU G 1 38 ? 88.644 107.101 164.581 1.00 47.83 57 LEU G O 1
ATOM 4921 N N . ALA G 1 39 ? 89.277 107.631 162.481 1.00 48.97 58 ALA G N 1
ATOM 4922 C CA . ALA G 1 39 ? 90.582 108.135 162.880 1.00 48.97 58 ALA G CA 1
ATOM 4923 C C . ALA G 1 39 ? 90.870 109.441 162.157 1.00 48.97 58 ALA G C 1
ATOM 4924 O O . ALA G 1 39 ? 90.571 109.587 160.969 1.00 48.97 58 ALA G O 1
ATOM 4926 N N . LEU G 1 40 ? 91.443 110.390 162.890 1.00 51.06 59 LEU G N 1
ATOM 4927 C CA . LEU G 1 40 ? 91.804 111.699 162.360 1.00 51.06 59 LEU G CA 1
ATOM 4928 C C . LEU G 1 40 ? 93.257 111.979 162.698 1.00 51.06 59 LEU G C 1
ATOM 4929 O O . LEU G 1 40 ? 93.672 111.765 163.838 1.00 51.06 59 LEU G O 1
ATOM 4934 N N . GLN G 1 41 ? 94.041 112.408 161.711 1.00 52.02 60 GLN G N 1
ATOM 4935 C CA . GLN G 1 41 ? 95.429 112.794 161.941 1.00 52.02 60 GLN G CA 1
ATOM 4936 C C . GLN G 1 41 ? 95.684 114.141 161.279 1.00 52.02 60 GLN G C 1
ATOM 4937 O O . GLN G 1 41 ? 95.585 114.260 160.056 1.00 52.02 60 GLN G O 1
ATOM 4943 N N . THR G 1 42 ? 96.017 115.150 162.082 1.00 51.42 61 THR G N 1
ATOM 4944 C CA . THR G 1 42 ? 96.208 116.502 161.574 1.00 51.42 61 THR G CA 1
ATOM 4945 C C . THR G 1 42 ? 97.350 117.185 162.314 1.00 51.42 61 THR G C 1
ATOM 4946 O O . THR G 1 42 ? 97.532 116.979 163.518 1.00 51.42 61 THR G O 1
ATOM 4950 N N . ASP G 1 43 ? 98.131 117.980 161.576 1.00 51.85 62 ASP G N 1
ATOM 4951 C CA . ASP G 1 43 ? 99.282 118.706 162.124 1.00 51.85 62 ASP G CA 1
ATOM 4952 C C . ASP G 1 43 ? 100.244 117.770 162.845 1.00 51.85 62 ASP G C 1
ATOM 4953 O O . ASP G 1 43 ? 100.954 118.181 163.768 1.00 51.85 62 ASP G O 1
ATOM 4958 N N . CYS G 1 44 ? 100.260 116.505 162.444 1.00 52.40 63 CYS G N 1
ATOM 4959 C CA . CYS G 1 44 ? 100.845 115.434 163.241 1.00 52.40 63 CYS G CA 1
ATOM 4960 C C . CYS G 1 44 ? 102.017 114.853 162.453 1.00 52.40 63 CYS G C 1
ATOM 4961 O O . CYS G 1 44 ? 101.850 113.972 161.609 1.00 52.40 63 CYS G O 1
ATOM 4964 N N . ARG G 1 45 ? 103.213 115.368 162.728 1.00 51.84 64 ARG G N 1
ATOM 4965 C CA . ARG G 1 45 ? 104.388 115.033 161.937 1.00 51.84 64 ARG G CA 1
ATOM 4966 C C . ARG G 1 45 ? 105.135 113.830 162.503 1.00 51.84 64 ARG G C 1
ATOM 4967 O O . ARG G 1 45 ? 105.252 113.669 163.722 1.00 51.84 64 ARG G O 1
ATOM 4975 N N . ASN G 1 46 ? 105.653 112.995 161.597 1.00 51.77 65 ASN G N 1
ATOM 4976 C CA . ASN G 1 46 ? 106.508 111.855 161.944 1.00 51.77 65 ASN G CA 1
ATOM 4977 C C . ASN G 1 46 ? 105.856 110.957 162.992 1.00 51.77 65 ASN G C 1
ATOM 4978 O O . ASN G 1 46 ? 106.489 110.541 163.964 1.00 51.77 65 ASN G O 1
ATOM 4983 N N . SER G 1 47 ? 104.581 110.644 162.785 1.00 51.36 66 SER G N 1
ATOM 4984 C CA . SER G 1 47 ? 103.765 110.004 163.802 1.00 51.36 66 SER G CA 1
ATOM 4985 C C . SER G 1 47 ? 102.972 108.847 163.217 1.00 51.36 66 SER G C 1
ATOM 4986 O O . SER G 1 47 ? 102.695 108.807 162.018 1.00 51.36 66 SER G O 1
ATOM 4989 N N . ASP G 1 48 ? 102.604 107.904 164.080 1.00 49.17 67 ASP G N 1
ATOM 4990 C CA . ASP G 1 48 ? 101.899 106.697 163.675 1.00 49.17 67 ASP G CA 1
ATOM 4991 C C . ASP G 1 48 ? 100.594 106.614 164.455 1.00 49.17 67 ASP G C 1
ATOM 4992 O O . ASP G 1 48 ? 100.580 106.789 165.677 1.00 49.17 67 ASP G O 1
ATOM 4997 N N . LEU G 1 49 ? 99.506 106.343 163.742 1.00 48.89 68 LEU G N 1
ATOM 4998 C CA . LEU G 1 49 ? 98.212 106.009 164.330 1.00 48.89 68 LEU G CA 1
ATOM 4999 C C . LEU G 1 49 ? 97.853 104.629 163.800 1.00 48.89 68 LEU G C 1
ATOM 5000 O O . LEU G 1 49 ? 97.868 104.415 162.586 1.00 48.89 68 LEU G O 1
ATOM 5005 N N . THR G 1 50 ? 97.588 103.680 164.695 1.00 48.07 69 THR G N 1
ATOM 5006 C CA . THR G 1 50 ? 97.255 102.317 164.302 1.00 48.07 69 THR G CA 1
ATOM 5007 C C . THR G 1 50 ? 96.037 101.823 165.072 1.00 48.07 69 THR G C 1
ATOM 5008 O O . THR G 1 50 ? 95.995 101.917 166.304 1.00 48.07 69 THR G O 1
ATOM 5012 N N . ILE G 1 51 ? 95.051 101.300 164.345 1.00 48.31 70 ILE G N 1
ATOM 5013 C CA . ILE G 1 51 ? 93.867 100.674 164.926 1.00 48.31 70 ILE G CA 1
ATOM 5014 C C . ILE G 1 51 ? 93.808 99.242 164.413 1.00 48.31 70 ILE G C 1
ATOM 5015 O O . ILE G 1 51 ? 93.931 99.010 163.204 1.00 48.31 70 ILE G O 1
ATOM 5020 N N . THR G 1 52 ? 93.646 98.285 165.324 1.00 47.91 71 THR G N 1
ATOM 5021 C CA . THR G 1 52 ? 93.539 96.874 164.975 1.00 47.91 71 THR G CA 1
ATOM 5022 C C . THR G 1 52 ? 92.327 96.278 165.673 1.00 47.91 71 THR G C 1
ATOM 5023 O O . THR G 1 52 ? 92.335 96.115 166.896 1.00 47.91 71 THR G O 1
ATOM 5027 N N . GLN G 1 53 ? 91.301 95.929 164.900 1.00 49.43 72 GLN G N 1
ATOM 5028 C CA . GLN G 1 53 ? 90.074 95.360 165.443 1.00 49.43 72 GLN G CA 1
ATOM 5029 C C . GLN G 1 53 ? 89.891 93.950 164.903 1.00 49.43 72 GLN G C 1
ATOM 5030 O O . GLN G 1 53 ? 89.920 93.736 163.687 1.00 49.43 72 GLN G O 1
ATOM 5036 N N . HIS G 1 54 ? 89.716 92.997 165.808 1.00 49.87 73 HIS G N 1
ATOM 5037 C CA . HIS G 1 54 ? 89.417 91.612 165.482 1.00 49.87 73 HIS G CA 1
ATOM 5038 C C . HIS G 1 54 ? 88.045 91.281 166.049 1.00 49.87 73 HIS G C 1
ATOM 5039 O O . HIS G 1 54 ? 87.768 91.595 167.209 1.00 49.87 73 HIS G O 1
ATOM 5046 N N . GLY G 1 55 ? 87.183 90.674 165.238 1.00 50.46 74 GLY G N 1
ATOM 5047 C CA . GLY G 1 55 ? 85.901 90.232 165.754 1.00 50.46 74 GLY G CA 1
ATOM 5048 C C . GLY G 1 55 ? 84.711 91.029 165.260 1.00 50.46 74 GLY G C 1
ATOM 5049 O O . GLY G 1 55 ? 84.544 91.234 164.051 1.00 50.46 74 GLY G O 1
ATOM 5050 N N . GLY G 1 56 ? 83.872 91.488 166.190 1.00 50.53 75 GLY G N 1
ATOM 5051 C CA . GLY G 1 56 ? 82.646 92.154 165.797 1.00 50.53 75 GLY G CA 1
ATOM 5052 C C . GLY G 1 56 ? 82.112 93.240 166.709 1.00 50.53 75 GLY G C 1
ATOM 5053 O O . GLY G 1 56 ? 82.204 93.143 167.932 1.00 50.53 75 GLY G O 1
ATOM 5054 N N . GLY G 1 57 ? 81.540 94.285 166.115 1.00 50.48 76 GLY G N 1
ATOM 5055 C CA . GLY G 1 57 ? 80.838 95.304 166.872 1.00 50.48 76 GLY G CA 1
ATOM 5056 C C . GLY G 1 57 ? 81.704 96.235 167.688 1.00 50.48 76 GLY G C 1
ATOM 5057 O O . GLY G 1 57 ? 81.172 97.047 168.447 1.00 50.48 76 GLY G O 1
ATOM 5058 N N . ASN G 1 58 ? 83.023 96.162 167.543 1.00 50.35 77 ASN G N 1
ATOM 5059 C CA . ASN G 1 58 ? 83.910 97.058 168.268 1.00 50.35 77 ASN G CA 1
ATOM 5060 C C . ASN G 1 58 ? 83.906 98.437 167.621 1.00 50.35 77 ASN G C 1
ATOM 5061 O O . ASN G 1 58 ? 83.904 98.563 166.393 1.00 50.35 77 ASN G O 1
ATOM 5066 N N . GLY G 1 59 ? 83.908 99.470 168.451 1.00 49.55 78 GLY G N 1
ATOM 5067 C CA . GLY G 1 59 ? 83.882 100.848 167.981 1.00 49.55 78 GLY G CA 1
ATOM 5068 C C . GLY G 1 59 ? 85.109 101.609 168.444 1.00 49.55 78 GLY G C 1
ATOM 5069 O O . GLY G 1 59 ? 85.532 101.478 169.594 1.00 49.55 78 GLY G O 1
ATOM 5070 N N . ALA G 1 60 ? 85.678 102.404 167.540 1.00 48.25 79 ALA G N 1
ATOM 5071 C CA . ALA G 1 60 ? 86.883 103.163 167.849 1.00 48.25 79 ALA G CA 1
ATOM 5072 C C . ALA G 1 60 ? 86.773 104.570 167.285 1.00 48.25 79 ALA G C 1
ATOM 5073 O O . ALA G 1 60 ? 86.376 104.744 166.129 1.00 48.25 79 ALA G O 1
ATOM 5075 N N . ASP G 1 61 ? 87.119 105.570 168.095 1.00 47.75 80 ASP G N 1
ATOM 5076 C CA . ASP G 1 61 ? 87.227 106.951 167.631 1.00 47.75 80 ASP G CA 1
ATOM 5077 C C . ASP G 1 61 ? 88.514 107.547 168.173 1.00 47.75 80 ASP G C 1
ATOM 5078 O O . ASP G 1 61 ? 88.644 107.744 169.384 1.00 47.75 80 ASP G O 1
ATOM 5083 N N . VAL G 1 62 ? 89.456 107.844 167.281 1.00 48.32 81 VAL G N 1
ATOM 5084 C CA . VAL G 1 62 ? 90.814 108.200 167.672 1.00 48.32 81 VAL G CA 1
ATOM 5085 C C . VAL G 1 62 ? 91.259 109.444 166.907 1.00 48.32 81 VAL G C 1
ATOM 5086 O O . VAL G 1 62 ? 91.158 109.499 165.674 1.00 48.32 81 VAL G O 1
ATOM 5090 N N . GLY G 1 63 ? 91.734 110.443 167.645 1.00 50.05 82 GLY G N 1
ATOM 5091 C CA . GLY G 1 63 ? 92.292 111.659 167.073 1.00 50.05 82 GLY G CA 1
ATOM 5092 C C . GLY G 1 63 ? 93.758 111.798 167.450 1.00 50.05 82 GLY G C 1
ATOM 5093 O O . GLY G 1 63 ? 94.141 111.541 168.593 1.00 50.05 82 GLY G O 1
ATOM 5094 N N . GLN G 1 64 ? 94.570 112.208 166.477 1.00 51.13 83 GLN G N 1
ATOM 5095 C CA . GLN G 1 64 ? 96.013 112.311 166.651 1.00 51.13 83 GLN G CA 1
ATOM 5096 C C . GLN G 1 64 ? 96.494 113.641 166.088 1.00 51.13 83 GLN G C 1
ATOM 5097 O O . GLN G 1 64 ? 96.400 113.873 164.878 1.00 51.13 83 GLN G O 1
ATOM 5103 N N . GLY G 1 65 ? 97.006 114.511 166.953 1.00 51.09 84 GLY G N 1
ATOM 5104 C CA . GLY G 1 65 ? 97.604 115.745 166.485 1.00 51.09 84 GLY G CA 1
ATOM 5105 C C . GLY G 1 65 ? 98.938 116.105 167.110 1.00 51.09 84 GLY G C 1
ATOM 5106 O O . GLY G 1 65 ? 99.212 117.289 167.323 1.00 51.09 84 GLY G O 1
ATOM 5107 N N . SER G 1 66 ? 99.776 115.119 167.418 1.00 51.31 85 SER G N 1
ATOM 5108 C CA . SER G 1 66 ? 101.001 115.368 168.167 1.00 51.31 85 SER G CA 1
ATOM 5109 C C . SER G 1 66 ? 102.205 114.857 167.391 1.00 51.31 85 SER G C 1
ATOM 5110 O O . SER G 1 66 ? 102.146 113.798 166.760 1.00 51.31 85 SER G O 1
ATOM 5113 N N . ASP G 1 67 ? 103.301 115.606 167.457 1.00 51.56 86 ASP G N 1
ATOM 5114 C CA . ASP G 1 67 ? 104.473 115.308 166.649 1.00 51.56 86 ASP G CA 1
ATOM 5115 C C . ASP G 1 67 ? 105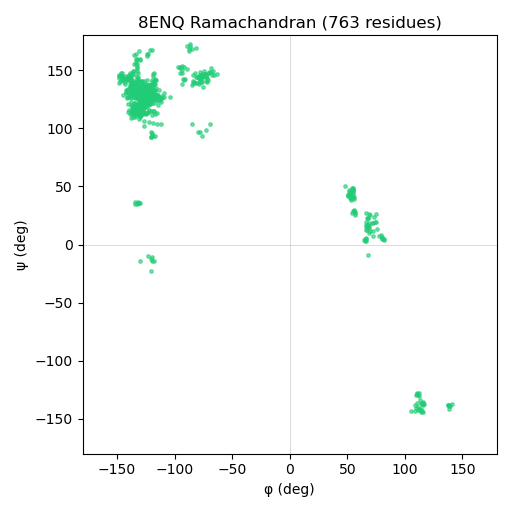.274 114.149 167.232 1.00 51.56 86 ASP G C 1
ATOM 5116 O O . ASP G 1 67 ? 105.375 113.983 168.452 1.00 51.56 86 ASP G O 1
ATOM 5121 N N . ASP G 1 68 ? 105.844 113.344 166.330 1.00 51.06 87 ASP G N 1
ATOM 5122 C CA . ASP G 1 68 ? 106.775 112.267 166.676 1.00 51.06 87 ASP G CA 1
ATOM 5123 C C . ASP G 1 68 ? 106.193 111.326 167.727 1.00 51.06 87 ASP G C 1
ATOM 5124 O O . ASP G 1 68 ? 106.897 110.835 168.612 1.00 51.06 87 ASP G O 1
ATOM 5129 N N . SER G 1 69 ? 104.897 111.055 167.620 1.00 50.48 88 SER G N 1
ATOM 5130 C CA . SER G 1 69 ? 104.161 110.366 168.669 1.00 50.48 88 SER G CA 1
ATOM 5131 C C . SER G 1 69 ? 103.298 109.271 168.057 1.00 50.48 88 SER G C 1
ATOM 5132 O O . SER G 1 69 ? 103.078 109.244 166.848 1.00 50.48 88 SER G O 1
ATOM 5135 N N . SER G 1 70 ? 102.815 108.346 168.891 1.00 48.79 89 SER G N 1
ATOM 5136 C CA . SER G 1 70 ? 102.132 107.171 168.363 1.00 48.79 89 SER G CA 1
ATOM 5137 C C . SER G 1 70 ? 100.897 106.797 169.176 1.00 48.79 89 SER G C 1
ATOM 5138 O O . SER G 1 70 ? 100.848 106.972 170.397 1.00 48.79 89 SER G O 1
ATOM 5141 N N . ILE G 1 71 ? 99.911 106.247 168.469 1.00 48.29 90 ILE G N 1
ATOM 5142 C CA . ILE G 1 71 ? 98.743 105.593 169.059 1.00 48.29 90 ILE G CA 1
ATOM 5143 C C . ILE G 1 71 ? 98.689 104.167 168.544 1.00 48.29 90 ILE G C 1
ATOM 5144 O O . ILE G 1 71 ? 98.794 103.938 167.332 1.00 48.29 90 ILE G O 1
ATOM 5149 N N . ASP G 1 72 ? 98.528 103.211 169.455 1.00 47.41 91 ASP G N 1
ATOM 5150 C CA . ASP G 1 72 ? 98.219 101.831 169.095 1.00 47.41 91 ASP G CA 1
ATOM 5151 C C . ASP G 1 72 ? 96.974 101.394 169.858 1.00 47.41 91 ASP G C 1
ATOM 5152 O O . ASP G 1 72 ? 97.009 101.254 171.087 1.00 47.41 91 ASP G O 1
ATOM 5157 N N . LEU G 1 73 ? 95.886 101.159 169.132 1.00 47.93 92 LEU G N 1
ATOM 5158 C CA . LEU G 1 73 ? 94.650 100.637 169.700 1.00 47.93 92 LEU G CA 1
ATOM 5159 C C . LEU G 1 73 ? 94.450 99.216 169.198 1.00 47.93 92 LEU G C 1
ATOM 5160 O O . LEU G 1 73 ? 94.495 98.974 167.988 1.00 47.93 92 LEU G O 1
ATOM 5165 N N . THR G 1 74 ? 94.274 98.279 170.124 1.00 47.75 93 THR G N 1
ATOM 5166 C CA . THR G 1 74 ? 93.995 96.886 169.803 1.00 47.75 93 THR G CA 1
ATOM 5167 C C . THR G 1 74 ? 92.706 96.492 170.501 1.00 47.75 93 THR G C 1
ATOM 5168 O O . THR G 1 74 ? 92.626 96.557 171.729 1.00 47.75 93 THR G O 1
ATOM 5172 N N . GLN G 1 75 ? 91.695 96.120 169.727 1.00 49.53 94 GLN G N 1
ATOM 5173 C CA . GLN G 1 75 ? 90.448 95.586 170.258 1.00 49.53 94 GLN G CA 1
ATOM 5174 C C . GLN G 1 75 ? 90.249 94.205 169.658 1.00 49.53 94 GLN G C 1
ATOM 5175 O O . GLN G 1 75 ? 90.197 94.065 168.434 1.00 49.53 94 GLN G O 1
ATOM 5181 N N . ARG G 1 76 ? 90.151 93.192 170.508 1.00 49.72 95 ARG G N 1
ATOM 5182 C CA . ARG G 1 76 ? 89.977 91.818 170.050 1.00 49.72 95 ARG G CA 1
ATOM 5183 C C . ARG G 1 76 ? 88.759 91.228 170.744 1.00 49.72 95 ARG G C 1
ATOM 5184 O O . ARG G 1 76 ? 88.826 90.895 171.930 1.00 49.72 95 ARG G O 1
ATOM 5192 N N . GLY G 1 77 ? 87.661 91.072 170.008 1.00 50.37 96 GLY G N 1
ATOM 5193 C CA . GLY G 1 77 ? 86.437 90.536 170.570 1.00 50.37 96 GLY G CA 1
ATOM 5194 C C . GLY G 1 77 ? 85.183 91.216 170.058 1.00 50.37 96 GLY G C 1
ATOM 5195 O O . GLY G 1 77 ? 85.065 91.493 168.858 1.00 50.37 96 GLY G O 1
ATOM 5196 N N . PHE G 1 78 ? 84.236 91.491 170.958 1.00 51.00 97 PHE G N 1
ATOM 5197 C CA . PHE G 1 78 ? 82.959 92.081 170.576 1.00 51.00 97 PHE G CA 1
ATOM 5198 C C . PHE G 1 78 ? 82.552 93.203 171.523 1.00 51.00 97 PHE G C 1
ATOM 5199 O O . PHE G 1 78 ? 82.865 93.170 172.714 1.00 51.00 97 PHE G O 1
ATOM 5207 N N . GLY G 1 79 ? 81.868 94.207 170.974 1.00 50.79 98 GLY G N 1
ATOM 5208 C CA . GLY G 1 79 ? 81.217 95.236 171.769 1.00 50.79 98 GLY G CA 1
ATOM 5209 C C . GLY G 1 79 ? 82.127 96.169 172.536 1.00 50.79 98 GLY G C 1
ATOM 5210 O O . GLY G 1 79 ? 81.647 96.927 173.382 1.00 50.79 98 GLY G O 1
ATOM 5211 N N . ASN G 1 80 ? 83.426 96.159 172.254 1.00 50.80 99 ASN G N 1
ATOM 5212 C CA . ASN G 1 80 ? 84.349 97.054 172.935 1.00 50.80 99 ASN G CA 1
ATOM 5213 C C . ASN G 1 80 ? 84.314 98.441 172.298 1.00 50.80 99 ASN G C 1
ATOM 5214 O O . ASN G 1 80 ? 84.181 98.584 171.080 1.00 50.80 99 ASN G O 1
ATOM 5219 N N . SER G 1 81 ? 84.453 99.470 173.134 1.00 49.51 100 SER G N 1
ATOM 5220 C CA . SER G 1 81 ? 84.381 100.853 172.681 1.00 49.51 100 SER G CA 1
ATOM 5221 C C . SER G 1 81 ? 85.604 101.622 173.158 1.00 49.51 100 SER G C 1
ATOM 5222 O O . SER G 1 81 ? 86.042 101.464 174.301 1.00 49.51 100 SER G O 1
ATOM 5225 N N . ALA G 1 82 ? 86.159 102.453 172.277 1.00 48.45 101 ALA G N 1
ATOM 5226 C CA . ALA G 1 82 ? 87.349 103.222 172.616 1.00 48.45 101 ALA G CA 1
ATOM 5227 C C . ALA G 1 82 ? 87.227 104.648 172.100 1.00 48.45 101 ALA G C 1
ATOM 5228 O O . ALA G 1 82 ? 86.890 104.866 170.931 1.00 48.45 101 ALA G O 1
ATOM 5230 N N . THR G 1 83 ? 87.513 105.609 172.975 1.00 47.69 102 THR G N 1
ATOM 5231 C CA . THR G 1 83 ? 87.602 107.022 172.631 1.00 47.69 102 THR G CA 1
ATOM 5232 C C . THR G 1 83 ? 88.985 107.512 173.034 1.00 47.69 102 THR G C 1
ATOM 5233 O O . THR G 1 83 ? 89.317 107.536 174.224 1.00 47.69 102 THR G O 1
ATOM 5237 N N . LEU G 1 84 ? 89.789 107.887 172.043 1.00 48.72 103 LEU G N 1
ATOM 5238 C CA . LEU G 1 84 ? 91.208 108.144 172.230 1.00 48.72 103 LEU G CA 1
ATOM 5239 C C . LEU G 1 84 ? 91.570 109.459 171.560 1.00 48.72 103 LEU G C 1
ATOM 5240 O O . LEU G 1 84 ? 91.202 109.688 170.404 1.00 48.72 103 LEU G O 1
ATOM 5245 N N . ASP G 1 85 ? 92.281 110.323 172.277 1.00 49.96 104 ASP G N 1
ATOM 5246 C CA . ASP G 1 85 ? 92.723 111.594 171.711 1.00 49.96 104 ASP G CA 1
ATOM 5247 C C . ASP G 1 85 ? 94.128 111.899 172.210 1.00 49.96 104 ASP G C 1
ATOM 5248 O O . ASP G 1 85 ? 94.378 111.863 173.417 1.00 49.96 104 ASP G O 1
ATOM 5253 N N . GLN G 1 86 ? 95.049 112.159 171.285 1.00 50.76 105 GLN G N 1
ATOM 5254 C CA . GLN G 1 86 ? 96.347 112.760 171.601 1.00 50.76 105 GLN G CA 1
ATOM 5255 C C . GLN G 1 86 ? 96.406 114.117 170.906 1.00 50.76 105 GLN G C 1
ATOM 5256 O O . GLN G 1 86 ? 96.128 114.226 169.706 1.00 50.76 105 GLN G O 1
ATOM 5262 N N . TRP G 1 87 ? 96.682 115.169 171.677 1.00 50.70 106 TRP G N 1
ATOM 5263 C CA . TRP G 1 87 ? 96.755 116.512 171.116 1.00 50.70 106 TRP G CA 1
ATOM 5264 C C . TRP G 1 87 ? 97.854 117.334 171.777 1.00 50.70 106 TRP G C 1
ATOM 5265 O O . TRP G 1 87 ? 98.029 117.288 172.997 1.00 50.70 106 TRP G O 1
ATOM 5276 N N . ASN G 1 88 ? 98.586 118.087 170.954 1.00 49.99 107 ASN G N 1
ATOM 5277 C CA . ASN G 1 88 ? 99.582 119.078 171.360 1.00 49.99 107 ASN G CA 1
ATOM 5278 C C . ASN G 1 88 ? 100.803 118.476 172.048 1.00 49.99 107 ASN G C 1
ATOM 5279 O O . ASN G 1 88 ? 101.660 119.224 172.536 1.00 49.99 107 ASN G O 1
ATOM 5284 N N . GLY G 1 89 ? 100.911 117.152 172.108 1.00 50.49 108 GLY G N 1
ATOM 5285 C CA . GLY G 1 89 ? 102.079 116.524 172.689 1.00 50.49 108 GLY G CA 1
ATOM 5286 C C . GLY G 1 89 ? 103.213 116.341 171.692 1.00 50.49 108 GLY G C 1
ATOM 5287 O O . GLY G 1 89 ? 103.087 116.602 170.496 1.00 50.49 108 GLY G O 1
ATOM 5288 N N . LYS G 1 90 ? 104.363 115.916 172.215 1.00 50.32 109 LYS G N 1
ATOM 5289 C CA . LYS G 1 90 ? 105.488 115.495 171.392 1.00 50.32 109 LYS G CA 1
ATOM 5290 C C . LYS G 1 90 ? 106.154 114.284 172.028 1.00 50.32 109 LYS G C 1
ATOM 5291 O O . LYS G 1 90 ? 106.270 114.193 173.253 1.00 50.32 109 LYS G O 1
ATOM 5297 N N . ASN G 1 91 ? 106.593 113.356 171.175 1.00 50.02 110 ASN G N 1
ATOM 5298 C CA . ASN G 1 91 ? 107.293 112.145 171.606 1.00 50.02 110 ASN G CA 1
ATOM 5299 C C . ASN G 1 91 ? 106.472 111.377 172.641 1.00 50.02 110 ASN G C 1
ATOM 5300 O O . ASN G 1 91 ? 106.969 110.967 173.691 1.00 50.02 110 ASN G O 1
ATOM 5305 N N . SER G 1 92 ? 105.196 111.181 172.327 1.00 49.70 111 SER G N 1
ATOM 5306 C CA . SER G 1 92 ? 104.226 110.610 173.247 1.00 49.70 111 SER G CA 1
ATOM 5307 C C . SER G 1 92 ? 103.726 109.282 172.703 1.00 49.70 111 SER G C 1
ATOM 5308 O O . SER G 1 92 ? 103.521 109.134 171.498 1.00 49.70 111 SER G O 1
ATOM 5311 N N . GLU G 1 93 ? 103.530 108.312 173.586 1.00 48.32 112 GLU G N 1
ATOM 5312 C CA . GLU G 1 93 ? 103.052 106.997 173.189 1.00 48.32 112 GLU G CA 1
ATOM 5313 C C . GLU G 1 93 ? 101.787 106.664 173.962 1.00 48.32 112 GLU G C 1
ATOM 5314 O O . GLU G 1 93 ? 101.758 106.788 175.190 1.00 48.32 112 GLU G O 1
ATOM 5320 N N . MET G 1 94 ? 100.743 106.252 173.249 1.00 47.53 113 MET G N 1
ATOM 5321 C CA . MET G 1 94 ? 99.485 105.864 173.873 1.00 47.53 113 MET G CA 1
ATOM 5322 C C . MET G 1 94 ? 99.031 104.525 173.311 1.00 47.53 113 MET G C 1
ATOM 5323 O O . MET G 1 94 ? 98.825 104.394 172.100 1.00 47.53 113 MET G O 1
ATOM 5328 N N . THR G 1 95 ? 98.874 103.535 174.187 1.00 47.12 114 THR G N 1
ATOM 5329 C CA . THR G 1 95 ? 98.475 102.189 173.796 1.00 47.12 114 THR G CA 1
ATOM 5330 C C . THR G 1 95 ? 97.257 101.773 174.608 1.00 47.12 114 THR G C 1
ATOM 5331 O O . THR G 1 95 ? 97.239 101.934 175.833 1.00 47.12 114 THR G O 1
ATOM 5335 N N . VAL G 1 96 ? 96.238 101.257 173.926 1.00 47.40 115 VAL G N 1
ATOM 5336 C CA . VAL G 1 96 ? 95.047 100.712 174.572 1.00 47.40 115 VAL G CA 1
ATOM 5337 C C . VAL G 1 96 ? 94.839 99.303 174.042 1.00 47.40 115 VAL G C 1
ATOM 5338 O O . VAL G 1 96 ? 94.898 99.085 172.827 1.00 47.40 115 VAL G O 1
ATOM 5342 N N . LYS G 1 97 ? 94.635 98.343 174.940 1.00 47.65 116 LYS G N 1
ATOM 5343 C CA . LYS G 1 97 ? 94.387 96.960 174.551 1.00 47.65 116 LYS G CA 1
ATOM 5344 C C . LYS G 1 97 ? 93.151 96.445 175.272 1.00 47.65 116 LYS G C 1
ATOM 5345 O O . LYS G 1 97 ? 93.179 96.245 176.489 1.00 47.65 116 LYS G O 1
ATOM 5351 N N . GLN G 1 98 ? 92.083 96.202 174.517 1.00 49.24 117 GLN G N 1
ATOM 5352 C CA . GLN G 1 98 ? 90.817 95.710 175.046 1.00 49.24 117 GLN G CA 1
ATOM 5353 C C . GLN G 1 98 ? 90.579 94.319 174.475 1.00 49.24 117 GLN G C 1
ATOM 5354 O O . GLN G 1 98 ? 90.357 94.168 173.267 1.00 49.24 117 GLN G O 1
ATOM 5360 N N . PHE G 1 99 ? 90.606 93.313 175.337 1.00 49.27 118 PHE G N 1
ATOM 5361 C CA . PHE G 1 99 ? 90.356 91.931 174.955 1.00 49.27 118 PHE G CA 1
ATOM 5362 C C . PHE G 1 99 ? 89.012 91.519 175.537 1.00 49.27 118 PHE G C 1
ATOM 5363 O O . PHE G 1 99 ? 88.780 91.686 176.739 1.00 49.27 118 PHE G O 1
ATOM 5371 N N . GLY G 1 100 ? 88.127 91.001 174.693 1.00 50.29 119 GLY G N 1
ATOM 5372 C CA . GLY G 1 100 ? 86.872 90.472 175.183 1.00 50.29 119 GLY G CA 1
ATOM 5373 C C . GLY G 1 100 ? 85.636 91.225 174.739 1.00 50.29 119 GLY G C 1
ATOM 5374 O O . GLY G 1 100 ? 85.499 91.583 173.566 1.00 50.29 119 GLY G O 1
ATOM 5375 N N . GLY G 1 101 ? 84.717 91.454 175.673 1.00 51.28 120 GLY G N 1
ATOM 5376 C CA . GLY G 1 101 ? 83.422 92.001 175.327 1.00 51.28 120 GLY G CA 1
ATOM 5377 C C . GLY G 1 101 ? 82.960 93.201 176.129 1.00 51.28 120 GLY G C 1
ATOM 5378 O O . GLY G 1 101 ? 83.019 93.198 177.360 1.00 51.28 120 GLY G O 1
ATOM 5379 N N . GLY G 1 102 ? 82.489 94.236 175.437 1.00 51.35 121 GLY G N 1
ATOM 5380 C CA . GLY G 1 102 ? 81.852 95.355 176.107 1.00 51.35 121 GLY G CA 1
ATOM 5381 C C . GLY G 1 102 ? 82.767 96.239 176.925 1.00 51.35 121 GLY G C 1
ATOM 5382 O O . GLY G 1 102 ? 82.305 96.887 177.869 1.00 51.35 121 GLY G O 1
ATOM 5383 N N . ASN G 1 103 ? 84.053 96.287 176.591 1.00 50.96 122 ASN G N 1
ATOM 5384 C CA . ASN G 1 103 ? 84.990 97.119 177.331 1.00 50.96 122 ASN G CA 1
ATOM 5385 C C . ASN G 1 103 ? 84.976 98.546 176.799 1.00 50.96 122 ASN G C 1
ATOM 5386 O O . ASN G 1 103 ? 84.974 98.775 175.585 1.00 50.96 122 ASN G O 1
ATOM 5391 N N . GLY G 1 104 ? 84.989 99.506 177.719 1.00 49.60 123 GLY G N 1
ATOM 5392 C CA . GLY G 1 104 ? 85.008 100.908 177.355 1.00 49.60 123 GLY G CA 1
ATOM 5393 C C . GLY G 1 104 ? 86.268 101.604 177.824 1.00 49.60 123 GLY G C 1
ATOM 5394 O O . GLY G 1 104 ? 86.686 101.431 178.970 1.00 49.60 123 GLY G O 1
ATOM 5395 N N . ALA G 1 105 ? 86.901 102.370 176.941 1.00 48.56 124 ALA G N 1
ATOM 5396 C CA . ALA G 1 105 ? 88.113 103.108 177.274 1.00 48.56 124 ALA G CA 1
ATOM 5397 C C . ALA G 1 105 ? 87.966 104.549 176.814 1.00 48.56 124 ALA G C 1
ATOM 5398 O O . ALA G 1 105 ? 87.474 104.798 175.711 1.00 48.56 124 ALA G O 1
ATOM 5400 N N . ALA G 1 106 ? 88.367 105.494 177.664 1.00 47.85 125 ALA G N 1
ATOM 5401 C CA . ALA G 1 106 ? 88.408 106.908 177.304 1.00 47.85 125 ALA G CA 1
ATOM 5402 C C . ALA G 1 106 ? 89.732 107.492 177.769 1.00 47.85 125 ALA G C 1
ATOM 5403 O O . ALA G 1 106 ? 89.987 107.560 178.973 1.00 47.85 125 ALA G O 1
ATOM 5405 N N . VAL G 1 107 ? 90.569 107.923 176.825 1.00 48.93 126 VAL G N 1
ATOM 5406 C CA . VAL G 1 107 ? 91.913 108.401 177.138 1.00 48.93 126 VAL G CA 1
ATOM 5407 C C . VAL G 1 107 ? 92.189 109.697 176.386 1.00 48.93 126 VAL G C 1
ATOM 5408 O O . VAL G 1 107 ? 92.008 109.767 175.162 1.00 48.93 126 VAL G O 1
ATOM 5412 N N . ASP G 1 108 ? 92.626 110.715 177.122 1.00 49.93 127 ASP G N 1
ATOM 5413 C CA . ASP G 1 108 ? 93.109 111.969 176.556 1.00 49.93 127 ASP G CA 1
ATOM 5414 C C . ASP G 1 108 ? 94.553 112.192 176.985 1.00 49.93 127 ASP G C 1
ATOM 5415 O O . ASP G 1 108 ? 94.883 112.040 178.167 1.00 49.93 127 ASP G O 1
ATOM 5420 N N . GLN G 1 109 ? 95.413 112.533 176.026 1.00 51.08 128 GLN G N 1
ATOM 5421 C CA . GLN G 1 109 ? 96.838 112.710 176.286 1.00 51.08 128 GLN G CA 1
ATOM 5422 C C . GLN G 1 109 ? 97.323 113.983 175.604 1.00 51.08 128 GLN G C 1
ATOM 5423 O O . GLN G 1 109 ? 97.269 114.098 174.373 1.00 51.08 128 GLN G O 1
ATOM 5429 N N . THR G 1 110 ? 97.799 114.940 176.401 1.00 50.19 129 THR G N 1
ATOM 5430 C CA . THR G 1 110 ? 98.444 116.130 175.870 1.00 50.19 129 THR G CA 1
ATOM 5431 C C . THR G 1 110 ? 99.884 116.304 176.334 1.00 50.19 129 THR G C 1
ATOM 5432 O O . THR G 1 110 ? 100.604 117.122 175.749 1.00 50.19 129 THR G O 1
ATOM 5436 N N . ALA G 1 111 ? 100.321 115.573 177.358 1.00 50.67 130 ALA G N 1
ATOM 5437 C CA . ALA G 1 111 ? 101.678 115.722 177.864 1.00 50.67 130 ALA G CA 1
ATOM 5438 C C . ALA G 1 111 ? 102.699 115.234 176.843 1.00 50.67 130 ALA G C 1
ATOM 5439 O O . ALA G 1 111 ? 102.458 114.287 176.090 1.00 50.67 130 ALA G O 1
ATOM 5441 N N . SER G 1 112 ? 103.851 115.896 176.822 1.00 50.36 131 SER G N 1
ATOM 5442 C CA . SER G 1 112 ? 104.950 115.505 175.954 1.00 50.36 131 SER G CA 1
ATOM 5443 C C . SER G 1 112 ? 105.886 114.553 176.687 1.00 50.36 131 SER G C 1
ATOM 5444 O O . SER G 1 112 ? 105.985 114.576 177.918 1.00 50.36 131 SER G O 1
ATOM 5447 N N . ASN G 1 113 ? 106.569 113.708 175.912 1.00 50.15 132 ASN G N 1
ATOM 5448 C CA . ASN G 1 113 ? 107.503 112.719 176.452 1.00 50.15 132 ASN G CA 1
ATOM 5449 C C . ASN G 1 113 ? 106.826 111.844 177.505 1.00 50.15 132 ASN G C 1
ATOM 5450 O O . ASN G 1 113 ? 107.415 111.510 178.536 1.00 50.15 132 ASN G O 1
ATOM 5455 N N . SER G 1 114 ? 105.577 111.468 177.242 1.00 49.67 133 SER G N 1
ATOM 5456 C CA . SER G 1 114 ? 104.754 110.756 178.206 1.00 49.67 133 SER G CA 1
ATOM 5457 C C . SER G 1 114 ? 104.141 109.526 177.554 1.00 49.67 133 SER G C 1
ATOM 5458 O O . SER G 1 114 ? 104.028 109.439 176.330 1.00 49.67 133 SER G O 1
ATOM 5461 N N . SER G 1 115 ? 103.740 108.570 178.389 1.00 48.51 134 SER G N 1
ATOM 5462 C CA . SER G 1 115 ? 103.184 107.308 177.920 1.00 48.51 134 SER G CA 1
ATOM 5463 C C . SER G 1 115 ? 101.911 106.980 178.684 1.00 48.51 134 SER G C 1
ATOM 5464 O O . SER G 1 115 ? 101.867 107.105 179.912 1.00 48.51 134 SER G O 1
ATOM 5467 N N . VAL G 1 116 ? 100.883 106.561 177.953 1.00 47.88 135 VAL G N 1
ATOM 5468 C CA . VAL G 1 116 ? 99.640 106.058 178.526 1.00 47.88 135 VAL G CA 1
ATOM 5469 C C . VAL G 1 116 ? 99.456 104.620 178.067 1.00 47.88 135 VAL G C 1
ATOM 5470 O O . VAL G 1 116 ? 99.588 104.325 176.875 1.00 47.88 135 VAL G O 1
ATOM 5474 N N . ASN G 1 117 ? 99.173 103.726 179.011 1.00 47.41 136 ASN G N 1
ATOM 5475 C CA . ASN G 1 117 ? 98.913 102.323 178.709 1.00 47.41 136 ASN G CA 1
ATOM 5476 C C . ASN G 1 117 ? 97.635 101.901 179.413 1.00 47.41 136 ASN G C 1
ATOM 5477 O O . ASN G 1 117 ? 97.545 101.984 180.643 1.00 47.41 136 ASN G O 1
ATOM 5482 N N . VAL G 1 118 ? 96.650 101.457 178.640 1.00 47.75 137 VAL G N 1
ATOM 5483 C CA . VAL G 1 118 ? 95.387 100.960 179.173 1.00 47.75 137 VAL G CA 1
ATOM 5484 C C . VAL G 1 118 ? 95.254 99.508 178.746 1.00 47.75 137 VAL G C 1
ATOM 5485 O O . VAL G 1 118 ? 95.448 99.186 177.568 1.00 47.75 137 VAL G O 1
ATOM 5489 N N . THR G 1 119 ? 94.953 98.628 179.697 1.00 47.92 138 THR G N 1
ATOM 5490 C CA . THR G 1 119 ? 94.743 97.217 179.402 1.00 47.92 138 THR G CA 1
ATOM 5491 C C . THR G 1 119 ? 93.463 96.760 180.080 1.00 47.92 138 THR G C 1
ATOM 5492 O O . THR G 1 119 ? 93.368 96.788 181.311 1.00 47.92 138 THR G O 1
ATOM 5496 N N . GLN G 1 120 ? 92.486 96.341 179.284 1.00 49.38 139 GLN G N 1
ATOM 5497 C CA . GLN G 1 120 ? 91.233 95.799 179.786 1.00 49.38 139 GLN G CA 1
ATOM 5498 C C . GLN G 1 120 ? 91.067 94.393 179.239 1.00 49.38 139 GLN G C 1
ATOM 5499 O O . GLN G 1 120 ? 91.217 94.172 178.034 1.00 49.38 139 GLN G O 1
ATOM 5505 N N . CYS G 1 121 ? 90.781 93.444 180.120 1.00 49.71 140 CYS G N 1
ATOM 5506 C CA . CYS G 1 121 ? 90.532 92.065 179.727 1.00 49.71 140 CYS G CA 1
ATOM 5507 C C . CYS G 1 121 ? 89.222 91.606 180.346 1.00 49.71 140 CYS G C 1
ATOM 5508 O O . CYS G 1 121 ? 88.997 91.797 181.546 1.00 49.71 140 CYS G O 1
ATOM 5511 N N . GLY G 1 122 ? 88.361 91.007 179.529 1.00 50.54 141 GLY G N 1
ATOM 5512 C CA . GLY G 1 122 ? 87.115 90.473 180.037 1.00 50.54 141 GLY G CA 1
ATOM 5513 C C . GLY G 1 122 ? 85.881 91.185 179.527 1.00 50.54 141 GLY G C 1
ATOM 5514 O O . GLY G 1 122 ? 85.817 91.571 178.356 1.00 50.54 141 GLY G O 1
ATOM 5515 N N . PHE G 1 123 ? 84.887 91.355 180.396 1.00 51.61 142 PHE G N 1
ATOM 5516 C CA . PHE G 1 123 ? 83.583 91.871 180.007 1.00 51.61 142 PHE G CA 1
ATOM 5517 C C . PHE G 1 123 ? 83.202 93.070 180.865 1.00 51.61 142 PHE G C 1
ATOM 5518 O O . PHE G 1 123 ? 83.318 93.022 182.095 1.00 51.61 142 PHE G O 1
ATOM 5526 N N . GLY G 1 124 ? 82.749 94.139 180.211 1.00 51.38 143 GLY G N 1
ATOM 5527 C CA . GLY G 1 124 ? 82.162 95.272 180.903 1.00 51.38 143 GLY G CA 1
ATOM 5528 C C . GLY G 1 124 ? 83.120 96.178 181.640 1.00 51.38 143 GLY G C 1
ATOM 5529 O O . GLY G 1 124 ? 82.691 96.923 182.524 1.00 51.38 143 GLY G O 1
ATOM 5530 N N . ASN G 1 125 ? 84.407 96.142 181.307 1.00 51.03 144 ASN G N 1
ATOM 5531 C CA . ASN G 1 125 ? 85.366 97.022 181.959 1.00 51.03 144 ASN G CA 1
ATOM 5532 C C . ASN G 1 125 ? 85.266 98.435 181.397 1.00 51.03 144 ASN G C 1
ATOM 5533 O O . ASN G 1 125 ? 85.061 98.630 180.195 1.00 51.03 144 ASN G O 1
ATOM 5538 N N . ASN G 1 126 ? 85.412 99.427 182.274 1.00 49.42 145 ASN G N 1
ATOM 5539 C CA . ASN G 1 126 ? 85.457 100.825 181.867 1.00 49.42 145 ASN G CA 1
ATOM 5540 C C . ASN G 1 126 ? 86.722 101.417 182.471 1.00 49.42 145 ASN G C 1
ATOM 5541 O O . ASN G 1 126 ? 86.981 101.248 183.666 1.00 49.42 145 ASN G O 1
ATOM 5546 N N . ALA G 1 127 ? 87.505 102.105 181.645 1.00 48.78 146 ALA G N 1
ATOM 5547 C CA . ALA G 1 127 ? 88.754 102.722 182.071 1.00 48.78 146 ALA G CA 1
ATOM 5548 C C . ALA G 1 127 ? 88.831 104.132 181.510 1.00 48.78 146 ALA G C 1
ATOM 5549 O O . ALA G 1 127 ? 88.542 104.348 180.328 1.00 48.78 146 ALA G O 1
ATOM 5551 N N . THR G 1 128 ? 89.204 105.087 182.357 1.00 48.13 147 THR G N 1
ATOM 5552 C CA . THR G 1 128 ? 89.382 106.474 181.951 1.00 48.13 147 THR G CA 1
ATOM 5553 C C . THR G 1 128 ? 90.768 106.949 182.363 1.00 48.13 147 THR G C 1
ATOM 5554 O O . THR G 1 128 ? 91.155 106.816 183.528 1.00 48.13 147 THR G O 1
ATOM 5558 N N . ALA G 1 129 ? 91.511 107.496 181.404 1.00 49.70 148 ALA G N 1
ATOM 5559 C CA . ALA G 1 129 ? 92.856 108.001 181.639 1.00 49.70 148 ALA G CA 1
ATOM 5560 C C . ALA G 1 129 ? 93.012 109.379 181.012 1.00 49.70 148 ALA G C 1
ATOM 5561 O O . ALA G 1 129 ? 92.650 109.588 179.847 1.00 49.70 148 ALA G O 1
ATOM 5563 N N . HIS G 1 130 ? 93.555 110.311 181.788 1.00 50.08 149 HIS G N 1
ATOM 5564 C CA . HIS G 1 130 ? 93.884 111.649 181.320 1.00 50.08 149 HIS G CA 1
ATOM 5565 C C . HIS G 1 130 ? 95.312 111.962 181.734 1.00 50.08 149 HIS G C 1
ATOM 5566 O O . HIS G 1 130 ? 95.681 111.760 182.895 1.00 50.08 149 HIS G O 1
ATOM 5573 N N . GLN G 1 131 ? 96.112 112.447 180.788 1.00 51.12 150 GLN G N 1
ATOM 5574 C CA . GLN G 1 131 ? 97.506 112.778 181.061 1.00 51.12 150 GLN G CA 1
ATOM 5575 C C . GLN G 1 131 ? 97.816 114.125 180.429 1.00 51.12 150 GLN G C 1
ATOM 5576 O O . GLN G 1 131 ? 97.751 114.267 179.204 1.00 51.12 150 GLN G O 1
ATOM 5582 N N . TYR G 1 132 ? 98.154 115.104 181.262 1.00 50.24 151 TYR G N 1
ATOM 5583 C CA . TYR G 1 132 ? 98.362 116.471 180.799 1.00 50.24 151 TYR G CA 1
ATOM 5584 C C . TYR G 1 132 ? 99.797 116.930 181.030 1.00 50.24 151 TYR G C 1
ATOM 5585 O O . TYR G 1 132 ? 100.443 116.534 182.000 1.00 50.24 151 TYR G O 1
#